Protein AF-A0A178DFW0-F1 (afdb_monomer_lite)

Sequence (1255 aa):
MGASATPGGGGVSPSKSLTNYASYIPEGSRRPRIGHLDLDSNTVTPLSYISGTPIRSLYEVIAVGEDAIIQAGEPFPRSKARLLPPIYGRDILAVGKNYAAHAKEFNASGYDSSDKVDMPTHPVIFTKRWTSAIADGDEIYPHPGFTESVDYEGEIGVIVGKAGFKIDAKDALEHVWGFTIINDVTARERQRDHKQFYLGKSPDTFAPMGPIAVPKEHLPKVLTVQTVVNGEKRQEATTDDLIFSIPTLIETLSAAQTLQPGDVLATGTPAGVGFGFDPKVWLHPGDEVKISVTGLGTLTNKIASPESRNSILNHIVSPAVPVVNDRTAEGRGLSSVGSKQLFYQRKGGDDAGRPIYFIHGLGGTSEYFGPLMTRLGNSWTYHLADLEGHGLSPTSATSKLSIASFASDAYQLCSRAGITSESGLTVVAHSMGCLVAMKLALDHPDLVKTLILQGPGPSPLPEAASKATYARAALAREKGMLGVVDAVVGAGTSDYSKAHNPLAIAAARVSLLGQDAEGYAKACTALADSHADTLDISALKVRVLIITGEEDKVSPPEMCKRMKEQMPNCEDVVVLPQVAHWHLFEATESVCSAVADFLGTSSDEVLQRVRRVENLLERQVYLLEQRLEPSPKSNSSNQDTLSQHQSSSVNSSPWTEIEATPSETAPATNVGTILVSEGGYERFIPGLASSDAESVNELIQSASAPPMSSSFPFSAEALATRRALLDTLPPGRQCDELKDIFFEVFSPTVQALVLLIYALSHAHGPSWALLGATFNICVSIGCHIDPSQLNLDPVRSEQRRRCWAGLMLLYTIQNTCLGNIAPMKVIANVRLPADVDDDHITMYDNPLLHTDETQPKPLSKMSYILFKFKLYRLASDITNFTRENGQLSGLFELDAKISREEHEHDARFADPQRLPVYHLAHLYIIKNYTNHLRLILHRPYLPPHSSAADSTLYEYPEQMLQSRQYCKMSAMKIIDNHEDLCCNDRLKPYRWFVYGLGGYQTFLAASTLVVLLGSEDDSVASDRADVIYALRKCQARFEQLSPRSDISAKAARILRRTLGPVTSTNGGGGGLPQETQRLYHQSSSISDESKVVYSMSHRHQMSSASPGSIHDHHHQQQQQHTSIPPGPAGYSQTGFTSGGFPSGANEAVTTKMEPPPPPPPPPPTSQHQHHLQYQHELQHQHQHHHQQQQQPPPHPHSFFPCPQPLYELMSLPAEQWLGGPSALAWDWSSWVDVPEASIAGSDMFMDTSASGVMM

Radius of gyration: 43.22 Å; chains: 1; bounding box: 101×120×151 Å

Foldseek 3Di:
DDDDDDDDDDDDDDDDQFFQWWWWAFAVGPAIFIFRQDQVQQWTFFKDFLVLHTHRAVLVCLVPDSVRMDGNDDTDHNVRIDTFFNHFDDWAKEWEPFFLQVLQLCVVLPLDPDDDDSGDPATPIATAGRLLEGEFAEAQEPPPPVAPFKKWFKWKKWFFRDKAAQQQLVCLLVRTFWIWIWIQIFRSCLCRVVVRRHVRRYDGNRIYIARGTGGHVQFDPKKWKWKDKPRRTQFIDIQVSTPAHSSRVSNRVRHHDMDDGGHMYTRGGGGRMQSSDVVGHHADAQMWMWMDMGPRGIRIYGHHDNPDDRCSVVVPDDPDQDKPLQPCVVLVQWDDDPPFTWRKDKDADPDQAQEEEEFEAQLFAQCLCVLLDVLLPRRHIYIGIGFDQWQNTIHGPPDQDALLVSLSSVVSSCVVVVQDLVSAYEYEYAHSRLSNVLSNCLVCVSRHAEYEYQQYFAQQHDLVLLVVLLVLLVQCVVPNLVSCLVVCLVLFWFPCCVVPPVQLSVVSSCSSNSGGSNSSSSVSNNNSVRNVVGGQQLSRPHAYEAEAECSAPRRHQVNVVVSCVRHPRDPDYHYDYRTYRSVCSRPVVSSSCSVCVSVVNDDVVVVVVVVVVVVVVVVVVVVVVVVPDDDDDDDDDDDDDDDDDYDDDDDDDDDDDDDDDDDDDDDDDFAFDWDADPVRDIDTDGDDDDDDPPVVVVVVPPCDDDDDDDDDPDDPPPPDDPPVVVVPDPDVVVVVVVLVVVLVVVLVVLVVLLVVLVLCVLVVHDSVSSLVVSVVSLVVNVLLEQCVVPPDAPLSNLSSLLSLLSSLLSVCLVCLLVLRLPSPPSNGPYDHHDQDDSVPDDRPDPPPPDDDPVDDDAGDPCPLSVLSVLLSVLLSVLQVCLSVVHDLVVLVVSVVSLVVSVVNLCRNCVPLVPDDLVNVLSSLVSLLSSLLSLLSSLLVLQDFPDPDDPPVSVVCVVSSLVSLLSLLVSLLSLLVSLVCCVPVPSNVVVCSNSQFQSVLSNLLSLLSLLSNLQDPRPSCVVPVVVSLVSLLVNLVVLVVCVVPHVSSVVSNLLSCVFVNDDDDPDDDDDDDDPVVVVVVVVPPPDDDDDPDDDDDDDDDDDDDDDDDDDDDDDDDDDDDDDDDDDDDDDDDDDDDDDDDDDDDDDDDDDDDDDDDDDDDDDDDDDDDDDPDPPPPPVVPPPPPPDDDDDDDDPDPRSPTNSDNVSSVSSVDRSSQSSSTPSSCPDDCCVVVVDDPPPPPPDDDDDDDDDDDDDD

Organism: NCBI:txid856822

pLDDT: mean 71.64, std 25.72, range [21.09, 98.81]

Secondary structure (DSSP, 8-state):
----------PPPPPPPS--EEEEEETT--S-EEEEEETTTTEEEEEEETTSPBP--HHHHHHH-GGGEEE-S--EEGGGEEEE-SS-SSPEEEEET-BHHHHHHHHHTT--SS--SSS-SS-EEEEE-GGGEE-TTPEEP--TTT-S-EE--EEEEEEE-S-BSS--TTTHHHHEEEEEEEE--EEHHHHHHHSSTHHHH-STT-EEEEEEEEEGGGS-SS-EEEEEETTEEEEEEEGGGBSS-HHHHHHHHHTTS-B-TT-EEE----S--GGGSSS-----TT-EEEEEETTTEEEEEEEPPTTS--GGGGTS---PPPEE---SGGGTTEEEETTEEEEEEEES-SS-SEEEEEE--TT--GGGGHHHHHHHGGGEEEEEEPPTTSTT--EETTPPP-HHHHHHHHHHHHHHTT--TTT-EEEEEETHHHHHHHHHHHH-TTTEEEEEEESPPPSSPPHHHHHHHHHHHHHHHHHTGGGTHHHHHHHHS-HHHHHH-HHHHHHHHHHHHTS-HHHHHHHHHHHHGGGTT---GGG--SEEEEEEETT-SSS-HHHHHHHHHH-TTEEEEEEETT--TTHHHHSHHHHHHHHHHHTT--SHHHHHHHHHHHHHHHHHHHHHHTTSSPPPPP-------------------------------------PEEEEPTTS-EEEE-------TTHHHHHHHS----------S--TT----HHHHHHTSPPHHHHHHHHHHHHHHHHHHHHHHHHHHHHHHHTT---HHHHHHHHHHHHHTTTTS-GGGS---HHHHHHHHHHHHHHHHHHHHHHHHTT-------SS-PPPPPSS-GGG--SS--TTS---TTSPPPPPTTHHHHHHHHHHHHHHHHHHHHHTT--HHHHHHHHHHHHHHHHHHHHHT--TTTS-HHHHHHHHHHHHHHHHHHHHHHGGGSPPSS----TTGGG-HHHHHHHHHHHHHHHHHHHHHHHHHHH-GGGGGGHHHHHTHHHHHHHHHHHHHHHHHHS--GGGTTTHHHHHHHHHHHHHHHHHHGGG-HHHHHHHHHHHHHH-------SS--PPPHHHHHHHTTTS---S---------------------------------------------------------------------------------S-SSSSSSTTSSSTTS---S-PPPPPTT------HHHHHHHTS-HHHHHSHHHH----GGGGT-S-STTS----------------

InterPro domains:
  IPR007219 Xylanolytic transcriptional activator, regulatory domain [PF04082] (748-887)
  IPR011234 Fumarylacetoacetase-like, C-terminal [PF01557] (92-303)
  IPR022742 Alpha/beta hydrolase domain-containing protein 17C-like [PF12146] (356-586)
  IPR029058 Alpha/Beta hydrolase fold [G3DSA:3.40.50.1820] (335-600)
  IPR029058 Alpha/Beta hydrolase fold [SSF53474] (337-600)
  IPR036663 Fumarylacetoacetase-like, C-terminal domain superfamily [G3DSA:3.90.850.10] (88-310)
  IPR036663 Fumarylacetoacetase-like, C-terminal domain superfamily [SSF56529] (85-303)

Structure (mmCIF, N/CA/C/O backbone):
data_AF-A0A178DFW0-F1
#
_entry.id   AF-A0A178DFW0-F1
#
loop_
_atom_site.group_PDB
_atom_site.id
_atom_site.type_symbol
_atom_site.label_atom_id
_atom_site.label_alt_id
_atom_site.label_comp_id
_atom_site.label_asym_id
_atom_site.label_entity_id
_atom_site.label_seq_id
_atom_site.pdbx_PDB_ins_code
_atom_site.Cartn_x
_atom_site.Cartn_y
_atom_site.Cartn_z
_atom_site.occupancy
_atom_site.B_iso_or_equiv
_atom_site.auth_seq_id
_atom_site.auth_comp_id
_atom_site.auth_asym_id
_atom_site.auth_atom_id
_atom_site.pdbx_PDB_model_num
ATOM 1 N N . MET A 1 1 ? 43.043 47.962 -28.573 1.00 32.97 1 MET A N 1
ATOM 2 C CA . MET A 1 1 ? 44.296 47.250 -28.225 1.00 32.97 1 MET A CA 1
ATOM 3 C C . MET A 1 1 ? 43.906 46.354 -27.055 1.00 32.97 1 MET A C 1
ATOM 5 O O . MET A 1 1 ? 43.292 46.888 -26.147 1.00 32.97 1 MET A O 1
ATOM 9 N N . GLY A 1 2 ? 43.967 45.023 -27.107 1.00 36.03 2 GLY A N 1
ATOM 10 C CA . GLY A 1 2 ? 45.109 44.171 -27.475 1.00 36.03 2 GLY A CA 1
ATOM 11 C C . GLY A 1 2 ? 45.757 43.697 -26.157 1.00 36.03 2 GLY A C 1
ATOM 12 O O . GLY A 1 2 ? 46.032 44.553 -25.329 1.00 36.03 2 GLY A O 1
ATOM 13 N N . ALA A 1 3 ? 45.980 42.411 -25.867 1.00 30.11 3 ALA A N 1
ATOM 14 C CA . ALA A 1 3 ? 46.054 41.231 -26.741 1.00 30.11 3 ALA A CA 1
ATOM 15 C C . ALA A 1 3 ? 45.400 39.962 -26.124 1.00 30.11 3 ALA A C 1
ATOM 17 O O . ALA A 1 3 ? 44.723 40.030 -25.104 1.00 30.11 3 ALA A O 1
ATOM 18 N N . SER A 1 4 ? 45.580 38.814 -26.784 1.00 38.38 4 SER A N 1
ATOM 19 C CA . SER A 1 4 ? 44.998 37.498 -26.474 1.00 38.38 4 SER A CA 1
ATOM 20 C C . SER A 1 4 ? 45.911 36.583 -25.646 1.00 38.38 4 SER A C 1
ATOM 22 O O . SER A 1 4 ? 47.113 36.555 -25.907 1.00 38.38 4 SER A O 1
ATOM 24 N N . ALA A 1 5 ? 45.337 35.717 -24.798 1.00 30.94 5 ALA A N 1
ATOM 25 C CA . ALA A 1 5 ? 45.991 34.485 -24.336 1.00 30.94 5 ALA A CA 1
ATOM 26 C C . ALA A 1 5 ? 44.981 33.375 -23.955 1.00 30.94 5 ALA A C 1
ATOM 28 O O . ALA A 1 5 ? 44.179 33.529 -23.041 1.00 30.94 5 ALA A O 1
ATOM 29 N N . THR A 1 6 ? 45.068 32.244 -24.653 1.00 33.75 6 THR A N 1
ATOM 30 C CA . THR A 1 6 ? 44.623 30.884 -24.269 1.00 33.75 6 THR A CA 1
ATOM 31 C C . THR A 1 6 ? 45.824 29.952 -24.549 1.00 33.75 6 THR A C 1
ATOM 33 O O . THR A 1 6 ? 46.696 30.386 -25.312 1.00 33.75 6 THR A O 1
ATOM 36 N N . PRO A 1 7 ? 45.951 28.727 -23.984 1.00 49.44 7 PRO A N 1
ATOM 37 C CA . PRO A 1 7 ? 44.903 27.855 -23.429 1.00 49.44 7 PRO A CA 1
ATOM 38 C C . PRO A 1 7 ? 45.228 27.248 -22.039 1.00 49.44 7 PRO A C 1
ATOM 40 O O . PRO A 1 7 ? 46.251 27.561 -21.440 1.00 49.44 7 PRO A O 1
ATOM 43 N N . GLY A 1 8 ? 44.374 26.336 -21.548 1.00 27.73 8 GLY A N 1
ATOM 44 C CA . GLY A 1 8 ? 44.650 25.548 -20.334 1.00 27.73 8 GLY A CA 1
ATOM 45 C C . GLY A 1 8 ? 43.430 24.845 -19.726 1.00 27.73 8 GLY A C 1
ATOM 46 O O . GLY A 1 8 ? 43.123 25.076 -18.563 1.00 27.73 8 GLY A O 1
ATOM 47 N N . GLY A 1 9 ? 42.697 24.037 -20.499 1.00 34.56 9 GLY A N 1
ATOM 48 C CA . GLY A 1 9 ? 41.510 23.330 -19.998 1.00 34.56 9 GLY A CA 1
ATOM 49 C C . GLY A 1 9 ? 41.836 21.978 -19.358 1.00 34.56 9 GLY A C 1
ATOM 50 O O . GLY A 1 9 ? 42.354 21.096 -20.039 1.00 34.56 9 GLY A O 1
ATOM 51 N N . GLY A 1 10 ? 41.477 21.800 -18.084 1.00 27.12 10 GLY A N 1
ATOM 52 C CA . GLY A 1 10 ? 41.281 20.490 -17.454 1.00 27.12 10 GLY A CA 1
ATOM 53 C C . GLY A 1 10 ? 39.781 20.241 -17.301 1.00 27.12 10 GLY A C 1
ATOM 54 O O . GLY A 1 10 ? 39.096 21.051 -16.683 1.00 27.12 10 GLY A O 1
ATOM 55 N N . GLY A 1 11 ? 39.255 19.184 -17.921 1.00 28.70 11 GLY A N 1
ATOM 56 C CA . GLY A 1 11 ? 37.817 18.905 -17.923 1.00 28.70 11 GLY A CA 1
ATOM 57 C C . GLY A 1 11 ? 37.349 18.218 -16.641 1.00 28.70 11 GLY A C 1
ATOM 58 O O . GLY A 1 11 ? 37.954 17.234 -16.220 1.00 28.70 11 GLY A O 1
ATOM 59 N N . VAL A 1 12 ? 36.244 18.697 -16.067 1.00 32.69 12 VAL A N 1
ATOM 60 C CA . VAL A 1 12 ? 35.472 17.944 -15.067 1.00 32.69 12 VAL A CA 1
ATOM 61 C C . VAL A 1 12 ? 34.794 16.768 -15.777 1.00 32.69 12 VAL A C 1
ATOM 63 O O . VAL A 1 12 ? 34.195 16.947 -16.838 1.00 32.69 12 VAL A O 1
ATOM 66 N N . SER A 1 13 ? 34.900 15.564 -15.216 1.00 29.70 13 SER A N 1
ATOM 67 C CA . SER A 1 13 ? 34.197 14.380 -15.720 1.00 29.70 13 SER A CA 1
ATOM 68 C C . SER A 1 13 ? 32.681 14.527 -15.520 1.00 29.70 13 SER A C 1
ATOM 70 O O . SER A 1 13 ? 32.270 14.881 -14.414 1.00 29.70 13 SER A O 1
ATOM 72 N N . PRO A 1 14 ? 31.840 14.246 -16.534 1.00 33.84 14 PRO A N 1
ATOM 73 C CA . PRO A 1 14 ? 30.390 14.319 -16.381 1.00 33.84 14 PRO A CA 1
ATOM 74 C C . PRO A 1 14 ? 29.890 13.271 -15.378 1.00 33.84 14 PRO A C 1
ATOM 76 O O . PRO A 1 14 ? 30.449 12.176 -15.281 1.00 33.84 14 PRO A O 1
ATOM 79 N N . SER A 1 15 ? 28.811 13.586 -14.663 1.00 41.25 15 SER A N 1
ATOM 80 C CA . SER A 1 15 ? 28.082 12.605 -13.859 1.00 41.25 15 SER A CA 1
ATOM 81 C C . SER A 1 15 ? 27.522 11.493 -14.758 1.00 41.25 15 SER A C 1
ATOM 83 O O . SER A 1 15 ? 26.999 11.766 -15.839 1.00 41.25 15 SER A O 1
ATOM 85 N N . LYS A 1 16 ? 27.625 10.227 -14.324 1.00 56.94 16 LYS A N 1
ATOM 86 C CA . LYS A 1 16 ? 26.981 9.102 -15.024 1.00 56.94 16 LYS A CA 1
ATOM 87 C C . LYS A 1 16 ? 25.460 9.278 -14.947 1.00 56.94 16 LYS A C 1
ATOM 89 O O . LYS A 1 16 ? 24.900 9.291 -13.853 1.00 56.94 16 LYS A O 1
ATOM 94 N N . SER A 1 17 ? 24.799 9.409 -16.096 1.00 71.44 17 SER A N 1
ATOM 95 C CA . SER A 1 17 ? 23.338 9.460 -16.180 1.00 71.44 17 SER A CA 1
ATOM 96 C C . SER A 1 17 ? 22.731 8.092 -15.853 1.00 71.44 17 SER A C 1
ATOM 98 O O . SER A 1 17 ? 23.208 7.047 -16.299 1.00 71.44 17 SER A O 1
ATOM 100 N N . LEU A 1 18 ? 21.661 8.078 -15.052 1.00 88.94 18 LEU A N 1
ATOM 101 C CA . LEU A 1 18 ? 21.049 6.846 -14.538 1.00 88.94 18 LEU A CA 1
ATOM 102 C C . LEU A 1 18 ? 20.072 6.201 -15.543 1.00 88.94 18 LEU A C 1
ATOM 104 O O . LEU A 1 18 ? 19.007 5.710 -15.178 1.00 88.94 18 LEU A O 1
ATOM 108 N N . THR A 1 19 ? 20.460 6.151 -16.821 1.00 92.88 19 THR A N 1
ATOM 109 C CA . THR A 1 19 ? 19.552 5.915 -17.959 1.00 92.88 19 THR A CA 1
ATOM 110 C C . THR A 1 19 ? 19.677 4.563 -18.664 1.00 92.88 19 THR A C 1
ATOM 112 O O . THR A 1 19 ? 18.892 4.265 -19.562 1.00 92.88 19 THR A O 1
ATOM 115 N N . ASN A 1 20 ? 20.581 3.689 -18.213 1.00 96.75 20 ASN A N 1
ATOM 116 C CA . ASN A 1 20 ? 20.616 2.266 -18.571 1.00 96.75 20 ASN A CA 1
ATOM 117 C C . ASN A 1 20 ? 19.470 1.479 -17.903 1.00 96.75 20 ASN A C 1
ATOM 119 O O . ASN A 1 20 ? 19.712 0.647 -17.026 1.00 96.75 20 ASN A O 1
ATOM 123 N N . TYR A 1 21 ? 18.214 1.752 -18.265 1.00 98.06 21 TYR A N 1
ATOM 124 C CA . TYR A 1 21 ? 17.057 1.187 -17.568 1.00 98.06 21 TYR A CA 1
ATOM 125 C C . TYR A 1 21 ? 16.935 -0.328 -17.785 1.00 98.06 21 TYR A C 1
ATOM 127 O O . TYR A 1 21 ? 16.707 -0.808 -18.896 1.00 98.06 21 TYR A O 1
ATOM 135 N N . ALA A 1 22 ? 17.027 -1.084 -16.694 1.00 97.50 22 ALA A N 1
ATOM 136 C CA . ALA A 1 22 ? 16.857 -2.529 -16.637 1.00 97.50 22 ALA A CA 1
ATOM 137 C C . ALA A 1 22 ? 15.615 -2.888 -15.808 1.00 97.50 22 ALA A C 1
ATOM 139 O O . ALA A 1 22 ? 15.413 -2.346 -14.717 1.00 97.50 22 ALA A O 1
ATOM 140 N N . SER A 1 23 ? 14.795 -3.828 -16.288 1.00 96.81 23 SER A N 1
ATOM 141 C CA . SER A 1 23 ? 13.681 -4.372 -15.502 1.00 96.81 23 SER A CA 1
ATOM 142 C C . SER A 1 23 ? 14.106 -5.641 -14.773 1.00 96.81 23 SER A C 1
ATOM 144 O O . SER A 1 23 ? 14.768 -6.500 -15.351 1.00 96.81 23 SER A O 1
ATOM 146 N N . TYR A 1 24 ? 13.760 -5.762 -13.491 1.00 95.00 24 TYR A N 1
ATOM 147 C CA . TYR A 1 24 ? 14.235 -6.861 -12.653 1.00 95.00 24 TYR A CA 1
ATOM 148 C C . TYR A 1 24 ? 13.276 -7.235 -11.521 1.00 95.00 24 TYR A C 1
ATOM 150 O O . TYR A 1 24 ? 12.419 -6.453 -11.112 1.00 95.00 24 TYR A O 1
ATOM 158 N N . ILE A 1 25 ? 13.453 -8.434 -10.966 1.00 90.06 25 ILE A N 1
ATOM 159 C CA . ILE A 1 25 ? 12.899 -8.836 -9.671 1.00 90.06 25 ILE A CA 1
ATOM 160 C C . ILE A 1 25 ? 14.071 -8.965 -8.679 1.00 90.06 25 ILE A C 1
ATOM 162 O O . ILE A 1 25 ? 14.984 -9.754 -8.943 1.00 90.06 25 ILE A O 1
ATOM 166 N N . PRO A 1 26 ? 14.078 -8.206 -7.562 1.00 84.31 26 PRO A N 1
ATOM 167 C CA . PRO A 1 26 ? 15.064 -8.376 -6.494 1.00 84.31 26 PRO A CA 1
ATOM 168 C C . PRO A 1 26 ? 14.986 -9.766 -5.849 1.00 84.31 26 PRO A C 1
ATOM 170 O O . PRO A 1 26 ? 13.899 -10.336 -5.735 1.00 84.31 26 PRO A O 1
ATOM 173 N N . GLU A 1 27 ? 16.109 -10.274 -5.344 1.00 81.12 27 GLU A N 1
ATOM 174 C CA . GLU A 1 27 ? 16.144 -11.441 -4.456 1.00 81.12 27 GLU A CA 1
ATOM 175 C C . GLU A 1 27 ? 15.141 -11.294 -3.286 1.00 81.12 27 GLU A C 1
ATOM 177 O O . GLU A 1 27 ? 14.938 -10.207 -2.744 1.00 81.12 27 GLU A O 1
ATOM 182 N N . GLY A 1 28 ? 14.426 -12.375 -2.953 1.00 68.56 28 GLY A N 1
ATOM 183 C CA . GLY A 1 28 ? 13.338 -12.378 -1.958 1.00 68.56 28 GLY A CA 1
ATOM 184 C C . GLY A 1 28 ? 12.013 -11.721 -2.394 1.00 68.56 28 GLY A C 1
ATOM 185 O O . GLY A 1 28 ? 10.973 -11.996 -1.794 1.00 68.56 28 GLY A O 1
ATOM 186 N N . SER A 1 29 ? 11.995 -10.903 -3.453 1.00 71.50 29 SER A N 1
ATOM 187 C CA . SER A 1 29 ? 10.785 -10.233 -3.958 1.00 71.50 29 SER A CA 1
ATOM 188 C C . SER A 1 29 ? 9.982 -11.104 -4.936 1.00 71.50 29 SER A C 1
ATOM 190 O O . SER A 1 29 ? 10.510 -11.967 -5.632 1.00 71.50 29 SER A O 1
ATOM 192 N N . ARG A 1 30 ? 8.679 -10.811 -5.059 1.00 72.25 30 ARG A N 1
ATOM 193 C CA . ARG A 1 30 ? 7.813 -11.274 -6.168 1.00 72.25 30 ARG A CA 1
ATOM 194 C C . ARG A 1 30 ? 7.330 -10.145 -7.089 1.00 72.25 30 ARG A C 1
ATOM 196 O O . ARG A 1 30 ? 6.590 -10.401 -8.031 1.00 72.25 30 ARG A O 1
ATOM 203 N N . ARG A 1 31 ? 7.685 -8.888 -6.797 1.00 75.62 31 ARG A N 1
ATOM 204 C CA . ARG A 1 31 ? 7.209 -7.694 -7.518 1.00 75.62 31 ARG A CA 1
ATOM 205 C C . ARG A 1 31 ? 8.343 -7.108 -8.375 1.00 75.62 31 ARG A C 1
ATOM 207 O O . ARG A 1 31 ? 9.410 -6.874 -7.798 1.00 75.62 31 ARG A O 1
ATOM 214 N N . PRO A 1 32 ? 8.121 -6.818 -9.673 1.00 85.88 32 PRO A N 1
ATOM 215 C CA . PRO A 1 32 ? 9.135 -6.229 -10.548 1.00 85.88 32 PRO A CA 1
ATOM 216 C C . PRO A 1 32 ? 9.503 -4.797 -10.139 1.00 85.88 32 PRO A C 1
ATOM 218 O O . PRO A 1 32 ? 8.776 -4.133 -9.388 1.00 85.88 32 PRO A O 1
ATOM 221 N N . ARG A 1 33 ? 10.662 -4.349 -10.618 1.00 93.06 33 ARG A N 1
ATOM 222 C CA . ARG A 1 33 ? 11.252 -3.021 -10.444 1.00 93.06 33 ARG A CA 1
ATOM 223 C C . ARG A 1 33 ? 11.940 -2.568 -11.727 1.00 93.06 33 ARG A C 1
ATOM 225 O O . ARG A 1 33 ? 12.247 -3.392 -12.590 1.00 93.06 33 ARG A O 1
ATOM 232 N N . ILE A 1 34 ? 12.219 -1.271 -11.802 1.00 96.88 34 ILE A N 1
ATOM 233 C CA . ILE A 1 34 ? 13.228 -0.703 -12.698 1.00 96.88 34 ILE A CA 1
ATOM 234 C C . ILE A 1 34 ? 14.457 -0.287 -11.882 1.00 96.88 34 ILE A C 1
ATOM 236 O O . ILE A 1 34 ? 14.338 0.174 -10.745 1.00 96.88 34 ILE A O 1
ATOM 240 N N . GLY A 1 35 ? 15.636 -0.479 -12.464 1.00 96.25 35 GLY A N 1
ATOM 241 C CA . GLY A 1 35 ? 16.917 0.008 -11.963 1.00 96.25 35 GLY A CA 1
ATOM 242 C C . GLY A 1 35 ? 17.782 0.536 -13.108 1.00 96.25 35 GLY A C 1
ATOM 243 O O . GLY A 1 35 ? 17.469 0.291 -14.271 1.00 96.25 35 GLY A O 1
ATOM 244 N N . HIS A 1 36 ? 18.875 1.223 -12.793 1.00 97.19 36 HIS A N 1
ATOM 245 C CA . HIS A 1 36 ? 19.968 1.454 -13.738 1.00 97.19 36 HIS A CA 1
ATOM 246 C C . HIS A 1 36 ? 20.933 0.264 -13.671 1.00 97.19 36 HIS A C 1
ATOM 248 O O . HIS A 1 36 ? 21.374 -0.087 -12.579 1.00 97.19 36 HIS A O 1
ATOM 254 N N . LEU A 1 37 ? 21.264 -0.358 -14.804 1.00 97.00 37 LEU A N 1
ATOM 255 C CA . LEU A 1 37 ? 22.315 -1.376 -14.889 1.00 97.00 37 LEU A CA 1
ATOM 256 C C . LEU A 1 37 ? 23.610 -0.738 -15.403 1.00 97.00 37 LEU A C 1
ATOM 258 O O . LEU A 1 37 ? 23.734 -0.391 -16.580 1.00 97.00 37 LEU A O 1
ATOM 262 N N . ASP A 1 38 ? 24.584 -0.607 -14.509 1.00 95.00 38 ASP A N 1
ATOM 263 C CA . ASP A 1 38 ? 25.928 -0.174 -14.866 1.00 95.00 38 ASP A CA 1
ATOM 264 C C . ASP A 1 38 ? 26.669 -1.345 -15.530 1.00 95.00 38 ASP A C 1
ATOM 266 O O . ASP A 1 38 ? 26.917 -2.385 -14.911 1.00 95.00 38 ASP A O 1
ATOM 270 N N . LEU A 1 39 ? 26.976 -1.189 -16.820 1.00 91.12 39 LEU A N 1
ATOM 271 C CA . LEU A 1 39 ? 27.531 -2.251 -17.666 1.00 91.12 39 LEU A CA 1
ATOM 272 C C . LEU A 1 39 ? 29.009 -2.555 -17.367 1.00 91.12 39 LEU A C 1
ATOM 274 O O . LEU A 1 39 ? 29.459 -3.663 -17.649 1.00 91.12 39 LEU A O 1
ATOM 278 N N . ASP A 1 40 ? 29.748 -1.599 -16.794 1.00 89.56 40 ASP A N 1
ATOM 279 C CA . ASP A 1 40 ? 31.181 -1.739 -16.499 1.00 89.56 40 ASP A CA 1
ATOM 280 C C . ASP A 1 40 ? 31.404 -2.550 -15.211 1.00 89.56 40 ASP A C 1
ATOM 282 O O . ASP A 1 40 ? 32.257 -3.435 -15.147 1.00 89.56 40 ASP A O 1
ATOM 286 N N . SER A 1 41 ? 30.621 -2.242 -14.173 1.00 91.25 41 SER A N 1
ATOM 287 C CA . SER A 1 41 ? 30.678 -2.873 -12.847 1.00 91.25 41 SER A CA 1
ATOM 288 C C . SER A 1 41 ? 29.738 -4.070 -12.690 1.00 91.25 41 SER A C 1
ATOM 290 O O . SER A 1 41 ? 29.869 -4.831 -11.729 1.00 91.25 41 SER A O 1
ATOM 292 N N . ASN A 1 42 ? 28.789 -4.244 -13.617 1.00 93.62 42 ASN A N 1
ATOM 293 C CA . ASN A 1 42 ? 27.723 -5.242 -13.558 1.00 93.62 42 ASN A CA 1
ATOM 294 C C . ASN A 1 42 ? 26.877 -5.136 -12.267 1.00 93.62 42 ASN A C 1
ATOM 296 O O . ASN A 1 42 ? 26.582 -6.130 -11.588 1.00 93.62 42 ASN A O 1
ATOM 300 N N . THR A 1 43 ? 26.504 -3.903 -11.908 1.00 96.00 43 THR A N 1
ATOM 301 C CA . THR A 1 43 ? 25.667 -3.589 -10.738 1.00 96.00 43 THR A CA 1
ATOM 302 C C . THR A 1 43 ? 24.323 -2.992 -11.146 1.00 96.00 43 THR A C 1
ATOM 304 O O . THR A 1 43 ? 24.209 -2.293 -12.149 1.00 96.00 43 THR A O 1
ATOM 307 N N . VAL A 1 44 ? 23.283 -3.294 -10.368 1.00 95.75 44 VAL A N 1
ATOM 308 C CA . VAL A 1 44 ? 21.938 -2.736 -10.528 1.00 95.75 44 VAL A CA 1
ATOM 309 C C . VAL A 1 44 ? 21.701 -1.720 -9.417 1.00 95.75 44 VAL A C 1
ATOM 311 O O . VAL A 1 44 ? 21.684 -2.072 -8.239 1.00 95.75 44 VAL A O 1
ATOM 314 N N . THR A 1 45 ? 21.475 -0.471 -9.799 1.00 96.00 45 THR A N 1
ATOM 315 C CA . THR A 1 45 ? 21.080 0.631 -8.918 1.00 96.00 45 THR A CA 1
ATOM 316 C C . THR A 1 45 ? 19.551 0.733 -8.902 1.00 96.00 45 THR A C 1
ATOM 318 O O . THR A 1 45 ? 18.964 0.995 -9.955 1.00 96.00 45 THR A O 1
ATOM 321 N N . PRO A 1 46 ? 18.863 0.523 -7.763 1.00 94.38 46 PRO A N 1
ATOM 322 C CA . PRO A 1 46 ? 17.408 0.676 -7.668 1.00 94.38 46 PRO A CA 1
ATOM 323 C C . PRO A 1 46 ? 16.941 2.087 -8.062 1.00 94.38 46 PRO A C 1
ATOM 325 O O . PRO A 1 46 ? 17.571 3.060 -7.651 1.00 94.38 46 PRO A O 1
ATOM 328 N N . LEU A 1 47 ? 15.817 2.219 -8.782 1.00 92.94 47 LEU A N 1
ATOM 329 C CA . LEU A 1 47 ? 15.235 3.524 -9.141 1.00 92.94 47 LEU A CA 1
ATOM 330 C C . LEU A 1 47 ? 13.815 3.732 -8.576 1.00 92.94 47 LEU A C 1
ATOM 332 O O . LEU A 1 47 ? 12.983 2.818 -8.513 1.00 92.94 47 LEU A O 1
ATOM 336 N N . SER A 1 48 ? 13.527 4.972 -8.184 1.00 79.62 48 SER A N 1
ATOM 337 C CA . SER A 1 48 ? 12.232 5.441 -7.677 1.00 79.62 48 SER A CA 1
ATOM 338 C C . SER A 1 48 ? 11.838 6.758 -8.333 1.00 79.62 48 SER A C 1
ATOM 340 O O . SER A 1 48 ? 12.673 7.460 -8.892 1.00 79.62 48 SER A O 1
ATOM 342 N N . TYR A 1 49 ? 10.568 7.136 -8.216 1.00 73.31 49 TYR A N 1
ATOM 343 C CA . TYR A 1 49 ? 10.178 8.530 -8.429 1.00 73.31 49 TYR A CA 1
ATOM 344 C C . TYR A 1 49 ? 10.791 9.421 -7.332 1.00 73.31 49 TYR A C 1
ATOM 346 O O . TYR A 1 49 ? 11.112 8.921 -6.250 1.00 73.31 49 TYR A O 1
ATOM 354 N N . ILE A 1 50 ? 10.841 10.743 -7.544 1.00 64.25 50 ILE A N 1
ATOM 355 C CA . ILE A 1 50 ? 11.228 11.746 -6.518 1.00 64.25 50 ILE A CA 1
ATOM 356 C C . ILE A 1 50 ? 10.493 11.540 -5.173 1.00 64.25 50 ILE A C 1
ATOM 358 O O . ILE A 1 50 ? 11.037 11.811 -4.108 1.00 64.25 50 ILE A O 1
ATOM 362 N N . SER A 1 51 ? 9.267 11.003 -5.190 1.00 61.12 51 SER A N 1
ATOM 363 C CA . SER A 1 51 ? 8.481 10.674 -3.989 1.00 61.12 51 SER A CA 1
ATOM 364 C C . SER A 1 51 ? 8.994 9.471 -3.173 1.00 61.12 51 SER A C 1
ATOM 366 O O . SER A 1 51 ? 8.301 9.019 -2.261 1.00 61.12 51 SER A O 1
ATOM 368 N N . GLY A 1 52 ? 10.135 8.877 -3.536 1.00 53.75 52 GLY A N 1
ATOM 369 C CA . GLY A 1 52 ? 10.662 7.638 -2.949 1.00 53.75 52 GLY A CA 1
ATOM 370 C C . GLY A 1 52 ? 9.881 6.373 -3.331 1.00 53.75 52 GLY A C 1
ATOM 371 O O . GLY A 1 52 ? 10.232 5.271 -2.914 1.00 53.75 52 GLY A O 1
ATOM 372 N N . THR A 1 53 ? 8.815 6.488 -4.133 1.00 65.25 53 THR A N 1
ATOM 373 C CA . THR A 1 53 ? 8.022 5.331 -4.575 1.00 65.25 53 THR A CA 1
ATOM 374 C C . THR A 1 53 ? 8.810 4.512 -5.612 1.00 65.25 53 THR A C 1
ATOM 376 O O . THR A 1 53 ? 9.191 5.071 -6.638 1.00 65.25 53 THR A O 1
ATOM 379 N N . PRO A 1 54 ? 9.050 3.199 -5.421 1.00 75.56 54 PRO A N 1
ATOM 380 C CA . PRO A 1 54 ? 9.810 2.402 -6.389 1.00 75.56 54 PRO A CA 1
ATOM 381 C C . PRO A 1 54 ? 9.069 2.217 -7.720 1.00 75.56 54 PRO A C 1
ATOM 383 O O . PRO A 1 54 ? 7.900 1.813 -7.726 1.00 75.56 54 PRO A O 1
ATOM 386 N N . ILE A 1 55 ? 9.773 2.447 -8.831 1.00 83.69 55 ILE A N 1
ATOM 387 C CA . ILE A 1 55 ? 9.251 2.290 -10.200 1.00 83.69 55 ILE A CA 1
ATOM 388 C C . ILE A 1 55 ? 9.139 0.797 -10.529 1.00 83.69 55 ILE A C 1
ATOM 390 O O . ILE A 1 55 ? 10.015 0.011 -10.152 1.00 83.69 55 ILE A O 1
ATOM 394 N N . ARG A 1 56 ? 8.060 0.377 -11.205 1.00 87.94 56 ARG A N 1
ATOM 395 C CA . ARG A 1 56 ? 7.739 -1.054 -11.401 1.00 87.94 56 ARG A CA 1
ATOM 396 C C . ARG A 1 56 ? 7.854 -1.541 -12.846 1.00 87.94 56 ARG A C 1
ATOM 398 O O . ARG A 1 56 ? 7.965 -2.748 -13.049 1.00 87.94 56 ARG A O 1
ATOM 405 N N . SER A 1 57 ? 7.837 -0.642 -13.829 1.00 94.00 57 SER A N 1
ATOM 406 C CA . SER A 1 57 ? 7.853 -0.962 -15.263 1.00 94.00 57 SER A CA 1
ATOM 407 C C . SER A 1 57 ? 8.441 0.174 -16.112 1.00 94.00 57 SER A C 1
ATOM 409 O O . SER A 1 57 ? 8.453 1.324 -15.684 1.00 94.00 57 SER A O 1
ATOM 411 N N . LEU A 1 58 ? 8.904 -0.110 -17.337 1.00 96.38 58 LEU A N 1
ATOM 412 C CA . LEU A 1 58 ? 9.431 0.937 -18.227 1.00 96.38 58 LEU A CA 1
ATOM 413 C C . LEU A 1 58 ? 8.323 1.861 -18.766 1.00 96.38 58 LEU A C 1
ATOM 415 O O . LEU A 1 58 ? 8.586 3.021 -19.058 1.00 96.38 58 LEU A O 1
ATOM 419 N N . TYR A 1 59 ? 7.068 1.397 -18.814 1.00 95.69 59 TYR A N 1
ATOM 420 C CA . TYR A 1 59 ? 5.909 2.247 -19.125 1.00 95.69 59 TYR A CA 1
ATOM 421 C C . TYR A 1 59 ? 5.790 3.442 -18.168 1.00 95.69 59 TYR A C 1
ATOM 423 O O . TYR A 1 59 ? 5.403 4.527 -18.587 1.00 95.69 59 TYR A O 1
ATOM 431 N N . GLU A 1 60 ? 6.147 3.255 -16.894 1.00 93.94 60 GLU A N 1
ATOM 432 C CA . GLU A 1 60 ? 6.190 4.334 -15.906 1.00 93.94 60 GLU A CA 1
ATOM 433 C C . GLU A 1 60 ? 7.302 5.340 -16.224 1.00 93.94 60 GLU A C 1
ATOM 435 O O . GLU A 1 60 ? 7.030 6.536 -16.265 1.00 93.94 60 GLU A O 1
ATOM 440 N N . VAL A 1 61 ? 8.517 4.863 -16.531 1.00 94.69 61 VAL A N 1
ATOM 441 C CA . VAL A 1 61 ? 9.664 5.699 -16.947 1.00 94.69 61 VAL A CA 1
ATOM 442 C C . VAL A 1 61 ? 9.316 6.547 -18.173 1.00 94.69 61 VAL A C 1
ATOM 444 O O . VAL A 1 61 ? 9.549 7.754 -18.186 1.00 94.69 61 VAL A O 1
ATOM 447 N N . ILE A 1 62 ? 8.703 5.926 -19.184 1.00 94.31 62 ILE A N 1
ATOM 448 C CA . ILE A 1 62 ? 8.245 6.591 -20.410 1.00 94.31 62 ILE A CA 1
ATOM 449 C C . ILE A 1 62 ? 7.179 7.659 -20.103 1.00 94.31 62 ILE A C 1
ATOM 451 O O . ILE A 1 62 ? 7.155 8.700 -20.755 1.00 94.31 62 ILE A O 1
ATOM 455 N N . ALA A 1 63 ? 6.307 7.421 -19.117 1.00 90.88 63 ALA A N 1
ATOM 456 C CA . ALA A 1 63 ? 5.209 8.322 -18.774 1.00 90.88 63 ALA A CA 1
ATOM 457 C C . ALA A 1 63 ? 5.618 9.535 -17.917 1.00 90.88 63 ALA A C 1
ATOM 459 O O . ALA A 1 63 ? 4.925 10.551 -17.978 1.00 90.88 63 ALA A O 1
ATOM 460 N N . VAL A 1 64 ? 6.693 9.446 -17.119 1.00 87.19 64 VAL A N 1
ATOM 461 C CA . VAL A 1 64 ? 7.141 10.551 -16.240 1.00 87.19 64 VAL A CA 1
ATOM 462 C C . VAL A 1 64 ? 8.409 11.270 -16.704 1.00 87.19 64 VAL A C 1
ATOM 464 O O . VAL A 1 64 ? 8.620 12.411 -16.300 1.00 87.19 64 VAL A O 1
ATOM 467 N N . GLY A 1 65 ? 9.223 10.649 -17.564 1.00 86.88 65 GLY A N 1
ATOM 468 C CA . GLY A 1 65 ? 10.500 11.206 -18.018 1.00 86.88 65 GLY A CA 1
ATOM 469 C C . GLY A 1 65 ? 11.644 11.045 -17.008 1.00 86.88 65 GLY A C 1
ATOM 470 O O . GLY A 1 65 ? 11.440 10.636 -15.867 1.00 86.88 65 GLY A O 1
ATOM 471 N N . GLU A 1 66 ? 12.866 11.354 -17.447 1.00 87.69 66 GLU A N 1
ATOM 472 C CA . GLU A 1 66 ? 14.097 11.194 -16.656 1.00 87.69 66 GLU A CA 1
ATOM 473 C C . GLU A 1 66 ? 14.108 12.091 -15.406 1.00 87.69 66 GLU A C 1
ATOM 475 O O . GLU A 1 66 ? 14.384 11.603 -14.314 1.00 87.69 66 GLU A O 1
ATOM 480 N N . ASP A 1 67 ? 13.692 13.357 -15.541 1.00 85.69 67 ASP A N 1
ATOM 481 C CA . ASP A 1 67 ? 13.683 14.366 -14.466 1.00 85.69 67 ASP A CA 1
ATOM 482 C C . ASP A 1 67 ? 12.889 13.951 -13.213 1.00 85.69 67 ASP A C 1
ATOM 484 O O . ASP A 1 67 ? 13.126 14.463 -12.122 1.00 85.69 67 ASP A O 1
ATOM 488 N N . ALA A 1 68 ? 11.919 13.042 -13.355 1.00 82.38 68 ALA A N 1
ATOM 489 C CA . ALA A 1 68 ? 11.060 12.580 -12.267 1.00 82.38 68 ALA A CA 1
ATOM 490 C C . ALA A 1 68 ? 11.628 11.370 -11.496 1.00 82.38 68 ALA A C 1
ATOM 492 O O . ALA A 1 68 ? 10.963 10.870 -10.579 1.00 82.38 68 ALA A O 1
ATOM 493 N N . ILE A 1 69 ? 12.818 10.885 -11.869 1.00 89.25 69 ILE A N 1
ATOM 494 C CA . ILE A 1 69 ? 13.406 9.614 -11.429 1.00 89.25 69 ILE A CA 1
ATOM 495 C C . ILE A 1 69 ? 14.701 9.861 -10.649 1.00 89.25 69 ILE A C 1
ATOM 497 O O . ILE A 1 69 ? 15.557 10.637 -11.057 1.00 89.25 69 ILE A O 1
ATOM 501 N N . ILE A 1 70 ? 14.862 9.153 -9.531 1.00 84.31 70 ILE A N 1
ATOM 502 C CA . ILE A 1 70 ? 16.042 9.210 -8.661 1.00 84.31 70 ILE A CA 1
ATOM 503 C C . ILE A 1 70 ? 16.520 7.803 -8.281 1.00 84.31 70 ILE A C 1
ATOM 505 O O . ILE A 1 70 ? 15.785 6.817 -8.395 1.00 84.31 70 ILE A O 1
ATOM 509 N N . GLN A 1 71 ? 17.752 7.718 -7.781 1.00 89.06 71 GLN A N 1
ATOM 510 C CA . GLN A 1 71 ? 18.281 6.522 -7.130 1.00 89.06 71 GLN A CA 1
ATOM 511 C C . GLN A 1 71 ? 17.526 6.235 -5.821 1.00 89.06 71 GLN A C 1
ATOM 513 O O . GLN A 1 71 ? 17.323 7.126 -5.001 1.00 89.06 71 GLN A O 1
ATOM 518 N N . ALA A 1 72 ? 17.118 4.978 -5.628 1.00 72.56 72 ALA A N 1
ATOM 519 C CA . ALA A 1 72 ? 16.273 4.528 -4.514 1.00 72.56 72 ALA A CA 1
ATOM 520 C C . ALA A 1 72 ? 17.023 3.718 -3.436 1.00 72.56 72 ALA A C 1
ATOM 522 O O . ALA A 1 72 ? 16.401 3.206 -2.505 1.00 72.56 72 ALA A O 1
ATOM 523 N N . GLY A 1 73 ? 18.335 3.533 -3.592 1.00 78.06 73 GLY A N 1
ATOM 524 C CA . GLY A 1 73 ? 19.188 2.749 -2.699 1.00 78.06 73 GLY A CA 1
ATOM 525 C C . GLY A 1 73 ? 20.546 2.447 -3.333 1.00 78.06 73 GLY A C 1
ATOM 526 O O . GLY A 1 73 ? 20.819 2.879 -4.453 1.00 78.06 73 GLY A O 1
ATOM 527 N N . GLU A 1 74 ? 21.393 1.703 -2.626 1.00 83.56 74 GLU A N 1
ATOM 528 C CA . GLU A 1 74 ? 22.745 1.371 -3.093 1.00 83.56 74 GLU A CA 1
ATOM 529 C C . GLU A 1 74 ? 22.757 0.466 -4.342 1.00 83.56 74 GLU A C 1
ATOM 531 O O . GLU A 1 74 ? 21.906 -0.427 -4.461 1.00 83.56 74 GLU A O 1
ATOM 536 N N . PRO A 1 75 ? 23.742 0.628 -5.249 1.00 91.62 75 PRO A N 1
ATOM 537 C CA . PRO A 1 75 ? 24.008 -0.338 -6.309 1.00 91.62 75 PRO A CA 1
ATOM 538 C C . PRO A 1 75 ? 24.373 -1.699 -5.715 1.00 91.62 75 PRO A C 1
ATOM 540 O O . PRO A 1 75 ? 25.217 -1.804 -4.824 1.00 91.62 75 PRO A O 1
ATOM 543 N N . PHE A 1 76 ? 23.766 -2.767 -6.227 1.00 91.44 76 PHE A N 1
ATOM 544 C CA . PHE A 1 76 ? 24.031 -4.130 -5.767 1.00 91.44 76 PHE A CA 1
ATOM 545 C C . PHE A 1 76 ? 24.421 -5.048 -6.942 1.00 91.44 76 PHE A C 1
ATOM 547 O O . PHE A 1 76 ? 24.064 -4.766 -8.087 1.00 91.44 76 PHE A O 1
ATOM 554 N N . PRO A 1 77 ? 25.147 -6.162 -6.716 1.00 95.25 77 PRO A N 1
ATOM 555 C CA . PRO A 1 77 ? 25.575 -7.041 -7.806 1.00 95.25 77 PRO A CA 1
ATOM 556 C C . PRO A 1 77 ? 24.395 -7.606 -8.608 1.00 95.25 77 PRO A C 1
ATOM 558 O O . PRO A 1 77 ? 23.459 -8.158 -8.024 1.00 95.25 77 PRO A O 1
ATOM 561 N N . ARG A 1 78 ? 24.480 -7.560 -9.946 1.00 93.00 78 ARG A N 1
ATOM 562 C CA . ARG A 1 78 ? 23.482 -8.088 -10.906 1.00 93.00 78 ARG A CA 1
ATOM 563 C C . ARG A 1 78 ? 23.003 -9.518 -10.612 1.00 93.00 78 ARG A C 1
ATOM 565 O O . ARG A 1 78 ? 21.903 -9.885 -11.025 1.00 93.00 78 ARG A O 1
ATOM 572 N N . SER A 1 79 ? 23.797 -10.321 -9.904 1.00 92.69 79 SER A N 1
ATOM 573 C CA . SER A 1 79 ? 23.464 -11.684 -9.471 1.00 92.69 79 SER A CA 1
ATOM 574 C C . SER A 1 79 ? 22.374 -11.771 -8.392 1.00 92.69 79 SER A C 1
ATOM 576 O O . SER A 1 79 ? 21.697 -12.791 -8.328 1.00 92.69 79 SER A O 1
ATOM 578 N N . LYS A 1 80 ? 22.135 -10.717 -7.593 1.00 91.00 80 LYS A N 1
ATOM 579 C CA . LYS A 1 80 ? 21.010 -10.648 -6.627 1.00 91.00 80 LYS A CA 1
ATOM 580 C C . LYS A 1 80 ? 19.698 -10.145 -7.252 1.00 91.00 80 LYS A C 1
ATOM 582 O O . LYS A 1 80 ? 18.761 -9.749 -6.557 1.00 91.00 80 LYS A O 1
ATOM 587 N N . ALA A 1 81 ? 19.631 -10.129 -8.579 1.00 90.88 81 ALA A N 1
ATOM 588 C CA . ALA A 1 81 ? 18.448 -9.788 -9.348 1.00 90.88 81 ALA A CA 1
ATOM 589 C C . ALA A 1 81 ? 18.239 -10.807 -10.468 1.00 90.88 81 ALA A C 1
ATOM 591 O O . ALA A 1 81 ? 19.181 -11.202 -11.157 1.00 90.88 81 ALA A O 1
ATOM 592 N N . ARG A 1 82 ? 16.979 -11.167 -10.716 1.00 92.69 82 ARG A N 1
ATOM 593 C CA . ARG A 1 82 ? 16.589 -11.795 -11.981 1.00 92.69 82 ARG A CA 1
ATOM 594 C C . ARG A 1 82 ? 16.120 -10.692 -12.922 1.00 92.69 82 ARG A C 1
ATOM 596 O O . ARG A 1 82 ? 15.158 -10.003 -12.583 1.00 92.69 82 ARG A O 1
ATOM 603 N N . LEU A 1 83 ? 16.788 -10.506 -14.063 1.00 95.06 83 LEU A N 1
ATOM 604 C CA . LEU A 1 83 ? 16.297 -9.584 -15.088 1.00 95.06 83 LEU A CA 1
ATOM 605 C C . LEU A 1 83 ? 14.964 -10.068 -15.674 1.00 95.06 83 LEU A C 1
ATOM 607 O O . LEU A 1 83 ? 14.566 -11.228 -15.553 1.00 95.06 83 LEU A O 1
ATOM 611 N N . LEU A 1 84 ? 14.287 -9.120 -16.300 1.00 95.06 84 LEU A N 1
ATOM 612 C CA . LEU A 1 84 ? 13.153 -9.273 -17.194 1.00 95.06 84 LEU A CA 1
ATOM 613 C C . LEU A 1 84 ? 13.529 -8.570 -18.514 1.00 95.06 84 LEU A C 1
ATOM 615 O O . LEU A 1 84 ? 14.432 -7.725 -18.502 1.00 95.06 84 LEU A O 1
ATOM 619 N N . PRO A 1 85 ? 12.836 -8.836 -19.636 1.00 95.62 85 PRO A N 1
ATOM 620 C CA . PRO A 1 85 ? 12.888 -7.932 -20.782 1.00 95.62 85 PRO A CA 1
ATOM 621 C C . PRO A 1 85 ? 12.610 -6.492 -20.304 1.00 95.62 85 PRO A C 1
ATOM 623 O O . PRO A 1 85 ? 11.683 -6.316 -19.505 1.00 95.62 85 PRO A O 1
ATOM 626 N N . PRO A 1 86 ? 13.355 -5.457 -20.749 1.00 96.19 86 PRO A N 1
ATOM 627 C CA . PRO A 1 86 ? 13.175 -4.088 -20.253 1.00 96.19 86 PRO A CA 1
ATOM 628 C C . PRO A 1 86 ? 11.731 -3.580 -20.360 1.00 96.19 86 PRO A C 1
ATOM 630 O O . PRO A 1 86 ? 11.271 -2.822 -19.507 1.00 96.19 86 PRO A O 1
ATOM 633 N N . ILE A 1 87 ? 10.997 -4.048 -21.372 1.00 94.81 87 ILE A N 1
ATOM 634 C CA . ILE A 1 87 ? 9.563 -3.829 -21.555 1.00 94.81 87 ILE A CA 1
ATOM 635 C C . ILE A 1 87 ? 8.904 -5.099 -22.115 1.00 94.81 87 ILE A C 1
ATOM 637 O O . ILE A 1 87 ? 9.547 -5.875 -22.816 1.00 94.81 87 ILE A O 1
ATOM 641 N N . TYR A 1 88 ? 7.637 -5.352 -21.780 1.00 89.06 88 TYR A N 1
ATOM 642 C CA . TYR A 1 88 ? 6.910 -6.562 -22.190 1.00 89.06 88 TYR A CA 1
ATOM 643 C C . TYR A 1 88 ? 5.383 -6.365 -22.134 1.00 89.06 88 TYR A C 1
ATOM 645 O O . TYR A 1 88 ? 4.891 -5.319 -21.703 1.00 89.06 88 TYR A O 1
ATOM 653 N N . GLY A 1 89 ? 4.622 -7.378 -22.566 1.00 86.69 89 GLY A N 1
ATOM 654 C CA . GLY A 1 89 ? 3.149 -7.390 -22.543 1.00 86.69 89 GLY A CA 1
ATOM 655 C C . GLY A 1 89 ? 2.466 -6.831 -23.800 1.00 86.69 89 GLY A C 1
ATOM 656 O O . GLY A 1 89 ? 1.239 -6.781 -23.852 1.00 86.69 89 GLY A O 1
ATOM 657 N N . ARG A 1 90 ? 3.249 -6.443 -24.812 1.00 90.69 90 ARG A N 1
ATOM 658 C CA . ARG A 1 90 ? 2.811 -6.023 -26.152 1.00 90.69 90 ARG A CA 1
ATOM 659 C C . ARG A 1 90 ? 3.573 -6.828 -27.198 1.00 90.69 90 ARG A C 1
ATOM 661 O O . ARG A 1 90 ? 4.744 -7.139 -26.985 1.00 90.69 90 ARG A O 1
ATOM 668 N N . ASP A 1 91 ? 2.907 -7.188 -28.292 1.00 95.81 91 ASP A N 1
ATOM 669 C CA . ASP A 1 91 ? 3.560 -7.883 -29.406 1.00 95.81 91 ASP A CA 1
ATOM 670 C C . ASP A 1 91 ? 4.527 -6.916 -30.105 1.00 95.81 91 ASP A C 1
ATOM 672 O O . ASP A 1 91 ? 4.207 -5.745 -30.307 1.00 95.81 91 ASP A O 1
ATOM 676 N N . ILE A 1 92 ? 5.715 -7.406 -30.450 1.00 97.75 92 ILE A N 1
ATOM 677 C CA . ILE A 1 92 ? 6.784 -6.604 -31.050 1.00 97.75 92 ILE A CA 1
ATOM 678 C C . ILE A 1 92 ? 6.486 -6.460 -32.545 1.00 97.75 92 ILE A C 1
ATOM 680 O O . ILE A 1 92 ? 6.236 -7.458 -33.224 1.00 97.75 92 ILE A O 1
ATOM 684 N N . LEU A 1 93 ? 6.521 -5.233 -33.064 1.00 97.25 93 LEU A N 1
ATOM 685 C CA . LEU A 1 93 ? 6.469 -4.948 -34.499 1.00 97.25 93 LEU A CA 1
ATOM 686 C C . LEU A 1 93 ? 7.857 -5.226 -35.097 1.00 97.25 93 LEU A C 1
ATOM 688 O O . LEU A 1 93 ? 8.856 -4.886 -34.472 1.00 97.25 93 LEU A O 1
ATOM 692 N N . ALA A 1 94 ? 7.951 -5.835 -36.277 1.00 96.88 94 ALA A N 1
ATOM 693 C CA . ALA A 1 94 ? 9.236 -6.242 -36.859 1.00 96.88 94 ALA A CA 1
ATOM 694 C C . ALA A 1 94 ? 9.279 -6.050 -38.384 1.00 96.88 94 ALA A C 1
ATOM 696 O O . ALA A 1 94 ? 8.232 -6.051 -39.043 1.00 96.88 94 ALA A O 1
ATOM 697 N N . VAL A 1 95 ? 10.482 -5.867 -38.946 1.00 95.12 95 VAL A N 1
ATOM 698 C CA . VAL A 1 95 ? 10.686 -5.471 -40.354 1.00 95.12 95 VAL A CA 1
ATOM 699 C C . VAL A 1 95 ? 11.616 -6.428 -41.099 1.00 95.12 95 VAL A C 1
ATOM 701 O O . VAL A 1 95 ? 12.817 -6.484 -40.862 1.00 95.12 95 VAL A O 1
ATOM 704 N N . GLY A 1 96 ? 11.078 -7.144 -42.084 1.00 89.31 96 GLY A N 1
ATOM 705 C CA . GLY A 1 96 ? 11.852 -8.065 -42.915 1.00 89.31 96 GLY A CA 1
ATOM 706 C C . GLY A 1 96 ? 12.733 -7.356 -43.950 1.00 89.31 96 GLY A C 1
ATOM 707 O O . GLY A 1 96 ? 12.337 -6.347 -44.533 1.00 89.31 96 GLY A O 1
ATOM 708 N N . LYS A 1 97 ? 13.903 -7.948 -44.237 1.00 85.31 97 LYS A N 1
ATOM 709 C CA . LYS A 1 97 ? 14.833 -7.559 -45.321 1.00 85.31 97 LYS A CA 1
ATOM 710 C C . LYS A 1 97 ? 15.335 -6.101 -45.287 1.00 85.31 97 LYS A C 1
ATOM 712 O O . LYS A 1 97 ? 15.667 -5.562 -46.339 1.00 85.31 97 LYS A O 1
ATOM 717 N N . ASN A 1 98 ? 15.422 -5.450 -44.123 1.00 93.00 98 ASN A N 1
ATOM 718 C CA . ASN A 1 98 ? 15.714 -4.007 -44.065 1.00 93.00 98 ASN A CA 1
ATOM 719 C C . ASN A 1 98 ? 17.196 -3.604 -44.270 1.00 93.00 98 ASN A C 1
ATOM 721 O O . ASN A 1 98 ? 17.511 -2.425 -44.168 1.00 93.00 98 ASN A O 1
ATOM 725 N N . TYR A 1 99 ? 18.105 -4.533 -44.589 1.00 90.00 99 TYR A N 1
ATOM 726 C CA . TYR A 1 99 ? 19.507 -4.242 -44.937 1.00 90.00 99 TYR A CA 1
ATOM 727 C C . TYR A 1 99 ? 19.820 -4.715 -46.362 1.00 90.00 99 TYR A C 1
ATOM 729 O O . TYR A 1 99 ? 19.526 -5.856 -46.726 1.00 90.00 99 TYR A O 1
ATOM 737 N N . ALA A 1 100 ? 20.477 -3.875 -47.170 1.00 84.38 100 ALA A N 1
ATOM 738 C CA . ALA A 1 100 ? 20.690 -4.136 -48.602 1.00 84.38 100 ALA A CA 1
ATOM 739 C C . ALA A 1 100 ? 21.588 -5.355 -48.916 1.00 84.38 100 ALA A C 1
ATOM 741 O O . ALA A 1 100 ? 21.485 -5.939 -49.997 1.00 84.38 100 ALA A O 1
ATOM 742 N N . ALA A 1 101 ? 22.464 -5.751 -47.987 1.00 83.94 101 ALA A N 1
ATOM 743 C CA . ALA A 1 101 ? 23.232 -6.995 -48.086 1.00 83.94 101 ALA A CA 1
ATOM 744 C C . ALA A 1 101 ? 22.366 -8.224 -47.746 1.00 83.94 101 ALA A C 1
ATOM 746 O O . ALA A 1 101 ? 22.358 -9.201 -48.495 1.00 83.94 101 ALA A O 1
ATOM 747 N N . HIS A 1 102 ? 21.578 -8.141 -46.668 1.00 83.06 102 HIS A N 1
ATOM 748 C CA . HIS A 1 102 ? 20.709 -9.226 -46.209 1.00 83.06 102 HIS A CA 1
ATOM 749 C C . HIS A 1 102 ? 19.561 -9.511 -47.190 1.00 83.06 102 HIS A C 1
ATOM 751 O O . HIS A 1 102 ? 19.221 -10.664 -47.435 1.00 83.06 102 HIS A O 1
ATOM 757 N N . ALA A 1 103 ? 18.994 -8.485 -47.833 1.00 79.25 103 ALA A N 1
ATOM 758 C CA . ALA A 1 103 ? 17.949 -8.668 -48.844 1.00 79.25 103 ALA A CA 1
ATOM 759 C C . ALA A 1 103 ? 18.423 -9.535 -50.035 1.00 79.25 103 ALA A C 1
ATOM 761 O O . ALA A 1 103 ? 17.679 -10.394 -50.516 1.00 79.25 103 ALA A O 1
ATOM 762 N N . LYS A 1 104 ? 19.690 -9.380 -50.450 1.00 81.00 104 LYS A N 1
ATOM 763 C CA . LYS A 1 104 ? 20.330 -10.192 -51.502 1.00 81.00 104 LYS A CA 1
ATOM 764 C C . LYS A 1 104 ? 20.610 -11.620 -51.038 1.00 81.00 104 LYS A C 1
ATOM 766 O O . LYS A 1 104 ? 20.299 -12.561 -51.760 1.00 81.00 104 LYS A O 1
ATOM 771 N N . GLU A 1 105 ? 21.152 -11.778 -49.833 1.00 80.75 105 GLU A N 1
ATOM 772 C CA . GLU A 1 105 ? 21.372 -13.070 -49.165 1.00 80.75 105 GLU A CA 1
ATOM 773 C C . GLU A 1 105 ? 20.059 -13.872 -49.047 1.00 80.75 105 GLU A C 1
ATOM 775 O O . GLU A 1 105 ? 19.987 -15.030 -49.465 1.00 80.75 105 GLU A O 1
ATOM 780 N N . PHE A 1 106 ? 18.982 -13.229 -48.582 1.00 74.56 106 PHE A N 1
ATOM 781 C CA . PHE A 1 106 ? 17.650 -13.823 -48.471 1.00 74.56 106 PHE A CA 1
ATOM 782 C C . PHE A 1 106 ? 17.109 -14.276 -49.829 1.00 74.56 106 PHE A C 1
ATOM 784 O O . PHE A 1 106 ? 16.691 -15.428 -49.967 1.00 74.56 106 PHE A O 1
ATOM 791 N N . ASN A 1 107 ? 17.152 -13.413 -50.847 1.00 72.94 107 ASN A N 1
ATOM 792 C CA . ASN A 1 107 ? 16.667 -13.752 -52.185 1.00 72.94 107 ASN A CA 1
ATOM 793 C C . ASN A 1 107 ? 17.491 -14.876 -52.842 1.00 72.94 107 ASN A C 1
ATOM 795 O O . ASN A 1 107 ? 16.917 -15.780 -53.448 1.00 72.94 107 ASN A O 1
ATOM 799 N N . ALA A 1 108 ? 18.819 -14.873 -52.683 1.00 69.62 108 ALA A N 1
ATOM 800 C CA . ALA A 1 108 ? 19.699 -15.916 -53.219 1.00 69.62 108 ALA A CA 1
ATOM 801 C C . ALA A 1 108 ? 19.459 -17.299 -52.580 1.00 69.62 108 ALA A C 1
ATOM 803 O O . ALA A 1 108 ? 19.700 -18.325 -53.214 1.00 69.62 108 ALA A O 1
ATOM 804 N N . SER A 1 109 ? 18.954 -17.346 -51.343 1.00 64.88 109 SER A N 1
ATOM 805 C CA . SER A 1 109 ? 18.763 -18.591 -50.584 1.00 64.88 109 SER A CA 1
ATOM 806 C C . SER A 1 109 ? 17.617 -19.497 -51.062 1.00 64.88 109 SER A C 1
ATOM 808 O O . SER A 1 109 ? 17.531 -20.646 -50.608 1.00 64.88 109 SER A O 1
ATOM 810 N N . GLY A 1 110 ? 16.716 -18.978 -51.907 1.00 64.44 110 GLY A N 1
ATOM 811 C CA . GLY A 1 110 ? 15.489 -19.653 -52.347 1.00 64.44 110 GLY A CA 1
ATOM 812 C C . GLY A 1 110 ? 14.362 -19.722 -51.304 1.00 64.44 110 GLY A C 1
ATOM 813 O O . GLY A 1 110 ? 13.379 -20.425 -51.531 1.00 64.44 110 GLY A O 1
ATOM 814 N N . TYR A 1 111 ? 14.485 -19.028 -50.164 1.00 62.03 111 TYR A N 1
ATOM 815 C CA . TYR A 1 111 ? 13.415 -18.946 -49.155 1.00 62.03 111 TYR A CA 1
ATOM 816 C C . TYR A 1 111 ? 12.308 -17.946 -49.527 1.00 62.03 111 TYR A C 1
ATOM 818 O O . TYR A 1 111 ? 11.194 -18.059 -49.014 1.00 62.03 111 TYR A O 1
ATOM 826 N N . ASP A 1 112 ? 12.570 -17.033 -50.469 1.00 59.44 112 ASP A N 1
ATOM 827 C CA . ASP A 1 112 ? 11.525 -16.322 -51.208 1.00 59.44 112 ASP A CA 1
ATOM 828 C C . ASP A 1 112 ? 11.252 -17.015 -52.553 1.00 59.44 112 ASP A C 1
ATOM 830 O O . ASP A 1 112 ? 12.170 -17.438 -53.254 1.00 59.44 112 ASP A O 1
ATOM 834 N N . SER A 1 113 ? 9.976 -17.114 -52.919 1.00 54.12 113 SER A N 1
ATOM 835 C CA . SER A 1 113 ? 9.511 -17.578 -54.239 1.00 54.12 113 SER A CA 1
ATOM 836 C C . SER A 1 113 ? 8.438 -16.658 -54.841 1.00 54.12 113 SER A C 1
ATOM 838 O O . SER A 1 113 ? 7.849 -16.968 -55.878 1.00 54.12 113 SER A O 1
ATOM 840 N N . SER A 1 114 ? 8.197 -15.523 -54.184 1.00 51.78 114 SER A N 1
ATOM 841 C CA . SER A 1 114 ? 7.197 -14.503 -54.500 1.00 51.78 114 SER A CA 1
ATOM 842 C C . SER A 1 114 ? 7.838 -13.338 -55.250 1.00 51.78 114 SER A C 1
ATOM 844 O O . SER A 1 114 ? 7.358 -12.969 -56.322 1.00 51.78 114 SER A O 1
ATOM 846 N N . ASP A 1 115 ? 8.936 -12.798 -54.715 1.00 54.31 115 ASP A N 1
ATOM 847 C CA . ASP A 1 115 ? 9.621 -11.631 -55.271 1.00 54.31 115 ASP A CA 1
ATOM 848 C C . ASP A 1 115 ? 10.857 -11.981 -56.107 1.00 54.31 115 ASP A C 1
ATOM 850 O O . ASP A 1 115 ? 11.599 -12.922 -55.829 1.00 54.31 115 ASP A O 1
ATOM 854 N N . LYS A 1 116 ? 11.086 -11.177 -57.153 1.00 55.59 116 LYS A N 1
ATOM 855 C CA . LYS A 1 116 ? 12.230 -11.284 -58.083 1.00 55.59 116 LYS A CA 1
ATOM 856 C C . LYS A 1 116 ? 13.115 -10.032 -58.082 1.00 55.59 116 LYS A C 1
ATOM 858 O O . LYS A 1 116 ? 13.793 -9.759 -59.069 1.00 55.59 116 LYS A O 1
ATOM 863 N N . VAL A 1 117 ? 13.048 -9.236 -57.016 1.00 59.56 117 VAL A N 1
ATOM 864 C CA . VAL A 1 117 ? 13.722 -7.936 -56.899 1.00 59.56 117 VAL A CA 1
ATOM 865 C C . VAL A 1 117 ? 14.581 -7.927 -55.637 1.00 59.56 117 VAL A C 1
ATOM 867 O O . VAL A 1 117 ? 14.087 -8.214 -54.549 1.00 59.56 117 VAL A O 1
ATOM 870 N N . ASP A 1 118 ? 15.865 -7.595 -55.789 1.00 61.06 118 ASP A N 1
ATOM 871 C CA . ASP A 1 118 ? 16.898 -7.681 -54.739 1.00 61.06 118 ASP A CA 1
ATOM 872 C C . ASP A 1 118 ? 16.676 -6.773 -53.522 1.00 61.06 118 ASP A C 1
ATOM 874 O O . ASP A 1 118 ? 17.328 -6.960 -52.498 1.00 61.06 118 ASP A O 1
ATOM 878 N N . MET A 1 119 ? 15.781 -5.787 -53.622 1.00 70.62 119 MET A N 1
ATOM 879 C CA . MET A 1 119 ? 15.388 -4.915 -52.517 1.00 70.62 119 MET A CA 1
ATOM 880 C C . MET A 1 119 ? 13.871 -4.665 -52.569 1.00 70.62 119 MET A C 1
ATOM 882 O O . MET A 1 119 ? 13.344 -4.419 -53.658 1.00 70.62 119 MET A O 1
ATOM 886 N N . PRO A 1 120 ? 13.161 -4.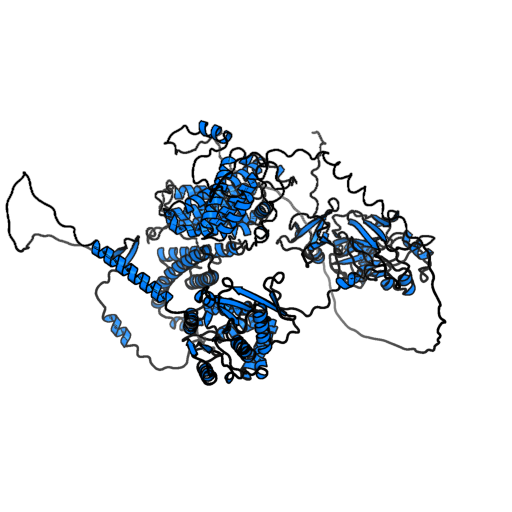721 -51.428 1.00 77.56 120 PRO A N 1
ATOM 887 C CA . PRO A 1 120 ? 11.729 -4.429 -51.367 1.00 77.56 120 PRO A CA 1
ATOM 888 C C . PRO A 1 120 ? 11.436 -2.944 -51.644 1.00 77.56 120 PRO A C 1
ATOM 890 O O . PRO A 1 120 ? 12.247 -2.075 -51.332 1.00 77.56 120 PRO A O 1
ATOM 893 N N . THR A 1 121 ? 10.254 -2.632 -52.188 1.00 83.94 121 THR A N 1
ATOM 894 C CA . THR A 1 121 ? 9.809 -1.240 -52.428 1.00 83.94 121 THR A CA 1
ATOM 895 C C . THR A 1 121 ? 9.064 -0.615 -51.246 1.00 83.94 121 THR A C 1
ATOM 897 O O . THR A 1 121 ? 8.908 0.604 -51.203 1.00 83.94 121 THR A O 1
ATOM 900 N N . HIS A 1 122 ? 8.616 -1.430 -50.287 1.00 87.69 122 HIS A N 1
ATOM 901 C CA . HIS A 1 122 ? 7.946 -1.012 -49.052 1.00 87.69 122 HIS A CA 1
ATOM 902 C C . HIS A 1 122 ? 8.423 -1.875 -47.867 1.00 87.69 122 HIS A C 1
ATOM 904 O O . HIS A 1 122 ? 8.806 -3.027 -48.092 1.00 87.69 122 HIS A O 1
ATOM 910 N N . PRO A 1 123 ? 8.377 -1.377 -46.615 1.00 90.62 123 PRO A N 1
ATOM 911 C CA . PRO A 1 123 ? 8.730 -2.165 -45.433 1.00 90.62 123 PRO A CA 1
ATOM 912 C C . PRO A 1 123 ? 7.902 -3.452 -45.302 1.00 90.62 123 PRO A C 1
ATOM 914 O O . PRO A 1 123 ? 6.670 -3.416 -45.323 1.00 90.62 123 PRO A O 1
ATOM 917 N N . VAL A 1 124 ? 8.570 -4.596 -45.122 1.00 91.25 124 VAL A N 1
ATOM 918 C CA . VAL A 1 124 ? 7.910 -5.899 -44.926 1.00 91.25 124 VAL A CA 1
ATOM 919 C C . VAL A 1 124 ? 7.566 -6.068 -43.446 1.00 91.25 124 VAL A C 1
ATOM 921 O O . VAL A 1 124 ? 8.353 -6.614 -42.677 1.00 91.25 124 VAL A O 1
ATOM 924 N N . ILE A 1 125 ? 6.402 -5.564 -43.036 1.00 93.81 125 ILE A N 1
ATOM 925 C CA . ILE A 1 125 ? 5.966 -5.588 -41.633 1.00 93.81 125 ILE A CA 1
ATOM 926 C C . ILE A 1 125 ? 5.418 -6.965 -41.231 1.00 93.81 125 ILE A C 1
ATOM 928 O O . ILE A 1 125 ? 4.549 -7.523 -41.902 1.00 93.81 125 ILE A O 1
ATOM 932 N N . PHE A 1 126 ? 5.870 -7.472 -40.085 1.00 95.56 126 PHE A N 1
ATOM 933 C CA . PHE A 1 126 ? 5.273 -8.596 -39.359 1.00 95.56 126 PHE A CA 1
ATOM 934 C C . PHE A 1 126 ? 5.315 -8.330 -37.842 1.00 95.56 126 PHE A C 1
ATOM 936 O O . PHE A 1 126 ? 5.660 -7.229 -37.408 1.00 95.56 126 PHE A O 1
ATOM 943 N N . THR A 1 127 ? 4.935 -9.315 -37.024 1.00 96.75 127 THR A N 1
ATOM 944 C CA . THR A 1 127 ? 5.021 -9.223 -35.558 1.00 96.75 127 THR A CA 1
ATOM 945 C C . THR A 1 127 ? 5.653 -10.461 -34.925 1.00 96.75 127 THR A C 1
ATOM 947 O O . THR A 1 127 ? 5.594 -11.561 -35.486 1.00 96.75 127 THR A O 1
ATOM 950 N N . LYS A 1 128 ? 6.227 -10.275 -33.730 1.00 97.69 128 LYS A N 1
ATOM 951 C CA . LYS A 1 128 ? 6.655 -11.341 -32.814 1.00 97.69 128 LYS A CA 1
ATOM 952 C C . LYS A 1 128 ? 5.756 -11.318 -31.577 1.00 97.69 128 LYS A C 1
ATOM 954 O O . LYS A 1 128 ? 5.559 -10.264 -30.970 1.00 97.69 128 LYS A O 1
ATOM 959 N N . ARG A 1 129 ? 5.193 -12.467 -31.195 1.00 95.56 129 ARG A N 1
ATOM 960 C CA . ARG A 1 129 ? 4.292 -12.576 -30.032 1.00 95.56 129 ARG A CA 1
ATOM 961 C C . ARG A 1 129 ? 5.006 -12.174 -28.741 1.00 95.56 129 ARG A C 1
ATOM 963 O O . ARG A 1 129 ? 6.119 -12.632 -28.515 1.00 95.56 129 ARG A O 1
ATOM 970 N N . TRP A 1 130 ? 4.375 -11.412 -27.846 1.00 91.69 130 TRP A N 1
ATOM 971 C CA . TRP A 1 130 ? 5.028 -10.950 -26.609 1.00 91.69 130 TRP A CA 1
ATOM 972 C C . TRP A 1 130 ? 5.534 -12.086 -25.703 1.00 91.69 130 TRP A C 1
ATOM 974 O O . TRP A 1 130 ? 6.496 -11.895 -24.967 1.00 91.69 130 TRP A O 1
ATOM 984 N N . THR A 1 131 ? 4.928 -13.276 -25.779 1.00 91.50 131 THR A N 1
ATOM 985 C CA . THR A 1 131 ? 5.354 -14.479 -25.037 1.00 91.50 131 THR A CA 1
ATOM 986 C C . THR A 1 131 ? 6.684 -15.053 -25.533 1.00 91.50 131 THR A C 1
ATOM 988 O O . THR A 1 131 ? 7.330 -15.812 -24.819 1.00 91.50 131 THR A O 1
ATOM 991 N N . SER A 1 132 ? 7.152 -14.643 -26.716 1.00 95.75 132 SER A N 1
ATOM 992 C CA . SER A 1 132 ? 8.505 -14.949 -27.182 1.00 95.75 132 SER A CA 1
ATOM 993 C C . SER A 1 132 ? 9.596 -14.168 -26.431 1.00 95.75 132 SER A C 1
ATOM 995 O O . SER A 1 132 ? 10.754 -14.575 -26.478 1.00 95.75 132 SER A O 1
ATOM 997 N N . ALA A 1 133 ? 9.256 -13.099 -25.698 1.00 95.19 133 ALA A N 1
ATOM 998 C CA . ALA A 1 133 ? 10.241 -12.245 -25.038 1.00 95.19 133 ALA A CA 1
ATOM 999 C C . ALA A 1 133 ? 10.866 -12.874 -23.779 1.00 95.19 133 ALA A C 1
ATOM 1001 O O . ALA A 1 133 ? 10.157 -13.235 -22.837 1.00 95.19 133 ALA A O 1
ATOM 1002 N N . ILE A 1 134 ? 12.202 -12.930 -23.744 1.00 96.38 134 ILE A N 1
ATOM 1003 C CA . ILE A 1 134 ? 13.015 -13.337 -22.583 1.00 96.38 134 ILE A CA 1
ATOM 1004 C C . ILE A 1 134 ? 14.142 -12.334 -22.313 1.00 96.38 134 ILE A C 1
ATOM 1006 O O . ILE A 1 134 ? 14.464 -11.509 -23.171 1.00 96.38 134 ILE A O 1
ATOM 1010 N N . ALA A 1 135 ? 14.691 -12.354 -21.100 1.00 96.06 135 ALA A N 1
ATOM 1011 C CA . ALA A 1 135 ? 15.694 -11.395 -20.658 1.00 96.06 135 ALA A CA 1
ATOM 1012 C C . ALA A 1 135 ? 17.112 -11.754 -21.135 1.00 96.06 135 ALA A C 1
ATOM 1014 O O . ALA A 1 135 ? 17.381 -12.853 -21.625 1.00 96.06 135 ALA A O 1
ATOM 1015 N N . ASP A 1 136 ? 18.053 -10.840 -20.906 1.00 97.12 136 ASP A N 1
ATOM 1016 C CA . ASP A 1 136 ? 19.479 -11.163 -20.916 1.00 97.12 136 ASP A CA 1
ATOM 1017 C C . ASP A 1 136 ? 19.818 -12.238 -19.860 1.00 97.12 136 ASP A C 1
ATOM 1019 O O . ASP A 1 136 ? 19.459 -12.123 -18.680 1.00 97.12 136 ASP A O 1
ATOM 1023 N N . GLY A 1 137 ? 20.517 -13.284 -20.304 1.00 95.38 137 GLY A N 1
ATOM 1024 C CA . GLY A 1 137 ? 20.907 -14.445 -19.506 1.00 95.38 137 GLY A CA 1
ATOM 1025 C C . GLY A 1 137 ? 19.883 -15.588 -19.443 1.00 95.38 137 GLY A C 1
ATOM 1026 O O . GLY A 1 137 ? 20.237 -16.657 -18.950 1.00 95.38 137 GLY A O 1
ATOM 1027 N N . ASP A 1 138 ? 18.654 -15.410 -19.942 1.00 95.62 138 ASP A N 1
ATOM 1028 C CA . ASP A 1 138 ? 17.668 -16.499 -20.046 1.00 95.62 138 ASP A CA 1
ATOM 1029 C C . ASP A 1 138 ? 18.023 -17.470 -21.202 1.00 95.62 138 ASP A C 1
ATOM 1031 O O . ASP A 1 138 ? 18.648 -17.084 -22.197 1.00 95.62 138 ASP A O 1
ATOM 1035 N N . GLU A 1 139 ? 17.603 -18.738 -21.109 1.00 96.88 139 GLU A N 1
ATOM 1036 C CA . GLU A 1 139 ? 17.797 -19.722 -22.187 1.00 96.88 139 GLU A CA 1
ATOM 1037 C C . GLU A 1 139 ? 16.706 -19.635 -23.272 1.00 96.88 139 GLU A C 1
ATOM 1039 O O . GLU A 1 139 ? 15.509 -19.587 -22.978 1.00 96.88 139 GLU A O 1
ATOM 1044 N N . ILE A 1 140 ? 17.124 -19.704 -24.538 1.00 98.00 140 ILE A N 1
ATOM 1045 C CA . ILE A 1 140 ? 16.267 -19.895 -25.713 1.00 98.00 140 ILE A CA 1
ATOM 1046 C C . ILE A 1 140 ? 15.928 -21.385 -25.813 1.00 98.00 140 ILE A C 1
ATOM 1048 O O . ILE A 1 140 ? 16.809 -22.226 -25.992 1.00 98.00 140 ILE A O 1
ATOM 1052 N N . TYR A 1 141 ? 14.651 -21.738 -25.732 1.00 96.88 141 TYR A N 1
ATOM 1053 C CA . TYR A 1 141 ? 14.195 -23.117 -25.869 1.00 96.88 141 TYR A CA 1
ATOM 1054 C C . TYR A 1 141 ? 14.191 -23.544 -27.352 1.00 96.88 141 TYR A C 1
ATOM 1056 O O . TYR A 1 141 ? 13.536 -22.881 -28.153 1.00 96.88 141 TYR A O 1
ATOM 1064 N N . PRO A 1 142 ? 14.859 -24.644 -27.762 1.00 94.94 142 PRO A N 1
ATOM 1065 C CA . PRO A 1 142 ? 14.998 -24.999 -29.183 1.00 94.94 142 PRO A CA 1
ATOM 1066 C C . PRO A 1 142 ? 13.722 -25.519 -29.875 1.00 94.94 142 PRO A C 1
ATOM 1068 O O . PRO A 1 142 ? 13.741 -25.714 -31.086 1.00 94.94 142 PRO A O 1
ATOM 1071 N N . HIS A 1 143 ? 12.623 -25.757 -29.144 1.00 96.00 143 HIS A N 1
ATOM 1072 C CA . HIS A 1 143 ? 11.365 -26.342 -29.657 1.00 96.00 143 HIS A CA 1
ATOM 1073 C C . HIS A 1 143 ? 11.562 -27.624 -30.506 1.00 96.00 143 HIS A C 1
ATOM 1075 O O . HIS A 1 143 ? 11.200 -27.656 -31.690 1.00 96.00 143 HIS A O 1
ATOM 1081 N N . PRO A 1 144 ? 12.111 -28.711 -29.924 1.00 93.81 144 PRO A N 1
ATOM 1082 C CA . PRO A 1 144 ? 12.322 -29.972 -30.634 1.00 93.81 144 PRO A CA 1
ATOM 1083 C C . PRO A 1 144 ? 11.017 -30.516 -31.237 1.00 93.81 144 PRO A C 1
ATOM 1085 O O . PRO A 1 144 ? 9.957 -30.485 -30.613 1.00 93.81 144 PRO A O 1
ATOM 1088 N N . GLY A 1 145 ? 11.092 -31.003 -32.477 1.00 93.50 145 GLY A N 1
ATOM 1089 C CA . GLY A 1 145 ? 9.934 -31.471 -33.250 1.00 93.50 145 GLY A CA 1
ATOM 1090 C C . GLY A 1 145 ? 9.086 -30.361 -33.892 1.00 93.50 145 GLY A C 1
ATOM 1091 O O . GLY A 1 145 ? 8.304 -30.650 -34.796 1.00 93.50 145 GLY A O 1
ATOM 1092 N N . PHE A 1 146 ? 9.257 -29.092 -33.500 1.00 94.75 146 PHE A N 1
ATOM 1093 C CA . PHE A 1 146 ? 8.675 -27.951 -34.216 1.00 94.75 146 PHE A CA 1
ATOM 1094 C C . PHE A 1 146 ? 9.612 -27.430 -35.311 1.00 94.75 146 PHE A C 1
ATOM 1096 O O . PHE A 1 146 ? 9.135 -27.128 -36.406 1.00 94.75 146 PHE A O 1
ATOM 1103 N N . THR A 1 147 ? 10.919 -27.347 -35.049 1.00 95.50 147 THR A N 1
ATOM 1104 C CA . THR A 1 147 ? 11.930 -26.815 -35.979 1.00 95.50 147 THR A CA 1
ATOM 1105 C C . THR A 1 147 ? 13.282 -27.505 -35.792 1.00 95.50 147 THR A C 1
ATOM 1107 O O . THR A 1 147 ? 13.631 -27.874 -34.674 1.00 95.50 147 THR A O 1
ATOM 1110 N N . GLU A 1 148 ? 14.057 -27.634 -36.871 1.00 93.31 148 GLU A N 1
ATOM 1111 C CA . GLU A 1 148 ? 15.485 -28.008 -36.824 1.00 93.31 148 GLU A CA 1
ATOM 1112 C C . GLU A 1 148 ? 16.386 -26.876 -37.365 1.00 93.31 148 GLU A C 1
ATOM 1114 O O . GLU A 1 148 ? 17.606 -26.917 -37.236 1.00 93.31 148 GLU A O 1
ATOM 1119 N N . SER A 1 149 ? 15.774 -25.819 -37.915 1.00 95.38 149 SER A N 1
ATOM 1120 C CA . SER A 1 149 ? 16.422 -24.653 -38.526 1.00 95.38 149 SER A CA 1
ATOM 1121 C C . SER A 1 149 ? 16.311 -23.386 -37.664 1.00 95.38 149 SER A C 1
ATOM 1123 O O . SER A 1 149 ? 15.750 -22.371 -38.087 1.00 95.38 149 SER A O 1
ATOM 1125 N N . VAL A 1 150 ? 16.799 -23.465 -36.420 1.00 97.88 150 VAL A N 1
ATOM 1126 C CA . VAL A 1 150 ? 16.874 -22.311 -35.503 1.00 97.88 150 VAL A CA 1
ATOM 1127 C C . VAL A 1 150 ? 18.027 -21.398 -35.920 1.00 97.88 150 VAL A C 1
ATOM 1129 O O . VAL A 1 150 ? 19.151 -21.859 -36.116 1.00 97.88 150 VAL A O 1
ATOM 1132 N N . ASP A 1 151 ? 17.750 -20.105 -36.051 1.00 98.06 151 ASP A N 1
ATOM 1133 C CA . ASP A 1 151 ? 18.679 -19.095 -36.561 1.00 98.06 151 ASP A CA 1
ATOM 1134 C C . ASP A 1 151 ? 18.625 -17.807 -35.718 1.00 98.06 151 ASP A C 1
ATOM 1136 O O . ASP A 1 151 ? 17.596 -17.512 -35.105 1.00 98.06 151 ASP A O 1
ATOM 1140 N N . TYR A 1 152 ? 19.723 -17.050 -35.689 1.00 98.19 152 TYR A N 1
ATOM 1141 C CA . TYR A 1 152 ? 19.861 -15.766 -34.991 1.00 98.19 152 TYR A CA 1
ATOM 1142 C C . TYR A 1 152 ? 19.627 -14.593 -35.945 1.00 98.19 152 TYR A C 1
ATOM 1144 O O . TYR A 1 152 ? 19.951 -14.665 -37.129 1.00 98.19 152 TYR A O 1
ATOM 1152 N N . GLU A 1 153 ? 19.140 -13.477 -35.406 1.00 98.31 153 GLU A N 1
ATOM 1153 C CA . GLU A 1 153 ? 19.055 -12.199 -36.116 1.00 98.31 153 GLU A CA 1
ATOM 1154 C C . GLU A 1 153 ? 19.295 -11.061 -35.116 1.00 98.31 153 GLU A C 1
ATOM 1156 O O . GLU A 1 153 ? 18.420 -10.727 -34.321 1.00 98.31 153 GLU A O 1
ATOM 1161 N N . GLY A 1 154 ? 20.496 -10.478 -35.111 1.00 98.06 154 GLY A N 1
ATOM 1162 C CA . GLY A 1 154 ? 20.791 -9.316 -34.271 1.00 98.06 154 GLY A CA 1
ATOM 1163 C C . GLY A 1 154 ? 20.094 -8.065 -34.796 1.00 98.06 154 GLY A C 1
ATOM 1164 O O . GLY A 1 154 ? 20.309 -7.683 -35.948 1.00 98.06 154 GLY A O 1
ATOM 1165 N N . GLU A 1 155 ? 19.276 -7.424 -33.962 1.00 98.50 155 GLU A N 1
ATOM 1166 C CA . GLU A 1 155 ? 18.490 -6.244 -34.324 1.00 98.50 155 GLU A CA 1
ATOM 1167 C C . GLU A 1 155 ? 18.535 -5.135 -33.266 1.00 98.50 155 GLU A C 1
ATOM 1169 O O . GLU A 1 155 ? 18.788 -5.353 -32.077 1.00 98.50 155 GLU A O 1
ATOM 1174 N N . ILE A 1 156 ? 18.222 -3.921 -33.719 1.00 98.44 156 ILE A N 1
ATOM 1175 C CA . ILE A 1 156 ? 17.981 -2.757 -32.870 1.00 98.44 156 ILE A CA 1
ATOM 1176 C C . ILE A 1 156 ? 16.468 -2.655 -32.644 1.00 98.44 156 ILE A C 1
ATOM 1178 O O . ILE A 1 156 ? 15.685 -2.634 -33.593 1.00 98.44 156 ILE A O 1
ATOM 1182 N N . GLY A 1 157 ? 16.052 -2.591 -31.381 1.00 98.06 157 GLY A N 1
ATOM 1183 C CA . GLY A 1 157 ? 14.670 -2.342 -30.983 1.00 98.06 157 GLY A CA 1
ATOM 1184 C C . GLY A 1 157 ? 14.441 -0.862 -30.693 1.00 98.06 157 GLY A C 1
ATOM 1185 O O . GLY A 1 157 ? 15.079 -0.307 -29.803 1.00 98.06 157 GLY A O 1
ATOM 1186 N N . VAL A 1 158 ? 13.516 -0.222 -31.405 1.00 98.56 158 VAL A N 1
ATOM 1187 C CA . VAL A 1 158 ? 13.052 1.151 -31.141 1.00 98.56 158 VAL A CA 1
ATOM 1188 C C . VAL A 1 158 ? 11.857 1.109 -30.193 1.00 98.56 158 VAL A C 1
ATOM 1190 O O . VAL A 1 158 ? 10.924 0.342 -30.419 1.00 98.56 158 VAL A O 1
ATOM 1193 N N . ILE A 1 159 ? 11.851 1.948 -29.158 1.00 98.62 159 ILE A N 1
ATOM 1194 C CA . ILE A 1 159 ? 10.777 2.026 -28.158 1.00 98.62 159 ILE A CA 1
ATOM 1195 C C . ILE A 1 159 ? 10.008 3.338 -28.345 1.00 98.62 159 ILE A C 1
ATOM 1197 O O . ILE A 1 159 ? 10.577 4.432 -28.261 1.00 98.62 159 ILE A O 1
ATOM 1201 N N . VAL A 1 160 ? 8.699 3.235 -28.587 1.00 98.44 160 VAL A N 1
ATOM 1202 C CA . VAL A 1 160 ? 7.802 4.388 -28.754 1.00 98.44 160 VAL A CA 1
ATOM 1203 C C . VAL A 1 160 ? 7.538 5.054 -27.399 1.00 98.44 160 VAL A C 1
ATOM 1205 O O . VAL A 1 160 ? 7.206 4.386 -26.423 1.00 98.44 160 VAL A O 1
ATOM 1208 N N . GLY A 1 161 ? 7.658 6.381 -27.338 1.00 96.62 161 GLY A N 1
ATOM 1209 C CA . GLY A 1 161 ? 7.412 7.189 -26.138 1.00 96.62 161 GLY A CA 1
ATOM 1210 C C . GLY A 1 161 ? 6.093 7.958 -26.126 1.00 96.62 161 GLY A C 1
ATOM 1211 O O . GLY A 1 161 ? 5.495 8.164 -25.075 1.00 96.62 161 GLY A O 1
ATOM 1212 N N . LYS A 1 162 ? 5.628 8.388 -27.300 1.00 97.19 162 LYS A N 1
ATOM 1213 C CA . LYS A 1 162 ? 4.520 9.340 -27.474 1.00 97.19 162 LYS A CA 1
ATOM 1214 C C . LYS A 1 162 ? 3.508 8.733 -28.441 1.00 97.19 162 LYS A C 1
ATOM 1216 O O . LYS A 1 162 ? 3.872 8.346 -29.551 1.00 97.19 162 LYS A O 1
ATOM 1221 N N . ALA A 1 163 ? 2.242 8.649 -28.032 1.00 96.81 163 ALA A N 1
ATOM 1222 C CA . ALA A 1 163 ? 1.183 8.096 -28.878 1.00 96.81 163 ALA A CA 1
ATOM 1223 C C . ALA A 1 163 ? 1.044 8.890 -30.189 1.00 96.81 163 ALA A C 1
ATOM 1225 O O . ALA A 1 163 ? 1.148 10.118 -30.176 1.00 96.81 163 ALA A O 1
ATOM 1226 N N . GLY A 1 164 ? 0.783 8.217 -31.311 1.00 97.00 164 GLY A N 1
ATOM 1227 C CA . GLY A 1 164 ? 0.637 8.887 -32.604 1.00 97.00 164 GLY A CA 1
ATOM 1228 C C . GLY A 1 164 ? -0.051 8.044 -33.676 1.00 97.00 164 GLY A C 1
ATOM 1229 O O . GLY A 1 164 ? 0.006 6.818 -33.667 1.00 97.00 164 GLY A O 1
ATOM 1230 N N . PHE A 1 165 ? -0.715 8.730 -34.601 1.00 97.69 165 PHE A N 1
ATOM 1231 C CA . PHE A 1 165 ? -1.453 8.173 -35.734 1.00 97.69 165 PHE A CA 1
ATOM 1232 C C . PHE A 1 165 ? -1.241 9.117 -36.919 1.00 97.69 165 PHE A C 1
ATOM 1234 O O . PHE A 1 165 ? -1.436 10.321 -36.758 1.00 97.69 165 PHE A O 1
ATOM 1241 N N . LYS A 1 166 ? -0.841 8.580 -38.077 1.00 97.62 166 LYS A N 1
ATOM 1242 C CA . LYS A 1 166 ? -0.368 9.340 -39.249 1.00 97.62 166 LYS A CA 1
ATOM 1243 C C . LYS A 1 166 ? 0.730 10.344 -38.882 1.00 97.62 166 LYS A C 1
ATOM 1245 O O . LYS A 1 166 ? 0.560 11.551 -39.023 1.00 97.62 166 LYS A O 1
ATOM 1250 N N . ILE A 1 167 ? 1.832 9.816 -38.358 1.00 98.19 167 ILE A N 1
ATOM 1251 C CA . ILE A 1 167 ? 3.023 10.585 -37.998 1.00 98.19 167 ILE A CA 1
ATOM 1252 C C . ILE A 1 167 ? 3.851 10.779 -39.275 1.00 98.19 167 ILE A C 1
ATOM 1254 O O . ILE A 1 167 ? 4.328 9.792 -39.831 1.00 98.19 167 ILE A O 1
ATOM 1258 N N . ASP A 1 168 ? 4.035 12.018 -39.736 1.00 98.00 168 ASP A N 1
ATOM 1259 C CA . ASP A 1 168 ? 4.958 12.311 -40.843 1.00 98.00 168 ASP A CA 1
ATOM 1260 C C . ASP A 1 168 ? 6.389 11.892 -40.454 1.00 98.00 168 ASP A C 1
ATOM 1262 O O . ASP A 1 168 ? 6.827 12.137 -39.326 1.00 98.00 168 ASP A O 1
ATOM 1266 N N . ALA A 1 169 ? 7.175 11.353 -41.392 1.00 97.00 169 ALA A N 1
ATOM 1267 C CA . ALA A 1 169 ? 8.547 10.903 -41.125 1.00 97.00 169 ALA A CA 1
ATOM 1268 C C . ALA A 1 169 ? 9.436 11.997 -40.495 1.00 97.00 169 ALA A C 1
ATOM 1270 O O . ALA A 1 169 ? 10.300 11.705 -39.671 1.00 97.00 169 ALA A O 1
ATOM 1271 N N . LYS A 1 170 ? 9.196 13.273 -40.820 1.00 97.69 170 LYS A N 1
ATOM 1272 C CA . LYS A 1 170 ? 9.917 14.417 -40.233 1.00 97.69 170 LYS A CA 1
ATOM 1273 C C . LYS A 1 170 ? 9.725 14.544 -38.707 1.00 97.69 170 LYS A C 1
ATOM 1275 O O . LYS A 1 170 ? 10.648 14.962 -38.017 1.00 97.69 170 LYS A O 1
ATOM 1280 N N . ASP A 1 171 ? 8.551 14.157 -38.199 1.00 97.50 171 ASP A N 1
ATOM 1281 C CA . ASP A 1 171 ? 8.151 14.262 -36.787 1.00 97.50 171 ASP A CA 1
ATOM 1282 C C . ASP A 1 171 ? 8.385 12.934 -36.034 1.00 97.50 171 ASP A C 1
ATOM 1284 O O . ASP A 1 171 ? 8.357 12.882 -34.804 1.00 97.50 171 ASP A O 1
ATOM 1288 N N . ALA A 1 172 ? 8.634 11.838 -36.760 1.00 97.31 172 ALA A N 1
ATOM 1289 C CA . ALA A 1 172 ? 8.716 10.476 -36.231 1.00 97.31 172 ALA A CA 1
ATOM 1290 C C . ALA A 1 172 ? 9.725 10.292 -35.085 1.00 97.31 172 ALA A C 1
ATOM 1292 O O . ALA A 1 172 ? 9.461 9.533 -34.151 1.00 97.31 172 ALA A O 1
ATOM 1293 N N . LEU A 1 173 ? 10.855 11.008 -35.102 1.00 96.75 173 LEU A N 1
ATOM 1294 C CA . LEU A 1 173 ? 11.841 10.937 -34.019 1.00 96.75 173 LEU A CA 1
ATOM 1295 C C . LEU A 1 173 ? 11.348 11.575 -32.711 1.00 96.75 173 LEU A C 1
ATOM 1297 O O . LEU A 1 173 ? 11.826 11.179 -31.650 1.00 96.75 173 LEU A O 1
ATOM 1301 N N . GLU A 1 174 ? 10.359 12.478 -32.727 1.00 97.19 174 GLU A N 1
ATOM 1302 C CA . GLU A 1 174 ? 9.695 12.931 -31.492 1.00 97.19 174 GLU A CA 1
ATOM 1303 C C . GLU A 1 174 ? 8.898 11.809 -30.818 1.00 97.19 174 GLU A C 1
ATOM 1305 O O . GLU A 1 174 ? 8.658 11.858 -29.613 1.00 97.19 174 GLU A O 1
ATOM 1310 N N . HIS A 1 175 ? 8.468 10.805 -31.589 1.00 98.12 175 HIS A N 1
ATOM 1311 C CA . HIS A 1 175 ? 7.672 9.692 -31.083 1.00 98.12 175 HIS A CA 1
ATOM 1312 C C . HIS A 1 175 ? 8.511 8.551 -30.500 1.00 98.12 175 HIS A C 1
ATOM 1314 O O . HIS A 1 175 ? 7.973 7.722 -29.766 1.00 98.12 175 HIS A O 1
ATOM 1320 N N . VAL A 1 176 ? 9.824 8.540 -30.742 1.00 98.25 176 VAL A N 1
ATOM 1321 C CA . VAL A 1 176 ? 10.780 7.617 -30.113 1.00 98.25 176 VAL A CA 1
ATOM 1322 C C . VAL A 1 176 ? 11.135 8.105 -28.705 1.00 98.25 176 VAL A C 1
ATOM 1324 O O . VAL A 1 176 ? 11.494 9.270 -28.526 1.00 98.25 176 VAL A O 1
ATOM 1327 N N . TRP A 1 177 ? 11.082 7.214 -27.714 1.00 98.31 177 TRP A N 1
ATOM 1328 C CA . TRP A 1 177 ? 11.682 7.434 -26.391 1.00 98.31 177 TRP A CA 1
ATOM 1329 C C . TRP A 1 177 ? 13.156 7.018 -26.398 1.00 98.31 177 TRP A C 1
ATOM 1331 O O . TRP A 1 177 ? 14.026 7.793 -26.004 1.00 98.31 177 TRP A O 1
ATOM 1341 N N . GLY A 1 178 ? 13.452 5.821 -26.908 1.00 97.94 178 GLY A N 1
ATOM 1342 C CA . GLY A 1 178 ? 14.778 5.219 -26.809 1.00 97.94 178 GLY A CA 1
ATOM 1343 C C . GLY A 1 178 ? 14.906 3.886 -27.533 1.00 97.94 178 GLY A C 1
ATOM 1344 O O . GLY A 1 178 ? 14.066 3.545 -28.367 1.00 97.94 178 GLY A O 1
ATOM 1345 N N . PHE A 1 179 ? 15.963 3.145 -27.207 1.00 98.69 179 PHE A N 1
ATOM 1346 C CA . PHE A 1 179 ? 16.362 1.920 -27.900 1.00 98.69 179 PHE A CA 1
ATOM 1347 C C . PHE A 1 179 ? 16.738 0.781 -26.937 1.00 98.69 179 PHE A C 1
ATOM 1349 O O . PHE A 1 179 ? 17.057 1.014 -25.772 1.00 98.69 179 PHE A O 1
ATOM 1356 N N . THR A 1 180 ? 16.713 -0.454 -27.439 1.00 98.69 180 THR A N 1
ATOM 1357 C CA . THR A 1 180 ? 17.172 -1.692 -26.780 1.00 98.69 180 THR A CA 1
ATOM 1358 C C . THR A 1 180 ? 17.711 -2.679 -27.834 1.00 98.69 180 THR A C 1
ATOM 1360 O O . THR A 1 180 ? 17.600 -2.410 -29.031 1.00 98.69 180 THR A O 1
ATOM 1363 N N . ILE A 1 181 ? 18.316 -3.799 -27.428 1.00 98.75 181 ILE A N 1
ATOM 1364 C CA . ILE A 1 181 ? 18.782 -4.857 -28.345 1.00 98.75 181 ILE A CA 1
ATOM 1365 C C . ILE A 1 181 ? 17.715 -5.949 -28.426 1.00 98.75 181 ILE A C 1
ATOM 1367 O O . ILE A 1 181 ? 17.122 -6.296 -27.403 1.00 98.75 181 ILE A O 1
ATOM 1371 N N . ILE A 1 182 ? 17.487 -6.504 -29.618 1.00 98.50 182 ILE A N 1
ATOM 1372 C CA . ILE A 1 182 ? 16.587 -7.641 -29.850 1.00 98.50 182 ILE A CA 1
ATOM 1373 C C . ILE A 1 182 ? 17.341 -8.733 -30.619 1.00 98.50 182 ILE A C 1
ATOM 1375 O O . ILE A 1 182 ? 18.126 -8.439 -31.518 1.00 98.50 182 ILE A O 1
ATOM 1379 N N . ASN A 1 183 ? 17.082 -9.997 -30.283 1.00 98.56 183 ASN A N 1
ATOM 1380 C CA . ASN A 1 183 ? 17.404 -11.139 -31.136 1.00 98.56 183 ASN A CA 1
ATOM 1381 C C . ASN A 1 183 ? 16.115 -11.634 -31.805 1.00 98.56 183 ASN A C 1
ATOM 1383 O O . ASN A 1 183 ? 15.235 -12.172 -31.128 1.00 98.56 183 ASN A O 1
ATOM 1387 N N . ASP A 1 184 ? 15.975 -11.461 -33.117 1.00 98.06 184 ASP A N 1
ATOM 1388 C CA . ASP A 1 184 ? 14.839 -11.987 -33.874 1.00 98.06 184 ASP A CA 1
ATOM 1389 C C . ASP A 1 184 ? 15.060 -13.469 -34.253 1.00 98.06 184 ASP A C 1
ATOM 1391 O O . ASP A 1 184 ? 15.138 -13.865 -35.422 1.00 98.06 184 ASP A O 1
ATOM 1395 N N . VAL A 1 185 ? 15.161 -14.310 -33.215 1.00 98.44 185 VAL A N 1
ATOM 1396 C CA . VAL A 1 185 ? 15.369 -15.759 -33.347 1.00 98.44 185 VAL A CA 1
ATOM 1397 C C . VAL A 1 185 ? 14.273 -16.356 -34.227 1.00 98.44 185 VAL A C 1
ATOM 1399 O O . VAL A 1 185 ? 13.082 -16.078 -34.054 1.00 98.44 185 VAL A O 1
ATOM 1402 N N . THR A 1 186 ? 14.682 -17.172 -35.197 1.00 97.62 186 THR A N 1
ATOM 1403 C CA . THR A 1 186 ? 13.809 -17.603 -36.292 1.00 97.62 186 THR A CA 1
ATOM 1404 C C . THR A 1 186 ? 13.879 -19.107 -36.534 1.00 97.62 186 THR A C 1
ATOM 1406 O O . THR A 1 186 ? 14.956 -19.668 -36.686 1.00 97.62 186 THR A O 1
ATOM 1409 N N . ALA A 1 187 ? 12.717 -19.750 -36.663 1.00 97.12 187 ALA A N 1
ATOM 1410 C CA . ALA A 1 187 ? 12.561 -21.089 -37.229 1.00 97.12 187 ALA A CA 1
ATOM 1411 C C . ALA A 1 187 ? 12.375 -20.975 -38.753 1.00 97.12 187 ALA A C 1
ATOM 1413 O O . ALA A 1 187 ? 11.263 -20.708 -39.230 1.00 97.12 187 ALA A O 1
ATOM 1414 N N . ARG A 1 188 ? 13.451 -21.129 -39.537 1.00 93.56 188 ARG A N 1
ATOM 1415 C CA . ARG A 1 188 ? 13.458 -20.786 -40.977 1.00 93.56 188 ARG A CA 1
ATOM 1416 C C . ARG A 1 188 ? 12.478 -21.600 -41.805 1.00 93.56 188 ARG A C 1
ATOM 1418 O O . ARG A 1 188 ? 11.784 -21.047 -42.658 1.00 93.56 188 ARG A O 1
ATOM 1425 N N . GLU A 1 189 ? 12.369 -22.895 -41.536 1.00 92.12 189 GLU A N 1
ATOM 1426 C CA . GLU A 1 189 ? 11.383 -23.760 -42.189 1.00 92.12 189 GLU A CA 1
ATOM 1427 C C . GLU A 1 189 ? 9.962 -23.246 -41.962 1.00 92.12 189 GLU A C 1
ATOM 1429 O O . GLU A 1 189 ? 9.189 -23.145 -42.907 1.00 92.12 189 GLU A O 1
ATOM 1434 N N . ARG A 1 190 ? 9.630 -22.814 -40.741 1.00 94.44 190 ARG A N 1
ATOM 1435 C CA . ARG A 1 190 ? 8.291 -22.307 -40.406 1.00 94.44 190 ARG A CA 1
ATOM 1436 C C . ARG A 1 190 ? 8.038 -20.897 -40.936 1.00 94.44 190 ARG A C 1
ATOM 1438 O O . ARG A 1 190 ? 6.907 -20.602 -41.313 1.00 94.44 190 ARG A O 1
ATOM 1445 N N . GLN A 1 191 ? 9.076 -20.066 -41.055 1.00 92.06 191 GLN A N 1
ATOM 1446 C CA . GLN A 1 191 ? 9.007 -18.788 -41.773 1.00 92.06 191 GLN A CA 1
ATOM 1447 C C . GLN A 1 191 ? 8.612 -19.003 -43.248 1.00 92.06 191 GLN A C 1
ATOM 1449 O O . GLN A 1 191 ? 7.716 -18.324 -43.750 1.00 92.06 191 GLN A O 1
ATOM 1454 N N . ARG A 1 192 ? 9.238 -19.983 -43.917 1.00 88.62 192 ARG A N 1
ATOM 1455 C CA . ARG A 1 192 ? 8.955 -20.380 -45.308 1.00 88.62 192 ARG A CA 1
ATOM 1456 C C . ARG A 1 192 ? 7.575 -21.023 -45.461 1.00 88.62 192 ARG A C 1
ATOM 1458 O O . ARG A 1 192 ? 6.764 -20.558 -46.259 1.00 88.62 192 ARG A O 1
ATOM 1465 N N . ASP A 1 193 ? 7.312 -22.093 -44.712 1.00 88.69 193 ASP A N 1
ATOM 1466 C CA . ASP A 1 193 ? 6.156 -22.980 -44.901 1.00 88.69 193 ASP A CA 1
ATOM 1467 C C . ASP A 1 193 ? 4.822 -22.237 -44.741 1.00 88.69 193 ASP A C 1
ATOM 1469 O O . ASP A 1 193 ? 3.869 -22.485 -45.482 1.00 88.69 193 ASP A O 1
ATOM 1473 N N . HIS A 1 194 ? 4.761 -21.291 -43.799 1.00 86.62 194 HIS A N 1
ATOM 1474 C CA . HIS A 1 194 ? 3.545 -20.538 -43.493 1.00 86.62 194 HIS A CA 1
ATOM 1475 C C . HIS A 1 194 ? 3.401 -19.236 -44.294 1.00 86.62 194 HIS A C 1
ATOM 1477 O O . HIS A 1 194 ? 2.313 -18.656 -44.293 1.00 86.62 194 HIS A O 1
ATOM 1483 N N . LYS A 1 195 ? 4.455 -18.793 -45.001 1.00 82.81 195 LYS A N 1
ATOM 1484 C CA . LYS A 1 195 ? 4.589 -17.531 -45.769 1.00 82.81 195 LYS A CA 1
ATOM 1485 C C . LYS A 1 195 ? 4.463 -16.244 -44.946 1.00 82.81 195 LYS A C 1
ATOM 1487 O O . LYS A 1 195 ? 5.234 -15.314 -45.134 1.00 82.81 195 LYS A O 1
ATOM 1492 N N . GLN A 1 196 ? 3.502 -16.183 -44.029 1.00 89.25 196 GLN A N 1
ATOM 1493 C CA . GLN A 1 196 ? 3.421 -15.178 -42.976 1.00 89.25 196 GLN A CA 1
ATOM 1494 C C . GLN A 1 196 ? 4.469 -15.507 -41.910 1.00 89.25 196 GLN A C 1
ATOM 1496 O O . GLN A 1 196 ? 4.360 -16.526 -41.226 1.00 89.25 196 GLN A O 1
ATOM 1501 N N . PHE A 1 197 ? 5.480 -14.648 -41.761 1.00 92.94 197 PHE A N 1
ATOM 1502 C CA . PHE A 1 197 ? 6.655 -14.948 -40.934 1.00 92.94 197 PHE A CA 1
ATOM 1503 C C . PHE A 1 197 ? 6.328 -15.168 -39.448 1.00 92.94 197 PHE A C 1
ATOM 1505 O O . PHE A 1 197 ? 7.068 -15.883 -38.776 1.00 92.94 197 PHE A O 1
ATOM 1512 N N . TYR A 1 198 ? 5.203 -14.622 -38.963 1.00 94.81 198 TYR A N 1
ATOM 1513 C CA . TYR A 1 198 ? 4.734 -14.685 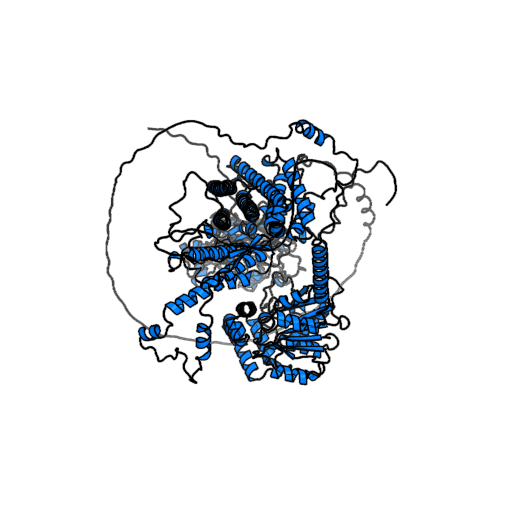-37.572 1.00 94.81 198 TYR A CA 1
ATOM 1514 C C . TYR A 1 198 ? 4.994 -16.033 -36.882 1.00 94.81 198 TYR A C 1
ATOM 1516 O O . TYR A 1 198 ? 5.577 -16.040 -35.804 1.00 94.81 198 TYR A O 1
ATOM 1524 N N . LEU A 1 199 ? 4.625 -17.176 -37.479 1.00 93.94 199 LEU A N 1
ATOM 1525 C CA . LEU A 1 199 ? 4.760 -18.472 -36.795 1.00 93.94 199 LEU A CA 1
ATOM 1526 C C . LEU A 1 199 ? 6.212 -18.983 -36.723 1.00 93.94 199 LEU A C 1
ATOM 1528 O O . LEU A 1 199 ? 6.560 -19.675 -35.773 1.00 93.94 199 LEU A O 1
ATOM 1532 N N . GLY A 1 200 ? 7.073 -18.610 -37.675 1.00 96.12 200 GLY A N 1
ATOM 1533 C CA . GLY A 1 200 ? 8.517 -18.864 -37.587 1.00 96.12 200 GLY A CA 1
ATOM 1534 C C . GLY A 1 200 ? 9.256 -17.892 -36.660 1.00 96.12 200 GLY A C 1
ATOM 1535 O O . GLY A 1 200 ? 10.357 -18.196 -36.216 1.00 96.12 200 GLY A O 1
ATOM 1536 N N . LYS A 1 201 ? 8.639 -16.742 -36.364 1.00 97.19 201 LYS A N 1
ATOM 1537 C CA . LYS A 1 201 ? 9.209 -15.605 -35.622 1.00 97.19 201 LYS A CA 1
ATOM 1538 C C . LYS A 1 201 ? 8.661 -15.448 -34.190 1.00 97.19 201 LYS A C 1
ATOM 1540 O O . LYS A 1 201 ? 9.200 -14.666 -33.414 1.00 97.19 201 LYS A O 1
ATOM 1545 N N . SER A 1 202 ? 7.595 -16.169 -33.837 1.00 97.19 202 SER A N 1
ATOM 1546 C CA . SER A 1 202 ? 6.874 -16.080 -32.554 1.00 97.19 202 SER A CA 1
ATOM 1547 C C . SER A 1 202 ? 6.851 -17.323 -31.636 1.00 97.19 202 SER A C 1
ATOM 1549 O O . SER A 1 202 ? 6.018 -17.319 -30.727 1.00 97.19 202 SER A O 1
ATOM 1551 N N . PRO A 1 203 ? 7.671 -18.388 -31.793 1.00 96.88 203 PRO A N 1
ATOM 1552 C CA . PRO A 1 203 ? 7.796 -19.392 -30.734 1.00 96.88 203 PRO A CA 1
ATOM 1553 C C . PRO A 1 203 ? 8.175 -18.753 -29.391 1.00 96.88 203 PRO A C 1
ATOM 1555 O O . PRO A 1 203 ? 8.889 -17.754 -29.340 1.00 96.88 203 PRO A O 1
ATOM 1558 N N . ASP A 1 204 ? 7.715 -19.328 -28.283 1.00 95.62 204 ASP A N 1
ATOM 1559 C CA . ASP A 1 204 ? 8.100 -18.858 -26.947 1.00 95.62 204 ASP A CA 1
ATOM 1560 C C . ASP A 1 204 ? 9.636 -18.842 -26.797 1.00 95.62 204 ASP A C 1
ATOM 1562 O O . ASP A 1 204 ? 10.322 -19.702 -27.347 1.00 95.62 204 ASP A O 1
ATOM 1566 N N . THR A 1 205 ? 10.197 -17.865 -26.078 1.00 96.44 205 THR A N 1
ATOM 1567 C CA . THR A 1 205 ? 11.649 -17.560 -25.999 1.00 96.44 205 THR A CA 1
ATOM 1568 C C . THR A 1 205 ? 12.359 -17.057 -27.276 1.00 96.44 205 THR A C 1
ATOM 1570 O O . THR A 1 205 ? 13.544 -16.746 -27.201 1.00 96.44 205 THR A O 1
ATOM 1573 N N . PHE A 1 206 ? 11.694 -16.915 -28.436 1.00 98.00 206 PHE A N 1
ATOM 1574 C CA . PHE A 1 206 ? 12.348 -16.452 -29.682 1.00 98.00 206 PHE A CA 1
ATOM 1575 C C . PHE A 1 206 ? 12.497 -14.919 -29.834 1.00 98.00 206 PHE A C 1
ATOM 1577 O O . PHE A 1 206 ? 12.839 -14.440 -30.913 1.00 98.00 206 PHE A O 1
ATOM 1584 N N . ALA A 1 207 ? 12.264 -14.123 -28.788 1.00 97.69 207 ALA A N 1
ATOM 1585 C CA . ALA A 1 207 ? 12.542 -12.681 -28.772 1.00 97.69 207 ALA A CA 1
ATOM 1586 C C . ALA A 1 207 ? 13.382 -12.228 -27.560 1.00 97.69 207 ALA A C 1
ATOM 1588 O O . ALA A 1 207 ? 12.923 -11.375 -26.793 1.00 97.69 207 ALA A O 1
ATOM 1589 N N . PRO A 1 208 ? 14.595 -12.769 -27.338 1.00 98.31 208 PRO A N 1
ATOM 1590 C CA . PRO A 1 208 ? 15.499 -12.200 -26.348 1.00 98.31 208 PRO A CA 1
ATOM 1591 C C . PRO A 1 208 ? 15.662 -10.690 -26.538 1.00 98.31 208 PRO A C 1
ATOM 1593 O O . PRO A 1 208 ? 15.860 -10.225 -27.664 1.00 98.31 208 PRO A O 1
ATOM 1596 N N . MET A 1 209 ? 15.541 -9.930 -25.449 1.00 98.38 209 MET A N 1
ATOM 1597 C CA . MET A 1 209 ? 15.544 -8.469 -25.483 1.00 98.38 209 MET A CA 1
ATOM 1598 C C . MET A 1 209 ? 16.134 -7.883 -24.197 1.00 98.38 209 MET A C 1
ATOM 1600 O O . MET A 1 209 ? 15.760 -8.279 -23.091 1.00 98.38 209 MET A O 1
ATOM 1604 N N . GLY A 1 210 ? 17.043 -6.916 -24.339 1.00 97.81 210 GLY A N 1
ATOM 1605 C CA . GLY A 1 210 ? 17.796 -6.331 -23.227 1.00 97.81 210 GLY A CA 1
ATOM 1606 C C . GLY A 1 210 ? 19.256 -6.045 -23.596 1.00 97.81 210 GLY A C 1
ATOM 1607 O O . GLY A 1 210 ? 19.529 -5.769 -24.759 1.00 97.81 210 GLY A O 1
ATOM 1608 N N . PRO A 1 211 ? 20.200 -6.066 -22.634 1.00 96.62 211 PRO A N 1
ATOM 1609 C CA . PRO A 1 211 ? 19.973 -6.154 -21.186 1.00 96.62 211 PRO A CA 1
ATOM 1610 C C . PRO A 1 211 ? 19.281 -4.902 -20.619 1.00 96.62 211 PRO A C 1
ATOM 1612 O O . PRO A 1 211 ? 18.693 -4.957 -19.541 1.00 96.62 211 PRO A O 1
ATOM 1615 N N . ILE A 1 212 ? 19.333 -3.788 -21.356 1.00 98.25 212 ILE A N 1
ATOM 1616 C CA . ILE A 1 212 ? 18.846 -2.465 -20.952 1.00 98.25 212 ILE A CA 1
ATOM 1617 C C . ILE A 1 212 ? 18.022 -1.803 -22.058 1.00 98.25 212 ILE A C 1
ATOM 1619 O O . ILE A 1 212 ? 18.078 -2.200 -23.224 1.00 98.25 212 ILE A O 1
ATOM 1623 N N . ALA A 1 213 ? 17.283 -0.765 -21.688 1.00 98.38 213 ALA A N 1
ATOM 1624 C CA . ALA A 1 213 ? 16.670 0.190 -22.596 1.00 98.38 213 ALA A CA 1
ATOM 1625 C C . ALA A 1 213 ? 17.151 1.607 -22.242 1.00 98.38 213 ALA A C 1
ATOM 1627 O O . ALA A 1 213 ? 17.121 1.986 -21.073 1.00 98.38 213 ALA A O 1
ATOM 1628 N N . VAL A 1 214 ? 17.601 2.380 -23.233 1.00 98.12 214 VAL A N 1
ATOM 1629 C CA . VAL A 1 214 ? 18.250 3.693 -23.035 1.00 98.12 214 VAL A CA 1
ATOM 1630 C C . VAL A 1 214 ? 17.513 4.772 -23.840 1.00 98.12 214 VAL A C 1
ATOM 1632 O O . VAL A 1 214 ? 17.226 4.528 -25.017 1.00 98.12 214 VAL A O 1
ATOM 1635 N N . PRO A 1 215 ? 17.206 5.959 -23.273 1.00 97.44 215 PRO A N 1
ATOM 1636 C CA . PRO A 1 215 ? 16.603 7.061 -24.018 1.00 97.44 215 PRO A CA 1
ATOM 1637 C C . PRO A 1 215 ? 17.518 7.537 -25.151 1.00 97.44 215 PRO A C 1
ATOM 1639 O O . PRO A 1 215 ? 18.736 7.609 -24.997 1.00 97.44 215 PRO A O 1
ATOM 1642 N N . LYS A 1 216 ? 16.927 7.917 -26.287 1.00 96.25 216 LYS A N 1
ATOM 1643 C CA . LYS A 1 216 ? 17.655 8.219 -27.536 1.00 96.25 216 LYS A CA 1
ATOM 1644 C C . LYS A 1 216 ? 18.718 9.319 -27.404 1.00 96.25 216 LYS A C 1
ATOM 1646 O O . LYS A 1 216 ? 19.695 9.296 -28.140 1.00 96.25 216 LYS A O 1
ATOM 1651 N N . GLU A 1 217 ? 18.536 10.255 -26.473 1.00 95.12 217 GLU A N 1
ATOM 1652 C CA . GLU A 1 217 ? 19.424 11.412 -26.288 1.00 95.12 217 GLU A CA 1
ATOM 1653 C C . GLU A 1 217 ? 20.759 11.044 -25.607 1.00 95.12 217 GLU A C 1
ATOM 1655 O O . GLU A 1 217 ? 21.728 11.793 -25.711 1.00 95.12 217 GLU A O 1
ATOM 1660 N N . HIS A 1 218 ? 20.837 9.876 -24.952 1.00 95.44 218 HIS A N 1
ATOM 1661 C CA . HIS A 1 218 ? 22.067 9.336 -24.344 1.00 95.44 218 HIS A CA 1
ATOM 1662 C C . HIS A 1 218 ? 22.826 8.384 -25.289 1.00 95.44 218 HIS A C 1
ATOM 1664 O O . HIS A 1 218 ? 23.770 7.713 -24.876 1.00 95.44 218 HIS A O 1
ATOM 1670 N N . LEU A 1 219 ? 22.422 8.308 -26.562 1.00 95.50 219 LEU A N 1
ATOM 1671 C CA . LEU A 1 219 ? 22.973 7.400 -27.570 1.00 95.50 219 LEU A CA 1
ATOM 1672 C C . LEU A 1 219 ? 23.517 8.163 -28.792 1.00 95.50 219 LEU A C 1
ATOM 1674 O O . LEU A 1 219 ? 23.035 9.249 -29.124 1.00 95.50 219 LEU A O 1
ATOM 1678 N N . PRO A 1 220 ? 24.519 7.616 -29.507 1.00 95.25 220 PRO A N 1
ATOM 1679 C CA . PRO A 1 220 ? 24.983 8.211 -30.753 1.00 95.25 220 PRO A CA 1
ATOM 1680 C C . PRO A 1 220 ? 23.923 8.069 -31.855 1.00 95.25 220 PRO A C 1
ATOM 1682 O O . PRO A 1 220 ? 23.195 7.083 -31.923 1.00 95.25 220 PRO A O 1
ATOM 1685 N N . LYS A 1 221 ? 23.877 9.050 -32.768 1.00 91.25 221 LYS A N 1
ATOM 1686 C CA . LYS A 1 221 ? 22.901 9.097 -33.878 1.00 91.25 221 LYS A CA 1
ATOM 1687 C C . LYS A 1 221 ? 22.979 7.909 -34.839 1.00 91.25 221 LYS A C 1
ATOM 1689 O O . LYS A 1 221 ? 21.990 7.619 -35.503 1.00 91.25 221 LYS A O 1
ATOM 1694 N N . VAL A 1 222 ? 24.150 7.283 -34.926 1.00 96.31 222 VAL A N 1
ATOM 1695 C CA . VAL A 1 222 ? 24.395 6.067 -35.701 1.00 96.31 222 VAL A CA 1
ATOM 1696 C C . VAL A 1 222 ? 24.734 4.966 -34.708 1.00 96.31 222 VAL A C 1
ATOM 1698 O O . VAL A 1 222 ? 25.648 5.130 -33.896 1.00 96.31 222 VAL A O 1
ATOM 1701 N N . LEU A 1 223 ? 23.992 3.863 -34.765 1.00 97.62 223 LEU A N 1
ATOM 1702 C CA . LEU A 1 223 ? 24.195 2.693 -33.914 1.00 97.62 223 LEU A CA 1
ATOM 1703 C C . LEU A 1 223 ? 24.771 1.560 -34.765 1.00 97.62 223 LEU A C 1
ATOM 1705 O O . LEU A 1 223 ? 24.207 1.227 -35.807 1.00 97.62 223 LEU A O 1
ATOM 1709 N N . THR A 1 224 ? 25.865 0.950 -34.313 1.00 98.31 224 THR A N 1
ATOM 1710 C CA . THR A 1 224 ? 26.394 -0.293 -34.890 1.00 98.31 224 THR A CA 1
ATOM 1711 C C . THR A 1 224 ? 25.800 -1.477 -34.141 1.00 98.31 224 THR A C 1
ATOM 1713 O O . THR A 1 224 ? 25.848 -1.497 -32.911 1.00 98.31 224 THR A O 1
ATOM 1716 N N . VAL A 1 225 ? 25.287 -2.470 -34.868 1.00 98.31 225 VAL A N 1
ATOM 1717 C CA . VAL A 1 225 ? 24.876 -3.778 -34.341 1.00 98.31 225 VAL A CA 1
ATOM 1718 C C . VAL A 1 225 ? 25.877 -4.847 -34.777 1.00 98.31 225 VAL A C 1
ATOM 1720 O O . VAL A 1 225 ? 26.282 -4.894 -35.939 1.00 98.31 225 VAL A O 1
ATOM 1723 N N . GLN A 1 226 ? 26.284 -5.706 -33.842 1.00 98.62 226 GLN A N 1
ATOM 1724 C CA . GLN A 1 226 ? 27.201 -6.821 -34.073 1.00 98.62 226 GLN A CA 1
ATOM 1725 C C . GLN A 1 226 ? 26.649 -8.098 -33.431 1.00 98.62 226 GLN A C 1
ATOM 1727 O O . GLN A 1 226 ? 26.285 -8.081 -32.258 1.00 98.62 226 GLN A O 1
ATOM 1732 N N . THR A 1 227 ? 26.679 -9.218 -34.157 1.00 98.69 227 THR A N 1
ATOM 1733 C CA . THR A 1 227 ? 26.307 -10.544 -33.632 1.00 98.69 227 THR A CA 1
ATOM 1734 C C . THR A 1 227 ? 27.511 -11.476 -33.613 1.00 98.69 227 THR A C 1
ATOM 1736 O O . THR A 1 227 ? 28.254 -11.576 -34.593 1.00 98.69 227 THR A O 1
ATOM 1739 N N . VAL A 1 228 ? 27.686 -12.187 -32.503 1.00 98.62 228 VAL A N 1
ATOM 1740 C CA . VAL A 1 228 ? 28.731 -13.182 -32.256 1.00 98.62 228 VAL A CA 1
ATOM 1741 C C . VAL A 1 228 ? 28.072 -14.482 -31.792 1.00 98.62 228 VAL A C 1
ATOM 1743 O O . VAL A 1 228 ? 27.223 -14.456 -30.904 1.00 98.62 228 VAL A O 1
ATOM 1746 N N . VAL A 1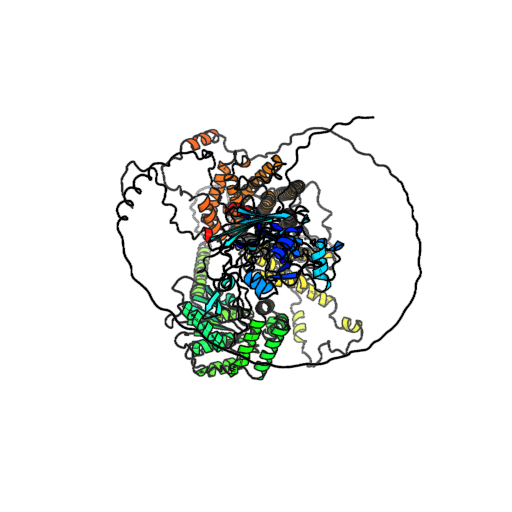 229 ? 28.473 -15.620 -32.359 1.00 98.38 229 VAL A N 1
ATOM 1747 C CA . VAL A 1 229 ? 27.990 -16.956 -31.966 1.00 98.38 229 VAL A CA 1
ATOM 1748 C C . VAL A 1 229 ? 29.190 -17.814 -31.592 1.00 98.38 229 VAL A C 1
ATOM 1750 O O . VAL A 1 229 ? 30.126 -17.934 -32.378 1.00 98.38 229 VAL A O 1
ATOM 1753 N N . ASN A 1 230 ? 29.211 -18.366 -30.376 1.00 97.50 230 ASN A N 1
ATOM 1754 C CA . ASN A 1 230 ? 30.327 -19.169 -29.843 1.00 97.50 230 ASN A CA 1
ATOM 1755 C C . ASN A 1 230 ? 31.725 -18.506 -29.960 1.00 97.50 230 ASN A C 1
ATOM 1757 O O . ASN A 1 230 ? 32.747 -19.186 -30.013 1.00 97.50 230 ASN A O 1
ATOM 1761 N N . GLY A 1 231 ? 31.780 -17.168 -29.999 1.00 95.44 231 GLY A N 1
ATOM 1762 C CA . GLY A 1 231 ? 33.010 -16.380 -30.179 1.00 95.44 231 GLY A CA 1
ATOM 1763 C C . GLY A 1 231 ? 33.346 -16.000 -31.630 1.00 95.44 231 GLY A C 1
ATOM 1764 O O . GLY A 1 231 ? 34.221 -15.165 -31.845 1.00 95.44 231 GLY A O 1
ATOM 1765 N N . GLU A 1 232 ? 32.637 -16.535 -32.625 1.00 97.25 232 GLU A N 1
ATOM 1766 C CA . GLU A 1 232 ? 32.775 -16.161 -34.036 1.00 97.25 232 GLU A CA 1
ATOM 1767 C C . GLU A 1 232 ? 31.877 -14.957 -34.375 1.00 97.25 232 GLU A C 1
ATOM 1769 O O . GLU A 1 232 ? 30.671 -14.993 -34.124 1.00 97.25 232 GLU A O 1
ATOM 1774 N N . LYS A 1 233 ? 32.429 -13.884 -34.964 1.00 97.56 233 LYS A N 1
ATOM 1775 C CA . LYS A 1 233 ? 31.622 -12.750 -35.455 1.00 97.56 233 LYS A CA 1
ATOM 1776 C C . LYS A 1 233 ? 30.845 -13.169 -36.705 1.00 97.56 233 LYS A C 1
ATOM 1778 O O . LYS A 1 233 ? 31.449 -13.569 -37.695 1.00 97.56 233 LYS A O 1
ATOM 1783 N N . ARG A 1 234 ? 29.519 -13.028 -36.655 1.00 96.94 234 ARG A N 1
ATOM 1784 C CA . ARG A 1 234 ? 28.583 -13.433 -37.712 1.00 96.94 234 ARG A CA 1
ATOM 1785 C C . ARG A 1 234 ? 27.962 -12.258 -38.461 1.00 96.94 234 ARG A C 1
ATOM 1787 O O . ARG A 1 234 ? 27.945 -12.286 -39.682 1.00 96.94 234 ARG A O 1
ATOM 1794 N N . GLN A 1 235 ? 27.507 -11.226 -37.750 1.00 97.88 235 GLN A N 1
ATOM 1795 C CA . GLN A 1 235 ? 26.861 -10.045 -38.340 1.00 97.88 235 GLN A CA 1
ATOM 1796 C C . GLN A 1 235 ? 27.540 -8.760 -37.850 1.00 97.88 235 GLN A C 1
ATOM 1798 O O . GLN A 1 235 ? 28.001 -8.710 -36.708 1.00 97.88 235 GLN A O 1
ATOM 1803 N N . GLU A 1 236 ? 27.576 -7.726 -38.692 1.00 97.38 236 GLU A N 1
ATOM 1804 C CA . GLU A 1 236 ? 28.051 -6.374 -38.362 1.00 97.38 236 GLU A CA 1
ATOM 1805 C C . GLU A 1 236 ? 27.497 -5.370 -39.389 1.00 97.38 236 GLU A C 1
ATOM 1807 O O . GLU A 1 236 ? 27.736 -5.541 -40.584 1.00 97.38 236 GLU A O 1
ATOM 1812 N N . ALA A 1 237 ? 26.752 -4.351 -38.948 1.00 97.00 237 ALA A N 1
ATOM 1813 C CA . ALA A 1 237 ? 26.315 -3.213 -39.777 1.00 97.00 237 ALA A CA 1
ATOM 1814 C C . ALA A 1 237 ? 25.842 -2.031 -38.907 1.00 97.00 237 ALA A C 1
ATOM 1816 O O . ALA A 1 237 ? 25.822 -2.126 -37.678 1.00 97.00 237 ALA A O 1
ATOM 1817 N N . THR A 1 238 ? 25.453 -0.921 -39.537 1.00 96.94 238 THR A N 1
ATOM 1818 C CA . THR A 1 238 ? 24.996 0.307 -38.871 1.00 96.94 238 THR A CA 1
ATOM 1819 C C . THR A 1 238 ? 23.562 0.692 -39.241 1.00 96.94 238 THR A C 1
ATOM 1821 O O . THR A 1 238 ? 23.027 0.258 -40.258 1.00 96.94 238 THR A O 1
ATOM 1824 N N . THR A 1 239 ? 22.944 1.585 -38.466 1.00 94.19 239 THR A N 1
ATOM 1825 C CA . THR A 1 239 ? 21.643 2.193 -38.815 1.00 94.19 239 THR A CA 1
ATOM 1826 C C . THR A 1 239 ? 21.635 2.969 -40.136 1.00 94.19 239 THR A C 1
ATOM 1828 O O . THR A 1 239 ? 20.557 3.204 -40.677 1.00 94.19 239 THR A O 1
ATOM 1831 N N . ASP A 1 240 ? 22.800 3.349 -40.667 1.00 94.62 240 ASP A N 1
ATOM 1832 C CA . ASP A 1 240 ? 22.916 4.038 -41.959 1.00 94.62 240 ASP A CA 1
ATOM 1833 C C . ASP A 1 240 ? 22.851 3.051 -43.148 1.00 94.62 240 ASP A C 1
ATOM 1835 O O . ASP A 1 240 ? 22.611 3.466 -44.281 1.00 94.62 240 ASP A O 1
ATOM 1839 N N . ASP A 1 241 ? 22.993 1.741 -42.896 1.00 94.44 241 ASP A N 1
ATOM 1840 C CA . ASP A 1 241 ? 22.865 0.664 -43.892 1.00 94.44 241 ASP A CA 1
ATOM 1841 C C . ASP A 1 241 ? 21.403 0.183 -44.093 1.00 94.44 241 ASP A C 1
ATOM 1843 O O . ASP A 1 241 ? 21.145 -0.749 -44.869 1.00 94.44 241 ASP A O 1
ATOM 1847 N N . LEU A 1 242 ? 20.439 0.804 -43.394 1.00 95.00 242 LEU A N 1
ATOM 1848 C CA . LEU A 1 242 ? 19.007 0.493 -43.479 1.00 95.00 242 LEU A CA 1
ATOM 1849 C C . LEU A 1 242 ? 18.392 0.957 -44.812 1.00 95.00 242 LEU A C 1
ATOM 1851 O O . LEU A 1 242 ? 18.525 2.114 -45.206 1.00 95.00 242 LEU A O 1
ATOM 1855 N N . ILE A 1 243 ? 17.621 0.083 -45.468 1.00 94.50 243 ILE A N 1
ATOM 1856 C CA . ILE A 1 243 ? 16.851 0.409 -46.684 1.00 94.50 243 ILE A CA 1
ATOM 1857 C C . ILE A 1 243 ? 15.722 1.398 -46.353 1.00 94.50 243 ILE A C 1
ATOM 1859 O O . ILE A 1 243 ? 15.513 2.379 -47.067 1.00 94.50 243 ILE A O 1
ATOM 1863 N N . PHE A 1 244 ? 15.006 1.154 -45.254 1.00 96.12 244 PHE A N 1
ATOM 1864 C CA . PHE A 1 244 ? 13.974 2.032 -44.715 1.00 96.12 244 PHE A CA 1
ATOM 1865 C C . PHE A 1 244 ? 14.393 2.529 -43.333 1.00 96.12 244 PHE A C 1
ATOM 1867 O O . PHE A 1 244 ? 14.466 1.762 -42.369 1.00 96.12 244 PHE A O 1
ATOM 1874 N N . SER A 1 245 ? 14.648 3.834 -43.246 1.00 96.50 245 SER A N 1
ATOM 1875 C CA . SER A 1 245 ? 15.028 4.506 -42.003 1.00 96.50 245 SER A CA 1
ATOM 1876 C C . SER A 1 245 ? 13.938 4.397 -40.928 1.00 96.50 245 SER A C 1
ATOM 1878 O O . SER A 1 245 ? 12.751 4.315 -41.246 1.00 96.50 245 SER A O 1
ATOM 1880 N N . ILE A 1 246 ? 14.318 4.475 -39.649 1.00 97.38 246 ILE A N 1
ATOM 1881 C CA . ILE A 1 246 ? 13.381 4.471 -38.506 1.00 97.38 246 ILE A CA 1
ATOM 1882 C C . ILE A 1 246 ? 12.221 5.484 -38.683 1.00 97.38 246 ILE A C 1
ATOM 1884 O O . ILE A 1 246 ? 11.069 5.085 -38.494 1.00 97.38 246 ILE A O 1
ATOM 1888 N N . PRO A 1 247 ? 12.456 6.738 -39.134 1.00 97.81 247 PRO A N 1
ATOM 1889 C CA . PRO A 1 247 ? 11.398 7.650 -39.574 1.00 97.81 247 PRO A CA 1
ATOM 1890 C C . PRO A 1 247 ? 10.394 7.065 -40.578 1.00 97.81 247 PRO A C 1
ATOM 1892 O O . PRO A 1 247 ? 9.186 7.146 -40.363 1.00 97.81 247 PRO A O 1
ATOM 1895 N N . THR A 1 248 ? 10.887 6.434 -41.648 1.00 97.50 248 THR A N 1
ATOM 1896 C CA . THR A 1 248 ? 10.071 5.799 -42.697 1.00 97.50 248 THR A CA 1
ATOM 1897 C C . THR A 1 248 ? 9.241 4.638 -42.148 1.00 97.50 248 THR A C 1
ATOM 1899 O O . THR A 1 248 ? 8.096 4.445 -42.559 1.00 97.50 248 THR A O 1
ATOM 1902 N N . LEU A 1 249 ? 9.790 3.867 -41.204 1.00 97.50 249 LEU A N 1
ATOM 1903 C CA . LEU A 1 249 ? 9.081 2.763 -40.554 1.00 97.50 249 LEU A CA 1
ATOM 1904 C C . LEU A 1 249 ? 7.930 3.272 -39.673 1.00 97.50 249 LEU A C 1
ATOM 1906 O O . LEU A 1 249 ? 6.819 2.755 -39.763 1.00 97.50 249 LEU A O 1
ATOM 1910 N N . ILE A 1 250 ? 8.170 4.308 -38.864 1.00 97.94 250 ILE A N 1
ATOM 1911 C CA . ILE A 1 250 ? 7.160 4.923 -37.983 1.00 97.94 250 ILE A CA 1
ATOM 1912 C C . ILE A 1 250 ? 6.032 5.575 -38.799 1.00 97.94 250 ILE A C 1
ATOM 1914 O O . ILE A 1 250 ? 4.857 5.408 -38.464 1.00 97.94 250 ILE A O 1
ATOM 1918 N N . GLU A 1 251 ? 6.363 6.256 -39.897 1.00 98.00 251 GLU A N 1
ATOM 1919 C CA . GLU A 1 251 ? 5.386 6.796 -40.852 1.00 98.00 251 GLU A CA 1
ATOM 1920 C C . GLU A 1 251 ? 4.543 5.674 -41.483 1.00 98.00 251 GLU A C 1
ATOM 1922 O O . GLU A 1 251 ? 3.313 5.689 -41.388 1.00 98.00 251 GLU A O 1
ATOM 1927 N N . THR A 1 252 ? 5.197 4.641 -42.030 1.00 96.62 252 THR A N 1
ATOM 1928 C CA . THR A 1 252 ? 4.533 3.483 -42.659 1.00 96.62 252 THR A CA 1
ATOM 1929 C C . THR A 1 252 ? 3.588 2.768 -41.693 1.00 96.62 252 THR A C 1
ATOM 1931 O O . THR A 1 252 ? 2.448 2.467 -42.045 1.00 96.62 252 THR A O 1
ATOM 1934 N N . LEU A 1 253 ? 4.040 2.505 -40.463 1.00 96.44 253 LEU A N 1
ATOM 1935 C CA . LEU A 1 253 ? 3.244 1.825 -39.445 1.00 96.44 253 LEU A CA 1
ATOM 1936 C C . LEU A 1 253 ? 2.072 2.692 -38.980 1.00 96.44 253 LEU A C 1
ATOM 1938 O O . LEU A 1 253 ? 0.938 2.210 -38.933 1.00 96.44 253 LEU A O 1
ATOM 1942 N N . SER A 1 254 ? 2.318 3.964 -38.657 1.00 97.69 254 SER A N 1
ATOM 1943 C CA . SER A 1 254 ? 1.296 4.845 -38.080 1.00 97.69 254 SER A CA 1
ATOM 1944 C C . SER A 1 254 ? 0.244 5.331 -39.086 1.00 97.69 254 SER A C 1
ATOM 1946 O O . SER A 1 254 ? -0.803 5.832 -38.675 1.00 97.69 254 SER A O 1
ATOM 1948 N N . ALA A 1 255 ? 0.466 5.160 -40.395 1.00 96.94 255 ALA A N 1
ATOM 1949 C CA . ALA A 1 255 ? -0.438 5.605 -41.460 1.00 96.94 255 ALA A CA 1
ATOM 1950 C C . ALA A 1 255 ? -1.893 5.100 -41.323 1.00 96.94 255 ALA A C 1
ATOM 1952 O O . ALA A 1 255 ? -2.829 5.776 -41.769 1.00 96.94 255 ALA A O 1
ATOM 1953 N N . ALA A 1 256 ? -2.089 3.926 -40.708 1.00 91.56 256 ALA A N 1
ATOM 1954 C CA . ALA A 1 256 ? -3.401 3.302 -40.507 1.00 91.56 256 ALA A CA 1
ATOM 1955 C C . ALA A 1 256 ? -3.653 2.740 -39.091 1.00 91.56 256 ALA A C 1
ATOM 1957 O O . ALA A 1 256 ? -4.782 2.340 -38.809 1.00 91.56 256 ALA A O 1
ATOM 1958 N N . GLN A 1 257 ? -2.660 2.733 -38.192 1.00 93.25 257 GLN A N 1
ATOM 1959 C CA . GLN A 1 257 ? -2.814 2.278 -36.801 1.00 93.25 257 GLN A CA 1
ATOM 1960 C C . GLN A 1 257 ? -2.197 3.281 -35.819 1.00 93.25 257 GLN A C 1
ATOM 1962 O O . GLN A 1 257 ? -1.274 4.011 -36.170 1.00 93.25 257 GLN A O 1
ATOM 1967 N N . THR A 1 258 ? -2.702 3.337 -34.588 1.00 97.31 258 THR A N 1
ATOM 1968 C CA . THR A 1 258 ? -2.136 4.216 -33.554 1.00 97.31 258 THR A CA 1
ATOM 1969 C C . THR A 1 258 ? -0.984 3.510 -32.852 1.00 97.31 258 THR A C 1
ATOM 1971 O O . THR A 1 258 ? -1.226 2.533 -32.143 1.00 97.31 258 THR A O 1
ATOM 1974 N N . LEU A 1 259 ? 0.235 4.030 -33.002 1.00 97.62 259 LEU A N 1
ATOM 1975 C CA . LEU A 1 259 ? 1.382 3.638 -32.181 1.00 97.62 259 LEU A CA 1
ATOM 1976 C C . LEU A 1 259 ? 1.217 4.207 -30.767 1.00 97.62 259 LEU A C 1
ATOM 1978 O O . LEU A 1 259 ? 0.742 5.335 -30.593 1.00 97.62 259 LEU A O 1
ATOM 1982 N N . GLN A 1 260 ? 1.597 3.433 -29.756 1.00 96.88 260 GLN A N 1
ATOM 1983 C CA . GLN A 1 260 ? 1.374 3.719 -28.340 1.00 96.88 260 GLN A CA 1
ATOM 1984 C C . GLN A 1 260 ? 2.691 3.715 -27.546 1.00 96.88 260 GLN A C 1
ATOM 1986 O O . GLN A 1 260 ? 3.627 3.007 -27.913 1.00 96.88 260 GLN A O 1
ATOM 1991 N N . PRO A 1 261 ? 2.777 4.462 -26.428 1.00 96.62 261 PRO A N 1
ATOM 1992 C CA . PRO A 1 261 ? 3.925 4.406 -25.531 1.00 96.62 261 PRO A CA 1
ATOM 1993 C C . PRO A 1 261 ? 4.199 2.973 -25.056 1.00 96.62 261 PRO A C 1
ATOM 1995 O O . PRO A 1 261 ? 3.312 2.299 -24.524 1.00 96.62 261 PRO A O 1
ATOM 1998 N N . GLY A 1 262 ? 5.432 2.519 -25.261 1.00 95.06 262 GLY A N 1
ATOM 1999 C CA . GLY A 1 262 ? 5.879 1.162 -24.971 1.00 95.06 262 GLY A CA 1
ATOM 2000 C C . GLY A 1 262 ? 5.595 0.113 -26.053 1.00 95.06 262 GLY A C 1
ATOM 2001 O O . GLY A 1 262 ? 5.870 -1.062 -25.817 1.00 95.06 262 GLY A O 1
ATOM 2002 N N . ASP A 1 263 ? 5.088 0.496 -27.230 1.00 97.69 263 ASP A N 1
ATOM 2003 C CA . ASP A 1 263 ? 5.220 -0.347 -28.425 1.00 97.69 263 ASP A CA 1
ATOM 2004 C C . ASP A 1 263 ? 6.706 -0.437 -28.828 1.00 97.69 263 ASP A C 1
ATOM 2006 O O . ASP A 1 263 ? 7.453 0.544 -28.721 1.00 97.69 263 ASP A O 1
ATOM 2010 N N . VAL A 1 264 ? 7.131 -1.614 -29.299 1.00 98.19 264 VAL A N 1
ATOM 2011 C CA . VAL A 1 264 ? 8.522 -1.904 -29.687 1.00 98.19 264 VAL A CA 1
ATOM 2012 C C . VAL A 1 264 ? 8.589 -2.279 -31.165 1.00 98.19 264 VAL A C 1
ATOM 2014 O O . VAL A 1 264 ? 7.770 -3.067 -31.640 1.00 98.19 264 VAL A O 1
ATOM 2017 N N . LEU A 1 265 ? 9.576 -1.731 -31.874 1.00 97.94 265 LEU A N 1
ATOM 2018 C CA . LEU A 1 265 ? 9.841 -1.961 -33.293 1.00 97.94 265 LEU A CA 1
ATOM 2019 C C . LEU A 1 265 ? 11.256 -2.521 -33.499 1.00 97.94 265 LEU A C 1
ATOM 2021 O O . LEU A 1 265 ? 12.230 -1.791 -33.340 1.00 97.94 265 LEU A O 1
ATOM 2025 N N . ALA A 1 266 ? 11.363 -3.788 -33.886 1.00 97.88 266 ALA A N 1
ATOM 2026 C CA . ALA A 1 266 ? 12.600 -4.419 -34.336 1.00 97.88 266 ALA A CA 1
ATOM 2027 C C . ALA A 1 266 ? 12.877 -4.017 -35.804 1.00 97.88 266 ALA A C 1
ATOM 2029 O O . ALA A 1 266 ? 11.996 -4.132 -36.663 1.00 97.88 266 ALA A O 1
ATOM 2030 N N . THR A 1 267 ? 14.045 -3.429 -36.083 1.00 97.12 267 THR A N 1
ATOM 2031 C CA . THR A 1 267 ? 14.299 -2.685 -37.335 1.00 97.12 267 THR A CA 1
ATOM 2032 C C . THR A 1 267 ? 14.667 -3.526 -38.561 1.00 97.12 267 THR A C 1
ATOM 2034 O O . THR A 1 267 ? 14.841 -2.946 -39.635 1.00 97.12 267 THR A O 1
ATOM 2037 N N . GLY A 1 268 ? 14.819 -4.842 -38.434 1.00 94.56 268 GLY A N 1
ATOM 2038 C CA . GLY A 1 268 ? 15.480 -5.705 -39.414 1.00 94.56 268 GLY A CA 1
ATOM 2039 C C . GLY A 1 268 ? 16.942 -5.994 -39.046 1.00 94.56 268 GLY A C 1
ATOM 2040 O O . GLY A 1 268 ? 17.561 -5.238 -38.289 1.00 94.56 268 GLY A O 1
ATOM 2041 N N . THR A 1 269 ? 17.496 -7.073 -39.612 1.00 96.12 269 THR A N 1
ATOM 2042 C CA . THR A 1 269 ? 18.832 -7.610 -39.287 1.00 96.12 269 THR A CA 1
ATOM 2043 C C . THR A 1 269 ? 19.853 -7.504 -40.445 1.00 96.12 269 THR A C 1
ATOM 2045 O O . THR A 1 269 ? 19.447 -7.519 -41.616 1.00 96.12 269 THR A O 1
ATOM 2048 N N . PRO A 1 270 ? 21.175 -7.423 -40.168 1.00 95.38 270 PRO A N 1
ATOM 2049 C CA . PRO A 1 270 ? 22.228 -7.445 -41.192 1.00 95.38 270 PRO A CA 1
ATOM 2050 C C . PRO A 1 270 ? 22.465 -8.824 -41.833 1.00 95.38 270 PRO A C 1
ATOM 2052 O O . PRO A 1 270 ? 21.967 -9.846 -41.367 1.00 95.38 270 PRO A O 1
ATOM 2055 N N . ALA A 1 271 ? 23.301 -8.871 -42.876 1.00 92.69 271 ALA A N 1
ATOM 2056 C CA . ALA A 1 271 ? 23.739 -10.133 -43.483 1.00 92.69 271 ALA A CA 1
ATOM 2057 C C . ALA A 1 271 ? 24.646 -10.952 -42.539 1.00 92.69 271 ALA A C 1
ATOM 2059 O O . ALA A 1 271 ? 25.218 -10.400 -41.596 1.00 92.69 271 ALA A O 1
ATOM 2060 N N . GLY A 1 272 ? 24.805 -12.250 -42.815 1.00 93.06 272 GLY A N 1
ATOM 2061 C CA . GLY A 1 272 ? 25.587 -13.183 -41.993 1.00 93.06 272 GLY A CA 1
ATOM 2062 C C . GLY A 1 272 ? 24.759 -13.999 -40.992 1.00 93.06 272 GLY A C 1
ATOM 2063 O O . GLY A 1 272 ? 25.291 -14.517 -40.005 1.00 93.06 272 GLY A O 1
ATOM 2064 N N . VAL A 1 273 ? 23.452 -14.118 -41.232 1.00 94.56 273 VAL A N 1
ATOM 2065 C CA . VAL A 1 273 ? 22.561 -15.066 -40.538 1.00 94.56 273 VAL A CA 1
ATOM 2066 C C . VAL A 1 273 ? 22.864 -16.510 -40.961 1.00 94.56 273 VAL A C 1
ATOM 2068 O O . VAL A 1 273 ? 23.432 -16.751 -42.026 1.00 94.56 273 VAL A O 1
ATOM 2071 N N . GLY A 1 274 ? 22.483 -17.496 -40.152 1.00 90.31 274 GLY A N 1
ATOM 2072 C CA . GLY A 1 274 ? 22.852 -18.902 -40.324 1.00 90.31 274 GLY A CA 1
ATOM 2073 C C . GLY A 1 274 ? 22.447 -19.525 -41.668 1.00 90.31 274 GLY A C 1
ATOM 2074 O O . GLY A 1 274 ? 23.217 -20.297 -42.250 1.00 90.31 274 GLY A O 1
ATOM 2075 N N . PHE A 1 275 ? 21.299 -19.131 -42.238 1.00 88.31 275 PHE A N 1
ATOM 2076 C CA . PHE A 1 275 ? 20.903 -19.605 -43.576 1.00 88.31 275 PHE A CA 1
ATOM 2077 C C . PHE A 1 275 ? 21.742 -19.027 -44.731 1.00 88.31 275 PHE A C 1
ATOM 2079 O O . PHE A 1 275 ? 21.667 -19.563 -45.839 1.00 88.31 275 PHE A O 1
ATOM 2086 N N . GLY A 1 276 ? 22.481 -17.933 -44.512 1.00 86.44 276 GLY A N 1
ATOM 2087 C CA . GLY A 1 276 ? 23.285 -17.256 -45.537 1.00 86.44 276 GLY A CA 1
ATOM 2088 C C . GLY A 1 276 ? 24.584 -17.986 -45.891 1.00 86.44 276 GLY A C 1
ATOM 2089 O O . GLY A 1 276 ? 25.173 -17.728 -46.940 1.00 86.44 276 GLY A O 1
ATOM 2090 N N . PHE A 1 277 ? 25.015 -18.921 -45.042 1.00 89.12 277 PHE A N 1
ATOM 2091 C CA . PHE A 1 277 ? 26.207 -19.740 -45.249 1.00 89.12 277 PHE A CA 1
ATOM 2092 C C . PHE A 1 277 ? 25.957 -20.891 -46.238 1.00 89.12 277 PHE A C 1
ATOM 2094 O O . PHE A 1 277 ? 24.846 -21.417 -46.342 1.00 89.12 277 PHE A O 1
ATOM 2101 N N . ASP A 1 278 ? 27.018 -21.322 -46.925 1.00 84.06 278 ASP A N 1
ATOM 2102 C CA . ASP A 1 278 ? 27.052 -22.564 -47.702 1.00 84.06 278 ASP A CA 1
ATOM 2103 C C . ASP A 1 278 ? 28.220 -23.450 -47.210 1.00 84.06 278 ASP A C 1
ATOM 2105 O O . ASP A 1 278 ? 29.382 -23.079 -47.406 1.00 84.06 278 ASP A O 1
ATOM 2109 N N . PRO A 1 279 ? 27.955 -24.588 -46.534 1.00 87.94 279 PRO A N 1
ATOM 2110 C CA . PRO A 1 279 ? 26.638 -25.082 -46.126 1.00 87.94 279 PRO A CA 1
ATOM 2111 C C . PRO A 1 279 ? 25.982 -24.204 -45.047 1.00 87.94 279 PRO A C 1
ATOM 2113 O O . PRO A 1 279 ? 26.657 -23.510 -44.287 1.00 87.94 279 PRO A O 1
ATOM 2116 N N . LYS A 1 280 ? 24.650 -24.281 -44.955 1.00 92.31 280 LYS A N 1
ATOM 2117 C CA . LYS A 1 280 ? 23.845 -23.549 -43.962 1.00 92.31 280 LYS A CA 1
ATOM 2118 C C . LYS A 1 280 ? 24.180 -23.992 -42.540 1.00 92.31 280 LYS A C 1
ATOM 2120 O O . LYS A 1 280 ? 24.369 -25.182 -42.293 1.00 92.31 280 LYS A O 1
ATOM 2125 N N . VAL A 1 281 ? 24.203 -23.036 -41.615 1.00 94.06 281 VAL A N 1
ATOM 2126 C CA . VAL A 1 281 ? 24.527 -23.250 -40.199 1.00 94.06 281 VAL A CA 1
ATOM 2127 C C . VAL A 1 281 ? 23.304 -22.917 -39.352 1.00 94.06 281 VAL A C 1
ATOM 2129 O O . VAL A 1 281 ? 22.696 -21.869 -39.540 1.00 94.06 281 VAL A O 1
ATOM 2132 N N . TRP A 1 282 ? 22.960 -23.786 -38.404 1.00 96.56 282 TRP A N 1
ATOM 2133 C CA . TRP A 1 282 ? 21.868 -23.574 -37.450 1.00 96.56 282 TRP A CA 1
ATOM 2134 C C . TRP A 1 282 ? 22.403 -23.522 -36.022 1.00 96.56 282 TRP A C 1
ATOM 2136 O O . TRP A 1 282 ? 23.515 -23.972 -35.756 1.00 96.56 282 TRP A O 1
ATOM 2146 N N . LEU A 1 283 ? 21.601 -22.971 -35.115 1.00 97.81 283 LEU A N 1
ATOM 2147 C CA . LEU A 1 283 ? 21.880 -22.970 -33.684 1.00 97.81 283 LEU A CA 1
ATOM 2148 C C . LEU A 1 283 ? 21.517 -24.323 -33.062 1.00 97.81 283 LEU A C 1
ATOM 2150 O O . LEU A 1 283 ? 20.444 -24.881 -33.312 1.00 97.81 283 LEU A O 1
ATOM 2154 N N . HIS A 1 284 ? 22.405 -24.829 -32.216 1.00 96.19 284 HIS A N 1
ATOM 2155 C CA . HIS A 1 284 ? 22.299 -26.115 -31.539 1.00 96.19 284 HIS A CA 1
ATOM 2156 C C . HIS A 1 284 ? 22.317 -25.955 -30.006 1.00 96.19 284 HIS A C 1
ATOM 2158 O O . HIS A 1 284 ? 22.812 -24.951 -29.494 1.00 96.19 284 HIS A O 1
ATOM 2164 N N . PRO A 1 285 ? 21.780 -26.927 -29.240 1.00 97.25 285 PRO A N 1
ATOM 2165 C CA . PRO A 1 285 ? 21.812 -26.906 -27.777 1.00 97.25 285 PRO A CA 1
ATOM 2166 C C . PRO A 1 285 ? 23.208 -26.641 -27.200 1.00 97.25 285 PRO A C 1
ATOM 2168 O O . PRO A 1 285 ? 24.164 -27.346 -27.520 1.00 97.25 285 PRO A O 1
ATOM 2171 N N . GLY A 1 286 ? 23.306 -25.641 -26.322 1.00 96.88 286 GLY A N 1
ATOM 2172 C CA . GLY A 1 286 ? 24.560 -25.160 -25.739 1.00 96.88 286 GLY A CA 1
ATOM 2173 C C . GLY A 1 286 ? 25.205 -23.968 -26.457 1.00 96.88 286 GLY A C 1
ATOM 2174 O O . GLY A 1 286 ? 26.047 -23.313 -25.839 1.00 96.88 286 GLY A O 1
ATOM 2175 N N . ASP A 1 287 ? 24.802 -23.641 -27.692 1.00 98.50 287 ASP A N 1
ATOM 2176 C CA . ASP A 1 287 ? 25.331 -22.479 -28.420 1.00 98.50 287 ASP A CA 1
ATOM 2177 C C . ASP A 1 287 ? 25.003 -21.166 -27.698 1.00 98.50 287 ASP A C 1
ATOM 2179 O O . ASP A 1 287 ? 23.883 -20.955 -27.227 1.00 98.50 287 ASP A O 1
ATOM 2183 N N . GLU A 1 288 ? 25.984 -20.265 -27.638 1.00 98.56 288 GLU A N 1
ATOM 2184 C CA . GLU A 1 288 ? 25.885 -18.945 -27.016 1.00 98.56 288 GLU A CA 1
ATOM 2185 C C . GLU A 1 288 ? 25.835 -17.853 -28.092 1.00 98.56 288 GLU A C 1
ATOM 2187 O O . GLU A 1 288 ? 26.796 -17.660 -28.842 1.00 98.56 288 GLU A O 1
ATOM 2192 N N . VAL A 1 289 ? 24.721 -17.118 -28.140 1.00 98.75 289 VAL A N 1
ATOM 2193 C CA . VAL A 1 289 ? 24.523 -15.960 -29.020 1.00 98.75 289 VAL A CA 1
ATOM 2194 C C . VAL A 1 289 ? 24.707 -14.680 -28.209 1.00 98.75 289 VAL A C 1
ATOM 2196 O O . VAL A 1 289 ? 24.102 -14.507 -27.148 1.00 98.75 289 VAL A O 1
ATOM 2199 N N . LYS A 1 290 ? 25.535 -13.774 -28.728 1.00 98.75 290 LYS A N 1
ATOM 2200 C CA . LYS A 1 290 ? 25.813 -12.446 -28.177 1.00 98.75 290 LYS A CA 1
ATOM 2201 C C . LYS A 1 290 ? 25.533 -11.389 -29.229 1.00 98.75 290 LYS A C 1
ATOM 2203 O O . LYS A 1 290 ? 26.121 -11.439 -30.307 1.00 98.75 290 LYS A O 1
ATOM 2208 N N . ILE A 1 291 ? 24.668 -10.429 -28.917 1.00 98.81 291 ILE A N 1
ATOM 2209 C CA . ILE A 1 291 ? 24.393 -9.281 -29.788 1.00 98.81 291 ILE A CA 1
ATOM 2210 C C . ILE A 1 291 ? 24.759 -8.011 -29.032 1.00 98.81 291 ILE A C 1
ATOM 2212 O O . ILE A 1 291 ? 24.221 -7.739 -27.960 1.00 98.81 291 ILE A O 1
ATOM 2216 N N . SER A 1 292 ? 25.686 -7.242 -29.590 1.00 98.56 292 SER A N 1
ATOM 2217 C CA . SER A 1 292 ? 26.176 -5.984 -29.036 1.00 98.56 292 SER A CA 1
ATOM 2218 C C . SER A 1 292 ? 25.672 -4.821 -29.885 1.00 98.56 292 SER A C 1
ATOM 2220 O O . SER A 1 292 ? 25.719 -4.891 -31.114 1.00 98.56 292 SER A O 1
ATOM 2222 N N . VAL A 1 293 ? 25.225 -3.739 -29.244 1.00 98.44 293 VAL A N 1
ATOM 2223 C CA . VAL A 1 293 ? 24.853 -2.490 -29.930 1.00 98.44 293 VAL A CA 1
ATOM 2224 C C . VAL A 1 293 ? 25.492 -1.302 -29.218 1.00 98.44 293 VAL A C 1
ATOM 2226 O O . VAL A 1 293 ? 25.565 -1.269 -27.987 1.00 98.44 293 VAL A O 1
ATOM 2229 N N . THR A 1 294 ? 25.967 -0.321 -29.988 1.00 96.62 294 THR A N 1
ATOM 2230 C CA . THR A 1 294 ? 26.634 0.885 -29.472 1.00 96.62 294 THR A CA 1
ATOM 2231 C C . THR A 1 294 ? 25.811 1.562 -28.366 1.00 96.62 294 THR A C 1
ATOM 2233 O O . THR A 1 294 ? 24.689 1.992 -28.601 1.00 96.62 294 THR A O 1
ATOM 2236 N N . GLY A 1 295 ? 26.366 1.654 -27.153 1.00 94.62 295 GLY A N 1
ATOM 2237 C CA . GLY A 1 295 ? 25.709 2.280 -25.995 1.00 94.62 295 GLY A CA 1
ATOM 2238 C C . GLY A 1 295 ? 24.621 1.448 -25.295 1.00 94.62 295 GLY A C 1
ATOM 2239 O O . GLY A 1 295 ? 24.154 1.856 -24.240 1.00 94.62 295 GLY A O 1
ATOM 2240 N N . LEU A 1 296 ? 24.247 0.273 -25.819 1.00 97.50 296 LEU A N 1
ATOM 2241 C CA . LEU A 1 296 ? 23.229 -0.615 -25.227 1.00 97.50 296 LEU A CA 1
ATOM 2242 C C . LEU A 1 296 ? 23.817 -1.869 -24.549 1.00 97.50 296 LEU A C 1
ATOM 2244 O O . LEU A 1 296 ? 23.083 -2.693 -24.007 1.00 97.50 296 LEU A O 1
ATOM 2248 N N . GLY A 1 297 ? 25.142 -2.027 -24.569 1.00 96.38 297 GLY A N 1
ATOM 2249 C CA . GLY A 1 297 ? 25.832 -3.171 -23.974 1.00 96.38 297 GLY A CA 1
ATOM 2250 C C . GLY A 1 297 ? 25.806 -4.408 -24.870 1.00 96.38 297 GLY A C 1
ATOM 2251 O O . GLY A 1 297 ? 26.092 -4.331 -26.066 1.00 96.38 297 GLY A O 1
ATOM 2252 N N . THR A 1 298 ? 25.549 -5.578 -24.285 1.00 98.19 298 THR A N 1
ATOM 2253 C CA . THR A 1 298 ? 25.478 -6.859 -25.006 1.00 98.19 298 THR A CA 1
ATOM 2254 C C . THR A 1 298 ? 24.401 -7.744 -24.402 1.00 98.19 298 THR A C 1
ATOM 2256 O O . THR A 1 298 ? 24.418 -8.005 -23.204 1.00 98.19 298 THR A O 1
ATOM 2259 N N . LEU A 1 299 ? 23.493 -8.214 -25.250 1.00 98.56 299 LEU A N 1
ATOM 2260 C CA . LEU A 1 299 ? 22.464 -9.201 -24.950 1.00 98.56 299 LEU A CA 1
ATOM 2261 C C . LEU A 1 299 ? 23.054 -10.603 -25.150 1.00 98.56 299 LEU A C 1
ATOM 2263 O O . LEU A 1 299 ? 23.527 -10.907 -26.247 1.00 98.56 299 LEU A O 1
ATOM 2267 N N . THR A 1 300 ? 23.057 -11.434 -24.105 1.00 98.31 300 THR A N 1
ATOM 2268 C CA . THR A 1 300 ? 23.633 -12.790 -24.131 1.00 98.31 300 THR A CA 1
ATOM 2269 C C . THR A 1 300 ? 22.586 -13.849 -23.801 1.00 98.31 300 THR A C 1
ATOM 2271 O O . THR A 1 300 ? 22.002 -13.830 -22.719 1.00 98.31 300 THR A O 1
ATOM 2274 N N . ASN A 1 301 ? 22.406 -14.837 -24.680 1.00 98.56 301 ASN A N 1
ATOM 2275 C CA . ASN A 1 301 ? 21.483 -15.956 -24.464 1.00 98.56 301 ASN A CA 1
ATOM 2276 C C . ASN A 1 301 ? 22.073 -17.273 -24.987 1.00 98.56 301 ASN A C 1
ATOM 2278 O O . ASN A 1 301 ? 22.902 -17.274 -25.899 1.00 98.56 301 ASN A O 1
ATOM 2282 N N . LYS A 1 302 ? 21.636 -18.402 -24.418 1.00 98.31 302 LYS A N 1
ATOM 2283 C CA . LYS A 1 302 ? 22.065 -19.751 -24.830 1.00 98.31 302 LYS A CA 1
ATOM 2284 C C . LYS A 1 302 ? 20.901 -20.590 -25.312 1.00 98.31 302 LYS A C 1
ATOM 2286 O O . LYS A 1 302 ? 19.797 -20.427 -24.804 1.00 98.31 302 LYS A O 1
ATOM 2291 N N . ILE A 1 303 ? 21.149 -21.516 -26.234 1.00 98.25 303 ILE A N 1
ATOM 2292 C CA . ILE A 1 303 ? 20.158 -22.539 -26.575 1.00 98.25 303 ILE A CA 1
ATOM 2293 C C . ILE A 1 303 ? 20.094 -23.580 -25.451 1.00 98.25 303 ILE A C 1
ATOM 2295 O O . ILE A 1 303 ? 21.103 -24.206 -25.124 1.00 98.25 303 ILE A O 1
ATOM 2299 N N . ALA A 1 304 ? 18.904 -23.775 -24.886 1.00 97.06 304 ALA A N 1
ATOM 2300 C CA . ALA A 1 304 ? 18.619 -24.773 -23.857 1.00 97.06 304 ALA A CA 1
ATOM 2301 C C . ALA A 1 304 ? 18.839 -26.212 -24.363 1.00 97.06 304 ALA A C 1
ATOM 2303 O O . ALA A 1 304 ? 18.873 -26.469 -25.570 1.00 97.06 304 ALA A O 1
ATOM 2304 N N . SER A 1 305 ? 18.893 -27.189 -23.450 1.00 95.25 305 SER A N 1
ATOM 2305 C CA . SER A 1 305 ? 18.810 -28.599 -23.855 1.00 95.25 305 SER A CA 1
ATOM 2306 C C . SER A 1 305 ? 17.417 -28.924 -24.438 1.00 95.25 305 SER A C 1
ATOM 2308 O O . SER A 1 305 ? 16.426 -28.293 -24.052 1.00 95.25 305 SER A O 1
ATOM 2310 N N . PRO A 1 306 ? 17.283 -29.906 -25.352 1.00 91.19 306 PRO A N 1
ATOM 2311 C CA . PRO A 1 306 ? 15.977 -30.331 -25.869 1.00 91.19 306 PRO A CA 1
ATOM 2312 C C . PRO A 1 306 ? 15.018 -30.839 -24.778 1.00 91.19 306 PRO A C 1
ATOM 2314 O O . PRO A 1 306 ? 13.800 -30.757 -24.931 1.00 91.19 306 PRO A O 1
ATOM 2317 N N . GLU A 1 307 ? 15.567 -31.344 -23.671 1.00 92.44 307 GLU A N 1
ATOM 2318 C CA . GLU A 1 307 ? 14.848 -31.851 -22.498 1.00 92.44 307 GLU A CA 1
ATOM 2319 C C . GLU A 1 307 ? 14.396 -30.743 -21.528 1.00 92.44 307 GLU A C 1
ATOM 2321 O O . GLU A 1 307 ? 13.593 -31.014 -20.626 1.00 92.44 307 GLU A O 1
ATOM 2326 N N . SER A 1 308 ? 14.877 -29.502 -21.696 1.00 89.38 308 SER A N 1
ATOM 2327 C CA . SER A 1 308 ? 14.384 -28.347 -20.939 1.00 89.38 308 SER A CA 1
ATOM 2328 C C . SER A 1 308 ? 12.880 -28.144 -21.154 1.00 89.38 308 SER A C 1
ATOM 2330 O O . SER A 1 308 ? 12.285 -28.552 -22.152 1.00 89.38 308 SER A O 1
ATOM 2332 N N . ARG A 1 309 ? 12.228 -27.484 -20.194 1.00 87.31 309 ARG A N 1
ATOM 2333 C CA . ARG A 1 309 ? 10.822 -27.077 -20.326 1.00 87.31 309 ARG A CA 1
ATOM 2334 C C . ARG A 1 309 ? 10.751 -25.642 -20.824 1.00 87.31 309 ARG A C 1
ATOM 2336 O O . ARG A 1 309 ? 11.526 -24.810 -20.364 1.00 87.31 309 ARG A O 1
ATOM 2343 N N . ASN A 1 310 ? 9.766 -25.345 -21.672 1.00 86.25 310 ASN A N 1
ATOM 2344 C CA . ASN A 1 310 ? 9.418 -23.973 -22.039 1.00 86.25 310 ASN A CA 1
ATOM 2345 C C . ASN A 1 310 ? 9.200 -23.125 -20.767 1.00 86.25 310 ASN A C 1
ATOM 2347 O O . ASN A 1 310 ? 8.238 -23.334 -20.020 1.00 86.25 310 ASN A O 1
ATOM 2351 N N . SER A 1 311 ? 10.117 -22.187 -20.520 1.00 83.44 311 SER A N 1
ATOM 2352 C CA . SER A 1 311 ? 10.171 -21.350 -19.318 1.00 83.44 311 SER A CA 1
ATOM 2353 C C . SER A 1 311 ? 8.967 -20.415 -19.199 1.00 83.44 311 SER A C 1
ATOM 2355 O O . SER A 1 311 ? 8.487 -20.178 -18.088 1.00 83.44 311 SER A O 1
ATOM 2357 N N . ILE A 1 312 ? 8.421 -19.968 -20.335 1.00 85.62 312 ILE A N 1
ATOM 2358 C CA . ILE A 1 312 ? 7.307 -19.018 -20.439 1.00 85.62 312 ILE A CA 1
ATOM 2359 C C . ILE A 1 312 ? 6.030 -19.540 -19.770 1.00 85.62 312 ILE A C 1
ATOM 2361 O O . ILE A 1 312 ? 5.277 -18.759 -19.188 1.00 85.62 312 ILE A O 1
ATOM 2365 N N . LEU A 1 313 ? 5.823 -20.861 -19.724 1.00 80.44 313 LEU A N 1
ATOM 2366 C CA . LEU A 1 313 ? 4.698 -21.471 -19.001 1.00 80.44 313 LEU A CA 1
ATOM 2367 C C . LEU A 1 313 ? 4.714 -21.170 -17.488 1.00 80.44 313 LEU A C 1
ATOM 2369 O O . LEU A 1 313 ? 3.659 -21.176 -16.861 1.00 80.44 313 LEU A O 1
ATOM 2373 N N . ASN A 1 314 ? 5.878 -20.854 -16.906 1.00 71.44 314 ASN A N 1
ATOM 2374 C CA . ASN A 1 314 ? 6.009 -20.416 -15.509 1.00 71.44 314 ASN A CA 1
ATOM 2375 C C . ASN A 1 314 ? 5.809 -18.895 -15.332 1.00 71.44 314 ASN A C 1
ATOM 2377 O O . ASN A 1 314 ? 5.789 -18.398 -14.206 1.00 71.44 314 ASN A O 1
ATOM 2381 N N . HIS A 1 315 ? 5.710 -18.146 -16.433 1.00 65.12 315 HIS A N 1
ATOM 2382 C CA . HIS A 1 315 ? 5.584 -16.685 -16.463 1.00 65.12 315 HIS A CA 1
ATOM 2383 C C . HIS A 1 315 ? 4.202 -16.212 -16.936 1.00 65.12 315 HIS A C 1
ATOM 2385 O O . HIS A 1 315 ? 3.813 -15.080 -16.644 1.00 65.12 315 HIS A O 1
ATOM 2391 N N . ILE A 1 316 ? 3.420 -17.080 -17.587 1.00 65.50 316 ILE A N 1
ATOM 2392 C CA . ILE A 1 316 ? 1.996 -16.845 -17.846 1.00 65.50 316 ILE A CA 1
ATOM 2393 C C . ILE A 1 316 ? 1.240 -16.862 -16.511 1.00 65.50 316 ILE A C 1
ATOM 2395 O O . ILE A 1 316 ? 0.883 -17.911 -15.970 1.00 65.50 316 ILE A O 1
ATOM 2399 N N . VAL A 1 317 ? 0.961 -15.669 -15.987 1.00 54.56 317 VAL A N 1
ATOM 2400 C CA . VAL A 1 317 ? 0.022 -15.485 -14.879 1.00 54.56 317 VAL A CA 1
ATOM 2401 C C . VAL A 1 317 ? -1.353 -15.956 -15.355 1.00 54.56 317 VAL A C 1
ATOM 2403 O O . VAL A 1 317 ? -1.972 -15.329 -16.214 1.00 54.56 317 VAL A O 1
ATOM 2406 N N . SER A 1 318 ? -1.829 -17.076 -14.804 1.00 47.06 318 SER A N 1
ATOM 2407 C CA . SER A 1 318 ? -3.208 -17.532 -15.021 1.00 47.06 318 SER A CA 1
ATOM 2408 C C . SER A 1 318 ? -4.183 -16.410 -14.647 1.00 47.06 318 SER A C 1
ATOM 2410 O O . SER A 1 318 ? -3.922 -15.725 -13.656 1.00 47.06 318 SER A O 1
ATOM 2412 N N . PRO A 1 319 ? -5.294 -16.207 -15.385 1.00 45.62 319 PRO A N 1
ATOM 2413 C CA . PRO A 1 319 ? -6.249 -15.137 -15.104 1.00 45.62 319 PRO A CA 1
ATOM 2414 C C . PRO A 1 319 ? -6.845 -15.325 -13.705 1.00 45.62 319 PRO A C 1
ATOM 2416 O O . PRO A 1 319 ? -7.750 -16.133 -13.492 1.00 45.62 319 PRO A O 1
ATOM 2419 N N . ALA A 1 320 ? -6.276 -14.611 -12.737 1.00 52.88 320 ALA A N 1
ATOM 2420 C CA . ALA A 1 320 ? -6.607 -14.773 -11.336 1.00 52.88 320 ALA A CA 1
ATOM 2421 C C . ALA A 1 320 ? -8.024 -14.260 -11.081 1.00 52.88 320 ALA A C 1
ATOM 2423 O O . ALA A 1 320 ? -8.381 -13.156 -11.496 1.00 52.88 320 ALA A O 1
ATOM 2424 N N . VAL A 1 321 ? -8.820 -15.048 -10.356 1.00 58.25 321 VAL A N 1
ATOM 2425 C CA . VAL A 1 321 ? -10.073 -14.552 -9.783 1.00 58.25 321 VAL A CA 1
ATOM 2426 C C . VAL A 1 321 ? -9.721 -13.355 -8.891 1.00 58.25 321 VAL A C 1
ATOM 2428 O O . VAL A 1 321 ? -8.888 -13.528 -7.997 1.00 58.25 321 VAL A O 1
ATOM 2431 N N . PRO A 1 322 ? -10.305 -12.160 -9.108 1.00 62.72 322 PRO A N 1
ATOM 2432 C CA . PRO A 1 322 ? -9.933 -10.979 -8.342 1.00 62.72 322 PRO A CA 1
ATOM 2433 C C . PRO A 1 322 ? -10.104 -11.203 -6.840 1.00 62.72 322 PRO A C 1
ATOM 2435 O O . PRO A 1 322 ? -11.158 -11.649 -6.383 1.00 62.72 322 PRO A O 1
ATOM 2438 N N . VAL A 1 323 ? -9.062 -10.875 -6.081 1.00 66.56 323 VAL A N 1
ATOM 2439 C CA . VAL A 1 323 ? -9.101 -10.817 -4.621 1.00 66.56 323 VAL A CA 1
ATOM 2440 C C . VAL A 1 323 ? -9.287 -9.357 -4.229 1.00 66.56 323 VAL A C 1
ATOM 2442 O O . VAL A 1 323 ? -8.562 -8.484 -4.702 1.00 66.56 323 VAL A O 1
ATOM 2445 N N . VAL A 1 324 ? -10.287 -9.096 -3.395 1.00 69.75 324 VAL A N 1
ATOM 2446 C CA . VAL A 1 324 ? -10.640 -7.765 -2.895 1.00 69.75 324 VAL A CA 1
ATOM 2447 C C . VAL A 1 324 ? -10.234 -7.670 -1.422 1.00 69.75 324 VAL A C 1
ATOM 2449 O O . VAL A 1 324 ? -10.113 -8.690 -0.743 1.00 69.75 324 VAL A O 1
ATOM 2452 N N . ASN A 1 325 ? -9.998 -6.454 -0.930 1.00 69.69 325 ASN A N 1
ATOM 2453 C CA . ASN A 1 325 ? -9.417 -6.182 0.389 1.00 69.69 325 ASN A CA 1
ATOM 2454 C C . ASN A 1 325 ? -7.981 -6.736 0.608 1.00 69.69 325 ASN A C 1
ATOM 2456 O O . ASN A 1 325 ? -7.597 -7.040 1.734 1.00 69.69 325 ASN A O 1
ATOM 2460 N N . ASP A 1 326 ? -7.155 -6.817 -0.448 1.00 65.75 326 ASP A N 1
ATOM 2461 C CA . ASP A 1 326 ? -5.708 -7.128 -0.369 1.00 65.75 326 ASP A CA 1
ATOM 2462 C C . ASP A 1 326 ? -4.897 -5.940 0.200 1.00 65.75 326 ASP A C 1
ATOM 2464 O O . ASP A 1 326 ? -4.114 -5.280 -0.484 1.00 65.75 326 ASP A O 1
ATOM 2468 N N . ARG A 1 327 ? -5.163 -5.598 1.467 1.00 63.78 327 ARG A N 1
ATOM 2469 C CA . ARG A 1 327 ? -4.528 -4.478 2.191 1.00 63.78 327 ARG A CA 1
ATOM 2470 C C . ARG A 1 327 ? -3.316 -4.912 3.019 1.00 63.78 327 ARG A C 1
ATOM 2472 O O . ARG A 1 327 ? -2.565 -4.072 3.512 1.00 63.78 327 ARG A O 1
ATOM 2479 N N . THR A 1 328 ? -3.126 -6.215 3.191 1.00 59.59 328 THR A N 1
ATOM 2480 C CA . THR A 1 328 ? -2.141 -6.818 4.089 1.00 59.59 328 THR A CA 1
ATOM 2481 C C . THR A 1 328 ? -0.783 -6.930 3.397 1.00 59.59 328 THR A C 1
ATOM 2483 O O . THR A 1 328 ? -0.516 -7.861 2.636 1.00 59.59 328 THR A O 1
ATOM 2486 N N . ALA A 1 329 ? 0.101 -5.962 3.659 1.00 45.72 329 ALA A N 1
ATOM 2487 C CA . ALA A 1 329 ? 1.440 -5.917 3.074 1.00 45.72 329 ALA A CA 1
ATOM 2488 C C . ALA A 1 329 ? 2.184 -7.254 3.260 1.00 45.72 329 ALA A C 1
ATOM 2490 O O . ALA A 1 329 ? 2.402 -7.711 4.381 1.00 45.72 329 ALA A O 1
ATOM 2491 N N . GLU A 1 330 ? 2.547 -7.882 2.135 1.00 48.88 330 GLU A N 1
ATOM 2492 C CA . GLU A 1 330 ? 3.291 -9.153 2.070 1.00 48.88 330 GLU A CA 1
ATOM 2493 C C . GLU A 1 330 ? 2.588 -10.341 2.762 1.00 48.88 330 GLU A C 1
ATOM 2495 O O . GLU A 1 330 ? 3.209 -11.370 3.011 1.00 48.88 330 GLU A O 1
ATOM 2500 N N . GLY A 1 331 ? 1.288 -10.220 3.058 1.00 53.94 331 GLY A N 1
ATOM 2501 C CA . GLY A 1 331 ? 0.509 -11.232 3.773 1.00 53.94 331 GLY A CA 1
ATOM 2502 C C . GLY A 1 331 ? 0.819 -11.345 5.271 1.00 53.94 331 GLY A C 1
ATOM 2503 O O . GLY A 1 331 ? 0.379 -12.301 5.909 1.00 53.94 331 GLY A O 1
ATOM 2504 N N . ARG A 1 332 ? 1.560 -10.396 5.863 1.00 57.12 332 ARG A N 1
ATOM 2505 C CA . ARG A 1 332 ? 1.875 -10.409 7.302 1.00 57.12 332 ARG A CA 1
ATOM 2506 C C . ARG A 1 332 ? 0.579 -10.376 8.130 1.00 57.12 332 ARG A C 1
ATOM 2508 O O . ARG A 1 332 ? -0.270 -9.517 7.917 1.00 57.12 332 ARG A O 1
ATOM 2515 N N . GLY A 1 333 ? 0.426 -11.310 9.070 1.00 74.06 333 GLY A N 1
ATOM 2516 C CA . GLY A 1 333 ? -0.786 -11.457 9.893 1.00 74.06 333 GLY A CA 1
ATOM 2517 C C . GLY A 1 333 ? -1.936 -12.240 9.240 1.00 74.06 333 GLY A C 1
ATOM 2518 O O . GLY A 1 333 ? -2.938 -12.495 9.906 1.00 74.06 333 GLY A O 1
ATOM 2519 N N . LEU A 1 334 ? -1.807 -12.667 7.977 1.00 85.25 334 LEU A N 1
ATOM 2520 C CA . LEU A 1 334 ? -2.764 -13.585 7.359 1.00 85.25 334 LEU A CA 1
ATOM 2521 C C . LEU A 1 334 ? -2.475 -15.038 7.761 1.00 85.25 334 LEU A C 1
ATOM 2523 O O . LEU A 1 334 ? -1.340 -15.510 7.712 1.00 85.25 334 LEU A O 1
ATOM 2527 N N . SER A 1 335 ? -3.531 -15.765 8.112 1.00 86.69 335 SER A N 1
ATOM 2528 C CA . SER A 1 335 ? -3.539 -17.208 8.339 1.00 86.69 335 SER A CA 1
ATOM 2529 C C . SER A 1 335 ? -4.334 -17.909 7.242 1.00 86.69 335 SER A C 1
ATOM 2531 O O . SER A 1 335 ? -5.467 -17.530 6.940 1.00 86.69 335 SER A O 1
ATOM 2533 N N . SER A 1 336 ? -3.757 -18.962 6.661 1.00 85.75 336 SER A N 1
ATOM 2534 C CA . SER A 1 336 ? -4.417 -19.736 5.605 1.00 85.75 336 SER A CA 1
ATOM 2535 C C . SER A 1 336 ? -5.457 -20.700 6.181 1.00 85.75 336 SER A C 1
ATOM 2537 O O . SER A 1 336 ? -5.145 -21.511 7.061 1.00 85.75 336 SER A O 1
ATOM 2539 N N . VAL A 1 337 ? -6.681 -20.617 5.659 1.00 83.00 337 VAL A N 1
ATOM 2540 C CA . VAL A 1 337 ? -7.876 -21.345 6.114 1.00 83.00 337 VAL A CA 1
ATOM 2541 C C . VAL A 1 337 ? -8.535 -21.975 4.887 1.00 83.00 337 VAL A C 1
ATOM 2543 O O . VAL A 1 337 ? -9.203 -21.304 4.103 1.00 83.00 337 VAL A O 1
ATOM 2546 N N . GLY A 1 338 ? -8.256 -23.258 4.646 1.00 80.25 338 GLY A N 1
ATOM 2547 C CA . GLY A 1 338 ? -8.551 -23.897 3.361 1.00 80.25 338 GLY A CA 1
ATOM 2548 C C . GLY A 1 338 ? -7.852 -23.167 2.205 1.00 80.25 338 GLY A C 1
ATOM 2549 O O . GLY A 1 338 ? -6.628 -23.060 2.185 1.00 80.25 338 GLY A O 1
ATOM 2550 N N . SER A 1 339 ? -8.634 -22.646 1.257 1.00 73.94 339 SER A N 1
ATOM 2551 C CA . SER A 1 339 ? -8.166 -21.782 0.160 1.00 73.94 339 SER A CA 1
ATOM 2552 C C . SER A 1 339 ? -8.207 -20.278 0.478 1.00 73.94 339 SER A C 1
ATOM 2554 O O . SER A 1 339 ? -7.791 -19.472 -0.355 1.00 73.94 339 SER A O 1
ATOM 2556 N N . LYS A 1 340 ? -8.708 -19.883 1.655 1.00 85.94 340 LYS A N 1
ATOM 2557 C CA . LYS A 1 340 ? -8.808 -18.486 2.098 1.00 85.94 340 LYS A CA 1
ATOM 2558 C C . LYS A 1 340 ? -7.535 -18.026 2.805 1.00 85.94 340 LYS A C 1
ATOM 2560 O O . LYS A 1 340 ? -6.769 -18.832 3.333 1.00 85.94 340 LYS A O 1
ATOM 2565 N N . GLN A 1 341 ? -7.370 -16.710 2.886 1.00 88.25 341 GLN A N 1
ATOM 2566 C CA . GLN A 1 341 ? -6.452 -16.049 3.810 1.00 88.25 341 GLN A CA 1
ATOM 2567 C C . GLN A 1 341 ? -7.285 -15.133 4.706 1.00 88.25 341 GLN A C 1
ATOM 2569 O O . GLN A 1 341 ? -8.078 -14.352 4.186 1.00 88.25 341 GLN A O 1
ATOM 2574 N N . LEU A 1 342 ? -7.132 -15.239 6.025 1.00 92.19 342 LEU A N 1
ATOM 2575 C CA . LEU A 1 342 ? -7.872 -14.436 7.003 1.00 92.19 342 LEU A CA 1
ATOM 2576 C C . LEU A 1 342 ? -6.894 -13.797 7.987 1.00 92.19 342 LEU A C 1
ATOM 2578 O O . LEU A 1 342 ? -5.962 -14.460 8.440 1.00 92.19 342 LEU A O 1
ATOM 2582 N N . PHE A 1 343 ? -7.090 -12.526 8.323 1.00 93.31 343 PHE A N 1
ATOM 2583 C CA . PHE A 1 343 ? -6.297 -11.856 9.345 1.00 93.31 343 PHE A CA 1
ATOM 2584 C C . PHE A 1 343 ? -6.603 -12.448 10.724 1.00 93.31 343 PHE A C 1
ATOM 2586 O O . PHE A 1 343 ? -7.768 -12.560 11.114 1.00 93.31 343 PHE A O 1
ATOM 2593 N N . TYR A 1 344 ? -5.554 -12.836 11.451 1.00 93.38 344 TYR A N 1
ATOM 2594 C CA . TYR A 1 344 ? -5.655 -13.476 12.760 1.00 93.38 344 TYR A CA 1
ATOM 2595 C C . TYR A 1 344 ? -4.478 -13.092 13.667 1.00 93.38 344 TYR A C 1
ATOM 2597 O O . TYR A 1 344 ? -3.322 -13.098 13.241 1.00 93.38 344 TYR A O 1
ATOM 2605 N N . GLN A 1 345 ? -4.763 -12.810 14.941 1.00 91.25 345 GLN A N 1
ATOM 2606 C CA . GLN A 1 345 ? -3.767 -12.441 15.946 1.00 91.25 345 GLN A CA 1
ATOM 2607 C C . GLN A 1 345 ? -4.080 -13.052 17.325 1.00 91.25 345 GLN A C 1
ATOM 2609 O O . GLN A 1 345 ? -5.188 -12.916 17.844 1.00 91.25 345 GLN A O 1
ATOM 2614 N N . ARG A 1 346 ? -3.071 -13.671 17.957 1.00 89.62 346 ARG A N 1
ATOM 2615 C CA . ARG A 1 346 ? -3.067 -14.045 19.387 1.00 89.62 346 ARG A CA 1
ATOM 2616 C C . ARG A 1 346 ? -2.468 -12.879 20.192 1.00 89.62 346 ARG A C 1
ATOM 2618 O O . ARG A 1 346 ? -1.418 -12.366 19.809 1.00 89.62 346 ARG A O 1
ATOM 2625 N N . LYS A 1 347 ? -3.102 -12.462 21.292 1.00 86.62 347 LYS A N 1
ATOM 2626 C CA . LYS A 1 347 ? -2.552 -11.507 22.283 1.00 86.62 347 LYS A CA 1
ATOM 2627 C C . LYS A 1 347 ? -2.706 -12.108 23.693 1.00 86.62 347 LYS A C 1
ATOM 2629 O O . LYS A 1 347 ? -3.731 -12.719 23.980 1.00 86.62 347 LYS A O 1
ATOM 2634 N N . GLY A 1 348 ? -1.717 -11.942 24.571 1.00 72.56 348 GLY A N 1
ATOM 2635 C CA . GLY A 1 348 ? -1.691 -12.533 25.923 1.00 72.56 348 GLY A CA 1
ATOM 2636 C C . GLY A 1 348 ? -0.364 -13.240 26.219 1.00 72.56 348 GLY A C 1
ATOM 2637 O O . GLY A 1 348 ? 0.439 -13.422 25.309 1.00 72.56 348 GLY A O 1
ATOM 2638 N N . GLY A 1 349 ? -0.127 -13.594 27.487 1.00 54.56 349 GLY A N 1
ATOM 2639 C CA . GLY A 1 349 ? 1.080 -14.314 27.919 1.00 54.56 349 GLY A CA 1
ATOM 2640 C C . GLY A 1 349 ? 1.019 -15.822 27.653 1.00 54.56 349 GLY A C 1
ATOM 2641 O O . GLY A 1 349 ? -0.053 -16.370 27.382 1.00 54.56 349 GLY A O 1
ATOM 2642 N N . ASP A 1 350 ? 2.174 -16.480 27.741 1.00 48.75 350 ASP A N 1
ATOM 2643 C CA . ASP A 1 350 ? 2.335 -17.871 27.318 1.00 48.75 350 ASP A CA 1
ATOM 2644 C C . ASP A 1 350 ? 1.604 -18.888 28.221 1.00 48.75 350 ASP A C 1
ATOM 2646 O O . ASP A 1 350 ? 1.666 -18.855 29.449 1.00 48.75 350 ASP A O 1
ATOM 2650 N N . ASP A 1 351 ? 0.893 -19.795 27.550 1.00 51.81 351 ASP A N 1
ATOM 2651 C CA . ASP A 1 351 ? 0.491 -21.155 27.939 1.00 51.81 351 ASP A CA 1
ATOM 2652 C C . ASP A 1 351 ? -0.230 -21.412 29.282 1.00 51.81 351 ASP A C 1
ATOM 2654 O O . ASP A 1 351 ? -0.362 -22.562 29.699 1.00 51.81 351 ASP A O 1
ATOM 2658 N N . ALA A 1 352 ? -0.810 -20.384 29.916 1.00 53.94 352 ALA A N 1
ATOM 2659 C CA . ALA A 1 352 ? -1.700 -20.551 31.082 1.00 53.94 352 ALA A CA 1
ATOM 2660 C C . ALA A 1 352 ? -3.032 -19.762 31.041 1.00 53.94 352 ALA A C 1
ATOM 2662 O O . ALA A 1 352 ? -3.865 -19.917 31.938 1.00 53.94 352 ALA A O 1
ATOM 2663 N N . GLY A 1 353 ? -3.258 -18.911 30.034 1.00 62.81 353 GLY A N 1
ATOM 2664 C CA . GLY A 1 353 ? -4.480 -18.104 29.920 1.00 62.81 353 GLY A CA 1
ATOM 2665 C C . GLY A 1 353 ? -5.694 -18.896 29.417 1.00 62.81 353 GLY A C 1
ATOM 2666 O O . GLY A 1 353 ? -5.577 -19.737 28.526 1.00 62.81 353 GLY A O 1
ATOM 2667 N N . ARG A 1 354 ? -6.893 -18.596 29.938 1.00 82.44 354 ARG A N 1
ATOM 2668 C CA . ARG A 1 354 ? -8.150 -19.112 29.357 1.00 82.44 354 ARG A CA 1
ATOM 2669 C C . ARG A 1 354 ? -8.418 -18.431 28.002 1.00 82.44 354 ARG A C 1
ATOM 2671 O O . ARG A 1 354 ? -8.229 -17.216 27.917 1.00 82.44 354 ARG A O 1
ATOM 2678 N N . PRO A 1 355 ? -8.877 -19.145 26.959 1.00 91.81 355 PRO A N 1
ATOM 2679 C CA . PRO A 1 355 ? -9.070 -18.555 25.638 1.00 91.81 355 PRO A CA 1
ATOM 2680 C C . PRO A 1 355 ? -10.389 -17.768 25.522 1.00 91.81 355 PRO A C 1
ATOM 2682 O O . PRO A 1 355 ? -11.471 -18.285 25.818 1.00 91.81 355 PRO A O 1
ATOM 2685 N N . ILE A 1 356 ? -10.296 -16.534 25.014 1.00 93.81 356 ILE A N 1
ATOM 2686 C CA . ILE A 1 356 ? -11.425 -15.744 24.500 1.00 93.81 356 ILE A CA 1
ATOM 2687 C C . ILE A 1 356 ? -11.250 -15.550 22.993 1.00 93.81 356 ILE A C 1
ATOM 2689 O O . ILE A 1 356 ? -10.211 -15.056 22.558 1.00 93.81 356 ILE A O 1
ATOM 2693 N N . TYR A 1 357 ? -12.275 -15.877 22.204 1.00 96.00 357 TYR A N 1
ATOM 2694 C CA . TYR A 1 357 ? -12.348 -15.549 20.776 1.00 96.00 357 TYR A CA 1
ATOM 2695 C C . TYR A 1 357 ? -13.348 -14.414 20.533 1.00 96.00 357 TYR A C 1
ATOM 2697 O O . TYR A 1 357 ? -14.452 -14.420 21.083 1.00 96.00 357 TYR A O 1
ATOM 2705 N N . PHE A 1 358 ? -12.971 -13.449 19.697 1.00 97.25 358 PHE A N 1
ATOM 2706 C CA . PHE A 1 358 ? -13.778 -12.267 19.392 1.00 97.25 358 PHE A CA 1
ATOM 2707 C C . PHE A 1 358 ? -14.370 -12.317 17.978 1.00 97.25 358 PHE A C 1
ATOM 2709 O O . PHE A 1 358 ? -13.647 -12.576 17.018 1.00 97.25 358 PHE A O 1
ATOM 2716 N N . ILE A 1 359 ? -15.673 -12.033 17.833 1.00 97.94 359 ILE A N 1
ATOM 2717 C CA . ILE A 1 359 ? -16.372 -12.025 16.532 1.00 97.94 359 ILE A CA 1
ATOM 2718 C C . ILE A 1 359 ? -17.116 -10.700 16.323 1.00 97.94 359 ILE A C 1
ATOM 2720 O O . ILE A 1 359 ? -18.146 -10.438 16.946 1.00 97.94 359 ILE A O 1
ATOM 2724 N N . HIS A 1 360 ? -16.587 -9.848 15.444 1.00 97.56 360 HIS A N 1
ATOM 2725 C CA . HIS A 1 360 ? -17.100 -8.494 15.228 1.00 97.56 360 HIS A CA 1
ATOM 2726 C C . HIS A 1 360 ? -18.403 -8.450 14.406 1.00 97.56 360 HIS A C 1
ATOM 2728 O O . HIS A 1 360 ? -18.762 -9.392 13.696 1.00 97.56 360 HIS A O 1
ATOM 2734 N N . GLY A 1 361 ? -19.099 -7.313 14.479 1.00 95.00 361 GLY A N 1
ATOM 2735 C CA . GLY A 1 361 ? -20.317 -7.043 13.718 1.00 95.00 361 GLY A CA 1
ATOM 2736 C C . GLY A 1 361 ? -20.109 -6.766 12.228 1.00 95.00 361 GLY A C 1
ATOM 2737 O O . GLY A 1 361 ? -18.984 -6.662 11.736 1.00 95.00 361 GLY A O 1
ATOM 2738 N N . LEU A 1 362 ? -21.224 -6.600 11.510 1.00 95.06 362 LEU A N 1
ATOM 2739 C CA . LEU A 1 362 ? -21.247 -6.233 10.091 1.00 95.06 362 LEU A CA 1
ATOM 2740 C C . LEU A 1 362 ? -20.601 -4.854 9.882 1.00 95.06 362 LEU A C 1
ATOM 2742 O O . LEU A 1 362 ? -21.158 -3.830 10.277 1.00 95.06 362 LEU A O 1
ATOM 2746 N N . GLY A 1 363 ? -19.443 -4.832 9.225 1.00 91.19 363 GLY A N 1
ATOM 2747 C CA . GLY A 1 363 ? -18.636 -3.626 9.036 1.00 91.19 363 GLY A CA 1
ATOM 2748 C C . GLY A 1 363 ? -17.831 -3.179 10.259 1.00 91.19 363 GLY A C 1
ATOM 2749 O O . GLY A 1 363 ? -17.379 -2.037 10.286 1.00 91.19 363 GLY A O 1
ATOM 2750 N N . GLY A 1 364 ? -17.659 -4.059 11.248 1.00 91.50 364 GLY A N 1
ATOM 2751 C CA . GLY A 1 364 ? -16.642 -3.930 12.292 1.00 91.50 364 GLY A CA 1
ATOM 2752 C C . GLY A 1 364 ? -15.293 -4.539 11.882 1.00 91.50 364 GLY A C 1
ATOM 2753 O O . GLY A 1 364 ? -15.120 -5.002 10.754 1.00 91.50 364 GLY A O 1
ATOM 2754 N N . THR A 1 365 ? -14.349 -4.556 12.819 1.00 94.25 365 THR A N 1
ATOM 2755 C CA . THR A 1 365 ? -13.077 -5.304 12.760 1.00 94.25 365 THR A CA 1
ATOM 2756 C C . THR A 1 365 ? -12.766 -5.863 14.150 1.00 94.25 365 THR A C 1
ATOM 2758 O O . THR A 1 365 ? -13.435 -5.504 15.126 1.00 94.25 365 THR A O 1
ATOM 2761 N N . SER A 1 366 ? -11.740 -6.704 14.286 1.00 92.38 366 SER A N 1
ATOM 2762 C CA . SER A 1 366 ? -11.313 -7.252 15.581 1.00 92.38 366 SER A CA 1
ATOM 2763 C C . SER A 1 366 ? -10.982 -6.175 16.629 1.00 92.38 366 SER A C 1
ATOM 2765 O O . SER A 1 366 ? -11.175 -6.389 17.825 1.00 92.38 366 SER A O 1
ATOM 2767 N N . GLU A 1 367 ? -10.539 -4.991 16.196 1.00 91.19 367 GLU A N 1
ATOM 2768 C CA . GLU A 1 367 ? -10.186 -3.868 17.076 1.00 91.19 367 GLU A CA 1
ATOM 2769 C C . GLU A 1 367 ? -11.400 -3.219 17.777 1.00 91.19 367 GLU A C 1
ATOM 2771 O O . GLU A 1 367 ? -11.210 -2.501 18.758 1.00 91.19 367 GLU A O 1
ATOM 2776 N N . TYR A 1 368 ? -12.648 -3.535 17.382 1.00 93.75 368 TYR A N 1
ATOM 2777 C CA . TYR A 1 368 ? -13.859 -3.161 18.143 1.00 93.75 368 TYR A CA 1
ATOM 2778 C C . TYR A 1 368 ? -13.759 -3.580 19.622 1.00 93.75 368 TYR A C 1
ATOM 2780 O O . TYR A 1 368 ? -14.196 -2.848 20.507 1.00 93.75 368 TYR A O 1
ATOM 2788 N N . PHE A 1 369 ? -13.132 -4.728 19.907 1.00 94.44 369 PHE A N 1
ATOM 2789 C CA . PHE A 1 369 ? -13.027 -5.294 21.256 1.00 94.44 369 PHE A CA 1
ATOM 2790 C C . PHE A 1 369 ? -11.833 -4.784 22.079 1.00 94.44 369 PHE A C 1
ATOM 2792 O O . PHE A 1 369 ? -11.711 -5.150 23.250 1.00 94.44 369 PHE A O 1
ATOM 2799 N N . GLY A 1 370 ? -10.978 -3.921 21.514 1.00 90.44 370 GLY A N 1
ATOM 2800 C CA . GLY A 1 370 ? -9.781 -3.389 22.179 1.00 90.44 370 GLY A CA 1
ATOM 2801 C C . GLY A 1 370 ? -10.018 -2.867 23.609 1.00 90.44 370 GLY A C 1
ATOM 2802 O O . GLY A 1 370 ? -9.312 -3.309 24.517 1.00 90.44 370 GLY A O 1
ATOM 2803 N N . PRO A 1 371 ? -11.043 -2.024 23.867 1.00 87.94 371 PRO A N 1
ATOM 2804 C CA . PRO A 1 371 ? -11.332 -1.524 25.214 1.00 87.94 371 PRO A CA 1
ATOM 2805 C C . PRO A 1 371 ? -11.678 -2.628 26.225 1.00 87.94 371 PRO A C 1
ATOM 2807 O O . PRO A 1 371 ? -11.250 -2.581 27.378 1.00 87.94 371 PRO A O 1
ATOM 2810 N N . LEU A 1 372 ? -12.414 -3.655 25.785 1.00 88.94 372 LEU A N 1
ATOM 2811 C CA . LEU A 1 372 ? -12.811 -4.783 26.628 1.00 88.94 372 LEU A CA 1
ATOM 2812 C C . LEU A 1 372 ? -11.608 -5.666 26.990 1.00 88.94 372 LEU A C 1
ATOM 2814 O O . LEU A 1 372 ? -11.467 -6.071 28.142 1.00 88.94 372 LEU A O 1
ATOM 2818 N N . MET A 1 373 ? -10.697 -5.902 26.041 1.00 88.75 373 MET A N 1
ATOM 2819 C CA . MET A 1 373 ? -9.426 -6.589 26.305 1.00 88.75 373 MET A CA 1
ATOM 2820 C C . MET A 1 373 ? -8.575 -5.834 27.331 1.00 88.75 373 MET A C 1
ATOM 2822 O O . MET A 1 373 ? -8.039 -6.437 28.259 1.00 88.75 373 MET A O 1
ATOM 2826 N N . THR A 1 374 ? -8.481 -4.505 27.201 1.00 83.62 374 THR A N 1
ATOM 2827 C CA . THR A 1 374 ? -7.752 -3.654 28.154 1.00 83.62 374 THR A CA 1
ATOM 2828 C C . THR A 1 374 ? -8.334 -3.747 29.567 1.00 83.62 374 THR A C 1
ATOM 2830 O O . THR A 1 374 ? -7.574 -3.713 30.534 1.00 83.62 374 THR A O 1
ATOM 2833 N N . ARG A 1 375 ? -9.658 -3.914 29.709 1.00 83.19 375 ARG A N 1
ATOM 2834 C CA . ARG A 1 375 ? -10.311 -4.091 31.014 1.00 83.19 375 ARG A CA 1
ATOM 2835 C C . ARG A 1 375 ? -10.118 -5.487 31.612 1.00 83.19 375 ARG A C 1
ATOM 2837 O O . ARG A 1 375 ? -9.922 -5.589 32.819 1.00 83.19 375 ARG A O 1
ATOM 2844 N N . LEU A 1 376 ? -10.188 -6.541 30.795 1.00 83.00 376 LEU A N 1
ATOM 2845 C CA . LEU A 1 376 ? -10.069 -7.936 31.246 1.00 83.00 376 LEU A CA 1
ATOM 2846 C C . LEU A 1 376 ? -8.623 -8.340 31.610 1.00 83.00 376 LEU A C 1
ATOM 2848 O O . LEU A 1 376 ? -8.425 -9.301 32.354 1.00 83.00 376 LEU A O 1
ATOM 2852 N N . GLY A 1 377 ? -7.616 -7.589 31.149 1.00 76.44 377 GLY A N 1
ATOM 2853 C CA . GLY A 1 377 ? -6.225 -7.718 31.595 1.00 76.44 377 GLY A CA 1
ATOM 2854 C C . GLY A 1 377 ? -5.491 -8.940 31.033 1.00 76.44 377 GLY A C 1
ATOM 2855 O O . GLY A 1 377 ? -5.838 -9.461 29.978 1.00 76.44 377 GLY A O 1
ATOM 2856 N N . ASN A 1 378 ? -4.445 -9.404 31.723 1.00 75.19 378 ASN A N 1
ATOM 2857 C CA . ASN A 1 378 ? -3.514 -10.416 31.191 1.00 75.19 378 ASN A CA 1
ATOM 2858 C C . ASN A 1 378 ? -3.841 -11.870 31.601 1.00 75.19 378 ASN A C 1
ATOM 2860 O O . ASN A 1 378 ? -3.034 -12.764 31.365 1.00 75.19 378 ASN A O 1
ATOM 2864 N N . SER A 1 379 ? -4.994 -12.120 32.231 1.00 76.44 379 SER A N 1
ATOM 2865 C CA . SER A 1 379 ? -5.429 -13.451 32.701 1.00 76.44 379 SER A CA 1
ATOM 2866 C C . SER A 1 379 ? -6.066 -14.332 31.613 1.00 76.44 379 SER A C 1
ATOM 2868 O O . SER A 1 379 ? -6.317 -15.518 31.842 1.00 76.44 379 SER A O 1
ATOM 2870 N N . TRP A 1 380 ? -6.307 -13.769 30.429 1.00 86.12 380 TRP A N 1
ATOM 2871 C CA . TRP A 1 380 ? -6.914 -14.439 29.281 1.00 86.12 380 TRP A CA 1
ATOM 2872 C C . TRP A 1 380 ? -5.957 -14.446 28.084 1.00 86.12 380 TRP A C 1
ATOM 2874 O O . TRP A 1 380 ? -5.151 -13.532 27.902 1.00 86.12 380 TRP A O 1
ATOM 2884 N N . THR A 1 381 ? -6.076 -15.466 27.239 1.00 90.06 381 THR A N 1
ATOM 2885 C CA . THR A 1 381 ? -5.472 -15.488 25.904 1.00 90.06 381 THR A CA 1
ATOM 2886 C C . THR A 1 381 ? -6.522 -15.030 24.900 1.00 90.06 381 THR A C 1
ATOM 2888 O O . THR A 1 381 ? -7.579 -15.643 24.763 1.00 90.06 381 THR A O 1
ATOM 2891 N N . TYR A 1 382 ? -6.243 -13.937 24.202 1.00 92.38 382 TYR A N 1
ATOM 2892 C CA . TYR A 1 382 ? -7.167 -13.308 23.270 1.00 92.38 382 TYR A CA 1
ATOM 2893 C C . TYR A 1 382 ? -6.881 -13.744 21.837 1.00 92.38 382 TYR A C 1
ATOM 2895 O O . TYR A 1 382 ? -5.758 -13.610 21.347 1.00 92.38 382 TYR A O 1
ATOM 2903 N N . HIS A 1 383 ? -7.922 -14.214 21.160 1.00 94.19 383 HIS A N 1
ATOM 2904 C CA . HIS A 1 383 ? -7.913 -14.615 19.763 1.00 94.19 383 HIS A CA 1
ATOM 2905 C C . HIS A 1 383 ? -8.759 -13.618 18.966 1.00 94.19 383 HIS A C 1
ATOM 2907 O O . HIS A 1 383 ? -9.979 -13.530 19.127 1.00 94.19 383 HIS A O 1
ATOM 2913 N N . LEU A 1 384 ? -8.078 -12.827 18.142 1.00 93.88 384 LEU A N 1
ATOM 2914 C CA . LEU A 1 384 ? -8.646 -11.782 17.299 1.00 93.88 384 LEU A CA 1
ATOM 2915 C C . LEU A 1 384 ? -8.617 -12.242 15.845 1.00 93.88 384 LEU A C 1
ATOM 2917 O O . LEU A 1 384 ? -7.588 -12.733 15.383 1.00 93.88 384 LEU A O 1
ATOM 2921 N N . ALA A 1 385 ? -9.719 -12.057 15.124 1.00 93.31 385 ALA A N 1
ATOM 2922 C CA . ALA A 1 385 ? -9.789 -12.297 13.688 1.00 93.31 385 ALA A CA 1
ATOM 2923 C C . ALA A 1 385 ? -10.748 -11.308 13.017 1.00 93.31 385 ALA A C 1
ATOM 2925 O O . ALA A 1 385 ? -11.755 -10.922 13.616 1.00 93.31 385 ALA A O 1
ATOM 2926 N N . ASP A 1 386 ? -10.456 -10.952 11.767 1.00 95.81 386 ASP A N 1
ATOM 2927 C CA . ASP A 1 386 ? -11.414 -10.265 10.898 1.00 95.81 386 ASP A CA 1
ATOM 2928 C C . ASP A 1 386 ? -12.163 -11.291 10.035 1.00 95.81 386 ASP A C 1
ATOM 2930 O O . ASP A 1 386 ? -11.558 -12.190 9.443 1.00 95.81 386 ASP A O 1
ATOM 2934 N N . LEU A 1 387 ? -13.484 -11.148 9.929 1.00 95.88 387 LEU A N 1
ATOM 2935 C CA . LEU A 1 387 ? -14.322 -11.954 9.035 1.00 95.88 387 LEU A CA 1
ATOM 2936 C C . LEU A 1 387 ? -13.922 -11.741 7.565 1.00 95.88 387 LEU A C 1
ATOM 2938 O O . LEU A 1 387 ? -13.450 -10.666 7.199 1.00 95.88 387 LEU A O 1
ATOM 2942 N N . GLU A 1 388 ? -14.145 -12.735 6.697 1.00 94.00 388 GLU A N 1
ATOM 2943 C CA . GLU A 1 388 ? -13.788 -12.630 5.272 1.00 94.00 388 GLU A CA 1
ATOM 2944 C C . GLU A 1 388 ? -14.353 -11.338 4.639 1.00 94.00 388 GLU A C 1
ATOM 2946 O O . GLU A 1 388 ? -15.539 -11.027 4.784 1.00 94.00 388 GLU A O 1
ATOM 2951 N N . GLY A 1 389 ? -13.491 -10.567 3.966 1.00 91.44 389 GLY A N 1
ATOM 2952 C CA . GLY A 1 389 ? -13.832 -9.279 3.354 1.00 91.44 389 GLY A CA 1
ATOM 2953 C C . GLY A 1 389 ? -13.900 -8.068 4.300 1.00 91.44 389 GLY A C 1
ATOM 2954 O O . GLY A 1 389 ? -14.148 -6.964 3.818 1.00 91.44 389 GLY A O 1
ATOM 2955 N N . HIS A 1 390 ? -13.681 -8.231 5.608 1.00 94.00 390 HIS A N 1
ATOM 2956 C CA . HIS A 1 390 ? -13.609 -7.125 6.571 1.00 94.00 390 HIS A CA 1
ATOM 2957 C C . HIS A 1 390 ? -12.169 -6.804 6.974 1.00 94.00 390 HIS A C 1
ATOM 2959 O O . HIS A 1 390 ? -11.291 -7.662 6.898 1.00 94.00 390 HIS A O 1
ATOM 2965 N N . GLY A 1 391 ? -11.939 -5.576 7.450 1.00 91.31 391 GLY A N 1
ATOM 2966 C CA . GLY A 1 391 ? -10.677 -5.171 8.081 1.00 91.31 391 GLY A CA 1
ATOM 2967 C C . GLY A 1 391 ? -9.444 -5.498 7.236 1.00 91.31 391 GLY A C 1
ATOM 2968 O O . GLY A 1 391 ? -9.249 -4.908 6.172 1.00 91.31 391 GLY A O 1
ATOM 2969 N N . LEU A 1 392 ? -8.621 -6.439 7.702 1.00 91.50 392 LEU A N 1
ATOM 2970 C CA . LEU A 1 392 ? -7.417 -6.931 7.021 1.00 91.50 392 LEU A CA 1
ATOM 2971 C C . LEU A 1 392 ? -7.580 -8.313 6.352 1.00 91.50 392 LEU A C 1
ATOM 2973 O O . LEU A 1 392 ? -6.620 -8.809 5.756 1.00 91.50 392 LEU A O 1
ATOM 2977 N N . SER A 1 393 ? -8.767 -8.924 6.423 1.00 92.81 393 SER A N 1
ATOM 2978 C CA . SER A 1 393 ? -9.107 -10.187 5.756 1.00 92.81 393 SER A CA 1
ATOM 2979 C C . SER A 1 393 ? -9.549 -9.958 4.298 1.00 92.81 393 SER A C 1
ATOM 2981 O O . SER A 1 393 ? -10.591 -9.331 4.069 1.00 92.81 393 SER A O 1
ATOM 2983 N N . PRO A 1 394 ? -8.825 -10.484 3.291 1.00 90.31 394 PRO A N 1
ATOM 2984 C CA . PRO A 1 394 ? -9.265 -10.442 1.897 1.00 90.31 394 PRO A CA 1
ATOM 2985 C C . PRO A 1 394 ? -10.510 -11.310 1.634 1.00 90.31 394 PRO A C 1
ATOM 2987 O O . PRO A 1 394 ? -10.866 -12.179 2.428 1.00 90.31 394 PRO A O 1
ATOM 2990 N N . THR A 1 395 ? -11.163 -11.107 0.486 1.00 87.06 395 THR A N 1
ATOM 2991 C CA . THR A 1 395 ? -12.204 -12.007 -0.053 1.00 87.06 395 THR A CA 1
ATOM 2992 C C . THR A 1 395 ? -11.996 -12.255 -1.548 1.00 87.06 395 THR A C 1
ATOM 2994 O O . THR A 1 395 ? -11.631 -11.350 -2.297 1.00 87.06 395 THR A O 1
ATOM 2997 N N . SER A 1 396 ? -12.234 -13.484 -2.010 1.00 82.12 396 SER A N 1
ATOM 2998 C CA . SER A 1 396 ? -12.245 -13.797 -3.447 1.00 82.12 396 SER A CA 1
ATOM 2999 C C . SER A 1 396 ? -13.551 -13.325 -4.086 1.00 82.12 396 SER A C 1
ATOM 3001 O O . SER A 1 396 ? -14.624 -13.512 -3.507 1.00 82.12 396 SER A O 1
ATOM 3003 N N . ALA A 1 397 ? -13.511 -12.817 -5.321 1.00 72.62 397 ALA A N 1
ATOM 3004 C CA . ALA A 1 397 ? -14.709 -12.498 -6.098 1.00 72.62 397 ALA A CA 1
ATOM 3005 C C . ALA A 1 397 ? -15.687 -13.690 -6.188 1.00 72.62 397 ALA A C 1
ATOM 3007 O O . ALA A 1 397 ? -16.891 -13.486 -6.038 1.00 72.62 397 ALA A O 1
ATOM 3008 N N . THR A 1 398 ? -15.193 -14.931 -6.303 1.00 76.25 398 THR A N 1
ATOM 3009 C CA . THR A 1 398 ? -16.024 -16.156 -6.327 1.00 76.25 398 THR A CA 1
ATOM 3010 C C . THR A 1 398 ? -16.503 -16.645 -4.956 1.00 76.25 398 THR A C 1
ATOM 3012 O O . THR A 1 398 ? -17.320 -17.562 -4.903 1.00 76.25 398 THR A O 1
ATOM 3015 N N . SER A 1 399 ? -16.035 -16.065 -3.846 1.00 81.50 399 SER A N 1
ATOM 3016 C CA . SER A 1 399 ? -16.479 -16.467 -2.504 1.00 81.50 399 SER A CA 1
ATOM 3017 C C . SER A 1 399 ? -17.940 -16.065 -2.268 1.00 81.50 399 SER A C 1
ATOM 3019 O O . SER A 1 399 ? -18.282 -14.884 -2.405 1.00 81.50 399 SER A O 1
ATOM 3021 N N . LYS A 1 400 ? -18.802 -17.025 -1.905 1.00 84.56 400 LYS A N 1
ATOM 3022 C CA . LYS A 1 400 ? -20.144 -16.749 -1.370 1.00 84.56 400 LYS A CA 1
ATOM 3023 C C . LYS A 1 400 ? -20.095 -16.876 0.150 1.00 84.56 400 LYS A C 1
ATOM 3025 O O . LYS A 1 400 ? -19.802 -17.951 0.665 1.00 84.56 400 LYS A O 1
ATOM 3030 N N . LEU A 1 401 ? -20.418 -15.787 0.842 1.00 91.12 401 LEU A N 1
ATOM 3031 C CA . LEU A 1 401 ? -20.439 -15.727 2.302 1.00 91.12 401 LEU A CA 1
ATOM 3032 C C . LEU A 1 401 ? -21.831 -16.096 2.841 1.00 91.12 401 LEU A C 1
ATOM 3034 O O . LEU A 1 401 ? -22.846 -15.757 2.231 1.00 91.12 401 LEU A O 1
ATOM 3038 N N . SER A 1 402 ? -21.871 -16.760 3.994 1.00 93.31 402 SER A N 1
ATOM 3039 C CA . SER A 1 402 ? -23.068 -17.008 4.806 1.00 93.31 402 SER A CA 1
ATOM 3040 C C . SER A 1 402 ? -22.708 -16.989 6.299 1.00 93.31 402 SER A C 1
ATOM 3042 O O . SER A 1 402 ? -21.528 -16.961 6.663 1.00 93.31 402 SER A O 1
ATOM 3044 N N . ILE A 1 403 ? -23.706 -17.029 7.186 1.00 94.75 403 ILE A N 1
ATOM 3045 C CA . ILE A 1 403 ? -23.454 -17.159 8.632 1.00 94.75 403 ILE A CA 1
ATOM 3046 C C . ILE A 1 403 ? -22.722 -18.480 8.930 1.00 94.75 403 ILE A C 1
ATOM 3048 O O . ILE A 1 403 ? -21.764 -18.488 9.706 1.00 94.75 403 ILE A O 1
ATOM 3052 N N . ALA A 1 404 ? -23.101 -19.574 8.259 1.00 93.75 404 ALA A N 1
ATOM 3053 C CA . ALA A 1 404 ? -22.401 -20.853 8.366 1.00 93.75 404 ALA A CA 1
ATOM 3054 C C . ALA A 1 404 ? -20.950 -20.806 7.844 1.00 93.75 404 ALA A C 1
ATOM 3056 O O . ALA A 1 404 ? -20.074 -21.418 8.458 1.00 93.75 404 ALA A O 1
ATOM 3057 N N . SER A 1 405 ? -20.650 -20.064 6.765 1.00 93.56 405 SER A N 1
ATOM 3058 C CA . SER A 1 405 ? -19.263 -19.966 6.276 1.00 93.56 405 SER A CA 1
ATOM 3059 C C . SER A 1 405 ? -18.359 -19.235 7.271 1.00 93.56 405 SER A C 1
ATOM 3061 O O . SER A 1 405 ? -17.274 -19.724 7.568 1.00 93.56 405 SER A O 1
ATOM 3063 N N . PHE A 1 406 ? -18.825 -18.120 7.846 1.00 95.88 406 PHE A N 1
ATOM 3064 C CA . PHE A 1 406 ? -18.076 -17.392 8.876 1.00 95.88 406 PHE A CA 1
ATOM 3065 C C . PHE A 1 406 ? -17.860 -18.228 10.151 1.00 95.88 406 PHE A C 1
ATOM 3067 O O . PHE A 1 406 ? -16.807 -18.127 10.781 1.00 95.88 406 PHE A O 1
ATOM 3074 N N . ALA A 1 407 ? -18.820 -19.082 10.527 1.00 96.19 407 ALA A N 1
ATOM 3075 C CA . ALA A 1 407 ? -18.672 -19.984 11.672 1.00 96.19 407 ALA A CA 1
ATOM 3076 C C . ALA A 1 407 ? -17.624 -21.081 11.402 1.00 96.19 407 ALA A C 1
ATOM 3078 O O . ALA A 1 407 ? -16.790 -21.364 12.262 1.00 96.19 407 ALA A O 1
ATOM 3079 N N . SER A 1 408 ? -17.607 -21.637 10.184 1.00 95.12 408 SER A N 1
ATOM 3080 C CA . SER A 1 408 ? -16.580 -22.589 9.737 1.00 95.12 408 SER A CA 1
ATOM 3081 C C . SER A 1 408 ? -15.178 -21.969 9.701 1.00 95.12 408 SER A C 1
ATOM 3083 O O . SER A 1 408 ? -14.212 -22.605 10.129 1.00 95.12 408 SER A O 1
ATOM 3085 N N . ASP A 1 409 ? -15.062 -20.720 9.242 1.00 95.50 409 ASP A N 1
ATOM 3086 C CA . ASP A 1 409 ? -13.804 -19.968 9.237 1.00 95.50 409 ASP A CA 1
ATOM 3087 C C . ASP A 1 409 ? -13.263 -19.784 10.669 1.00 95.50 409 ASP A C 1
ATOM 3089 O O . ASP A 1 409 ? -12.096 -20.074 10.943 1.00 95.50 409 ASP A O 1
ATOM 3093 N N . ALA A 1 410 ? -14.128 -19.381 11.610 1.00 95.75 410 ALA A N 1
ATOM 3094 C CA . ALA A 1 410 ? -13.774 -19.226 13.022 1.00 95.75 410 ALA A CA 1
ATOM 3095 C C . ALA A 1 410 ? -13.382 -20.561 13.686 1.00 95.75 410 ALA A C 1
ATOM 3097 O O . ALA A 1 410 ? -12.392 -20.613 14.420 1.00 95.75 410 ALA A O 1
ATOM 3098 N N . TYR A 1 411 ? -14.097 -21.655 13.398 1.00 95.12 411 TYR A N 1
ATOM 3099 C CA . TYR A 1 411 ? -13.752 -22.995 13.889 1.00 95.12 411 TYR A CA 1
ATOM 3100 C C . TYR A 1 411 ? -12.371 -23.459 13.397 1.00 95.12 411 TYR A C 1
ATOM 3102 O O . TYR A 1 411 ? -11.578 -24.002 14.174 1.00 95.12 411 TYR A O 1
ATOM 3110 N N . GLN A 1 412 ? -12.046 -23.213 12.125 1.00 94.31 412 GLN A N 1
ATOM 3111 C CA . GLN A 1 412 ? -10.738 -23.557 11.564 1.00 94.31 412 GLN A CA 1
ATOM 3112 C C . GLN A 1 412 ? -9.609 -22.713 12.174 1.00 94.31 412 GLN A C 1
ATOM 3114 O O . GLN A 1 412 ? -8.538 -23.256 12.451 1.00 94.31 412 GLN A O 1
ATOM 3119 N N . LEU A 1 413 ? -9.843 -21.425 12.457 1.00 94.19 413 LEU A N 1
ATOM 3120 C CA . LEU A 1 413 ? -8.885 -20.584 13.185 1.00 94.19 413 LEU A CA 1
ATOM 3121 C C . LEU A 1 413 ? -8.691 -21.050 14.637 1.00 94.19 413 LEU A C 1
ATOM 3123 O O . LEU A 1 413 ? -7.549 -21.173 15.074 1.00 94.19 413 LEU A O 1
ATOM 3127 N N . CYS A 1 414 ? -9.764 -21.403 15.357 1.00 92.38 414 CYS A N 1
ATOM 3128 C CA . CYS A 1 414 ? -9.674 -21.999 16.699 1.00 92.38 414 CYS A CA 1
ATOM 3129 C C . CYS A 1 414 ? -8.853 -23.299 16.691 1.00 92.38 414 CYS A C 1
ATOM 3131 O O . CYS A 1 414 ? -7.940 -23.465 17.501 1.00 92.38 414 CYS A O 1
ATOM 3133 N N . SER A 1 415 ? -9.127 -24.183 15.728 1.00 89.81 415 SER A N 1
ATOM 3134 C CA . SER A 1 415 ? -8.415 -25.455 15.555 1.00 89.81 415 SER A CA 1
ATOM 3135 C C . SER A 1 415 ? -6.928 -25.236 15.253 1.00 89.81 415 SER A C 1
ATOM 3137 O O . SER A 1 415 ? -6.067 -25.879 15.850 1.00 89.81 415 SER A O 1
ATOM 3139 N N . ARG A 1 416 ? -6.603 -24.279 14.371 1.00 87.94 416 ARG A N 1
ATOM 3140 C CA . ARG A 1 416 ? -5.221 -23.902 14.027 1.00 87.94 416 ARG A CA 1
ATOM 3141 C C . ARG A 1 416 ? -4.481 -23.227 15.188 1.00 87.94 416 ARG A C 1
ATOM 3143 O O . ARG A 1 416 ? -3.260 -23.322 15.264 1.00 87.94 416 ARG A O 1
ATOM 3150 N N . ALA A 1 417 ? -5.209 -22.572 16.089 1.00 88.00 417 ALA A N 1
ATOM 3151 C CA . ALA A 1 417 ? -4.690 -21.961 17.308 1.00 88.00 417 ALA A CA 1
ATOM 3152 C C . ALA A 1 417 ? -4.529 -22.947 18.485 1.00 88.00 417 ALA A C 1
ATOM 3154 O O . ALA A 1 417 ? -4.115 -22.524 19.563 1.00 88.00 417 ALA A O 1
ATOM 3155 N N . GLY A 1 418 ? -4.855 -24.234 18.304 1.00 87.25 418 GLY A N 1
ATOM 3156 C CA . GLY A 1 418 ? -4.756 -25.257 19.352 1.00 87.25 418 GLY A CA 1
ATOM 3157 C C . GLY A 1 418 ? -5.869 -25.205 20.405 1.00 87.25 418 GLY A C 1
ATOM 3158 O O . GLY A 1 418 ? -5.728 -25.805 21.468 1.00 87.25 418 GLY A O 1
ATOM 3159 N N . ILE A 1 419 ? -6.974 -24.498 20.143 1.00 88.94 419 ILE A N 1
ATOM 3160 C CA . ILE A 1 419 ? -8.106 -24.407 21.074 1.00 88.94 419 ILE A CA 1
ATOM 3161 C C . ILE A 1 419 ? -8.916 -25.709 21.007 1.00 88.94 419 ILE A C 1
ATOM 3163 O O . ILE A 1 419 ? -9.455 -26.058 19.957 1.00 88.94 419 ILE A O 1
ATOM 3167 N N . THR A 1 420 ? -9.027 -26.414 22.134 1.00 85.00 420 THR A N 1
ATOM 3168 C CA . THR A 1 420 ? -9.749 -27.689 22.257 1.00 85.00 420 THR A CA 1
ATOM 3169 C C . THR A 1 420 ? -10.977 -27.556 23.161 1.00 85.00 420 THR A C 1
ATOM 3171 O O . THR A 1 420 ? -11.125 -26.602 23.923 1.00 85.00 420 THR A O 1
ATOM 3174 N N . SER A 1 421 ? -11.848 -28.566 23.146 1.00 81.81 421 SER A N 1
ATOM 3175 C CA . SER A 1 421 ? -12.986 -28.681 24.072 1.00 81.81 421 SER A CA 1
ATOM 3176 C C . SER A 1 421 ? -12.590 -28.698 25.559 1.00 81.81 421 SER A C 1
ATOM 3178 O O . SER A 1 421 ? -13.434 -28.433 26.419 1.00 81.81 421 SER A O 1
ATOM 3180 N N . GLU A 1 422 ? -11.323 -29.010 25.857 1.00 79.06 422 GLU A N 1
ATOM 3181 C CA . GLU A 1 422 ? -10.735 -29.023 27.202 1.00 79.06 422 GLU A CA 1
ATOM 3182 C C . GLU A 1 422 ? -10.262 -27.629 27.642 1.00 79.06 422 GLU A C 1
ATOM 3184 O O . GLU A 1 422 ? -10.388 -27.293 28.818 1.00 79.06 422 GLU A O 1
ATOM 3189 N N . SER A 1 423 ? -9.776 -26.787 26.716 1.00 75.19 423 SER A N 1
ATOM 3190 C CA . SER A 1 423 ? -9.312 -25.428 27.044 1.00 75.19 423 SER A CA 1
ATOM 3191 C C . SER A 1 423 ? -10.451 -24.452 27.368 1.00 75.19 423 SER A C 1
ATOM 3193 O O . SER A 1 423 ? -10.221 -23.431 28.014 1.00 75.19 423 SER A O 1
ATOM 3195 N N . GLY A 1 424 ? -11.688 -24.793 26.986 1.00 81.06 424 GLY A N 1
ATOM 3196 C CA . GLY A 1 424 ? -12.913 -24.155 27.469 1.00 81.06 424 GLY A CA 1
ATOM 3197 C C . GLY A 1 424 ? -13.177 -22.774 26.866 1.00 81.06 424 GLY A C 1
ATOM 3198 O O . GLY A 1 424 ? -13.089 -21.760 27.560 1.00 81.06 424 GLY A O 1
ATOM 3199 N N . LEU A 1 425 ? -13.528 -22.729 25.577 1.00 93.25 425 LEU A N 1
ATOM 3200 C CA . LEU A 1 425 ? -13.623 -21.476 24.831 1.00 93.25 425 LEU A CA 1
ATOM 3201 C C . LEU A 1 425 ? -14.760 -20.559 25.310 1.00 93.25 425 LEU A C 1
ATOM 3203 O O . LEU A 1 425 ? -15.930 -20.950 25.359 1.00 93.25 425 LEU A O 1
ATOM 3207 N N . THR A 1 426 ? -14.413 -19.301 25.580 1.00 95.38 426 THR A N 1
ATOM 3208 C CA . THR A 1 426 ? -15.366 -18.189 25.682 1.00 95.38 426 THR A CA 1
ATOM 3209 C C . THR A 1 426 ? -15.410 -17.440 24.352 1.00 95.38 426 THR A C 1
ATOM 3211 O O . THR A 1 426 ? -14.363 -17.108 23.802 1.00 95.38 426 THR A O 1
ATOM 3214 N N . VAL A 1 427 ? -16.603 -17.148 23.831 1.00 97.50 427 VAL A N 1
ATOM 3215 C CA . VAL A 1 427 ? -16.773 -16.334 22.617 1.00 97.50 427 VAL A CA 1
ATOM 3216 C C . VAL A 1 427 ? -17.519 -15.050 22.962 1.00 97.50 427 VAL A C 1
ATOM 3218 O O . VAL A 1 427 ? -18.610 -15.089 23.534 1.00 97.50 427 VAL A O 1
ATOM 3221 N N . VAL A 1 428 ? -16.933 -13.911 22.598 1.00 97.62 428 VAL A N 1
ATOM 3222 C CA . VAL A 1 428 ? -17.539 -12.581 22.737 1.00 97.62 428 VAL A CA 1
ATOM 3223 C C . VAL A 1 428 ? -17.842 -12.048 21.343 1.00 97.62 428 VAL A C 1
ATOM 3225 O O . VAL A 1 428 ? -16.956 -11.985 20.490 1.00 97.62 428 VAL A O 1
ATOM 3228 N N . ALA A 1 429 ? -19.092 -11.671 21.099 1.00 98.06 429 ALA A N 1
ATOM 3229 C CA . ALA A 1 429 ? -19.565 -11.326 19.768 1.00 98.06 429 ALA A CA 1
ATOM 3230 C C . ALA A 1 429 ? -20.433 -10.064 19.744 1.00 98.06 429 ALA A C 1
ATOM 3232 O O . ALA A 1 429 ? -21.031 -9.684 20.752 1.00 98.06 429 ALA A O 1
ATOM 3233 N N . HIS A 1 430 ? -20.505 -9.426 18.574 1.00 97.88 430 HIS A N 1
ATOM 3234 C CA . HIS A 1 430 ? -21.301 -8.220 18.328 1.00 97.88 430 HIS A CA 1
ATOM 3235 C C . HIS A 1 430 ? -22.144 -8.343 17.055 1.00 97.88 430 HIS A C 1
ATOM 3237 O O . HIS A 1 430 ? -21.645 -8.811 16.032 1.00 97.88 430 HIS A O 1
ATOM 3243 N N . SER A 1 431 ? -23.397 -7.873 17.083 1.00 95.88 431 SER A N 1
ATOM 3244 C CA . SER A 1 431 ? -24.253 -7.716 15.896 1.00 95.88 431 SER A CA 1
ATOM 3245 C C . SER A 1 431 ? -24.373 -9.020 15.077 1.00 95.88 431 SER A C 1
ATOM 3247 O O . SER A 1 431 ? -24.681 -10.080 15.621 1.00 95.88 431 SER A O 1
ATOM 3249 N N . MET A 1 432 ? -24.099 -8.981 13.768 1.00 96.19 432 MET A N 1
ATOM 3250 C CA . MET A 1 432 ? -24.001 -10.154 12.883 1.00 96.19 432 MET A CA 1
ATOM 3251 C C . MET A 1 432 ? -23.066 -11.249 13.434 1.00 96.19 432 MET A C 1
ATOM 3253 O O . MET A 1 432 ? -23.356 -12.435 13.280 1.00 96.19 432 MET A O 1
ATOM 3257 N N . GLY A 1 433 ? -21.984 -10.871 14.121 1.00 97.06 433 GLY A N 1
ATOM 3258 C CA . GLY A 1 433 ? -21.064 -11.798 14.775 1.00 97.06 433 GLY A CA 1
ATOM 3259 C C . GLY A 1 433 ? -21.731 -12.655 15.853 1.00 97.06 433 GLY A C 1
ATOM 3260 O O . GLY A 1 433 ? -21.306 -13.786 16.071 1.00 97.06 433 GLY A O 1
ATOM 3261 N N . CYS A 1 434 ? -22.821 -12.192 16.477 1.00 97.31 434 CYS A N 1
ATOM 3262 C CA . CYS A 1 434 ? -23.602 -12.994 17.425 1.00 97.31 434 CYS A CA 1
ATOM 3263 C C . CYS A 1 434 ? -24.276 -14.195 16.745 1.00 97.31 434 CYS A C 1
ATOM 3265 O O . CYS A 1 434 ? -24.324 -15.275 17.330 1.00 97.31 434 CYS A O 1
ATOM 3267 N N . LEU A 1 435 ? -24.752 -14.042 15.502 1.00 96.25 435 LEU A N 1
ATOM 3268 C CA . LEU A 1 435 ? -25.299 -15.157 14.717 1.00 96.25 435 LEU A CA 1
ATOM 3269 C C . LEU A 1 435 ? -24.203 -16.180 14.389 1.00 96.25 435 LEU A C 1
ATOM 3271 O O . LEU A 1 435 ? -24.416 -17.382 14.518 1.00 96.25 435 LEU A O 1
ATOM 3275 N N . VAL A 1 436 ? -23.009 -15.695 14.033 1.00 97.44 436 VAL A N 1
ATOM 3276 C CA . VAL A 1 436 ? -21.824 -16.528 13.769 1.00 97.44 436 VAL A CA 1
ATOM 3277 C C . VAL A 1 436 ? -21.385 -17.283 15.031 1.00 97.44 436 VAL A C 1
ATOM 3279 O O . VAL A 1 436 ? -21.132 -18.482 14.965 1.00 97.44 436 VAL A O 1
ATOM 3282 N N . ALA A 1 437 ? -21.360 -16.621 16.192 1.00 97.44 437 ALA A N 1
ATOM 3283 C CA . ALA A 1 437 ? -21.017 -17.228 17.479 1.00 97.44 437 ALA A CA 1
ATOM 3284 C C . ALA A 1 437 ? -22.038 -18.288 17.929 1.00 97.44 437 ALA A C 1
ATOM 3286 O O . ALA A 1 437 ? -21.650 -19.355 18.401 1.00 97.44 437 ALA A O 1
ATOM 3287 N N . MET A 1 438 ? -23.338 -18.031 17.740 1.00 96.75 438 MET A N 1
ATOM 3288 C CA . MET A 1 438 ? -24.383 -19.024 18.006 1.00 96.75 438 MET A CA 1
ATOM 3289 C C . MET A 1 438 ? -24.289 -20.215 17.043 1.00 96.75 438 MET A C 1
ATOM 3291 O O . MET A 1 438 ? -24.382 -21.351 17.497 1.00 96.75 438 MET A O 1
ATOM 3295 N N . LYS A 1 439 ? -24.029 -19.998 15.744 1.00 96.56 439 LYS A N 1
ATOM 3296 C CA . LYS A 1 439 ? -23.819 -21.093 14.779 1.00 96.56 439 LYS A CA 1
ATOM 3297 C C . LYS A 1 439 ? -22.589 -21.937 15.130 1.00 96.56 439 LYS A C 1
ATOM 3299 O O . LYS A 1 439 ? -22.694 -23.157 15.161 1.00 96.56 439 LYS A O 1
ATOM 3304 N N . LEU A 1 440 ? -21.472 -21.301 15.497 1.00 96.25 440 LEU A N 1
ATOM 3305 C CA . LEU A 1 440 ? -20.258 -21.966 15.991 1.00 96.25 440 LEU A CA 1
ATOM 3306 C C . LEU A 1 440 ? -20.540 -22.838 17.230 1.00 96.25 440 LEU A C 1
ATOM 3308 O O . LEU A 1 440 ? -20.065 -23.968 17.299 1.00 96.25 440 LEU A O 1
ATOM 3312 N N . ALA A 1 441 ? -21.337 -22.345 18.183 1.00 95.56 441 ALA A N 1
ATOM 3313 C CA . ALA A 1 441 ? -21.713 -23.092 19.387 1.00 95.56 441 ALA A CA 1
ATOM 3314 C C . ALA A 1 441 ? -22.744 -24.213 19.135 1.00 95.56 441 ALA A C 1
ATOM 3316 O O . ALA A 1 441 ? -22.773 -25.183 19.888 1.00 95.56 441 ALA A O 1
ATOM 3317 N N . LEU A 1 442 ? -23.578 -24.102 18.094 1.00 95.25 442 LEU A N 1
ATOM 3318 C CA . LEU A 1 442 ? -24.513 -25.155 17.676 1.00 95.25 442 LEU A CA 1
ATOM 3319 C C . LEU A 1 442 ? -23.814 -26.270 16.884 1.00 95.25 442 LEU A C 1
ATOM 3321 O O . LEU A 1 442 ? -24.110 -27.443 17.099 1.00 95.25 442 LEU A O 1
ATOM 3325 N N . ASP A 1 443 ? -22.871 -25.915 16.007 1.00 94.69 443 ASP A N 1
ATOM 3326 C CA . ASP A 1 443 ? -22.097 -26.871 15.204 1.00 94.69 443 ASP A CA 1
ATOM 3327 C C . ASP A 1 443 ? -21.013 -27.585 16.033 1.00 94.69 443 ASP A C 1
ATOM 3329 O O . ASP A 1 443 ? -20.714 -28.757 15.801 1.00 94.69 443 ASP A O 1
ATOM 3333 N N . HIS A 1 444 ? -20.428 -26.889 17.016 1.00 92.88 444 HIS A N 1
ATOM 3334 C CA . HIS A 1 444 ? -19.322 -27.378 17.845 1.00 92.88 444 HIS A CA 1
ATOM 3335 C C . HIS A 1 444 ? -19.605 -27.190 19.355 1.00 92.88 444 HIS A C 1
ATOM 3337 O O . HIS A 1 444 ? -18.865 -26.476 20.043 1.00 92.88 444 HIS A O 1
ATOM 3343 N N . PRO A 1 445 ? -20.654 -27.841 19.904 1.00 89.56 445 PRO A N 1
ATOM 3344 C CA . PRO A 1 445 ? -21.136 -27.614 21.274 1.00 89.56 445 PRO A CA 1
ATOM 3345 C C . PRO A 1 445 ? -20.148 -28.030 22.371 1.00 89.56 445 PRO A C 1
ATOM 3347 O O . PRO A 1 445 ? -20.254 -27.562 23.501 1.00 89.56 445 PRO A O 1
ATOM 3350 N N . ASP A 1 446 ? -19.170 -28.884 22.058 1.00 89.94 446 ASP A N 1
ATOM 3351 C CA . ASP A 1 446 ? -18.108 -29.247 22.997 1.00 89.94 446 ASP A CA 1
ATOM 3352 C C . ASP A 1 446 ? -16.989 -28.197 23.072 1.00 89.94 446 ASP A C 1
ATOM 3354 O O . ASP A 1 446 ? -16.313 -28.117 24.097 1.00 89.94 446 ASP A O 1
ATOM 3358 N N . LEU A 1 447 ? -16.790 -27.381 22.031 1.00 92.19 447 LEU A N 1
ATOM 3359 C CA . LEU A 1 447 ? -15.710 -26.390 21.966 1.00 92.19 447 LEU A CA 1
ATOM 3360 C C . LEU A 1 447 ? -16.043 -25.143 22.797 1.00 92.19 447 LEU A C 1
ATOM 3362 O O . LEU A 1 447 ? -15.263 -24.731 23.658 1.00 92.19 447 LEU A O 1
ATOM 3366 N N . VAL A 1 448 ? -17.211 -24.552 22.539 1.00 94.81 448 VAL A N 1
ATOM 3367 C CA . VAL A 1 448 ? -17.685 -23.335 23.209 1.00 94.81 448 VAL A CA 1
ATOM 3368 C C . VAL A 1 448 ? -18.291 -23.692 24.565 1.00 94.81 448 VAL A C 1
ATOM 3370 O O . VAL A 1 448 ? -19.124 -24.586 24.657 1.00 94.81 448 VAL A O 1
ATOM 3373 N N . LYS A 1 449 ? -17.906 -22.978 25.627 1.00 92.56 449 LYS A N 1
ATOM 3374 C CA . LYS A 1 449 ? -18.509 -23.103 26.970 1.00 92.56 449 LYS A CA 1
ATOM 3375 C C . LYS A 1 449 ? -19.340 -21.880 27.358 1.00 92.56 449 LYS A C 1
ATOM 3377 O O . LYS A 1 449 ? -20.352 -22.023 28.046 1.00 92.56 449 LYS A O 1
ATOM 3382 N N . THR A 1 450 ? -18.934 -20.702 26.883 1.00 95.25 450 THR A N 1
ATOM 3383 C CA . THR A 1 450 ? -19.513 -19.406 27.258 1.00 95.25 450 THR A CA 1
ATOM 3384 C C . THR A 1 450 ? -19.745 -18.541 26.019 1.00 95.25 450 THR A C 1
ATOM 3386 O O . THR A 1 450 ? -18.832 -18.378 25.208 1.00 95.25 450 THR A O 1
ATOM 3389 N N . LEU A 1 451 ? -20.933 -17.945 25.901 1.00 97.62 451 LEU A N 1
ATOM 3390 C CA . LEU A 1 451 ? -21.277 -16.930 24.903 1.00 97.62 451 LEU A CA 1
ATOM 3391 C C . LEU A 1 451 ? -21.592 -15.590 25.575 1.00 97.62 451 LEU A C 1
ATOM 3393 O O . LEU A 1 451 ? -22.343 -15.530 26.547 1.00 97.62 451 LEU A O 1
ATOM 3397 N N . ILE A 1 452 ? -21.072 -14.509 25.001 1.00 98.06 452 ILE A N 1
ATOM 3398 C CA . ILE A 1 452 ? -21.434 -13.126 25.325 1.00 98.06 452 ILE A CA 1
ATOM 3399 C C . ILE A 1 452 ? -21.879 -12.461 24.023 1.00 98.06 452 ILE A C 1
ATOM 3401 O O . ILE A 1 452 ? -21.076 -12.297 23.104 1.00 98.06 452 ILE A O 1
ATOM 3405 N N . LEU A 1 453 ? -23.159 -12.100 23.937 1.00 98.25 453 LEU A N 1
ATOM 3406 C CA . LEU A 1 453 ? -23.803 -11.621 22.713 1.00 98.25 453 LEU A CA 1
ATOM 3407 C C . LEU A 1 453 ? -24.207 -10.145 22.863 1.00 98.25 453 LEU A C 1
ATOM 3409 O O . LEU A 1 453 ? -25.172 -9.835 23.560 1.00 98.25 453 LEU A O 1
ATOM 3413 N N . GLN A 1 454 ? -23.480 -9.233 22.213 1.00 97.75 454 GLN A N 1
ATOM 3414 C CA . GLN A 1 454 ? -23.775 -7.793 22.198 1.00 97.75 454 GLN A CA 1
ATOM 3415 C C . GLN A 1 454 ? -24.658 -7.449 20.991 1.00 97.75 454 GLN A C 1
ATOM 3417 O O . GLN A 1 454 ? -24.195 -7.500 19.850 1.00 97.75 454 GLN A O 1
ATOM 3422 N N . GLY A 1 455 ? -25.927 -7.120 21.222 1.00 96.25 455 GLY A N 1
ATOM 3423 C CA . GLY A 1 455 ? -26.914 -6.889 20.165 1.00 96.25 455 GLY A CA 1
ATOM 3424 C C . GLY A 1 455 ? -27.079 -8.095 19.228 1.00 96.25 455 GLY A C 1
ATOM 3425 O O . GLY A 1 455 ? -26.733 -7.996 18.049 1.00 96.25 455 GLY A O 1
ATOM 3426 N N . PRO A 1 456 ? -27.553 -9.263 19.707 1.00 95.44 456 PRO A N 1
ATOM 3427 C CA . PRO A 1 456 ? -27.862 -10.383 18.826 1.00 95.44 456 PRO A CA 1
ATOM 3428 C C . PRO A 1 456 ? -29.052 -10.035 17.924 1.00 95.44 456 PRO A C 1
ATOM 3430 O O . PRO A 1 456 ? -30.140 -9.717 18.402 1.00 95.44 456 PRO A O 1
ATOM 3433 N N . GLY A 1 457 ? -28.854 -10.059 16.606 1.00 89.44 457 GLY A N 1
ATOM 3434 C CA . GLY A 1 457 ? -29.951 -9.910 15.644 1.00 89.44 457 GLY A CA 1
ATOM 3435 C C . GLY A 1 457 ? -30.890 -11.131 15.639 1.00 89.44 457 GLY A C 1
ATOM 3436 O O . GLY A 1 457 ? -30.492 -12.210 16.086 1.00 89.44 457 GLY A O 1
ATOM 3437 N N . PRO A 1 458 ? -32.122 -10.997 15.118 1.00 88.62 458 PRO A N 1
ATOM 3438 C CA . PRO A 1 458 ? -33.042 -12.124 14.972 1.00 88.62 458 PRO A CA 1
ATOM 3439 C C . PRO A 1 458 ? -32.515 -13.163 13.969 1.00 88.62 458 PRO A C 1
ATOM 3441 O O . PRO A 1 458 ? -31.902 -12.808 12.959 1.00 88.62 458 PRO A O 1
ATOM 3444 N N . SER A 1 459 ? -32.811 -14.441 14.220 1.00 88.19 459 SER A N 1
ATOM 3445 C CA . SER A 1 459 ? -32.602 -15.533 13.264 1.00 88.19 459 SER A CA 1
ATOM 3446 C C . SER A 1 459 ? -33.940 -16.218 12.939 1.00 88.19 459 SER A C 1
ATOM 3448 O O . SER A 1 459 ? -34.616 -16.661 13.869 1.00 88.19 459 SER A O 1
ATOM 3450 N N . PRO A 1 460 ? -34.342 -16.306 11.658 1.00 86.81 460 PRO A N 1
ATOM 3451 C CA . PRO A 1 460 ? -33.757 -15.590 10.526 1.00 86.81 460 PRO A CA 1
ATOM 3452 C C . PRO A 1 460 ? -34.059 -14.083 10.596 1.00 86.81 460 PRO A C 1
ATOM 3454 O O . PRO A 1 460 ? -34.943 -13.637 11.333 1.00 86.81 460 PRO A O 1
ATOM 3457 N N . LEU A 1 461 ? -33.352 -13.285 9.795 1.00 88.19 461 LEU A N 1
ATOM 3458 C CA . LEU A 1 461 ? -33.657 -11.861 9.654 1.00 88.19 461 LEU A CA 1
ATOM 3459 C C . LEU A 1 461 ? -35.057 -11.670 9.017 1.00 88.19 461 LEU A C 1
ATOM 3461 O O . LEU A 1 461 ? -35.353 -12.341 8.033 1.00 88.19 461 LEU A O 1
ATOM 3465 N N . PRO A 1 462 ? -35.935 -10.767 9.503 1.00 90.50 462 PRO A N 1
ATOM 3466 C CA . PRO A 1 462 ? -37.244 -10.532 8.887 1.00 90.50 462 PRO A CA 1
ATOM 3467 C C . PRO A 1 462 ? -37.150 -10.078 7.422 1.00 90.50 462 PRO A C 1
ATOM 3469 O O . PRO A 1 462 ? -36.283 -9.276 7.080 1.00 90.50 462 PRO A O 1
ATOM 3472 N N . GLU A 1 463 ? -38.091 -10.504 6.570 1.00 88.44 463 GLU A N 1
ATOM 3473 C CA . GLU A 1 463 ? -38.057 -10.278 5.110 1.00 88.44 463 GLU A CA 1
ATOM 3474 C C . GLU A 1 463 ? -37.835 -8.802 4.721 1.00 88.44 463 GLU A C 1
ATOM 3476 O O . GLU A 1 463 ? -37.010 -8.489 3.862 1.00 88.44 463 GLU A O 1
ATOM 3481 N N . ALA A 1 464 ? -38.510 -7.866 5.398 1.00 87.56 464 ALA A N 1
ATOM 3482 C CA . ALA A 1 464 ? -38.343 -6.431 5.158 1.00 87.56 464 ALA A CA 1
ATOM 3483 C C . ALA A 1 464 ? -36.921 -5.930 5.483 1.00 87.56 464 ALA A C 1
ATOM 3485 O O . ALA A 1 464 ? -36.380 -5.087 4.764 1.00 87.56 464 ALA A O 1
ATOM 3486 N N . ALA A 1 465 ? -36.294 -6.474 6.531 1.00 87.94 465 ALA A N 1
ATOM 3487 C CA . ALA A 1 465 ? -34.918 -6.164 6.906 1.00 87.94 465 ALA A CA 1
ATOM 3488 C C . ALA A 1 465 ? -33.904 -6.867 5.985 1.00 87.94 465 ALA A C 1
ATOM 3490 O O . ALA A 1 465 ? -32.906 -6.251 5.614 1.00 87.94 465 ALA A O 1
ATOM 3491 N N . SER A 1 466 ? -34.183 -8.095 5.531 1.00 88.06 466 SER A N 1
ATOM 3492 C CA . SER A 1 466 ? -33.422 -8.776 4.471 1.00 88.06 466 SER A CA 1
ATOM 3493 C C . SER A 1 466 ? -33.418 -7.948 3.177 1.00 88.06 466 SER A C 1
ATOM 3495 O O . SER A 1 466 ? -32.353 -7.567 2.685 1.00 88.06 466 SER A O 1
ATOM 3497 N N . LYS A 1 467 ? -34.592 -7.504 2.705 1.00 86.31 467 LYS A N 1
ATOM 3498 C CA . LYS A 1 467 ? -34.744 -6.604 1.547 1.00 86.31 467 LYS A CA 1
ATOM 3499 C C . LYS A 1 467 ? -33.973 -5.287 1.700 1.00 86.31 467 LYS A C 1
ATOM 3501 O O . LYS A 1 467 ? -33.278 -4.876 0.770 1.00 86.31 467 LYS A O 1
ATOM 3506 N N . ALA A 1 468 ? -34.049 -4.644 2.867 1.00 89.44 468 ALA A N 1
ATOM 3507 C CA . ALA A 1 468 ? -33.274 -3.436 3.162 1.00 89.44 468 ALA A CA 1
ATOM 3508 C C . ALA A 1 468 ? -31.751 -3.693 3.178 1.00 89.44 468 ALA A C 1
ATOM 3510 O O . ALA A 1 468 ? -30.965 -2.822 2.802 1.00 89.44 468 ALA A O 1
ATOM 3511 N N . THR A 1 469 ? -31.328 -4.896 3.567 1.00 90.75 469 THR A N 1
ATOM 3512 C CA . THR A 1 469 ? -29.915 -5.286 3.656 1.00 90.75 469 THR A CA 1
ATOM 3513 C C . THR A 1 469 ? -29.335 -5.632 2.276 1.00 90.75 469 THR A C 1
ATOM 3515 O O . THR A 1 469 ? -28.227 -5.190 1.971 1.00 90.75 469 THR A O 1
ATOM 3518 N N . TYR A 1 470 ? -30.093 -6.277 1.375 1.00 89.31 470 TYR A N 1
ATOM 3519 C CA . TYR A 1 470 ? -29.715 -6.374 -0.048 1.00 89.31 470 TYR A CA 1
ATOM 3520 C C . TYR A 1 470 ? -29.606 -4.989 -0.709 1.00 89.31 470 TYR A C 1
ATOM 3522 O O . TYR A 1 470 ? -28.660 -4.738 -1.454 1.00 89.31 470 TYR A O 1
ATOM 3530 N N . ALA A 1 471 ? -30.533 -4.066 -0.419 1.00 85.94 471 ALA A N 1
ATOM 3531 C CA . ALA A 1 471 ? -30.467 -2.699 -0.943 1.00 85.94 471 ALA A CA 1
ATOM 3532 C C . ALA A 1 471 ? -29.210 -1.954 -0.449 1.00 85.94 471 ALA A C 1
ATOM 3534 O O . ALA A 1 471 ? -28.552 -1.269 -1.231 1.00 85.94 471 ALA A O 1
ATOM 3535 N N . ARG A 1 472 ? -28.815 -2.155 0.818 1.00 92.88 472 ARG A N 1
ATOM 3536 C CA . ARG A 1 472 ? -27.544 -1.650 1.362 1.00 92.88 472 ARG A CA 1
ATOM 3537 C C . ARG A 1 472 ? -26.327 -2.265 0.658 1.00 92.88 472 ARG A C 1
ATOM 3539 O O . ARG A 1 472 ? -25.390 -1.538 0.344 1.00 92.88 472 ARG A O 1
ATOM 3546 N N . ALA A 1 473 ? -26.354 -3.567 0.364 1.00 86.62 473 ALA A N 1
ATOM 3547 C CA . ALA A 1 473 ? -25.294 -4.248 -0.384 1.00 86.62 473 ALA A CA 1
ATOM 3548 C C . ALA A 1 473 ? -25.128 -3.680 -1.806 1.00 86.62 473 ALA A C 1
ATOM 3550 O O . ALA A 1 473 ? -24.008 -3.470 -2.266 1.00 86.62 473 ALA A O 1
ATOM 3551 N N . ALA A 1 474 ? -26.237 -3.401 -2.498 1.00 75.94 474 ALA A N 1
ATOM 3552 C CA . ALA A 1 474 ? -26.217 -2.762 -3.812 1.00 75.94 474 ALA A CA 1
ATOM 3553 C C . ALA A 1 474 ? -25.664 -1.326 -3.742 1.00 75.94 474 ALA A C 1
ATOM 3555 O O . ALA A 1 474 ? -24.801 -0.966 -4.536 1.00 75.94 474 ALA A O 1
ATOM 3556 N N . LEU A 1 475 ? -26.092 -0.536 -2.752 1.00 77.12 475 LEU A N 1
ATOM 3557 C CA . LEU A 1 475 ? -25.641 0.847 -2.569 1.00 77.12 475 LEU A CA 1
ATOM 3558 C C . LEU A 1 475 ? -24.145 0.946 -2.216 1.00 77.12 475 LEU A C 1
ATOM 3560 O O . LEU A 1 475 ? -23.460 1.841 -2.708 1.00 77.12 475 LEU A O 1
ATOM 3564 N N . ALA A 1 476 ? -23.621 0.003 -1.424 1.00 77.50 476 ALA A N 1
ATOM 3565 C CA . ALA A 1 476 ? -22.188 -0.105 -1.143 1.00 77.50 476 ALA A CA 1
ATOM 3566 C C . ALA A 1 476 ? -21.374 -0.430 -2.411 1.00 77.50 476 ALA A C 1
ATOM 3568 O O . ALA A 1 476 ? -20.324 0.168 -2.629 1.00 77.50 476 ALA A O 1
ATOM 3569 N N . ARG A 1 477 ? -21.879 -1.312 -3.288 1.00 81.12 477 ARG A N 1
ATOM 3570 C CA . ARG A 1 477 ? -21.261 -1.611 -4.596 1.00 81.12 477 ARG A CA 1
ATOM 3571 C C . ARG A 1 477 ? -21.313 -0.425 -5.565 1.00 81.12 477 ARG A C 1
ATOM 3573 O O . ARG A 1 477 ? -20.358 -0.202 -6.297 1.00 81.12 477 ARG A O 1
ATOM 3580 N N . GLU A 1 478 ? -22.408 0.335 -5.568 1.00 70.50 478 GLU A N 1
ATOM 3581 C CA . GLU A 1 478 ? -22.610 1.485 -6.462 1.00 70.50 478 GLU A CA 1
ATOM 3582 C C . GLU A 1 478 ? -21.777 2.715 -6.048 1.00 70.50 478 GLU A C 1
ATOM 3584 O O . GLU A 1 478 ? -21.261 3.423 -6.911 1.00 70.50 478 GLU A O 1
ATOM 3589 N N . LYS A 1 479 ? -21.661 3.000 -4.740 1.00 73.44 479 LYS A N 1
ATOM 3590 C CA . LYS A 1 479 ? -21.139 4.288 -4.216 1.00 73.44 479 LYS A CA 1
ATOM 3591 C C . LYS A 1 479 ? -20.028 4.147 -3.171 1.00 73.44 479 LYS A C 1
ATOM 3593 O O . LYS A 1 479 ? -19.652 5.130 -2.530 1.00 73.44 479 LYS A O 1
ATOM 3598 N N . GLY A 1 480 ? -19.505 2.937 -2.978 1.00 82.00 480 GLY A N 1
ATOM 3599 C CA . GLY A 1 480 ? -18.550 2.623 -1.918 1.00 82.00 480 GLY A CA 1
ATOM 3600 C C . GLY A 1 480 ? -19.147 2.780 -0.514 1.00 82.00 480 GLY A C 1
ATOM 3601 O O . GLY A 1 480 ? -20.336 3.055 -0.334 1.00 82.00 480 GLY A O 1
ATOM 3602 N N . MET A 1 481 ? -18.300 2.658 0.514 1.00 90.69 481 MET A N 1
ATOM 3603 C CA . MET A 1 481 ? -18.750 2.776 1.909 1.00 90.69 481 MET A CA 1
ATOM 3604 C C . MET A 1 481 ? -19.341 4.156 2.239 1.00 90.69 481 MET A C 1
ATOM 3606 O O . MET A 1 481 ? -20.290 4.238 3.016 1.00 90.69 481 MET A O 1
ATOM 3610 N N . LEU A 1 482 ? -18.879 5.232 1.587 1.00 85.31 482 LEU A N 1
ATOM 3611 C CA . LEU A 1 482 ? -19.463 6.576 1.723 1.00 85.31 482 LEU A CA 1
ATOM 3612 C C . LEU A 1 482 ? -20.969 6.617 1.405 1.00 85.31 482 LEU A C 1
ATOM 3614 O O . LEU A 1 482 ? -21.688 7.403 2.012 1.00 85.31 482 LEU A O 1
ATOM 3618 N N . GLY A 1 483 ? -21.465 5.750 0.514 1.00 82.56 483 GLY A N 1
ATOM 3619 C CA . GLY A 1 483 ? -22.891 5.657 0.193 1.00 82.56 483 GLY A CA 1
ATOM 3620 C C . GLY A 1 483 ? -23.770 5.054 1.295 1.00 82.56 483 GLY A C 1
ATOM 3621 O O . GLY A 1 483 ? -24.988 5.203 1.230 1.00 82.56 483 GLY A O 1
ATOM 3622 N N . VAL A 1 484 ? -23.189 4.376 2.294 1.00 90.19 484 VAL A N 1
ATOM 3623 C CA . VAL A 1 484 ? -23.936 3.658 3.349 1.00 90.19 484 VAL A CA 1
ATOM 3624 C C . VAL A 1 484 ? -23.591 4.098 4.775 1.00 90.19 484 VAL A C 1
ATOM 3626 O O . VAL A 1 484 ? -24.447 4.000 5.653 1.00 90.19 484 VAL A O 1
ATOM 3629 N N . VAL A 1 485 ? -22.374 4.598 5.016 1.00 92.38 485 VAL A N 1
ATOM 3630 C CA . VAL A 1 485 ? -21.824 4.895 6.353 1.00 92.38 485 VAL A CA 1
ATOM 3631 C C . VAL A 1 485 ? -22.753 5.761 7.203 1.00 92.38 485 VAL A C 1
ATOM 3633 O O . VAL A 1 485 ? -23.156 5.328 8.280 1.00 92.38 485 VAL A O 1
ATOM 3636 N N . ASP A 1 486 ? -23.134 6.950 6.733 1.00 90.50 486 ASP A N 1
ATOM 3637 C CA . ASP A 1 486 ? -23.849 7.919 7.577 1.00 90.50 486 ASP A CA 1
ATOM 3638 C C . ASP A 1 486 ? -25.271 7.450 7.935 1.00 90.50 486 ASP A C 1
ATOM 3640 O O . ASP A 1 486 ? -25.746 7.686 9.047 1.00 90.50 486 ASP A O 1
ATOM 3644 N N . ALA A 1 487 ? -25.912 6.682 7.048 1.00 91.25 487 ALA A N 1
ATOM 3645 C CA . ALA A 1 487 ? -27.193 6.036 7.325 1.00 91.25 487 ALA A CA 1
ATOM 3646 C C . ALA A 1 487 ? -27.065 4.897 8.357 1.00 91.25 487 ALA A C 1
ATOM 3648 O O . ALA A 1 487 ? -27.930 4.748 9.219 1.00 91.25 487 ALA A O 1
ATOM 3649 N N . VAL A 1 488 ? -25.986 4.105 8.304 1.00 93.38 488 VAL A N 1
ATOM 3650 C CA . VAL A 1 488 ? -25.739 3.014 9.265 1.00 93.38 488 VAL A CA 1
ATOM 3651 C C . VAL A 1 488 ? -25.352 3.559 10.644 1.00 93.38 488 VAL A C 1
ATOM 3653 O O . VAL A 1 488 ? -25.843 3.047 11.648 1.00 93.38 488 VAL A O 1
ATOM 3656 N N . VAL A 1 489 ? -24.543 4.621 10.720 1.00 92.94 489 VAL A N 1
ATOM 3657 C CA . VAL A 1 489 ? -24.211 5.288 11.994 1.00 92.94 489 VAL A CA 1
ATOM 3658 C C . VAL A 1 489 ? -25.450 5.955 12.596 1.00 92.94 489 VAL A C 1
ATOM 3660 O O . VAL A 1 489 ? -25.749 5.730 13.768 1.00 92.94 489 VAL A O 1
ATOM 3663 N N . GLY A 1 490 ? -26.214 6.716 11.804 1.00 90.94 490 GLY A N 1
ATOM 3664 C CA . GLY A 1 490 ? -27.415 7.417 12.274 1.00 90.94 490 GLY A CA 1
ATOM 3665 C C . GLY A 1 490 ? -28.540 6.491 12.754 1.00 90.94 490 GLY A C 1
ATOM 3666 O O . GLY A 1 490 ? -29.278 6.854 13.672 1.00 90.94 490 GLY A O 1
ATOM 3667 N N . ALA A 1 491 ? -28.648 5.287 12.180 1.00 90.50 491 ALA A N 1
ATOM 3668 C CA . ALA A 1 491 ? -29.593 4.257 12.615 1.00 90.50 491 ALA A CA 1
ATOM 3669 C C . ALA A 1 491 ? -29.071 3.385 13.773 1.00 90.50 491 ALA A C 1
ATOM 3671 O O . ALA A 1 491 ? -29.874 2.897 14.566 1.00 90.50 491 ALA A O 1
ATOM 3672 N N . GLY A 1 492 ? -27.753 3.169 13.855 1.00 91.88 492 GLY A N 1
ATOM 3673 C CA . GLY A 1 492 ? -27.121 2.249 14.805 1.00 91.88 492 GLY A CA 1
ATOM 3674 C C . GLY A 1 492 ? -26.659 2.865 16.126 1.00 91.88 492 GLY A C 1
ATOM 3675 O O . GLY A 1 492 ? -26.219 2.117 16.987 1.00 91.88 492 GLY A O 1
ATOM 3676 N N . THR A 1 493 ? -26.729 4.186 16.294 1.00 95.56 493 THR A N 1
ATOM 3677 C CA . THR A 1 493 ? -26.359 4.898 17.535 1.00 95.56 493 THR A CA 1
ATOM 3678 C C . THR A 1 493 ? -27.590 5.517 18.201 1.00 95.56 493 THR A C 1
ATOM 3680 O O . THR A 1 493 ? -28.586 5.794 17.520 1.00 95.56 493 THR A O 1
ATOM 3683 N N . SER A 1 494 ? -27.551 5.720 19.518 1.00 96.19 494 SER A N 1
ATOM 3684 C CA . SER A 1 494 ? -28.646 6.334 20.275 1.00 96.19 494 SER A CA 1
ATOM 3685 C C . SER A 1 494 ? -28.738 7.839 20.035 1.00 96.19 494 SER A C 1
ATOM 3687 O O . SER A 1 494 ? -27.771 8.490 19.623 1.00 96.19 494 SER A O 1
ATOM 3689 N N . ASP A 1 495 ? -29.909 8.415 20.283 1.00 94.56 495 ASP A N 1
ATOM 3690 C CA . ASP A 1 495 ? -30.102 9.861 20.181 1.00 94.56 495 ASP A CA 1
ATOM 3691 C C . ASP A 1 495 ? -29.369 10.594 21.325 1.00 94.56 495 ASP A C 1
ATOM 3693 O O . ASP A 1 495 ? -28.845 11.692 21.116 1.00 94.56 495 ASP A O 1
ATOM 3697 N N . TYR A 1 496 ? -29.171 9.933 22.475 1.00 92.75 496 TYR A N 1
ATOM 3698 C CA . TYR A 1 496 ? -28.228 10.386 23.504 1.00 92.75 496 TYR A CA 1
ATOM 3699 C C . TYR A 1 496 ? -26.770 10.400 23.012 1.00 92.75 496 TYR A C 1
ATOM 3701 O O . TYR A 1 496 ? -26.099 11.423 23.157 1.00 92.75 496 TYR A O 1
ATOM 3709 N N . SER A 1 497 ? -26.277 9.322 22.386 1.00 88.94 497 SER A N 1
ATOM 3710 C CA . SER A 1 497 ? -24.907 9.239 21.854 1.00 88.94 497 SER A CA 1
ATOM 3711 C C . SER A 1 497 ? -24.640 10.297 20.783 1.00 88.94 497 SER A C 1
ATOM 3713 O O . SER A 1 497 ? -23.563 10.891 20.766 1.00 88.94 497 SER A O 1
ATOM 3715 N N . LYS A 1 498 ? -25.622 10.596 19.922 1.00 89.44 498 LYS A N 1
ATOM 3716 C CA . LYS A 1 498 ? -25.508 11.650 18.893 1.00 89.44 498 LYS A CA 1
ATOM 3717 C C . LYS A 1 498 ? -25.345 13.046 19.490 1.00 89.44 498 LYS A C 1
ATOM 3719 O O . LYS A 1 498 ? -24.643 13.865 18.905 1.00 89.44 498 LYS A O 1
ATOM 3724 N N . ALA A 1 499 ? -25.976 13.308 20.634 1.00 88.06 499 ALA A N 1
ATOM 3725 C CA . ALA A 1 499 ? -25.904 14.594 21.321 1.00 88.06 499 ALA A CA 1
ATOM 3726 C C . ALA A 1 499 ? -24.705 14.714 22.286 1.00 88.06 499 ALA A C 1
ATOM 3728 O O . ALA A 1 499 ? -24.157 15.805 22.427 1.00 88.06 499 ALA A O 1
ATOM 3729 N N . HIS A 1 500 ? -24.280 13.618 22.930 1.00 86.38 500 HIS A N 1
ATOM 3730 C CA . HIS A 1 500 ? -23.346 13.662 24.069 1.00 86.38 500 HIS A CA 1
ATOM 3731 C C . HIS A 1 500 ? -22.077 12.805 23.913 1.00 86.38 500 HIS A C 1
ATOM 3733 O O . HIS A 1 500 ? -21.094 13.063 24.605 1.00 86.38 500 HIS A O 1
ATOM 3739 N N . ASN A 1 501 ? -22.048 11.818 23.007 1.00 83.12 501 ASN A N 1
ATOM 3740 C CA . ASN A 1 501 ? -20.889 10.944 22.773 1.00 83.12 501 ASN A CA 1
ATOM 3741 C C . ASN A 1 501 ? -20.419 10.985 21.298 1.00 83.12 501 ASN A C 1
ATOM 3743 O O . ASN A 1 501 ? -20.499 9.984 20.577 1.00 83.12 501 ASN A O 1
ATOM 3747 N N . PRO A 1 502 ? -19.866 12.122 20.822 1.00 78.88 502 PRO A N 1
ATOM 3748 C CA . PRO A 1 502 ? -19.355 12.244 19.453 1.00 78.88 502 PRO A CA 1
ATOM 3749 C C . PRO A 1 502 ? -18.178 11.296 19.156 1.00 78.88 502 PRO A C 1
ATOM 3751 O O . PRO A 1 502 ? -17.903 11.014 17.990 1.00 78.88 502 PRO A O 1
ATOM 3754 N N . LEU A 1 503 ? -17.503 10.770 20.188 1.00 80.12 503 LEU A N 1
ATOM 3755 C CA . LEU A 1 503 ? -16.451 9.762 20.041 1.00 80.12 503 LEU A CA 1
ATOM 3756 C C . LEU A 1 503 ? -17.027 8.418 19.569 1.00 80.12 503 LEU A C 1
ATOM 3758 O O . LEU A 1 503 ? -16.454 7.814 18.665 1.00 80.12 503 LEU A O 1
ATOM 3762 N N . ALA A 1 504 ? -18.182 7.989 20.091 1.00 81.19 504 ALA A N 1
ATOM 3763 C CA . ALA A 1 504 ? -18.882 6.796 19.608 1.00 81.19 504 ALA A CA 1
ATOM 3764 C C . ALA A 1 504 ? -19.327 6.940 18.147 1.00 81.19 504 ALA A C 1
ATOM 3766 O O . ALA A 1 504 ? -19.125 6.031 17.339 1.00 81.19 504 ALA A O 1
ATOM 3767 N N . ILE A 1 505 ? -19.869 8.112 17.792 1.00 88.00 505 ILE A N 1
ATOM 3768 C CA . ILE A 1 505 ? -20.271 8.437 16.416 1.00 88.00 505 ILE A CA 1
ATOM 3769 C C . ILE A 1 505 ? -19.059 8.352 15.478 1.00 88.00 505 ILE A C 1
ATOM 3771 O O . ILE A 1 505 ? -19.126 7.700 14.435 1.00 88.00 505 ILE A O 1
ATOM 3775 N N . ALA A 1 506 ? -17.929 8.953 15.864 1.00 83.50 506 ALA A N 1
ATOM 3776 C CA . ALA A 1 506 ? -16.690 8.904 15.094 1.00 83.50 506 ALA A CA 1
ATOM 3777 C C . ALA A 1 506 ? -16.120 7.478 14.979 1.00 83.50 506 ALA A C 1
ATOM 3779 O O . ALA A 1 506 ? -15.723 7.079 13.886 1.00 83.50 506 ALA A O 1
ATOM 3780 N N . ALA A 1 507 ? -16.120 6.693 16.062 1.00 82.56 507 ALA A N 1
ATOM 3781 C CA . ALA A 1 507 ? -15.628 5.314 16.072 1.00 82.56 507 ALA A CA 1
ATOM 3782 C C . ALA A 1 507 ? -16.445 4.404 15.141 1.00 82.56 507 ALA A C 1
ATOM 3784 O O . ALA A 1 507 ? -15.871 3.734 14.281 1.00 82.56 507 ALA A O 1
ATOM 3785 N N . ALA A 1 508 ? -17.780 4.449 15.229 1.00 85.44 508 ALA A N 1
ATOM 3786 C CA . ALA A 1 508 ? -18.667 3.724 14.319 1.00 85.44 508 ALA A CA 1
ATOM 3787 C C . ALA A 1 508 ? -18.452 4.153 12.855 1.00 85.44 508 ALA A C 1
ATOM 3789 O O . ALA A 1 508 ? -18.338 3.310 11.962 1.00 85.44 508 ALA A O 1
ATOM 3790 N N . ARG A 1 509 ? -18.322 5.465 12.603 1.00 92.25 509 ARG A N 1
ATOM 3791 C CA . ARG A 1 509 ? -18.099 6.018 11.259 1.00 92.25 509 ARG A CA 1
ATOM 3792 C C . ARG A 1 509 ? -16.765 5.578 10.654 1.00 92.25 509 ARG A C 1
ATOM 3794 O O . ARG A 1 509 ? -16.730 5.186 9.490 1.00 92.25 509 ARG A O 1
ATOM 3801 N N . VAL A 1 510 ? -15.681 5.619 11.431 1.00 86.94 510 VAL A N 1
ATOM 3802 C CA . VAL A 1 510 ? -14.342 5.181 11.003 1.00 86.94 510 VAL A CA 1
ATOM 3803 C C . VAL A 1 510 ? -14.297 3.668 10.798 1.00 86.94 510 VAL A C 1
ATOM 3805 O O . VAL A 1 510 ? -13.744 3.226 9.797 1.00 86.94 510 VAL A O 1
ATOM 3808 N N . SER A 1 511 ? -14.927 2.878 11.674 1.00 89.50 511 SER A N 1
ATOM 3809 C CA . SER A 1 511 ? -14.983 1.416 11.535 1.00 89.50 511 SER A CA 1
ATOM 3810 C C . SER A 1 511 ? -15.661 0.992 10.225 1.00 89.50 511 SER A C 1
ATOM 3812 O O . SER A 1 511 ? -15.136 0.135 9.517 1.00 89.50 511 SER A O 1
ATOM 3814 N N . LEU A 1 512 ? -16.751 1.669 9.837 1.00 90.94 512 LEU A N 1
ATOM 3815 C CA . LEU A 1 512 ? -17.455 1.435 8.571 1.00 90.94 512 LEU A CA 1
ATOM 3816 C C . LEU A 1 512 ? -16.703 1.983 7.343 1.00 90.94 512 LEU A C 1
ATOM 3818 O O . LEU A 1 512 ? -16.663 1.319 6.309 1.00 90.94 512 LEU A O 1
ATOM 3822 N N . LEU A 1 513 ? -16.089 3.170 7.428 1.00 90.12 513 LEU A N 1
ATOM 3823 C CA . LEU A 1 513 ? -15.258 3.719 6.340 1.00 90.12 513 LEU A CA 1
ATOM 3824 C C . LEU A 1 513 ? -13.981 2.901 6.105 1.00 90.12 513 LEU A C 1
ATOM 3826 O O . LEU A 1 513 ? -13.473 2.872 4.988 1.00 90.12 513 LEU A O 1
ATOM 3830 N N . GLY A 1 514 ? -13.486 2.223 7.141 1.00 86.56 514 GLY A N 1
ATOM 3831 C CA . GLY A 1 514 ? -12.336 1.329 7.087 1.00 86.56 514 GLY A CA 1
ATOM 3832 C C . GLY A 1 514 ? -12.594 -0.010 6.390 1.00 86.56 514 GLY A C 1
ATOM 3833 O O . GLY A 1 514 ? -11.655 -0.786 6.254 1.00 86.56 514 GLY A O 1
ATOM 3834 N N . GLN A 1 515 ? -13.809 -0.305 5.924 1.00 91.25 515 GLN A N 1
ATOM 3835 C CA . GLN A 1 515 ? -14.126 -1.576 5.259 1.00 91.25 515 GLN A CA 1
ATOM 3836 C C . GLN A 1 515 ? -13.816 -1.566 3.762 1.00 91.25 515 GLN A C 1
ATOM 3838 O O . GLN A 1 515 ? -13.581 -0.519 3.154 1.00 91.25 515 GLN A O 1
ATOM 3843 N N . ASP A 1 516 ? -13.821 -2.747 3.149 1.00 91.25 516 ASP A N 1
ATOM 3844 C CA . ASP A 1 516 ? -13.968 -2.876 1.703 1.00 91.25 516 ASP A CA 1
ATOM 3845 C C . ASP A 1 516 ? -15.451 -2.892 1.302 1.00 91.25 516 ASP A C 1
ATOM 3847 O O . ASP A 1 516 ? -16.289 -3.473 1.994 1.00 91.25 516 ASP A O 1
ATOM 3851 N N . ALA A 1 517 ? -15.780 -2.254 0.179 1.00 86.50 517 ALA A N 1
ATOM 3852 C CA . ALA A 1 517 ? -17.162 -2.103 -0.265 1.00 86.50 517 ALA A CA 1
ATOM 3853 C C . ALA A 1 517 ? -17.788 -3.417 -0.765 1.00 86.50 517 ALA A C 1
ATOM 3855 O O . ALA A 1 517 ? -18.965 -3.663 -0.497 1.00 86.50 517 ALA A O 1
ATOM 3856 N N . GLU A 1 518 ? -17.025 -4.279 -1.448 1.00 89.50 518 GLU A N 1
ATOM 3857 C CA . GLU A 1 518 ? -17.515 -5.590 -1.888 1.00 89.50 518 GLU A CA 1
ATOM 3858 C C . GLU A 1 518 ? -17.544 -6.569 -0.714 1.00 89.50 518 GLU A C 1
ATOM 3860 O O . GLU A 1 518 ? -18.529 -7.285 -0.550 1.00 89.50 518 GLU A O 1
ATOM 3865 N N . GLY A 1 519 ? -16.528 -6.553 0.155 1.00 90.00 519 GLY A N 1
ATOM 3866 C CA . GLY A 1 519 ? -16.525 -7.340 1.392 1.00 90.00 519 GLY A CA 1
ATOM 3867 C C . GLY A 1 519 ? -17.738 -7.043 2.284 1.00 90.00 519 GLY A C 1
ATOM 3868 O O . GLY A 1 519 ? -18.494 -7.953 2.642 1.00 90.00 519 GLY A O 1
ATOM 3869 N N . TYR A 1 520 ? -18.010 -5.760 2.544 1.00 94.94 520 TYR A N 1
ATOM 3870 C CA . TYR A 1 520 ? -19.203 -5.319 3.271 1.00 94.94 520 TYR A CA 1
ATOM 3871 C C . TYR A 1 520 ? -20.506 -5.700 2.550 1.00 94.94 520 TYR A C 1
ATOM 3873 O O . TYR A 1 520 ? -21.464 -6.143 3.190 1.00 94.94 520 TYR A O 1
ATOM 3881 N N . ALA A 1 521 ? -20.561 -5.579 1.219 1.00 90.56 521 ALA A N 1
ATOM 3882 C CA . ALA A 1 521 ? -21.735 -5.960 0.439 1.00 90.56 521 ALA A CA 1
ATOM 3883 C C . ALA A 1 521 ? -21.999 -7.476 0.467 1.00 90.56 521 ALA A C 1
ATOM 3885 O O . ALA A 1 521 ? -23.153 -7.883 0.599 1.00 90.56 521 ALA A O 1
ATOM 3886 N N . LYS A 1 522 ? -20.960 -8.319 0.414 1.00 92.62 522 LYS A N 1
ATOM 3887 C CA . LYS A 1 522 ? -21.078 -9.777 0.585 1.00 92.62 522 LYS A CA 1
ATOM 3888 C C . LYS A 1 522 ? -21.549 -10.151 1.983 1.00 92.62 522 LYS A C 1
ATOM 3890 O O . LYS A 1 522 ? -22.398 -11.027 2.109 1.00 92.62 522 LYS A O 1
ATOM 3895 N N . ALA A 1 523 ? -21.064 -9.472 3.019 1.00 94.81 523 ALA A N 1
ATOM 3896 C CA . ALA A 1 523 ? -21.519 -9.681 4.390 1.00 94.81 523 ALA A CA 1
ATOM 3897 C C . ALA A 1 523 ? -22.977 -9.229 4.610 1.00 94.81 523 ALA A C 1
ATOM 3899 O O . ALA A 1 523 ? -23.750 -9.923 5.268 1.00 94.81 523 ALA A O 1
ATOM 3900 N N . CYS A 1 524 ? -23.398 -8.127 3.979 1.00 94.19 524 CYS A N 1
ATOM 3901 C CA . CYS A 1 524 ? -24.811 -7.751 3.898 1.00 94.19 524 CYS A CA 1
ATOM 3902 C C . CYS A 1 524 ? -25.641 -8.857 3.220 1.00 94.19 524 CYS A C 1
ATOM 3904 O O . CYS A 1 524 ? -26.683 -9.244 3.743 1.00 94.19 524 CYS A O 1
ATOM 3906 N N . THR A 1 525 ? -25.175 -9.407 2.091 1.00 90.69 525 THR A N 1
ATOM 3907 C CA . THR A 1 525 ? -25.833 -10.545 1.424 1.00 90.69 525 THR A CA 1
ATOM 3908 C C . THR A 1 525 ? -25.905 -11.773 2.343 1.00 90.69 525 THR A C 1
ATOM 3910 O O . THR A 1 525 ? -26.981 -12.330 2.497 1.00 90.69 525 THR A O 1
ATOM 3913 N N . ALA A 1 526 ? -24.823 -12.137 3.038 1.00 92.25 526 ALA A N 1
ATOM 3914 C CA . ALA A 1 526 ? -24.781 -13.254 3.992 1.00 92.25 526 ALA A CA 1
ATOM 3915 C C . ALA A 1 526 ? -25.804 -13.127 5.138 1.00 92.25 526 ALA A C 1
ATOM 3917 O O . ALA A 1 526 ? -26.409 -14.116 5.551 1.00 92.25 526 ALA A O 1
ATOM 3918 N N . LEU A 1 527 ? -26.008 -11.907 5.645 1.00 92.50 527 LEU A N 1
ATOM 3919 C CA . LEU A 1 527 ? -26.995 -11.604 6.681 1.00 92.50 527 LEU A CA 1
ATOM 3920 C C . LEU A 1 527 ? -28.437 -11.601 6.129 1.00 92.50 527 LEU A C 1
ATOM 3922 O O . LEU A 1 527 ? -29.363 -12.031 6.818 1.00 92.50 527 LEU A O 1
ATOM 3926 N N . ALA A 1 528 ? -28.634 -11.167 4.882 1.00 89.00 528 ALA A N 1
ATOM 3927 C CA . ALA A 1 528 ? -29.929 -11.175 4.198 1.00 89.00 528 ALA A CA 1
ATOM 3928 C C . ALA A 1 528 ? -30.378 -12.589 3.760 1.00 89.00 528 ALA A C 1
ATOM 3930 O O . ALA A 1 528 ? -31.565 -12.909 3.858 1.00 89.00 528 ALA A O 1
ATOM 3931 N N . ASP A 1 529 ? -29.431 -13.447 3.365 1.00 86.31 529 ASP A N 1
ATOM 3932 C CA . ASP A 1 529 ? -29.608 -14.871 3.032 1.00 86.31 529 ASP A CA 1
ATOM 3933 C C . ASP A 1 529 ? -29.946 -15.745 4.267 1.00 86.31 529 ASP A C 1
ATOM 3935 O O . ASP A 1 529 ? -30.304 -16.914 4.109 1.00 86.31 529 ASP A O 1
ATOM 3939 N N . SER A 1 530 ? -29.860 -15.206 5.495 1.00 79.94 530 SER A N 1
ATOM 3940 C CA . SER A 1 530 ? -29.943 -15.958 6.768 1.00 79.94 530 SER A CA 1
ATOM 3941 C C . SER A 1 530 ? -31.225 -16.774 6.992 1.00 79.94 530 SER A C 1
ATOM 3943 O O . SER A 1 530 ? -31.241 -17.639 7.863 1.00 79.94 530 SER A O 1
ATOM 3945 N N . HIS A 1 531 ? -32.268 -16.585 6.177 1.00 76.88 531 HIS A N 1
ATOM 3946 C CA . HIS A 1 531 ? -33.403 -17.510 6.080 1.00 76.88 531 HIS A CA 1
ATOM 3947 C C . HIS A 1 531 ? -32.977 -18.968 5.825 1.00 76.88 531 HIS A C 1
ATOM 3949 O O . HIS A 1 531 ? -33.590 -19.881 6.375 1.00 76.88 531 HIS A O 1
ATOM 3955 N N . ALA A 1 532 ? -31.921 -19.190 5.033 1.00 67.88 532 ALA A N 1
ATOM 3956 C CA . ALA A 1 532 ? -31.392 -20.525 4.741 1.00 67.88 532 ALA A CA 1
ATOM 3957 C C . ALA A 1 532 ? -30.619 -21.150 5.922 1.00 67.88 532 ALA A C 1
ATOM 3959 O O . ALA A 1 532 ? -30.643 -22.367 6.084 1.00 67.88 532 ALA A O 1
ATOM 3960 N N . ASP A 1 533 ? -29.995 -20.317 6.763 1.00 72.44 533 ASP A N 1
ATOM 3961 C CA . ASP A 1 533 ? -29.171 -20.691 7.925 1.00 72.44 533 ASP A CA 1
ATOM 3962 C C . ASP A 1 533 ? -29.909 -20.355 9.252 1.00 72.44 533 ASP A C 1
ATOM 3964 O O . ASP A 1 533 ? -29.333 -19.768 10.172 1.00 72.44 533 ASP A O 1
ATOM 3968 N N . THR A 1 534 ? -31.207 -20.676 9.356 1.00 87.81 534 THR A N 1
ATOM 3969 C CA . THR A 1 534 ? -32.015 -20.398 10.568 1.00 87.81 534 THR A CA 1
ATOM 3970 C C . THR A 1 534 ? -31.476 -21.157 11.791 1.00 87.81 534 THR A C 1
ATOM 3972 O O . THR A 1 534 ? -31.284 -22.372 11.737 1.00 87.81 534 THR A O 1
ATOM 3975 N N . LEU A 1 535 ? -31.259 -20.451 12.907 1.00 91.88 535 LEU A N 1
ATOM 3976 C CA . LEU A 1 535 ? -30.646 -20.991 14.126 1.00 91.88 535 LEU A CA 1
ATOM 3977 C C . LEU A 1 535 ? -31.693 -21.471 15.146 1.00 91.88 535 LEU A C 1
ATOM 3979 O O . LEU A 1 535 ? -32.480 -20.670 15.650 1.00 91.88 535 LEU A O 1
ATOM 3983 N N . ASP A 1 536 ? -31.638 -22.747 15.536 1.00 93.00 536 ASP A N 1
ATOM 3984 C CA . ASP A 1 536 ? -32.350 -23.242 16.723 1.00 93.00 536 ASP A CA 1
ATOM 3985 C C . ASP A 1 536 ? -31.597 -22.846 18.003 1.00 93.00 536 ASP A C 1
ATOM 3987 O O . ASP A 1 536 ? -30.756 -23.582 18.522 1.00 93.00 536 ASP A O 1
ATOM 3991 N N . ILE A 1 537 ? -31.906 -21.659 18.526 1.00 92.62 537 ILE A N 1
ATOM 3992 C CA . ILE A 1 537 ? -31.303 -21.156 19.767 1.00 92.62 537 ILE A CA 1
ATOM 3993 C C . ILE A 1 537 ? -31.728 -21.937 21.023 1.00 92.62 537 ILE A C 1
ATOM 3995 O O . ILE A 1 537 ? -31.076 -21.795 22.055 1.00 92.62 537 ILE A O 1
ATOM 3999 N N . SER A 1 538 ? -32.759 -22.791 20.954 1.00 92.56 538 SER A N 1
ATOM 4000 C CA . SER A 1 538 ? -33.171 -23.627 22.093 1.00 92.56 538 SER A CA 1
ATOM 4001 C C . SER A 1 538 ? -32.225 -24.810 22.334 1.00 92.56 538 SER A C 1
ATOM 4003 O O . SER A 1 538 ? -32.109 -25.307 23.456 1.00 92.56 538 SER A O 1
ATOM 4005 N N . ALA A 1 539 ? -31.466 -25.209 21.308 1.00 93.44 539 ALA A N 1
ATOM 4006 C CA . ALA A 1 539 ? -30.426 -26.228 21.407 1.00 93.44 539 ALA A CA 1
ATOM 4007 C C . ALA A 1 539 ? -29.116 -25.724 22.060 1.00 93.44 539 ALA A C 1
ATOM 4009 O O . ALA A 1 539 ? -28.224 -26.535 22.335 1.00 93.44 539 ALA A O 1
ATOM 4010 N N . LEU A 1 540 ? -28.982 -24.419 22.348 1.00 92.69 540 LEU A N 1
ATOM 4011 C CA . LEU A 1 540 ? -27.804 -23.840 23.006 1.00 92.69 540 LEU A CA 1
ATOM 4012 C C . LEU A 1 540 ? -27.717 -24.260 24.484 1.00 92.69 540 LEU A C 1
ATOM 4014 O O . LEU A 1 540 ? -28.408 -23.732 25.353 1.00 92.69 540 LEU A O 1
ATOM 4018 N N . LYS A 1 541 ? -26.801 -25.190 24.776 1.00 86.44 541 LYS A N 1
ATOM 4019 C CA . LYS A 1 541 ? -26.504 -25.697 26.135 1.00 86.44 541 LYS A CA 1
ATOM 4020 C C . LYS A 1 541 ? -25.365 -24.950 26.843 1.00 86.44 541 LYS A C 1
ATOM 4022 O O . LYS A 1 541 ? -25.040 -25.264 27.985 1.00 86.44 541 LYS A O 1
ATOM 4027 N N . VAL A 1 542 ? -24.749 -23.984 26.170 1.00 92.38 542 VAL A N 1
ATOM 4028 C CA . VAL A 1 542 ? -23.645 -23.155 26.683 1.00 92.38 542 VAL A CA 1
ATOM 4029 C C . VAL A 1 542 ? -24.159 -22.047 27.607 1.00 92.38 542 VAL A C 1
ATOM 4031 O O . VAL A 1 542 ? -25.329 -21.683 27.540 1.00 92.38 542 VAL A O 1
ATOM 4034 N N . ARG A 1 543 ? -23.297 -21.497 28.466 1.00 94.75 543 ARG A N 1
ATOM 4035 C CA . ARG A 1 543 ? -23.643 -20.383 29.366 1.00 94.75 543 ARG A CA 1
ATOM 4036 C C . ARG A 1 543 ? -23.738 -19.081 28.562 1.00 94.75 543 ARG A C 1
ATOM 4038 O O . ARG A 1 543 ? -22.749 -18.717 27.927 1.00 94.75 543 ARG A O 1
ATOM 4045 N N . VAL A 1 544 ? -24.876 -18.380 28.572 1.00 97.19 544 VAL A N 1
ATOM 4046 C CA . VAL A 1 544 ? -25.091 -17.177 27.733 1.00 97.19 544 VAL A CA 1
ATOM 4047 C C . VAL A 1 544 ? -25.352 -15.916 28.563 1.00 97.19 544 VAL A C 1
ATOM 4049 O O . VAL A 1 544 ? -26.193 -15.921 29.461 1.00 97.19 544 VAL A O 1
ATOM 4052 N N . LEU A 1 545 ? -24.677 -14.823 28.198 1.00 97.69 545 LEU A N 1
ATOM 4053 C CA . LEU A 1 545 ? -25.051 -13.444 28.521 1.00 97.69 545 LEU A CA 1
ATOM 4054 C C . LEU A 1 545 ? -25.501 -12.730 27.241 1.00 97.69 545 LEU A C 1
ATOM 4056 O O . LEU A 1 545 ? -24.800 -12.777 26.226 1.00 97.69 545 LEU A O 1
ATOM 4060 N N . ILE A 1 546 ? -26.619 -12.010 27.306 1.00 98.19 546 ILE A N 1
ATOM 4061 C CA . ILE A 1 546 ? -27.033 -11.059 26.272 1.00 98.19 546 ILE A CA 1
ATOM 4062 C C . ILE A 1 546 ? -26.856 -9.636 26.814 1.00 98.19 546 ILE A C 1
ATOM 4064 O O . ILE A 1 546 ? -27.243 -9.336 27.942 1.00 98.19 546 ILE A O 1
ATOM 4068 N N . ILE A 1 547 ? -26.295 -8.747 25.998 1.00 98.19 547 ILE A N 1
ATOM 4069 C CA . ILE A 1 547 ? -26.218 -7.305 26.256 1.00 98.19 547 ILE A CA 1
ATOM 4070 C C . ILE A 1 547 ? -26.935 -6.601 25.102 1.00 98.19 547 ILE A C 1
ATOM 4072 O O . ILE A 1 547 ? -26.681 -6.929 23.943 1.00 98.19 547 ILE A O 1
ATOM 4076 N N . THR A 1 548 ? -27.821 -5.650 25.393 1.00 98.19 548 THR A N 1
ATOM 4077 C CA . THR A 1 548 ? -28.479 -4.822 24.370 1.00 98.19 548 THR A CA 1
ATOM 4078 C C . THR A 1 548 ? -28.678 -3.376 24.828 1.00 98.19 548 THR A C 1
ATOM 4080 O O . THR A 1 548 ? -28.751 -3.109 26.025 1.00 98.19 548 THR A O 1
ATOM 4083 N N . GLY A 1 549 ? -28.756 -2.434 23.891 1.00 97.19 549 GLY A N 1
ATOM 4084 C CA . GLY A 1 549 ? -29.128 -1.047 24.141 1.00 97.19 549 GLY A CA 1
ATOM 4085 C C . GLY A 1 549 ? -30.644 -0.838 24.247 1.00 97.19 549 GLY A C 1
ATOM 4086 O O . GLY A 1 549 ? -31.427 -1.455 23.528 1.00 97.19 549 GLY A O 1
ATOM 4087 N N . GLU A 1 550 ? -31.068 0.077 25.117 1.00 97.38 550 GLU A N 1
ATOM 4088 C CA . GLU A 1 550 ? -32.454 0.555 25.234 1.00 97.38 550 GLU A CA 1
ATOM 4089 C C . GLU A 1 550 ? -33.010 1.099 23.901 1.00 97.38 550 GLU A C 1
ATOM 4091 O O . GLU A 1 550 ? -34.172 0.870 23.569 1.00 97.38 550 GLU A O 1
ATOM 4096 N N . GLU A 1 551 ? -32.159 1.752 23.105 1.00 96.38 551 GLU A N 1
ATOM 4097 C CA . GLU A 1 551 ? -32.472 2.303 21.783 1.00 96.38 551 GLU A CA 1
ATOM 4098 C C . GLU A 1 551 ? -32.015 1.400 20.614 1.00 96.38 551 GLU A C 1
ATOM 4100 O O . GLU A 1 551 ? -32.044 1.836 19.456 1.00 96.38 551 GLU A O 1
ATOM 4105 N N . ASP A 1 552 ? -31.585 0.154 20.865 1.00 96.44 552 ASP A N 1
ATOM 4106 C CA . ASP A 1 552 ? -31.109 -0.740 19.801 1.00 96.44 552 ASP A CA 1
ATOM 4107 C C . ASP A 1 552 ? -32.260 -1.172 18.871 1.00 96.44 552 ASP A C 1
ATOM 4109 O O . ASP A 1 552 ? -33.059 -2.060 19.164 1.00 96.44 552 ASP A O 1
ATOM 4113 N N . LYS A 1 553 ? -32.315 -0.540 17.695 1.00 91.44 553 LYS A N 1
ATOM 4114 C CA . LYS A 1 553 ? -33.306 -0.789 16.635 1.00 91.44 553 LYS A CA 1
ATOM 4115 C C . LYS A 1 553 ? -33.042 -2.077 15.834 1.00 91.44 553 LYS A C 1
ATOM 4117 O O . LYS A 1 553 ? -33.905 -2.479 15.056 1.00 91.44 553 LYS A O 1
ATOM 4122 N N . VAL A 1 554 ? -31.882 -2.717 16.002 1.00 89.31 554 VAL A N 1
ATOM 4123 C CA . VAL A 1 554 ? -31.512 -4.003 15.382 1.00 89.31 554 VAL A CA 1
ATOM 4124 C C . VAL A 1 554 ? -31.781 -5.169 16.338 1.00 89.31 554 VAL A C 1
ATOM 4126 O O . VAL A 1 554 ? -32.248 -6.222 15.898 1.00 89.31 554 VAL A O 1
ATOM 4129 N N . SER A 1 555 ? -31.553 -4.966 17.640 1.00 93.88 555 SER A N 1
ATOM 4130 C CA . SER A 1 555 ? -31.715 -5.986 18.686 1.00 93.88 555 SER A CA 1
ATOM 4131 C C . SER A 1 555 ? -32.531 -5.505 19.902 1.00 93.88 555 SER A C 1
ATOM 4133 O O . SER A 1 555 ? -32.016 -5.542 21.022 1.00 93.88 555 SER A O 1
ATOM 4135 N N . PRO A 1 556 ? -33.802 -5.076 19.740 1.00 95.81 556 PRO A N 1
ATOM 4136 C CA . PRO A 1 556 ? -34.533 -4.379 20.802 1.00 95.81 556 PRO A CA 1
ATOM 4137 C C . PRO A 1 556 ? -34.638 -5.175 22.115 1.00 95.81 556 PRO A C 1
ATOM 4139 O O . PRO A 1 556 ? -34.773 -6.403 22.061 1.00 95.81 556 PRO A O 1
ATOM 4142 N N . PRO A 1 557 ? -34.696 -4.515 23.291 1.00 96.69 557 PRO A N 1
ATOM 4143 C CA . PRO A 1 557 ? -34.778 -5.179 24.596 1.00 96.69 557 PRO A CA 1
ATOM 4144 C C . PRO A 1 557 ? -35.839 -6.283 24.690 1.00 96.69 557 PRO A C 1
ATOM 4146 O O . PRO A 1 557 ? -35.554 -7.376 25.175 1.00 96.69 557 PRO A O 1
ATOM 4149 N N . GLU A 1 558 ? -37.039 -6.053 24.150 1.00 95.12 558 GLU A N 1
ATOM 4150 C CA . GLU A 1 558 ? -38.120 -7.050 24.139 1.00 95.12 558 GLU A CA 1
ATOM 4151 C C . GLU A 1 558 ? -37.828 -8.271 23.253 1.00 95.12 558 GLU A C 1
ATOM 4153 O O . GLU A 1 558 ? -38.358 -9.352 23.497 1.00 95.12 558 GLU A O 1
ATOM 4158 N N . MET A 1 559 ? -36.988 -8.133 22.225 1.00 95.06 559 MET A N 1
ATOM 4159 C CA . MET A 1 559 ? -36.517 -9.269 21.432 1.00 95.06 559 MET A CA 1
ATOM 4160 C C . MET A 1 559 ? -35.486 -10.083 22.215 1.00 95.06 559 MET A C 1
ATOM 4162 O O . MET A 1 559 ? -35.620 -11.300 22.309 1.00 95.06 559 MET A O 1
ATOM 4166 N N . CYS A 1 560 ? -34.513 -9.416 22.837 1.00 96.25 560 CYS A N 1
ATOM 4167 C CA . CYS A 1 560 ? -33.484 -10.063 23.651 1.00 96.25 560 CYS A CA 1
ATOM 4168 C C . CYS A 1 560 ? -34.075 -10.802 24.865 1.00 96.25 560 CYS A C 1
ATOM 4170 O O . CYS A 1 560 ? -33.653 -11.919 25.161 1.00 96.25 560 CYS A O 1
ATOM 4172 N N . LYS A 1 561 ? -35.117 -10.250 25.506 1.00 95.62 561 LYS A N 1
ATOM 4173 C CA . LYS A 1 561 ? -35.899 -10.942 26.550 1.00 95.62 561 LYS A CA 1
ATOM 4174 C C . LYS A 1 561 ? -36.517 -12.249 26.037 1.00 95.62 561 LYS A C 1
ATOM 4176 O O . LYS A 1 561 ? -36.295 -13.293 26.643 1.00 95.62 561 LYS A O 1
ATOM 4181 N N . ARG A 1 562 ? -37.190 -12.228 24.878 1.00 94.00 562 ARG A N 1
ATOM 4182 C CA . ARG A 1 562 ? -37.743 -13.446 24.246 1.00 94.00 562 ARG A CA 1
ATOM 4183 C C . ARG A 1 562 ? -36.669 -14.454 23.824 1.00 94.00 562 ARG A C 1
ATOM 4185 O O . ARG A 1 562 ? -36.934 -15.650 23.818 1.00 94.00 562 ARG A O 1
ATOM 4192 N N . MET A 1 563 ? -35.456 -14.005 23.495 1.00 93.62 563 MET A N 1
ATOM 4193 C CA . MET A 1 563 ? -34.329 -14.914 23.246 1.00 93.62 563 MET A CA 1
ATOM 4194 C C . MET A 1 563 ? -33.860 -15.597 24.541 1.00 93.62 563 MET A C 1
ATOM 4196 O O . MET A 1 563 ? -33.645 -16.805 24.526 1.00 93.62 563 MET A O 1
ATOM 4200 N N . LYS A 1 564 ? -33.800 -14.881 25.676 1.00 94.38 564 LYS A N 1
ATOM 4201 C CA . LYS A 1 564 ? -33.545 -15.484 27.001 1.00 94.38 564 LYS A CA 1
ATOM 4202 C C . LYS A 1 564 ? -34.633 -16.485 27.415 1.00 94.38 564 LYS A C 1
ATOM 4204 O O . LYS A 1 564 ? -34.302 -17.516 27.981 1.00 94.38 564 LYS A O 1
ATOM 4209 N N . GLU A 1 565 ? -35.901 -16.241 27.082 1.00 93.25 565 GLU A N 1
ATOM 4210 C CA . GLU A 1 565 ? -36.995 -17.208 27.304 1.00 93.25 565 GLU A CA 1
ATOM 4211 C C . GLU A 1 565 ? -36.846 -18.507 26.483 1.00 93.25 565 GLU A C 1
ATOM 4213 O O . GLU A 1 565 ? -37.396 -19.539 26.865 1.00 93.25 565 GLU A O 1
ATOM 4218 N N . GLN A 1 566 ? -36.111 -18.471 25.364 1.00 92.56 566 GLN A N 1
ATOM 4219 C CA . GLN A 1 566 ? -35.889 -19.619 24.474 1.00 92.56 566 GLN A CA 1
ATOM 4220 C C . GLN A 1 566 ? -34.548 -20.333 24.714 1.00 92.56 566 GLN A C 1
ATOM 4222 O O . GLN A 1 566 ? -34.428 -21.514 24.394 1.00 92.56 566 GLN A O 1
ATOM 4227 N N . MET A 1 567 ? -33.548 -19.648 25.276 1.00 92.81 567 MET A N 1
ATOM 4228 C CA . MET A 1 567 ? -32.219 -20.194 25.576 1.00 92.81 567 MET A CA 1
ATOM 4229 C C . MET A 1 567 ? -32.158 -20.737 27.019 1.00 92.81 567 MET A C 1
ATOM 4231 O O . MET A 1 567 ? -32.101 -19.939 27.958 1.00 92.81 567 MET A O 1
ATOM 4235 N N . PRO A 1 568 ? -32.087 -22.064 27.246 1.00 85.81 568 PRO A N 1
ATOM 4236 C CA . PRO A 1 568 ? -32.237 -22.649 28.586 1.00 85.81 568 PRO A CA 1
ATOM 4237 C C . PRO A 1 568 ? -31.144 -22.241 29.5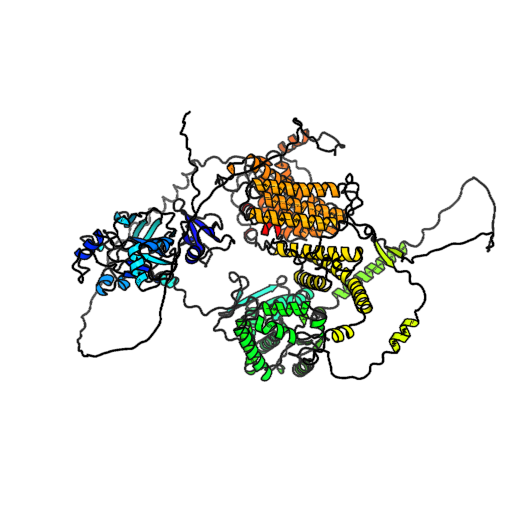90 1.00 85.81 568 PRO A C 1
ATOM 4239 O O . PRO A 1 568 ? -31.394 -22.249 30.791 1.00 85.81 568 PRO A O 1
ATOM 4242 N N . ASN A 1 569 ? -29.956 -21.865 29.101 1.00 90.81 569 ASN A N 1
ATOM 4243 C CA . ASN A 1 569 ? -28.795 -21.469 29.906 1.00 90.81 569 ASN A CA 1
ATOM 4244 C C . ASN A 1 569 ? -28.403 -19.983 29.704 1.00 90.81 569 ASN A C 1
ATOM 4246 O O . ASN A 1 569 ? -27.237 -19.612 29.871 1.00 90.81 569 ASN A O 1
ATOM 4250 N N . CYS A 1 570 ? -29.360 -19.121 29.332 1.00 93.25 570 CYS A N 1
ATOM 4251 C CA . CYS A 1 570 ? -29.154 -17.671 29.292 1.00 93.25 570 CYS A CA 1
ATOM 4252 C C . CYS A 1 570 ? -29.376 -17.046 30.675 1.00 93.25 570 CYS A C 1
ATOM 4254 O O . CYS A 1 570 ? -30.511 -16.882 31.126 1.00 93.25 570 CYS A O 1
ATOM 4256 N N . GLU A 1 571 ? -28.284 -16.665 31.338 1.00 89.69 571 GLU A N 1
ATOM 4257 C CA . GLU A 1 571 ? -28.326 -16.139 32.703 1.00 89.69 571 GLU A CA 1
ATOM 4258 C C . GLU A 1 571 ? -28.978 -14.759 32.749 1.00 89.69 571 GLU A C 1
ATOM 4260 O O . GLU A 1 571 ? -29.913 -14.566 33.530 1.00 89.69 571 GLU A O 1
ATOM 4265 N N . ASP A 1 572 ? -28.570 -13.816 31.886 1.00 90.50 572 ASP A N 1
ATOM 4266 C CA . ASP A 1 572 ? -29.234 -12.512 31.832 1.00 90.50 572 ASP A CA 1
ATOM 4267 C C . ASP A 1 572 ? -29.226 -11.747 30.501 1.00 90.50 572 ASP A C 1
ATOM 4269 O O . ASP A 1 572 ? -28.475 -12.057 29.576 1.00 90.50 572 ASP A O 1
ATOM 4273 N N . VAL A 1 573 ? -30.120 -10.753 30.435 1.00 96.19 573 VAL A N 1
ATOM 4274 C CA . VAL A 1 573 ? -30.258 -9.752 29.369 1.00 96.19 573 VAL A CA 1
ATOM 4275 C C . VAL A 1 573 ? -30.007 -8.378 29.986 1.00 96.19 573 VAL A C 1
ATOM 4277 O O . VAL A 1 573 ? -30.920 -7.743 30.515 1.00 96.19 573 VAL A O 1
ATOM 4280 N N . VAL A 1 574 ? -28.765 -7.908 29.910 1.00 97.56 574 VAL A N 1
ATOM 4281 C CA . VAL A 1 574 ? -28.389 -6.573 30.385 1.00 97.56 574 VAL A CA 1
ATOM 4282 C C . VAL A 1 574 ? -28.859 -5.539 29.365 1.00 97.56 574 VAL A C 1
ATOM 4284 O O . VAL A 1 574 ? -28.370 -5.508 28.235 1.00 97.56 574 VAL A O 1
ATOM 4287 N N . VAL A 1 575 ? -29.809 -4.693 29.769 1.00 97.62 575 VAL A N 1
ATOM 4288 C CA . VAL A 1 575 ? -30.289 -3.559 28.967 1.00 97.62 575 VAL A CA 1
ATOM 4289 C C . VAL A 1 575 ? -29.539 -2.299 29.393 1.00 97.62 575 VAL A C 1
ATOM 4291 O O . VAL A 1 575 ? -29.620 -1.885 30.548 1.00 97.62 575 VAL A O 1
ATOM 4294 N N . LEU A 1 576 ? -28.802 -1.700 28.462 1.00 96.81 576 LEU A N 1
ATOM 4295 C CA . LEU A 1 576 ? -28.026 -0.483 28.679 1.00 96.81 576 LEU A CA 1
ATOM 4296 C C . LEU A 1 576 ? -28.893 0.749 28.367 1.00 96.81 576 LEU A C 1
ATOM 4298 O O . LEU A 1 576 ? -29.332 0.883 27.221 1.00 96.81 576 LEU A O 1
ATOM 4302 N N . PRO A 1 577 ? -29.152 1.645 29.338 1.00 95.19 577 PRO A N 1
ATOM 4303 C CA . PRO A 1 577 ? -29.968 2.833 29.103 1.00 95.19 577 PRO A CA 1
ATOM 4304 C C . PRO A 1 577 ? -29.272 3.785 28.127 1.00 95.19 577 PRO A C 1
ATOM 4306 O O . PRO A 1 577 ? -28.047 3.894 28.149 1.00 95.19 577 PRO A O 1
ATOM 4309 N N . GLN A 1 578 ? -30.044 4.498 27.302 1.00 95.06 578 GLN A N 1
ATOM 4310 C CA . GLN A 1 578 ? -29.545 5.549 26.394 1.00 95.06 578 GLN A CA 1
ATOM 4311 C C . GLN A 1 578 ? -28.468 5.081 25.383 1.00 95.06 578 GLN A C 1
ATOM 4313 O O . GLN A 1 578 ? -27.680 5.880 24.871 1.00 95.06 578 GLN A O 1
ATOM 4318 N N . VAL A 1 579 ? -28.432 3.784 25.068 1.00 96.75 579 VAL A N 1
ATOM 4319 C CA . VAL A 1 579 ? -27.471 3.125 24.160 1.00 96.75 579 VAL A CA 1
ATOM 4320 C C . VAL A 1 579 ? -28.227 2.438 23.027 1.00 96.75 579 VAL A C 1
ATOM 4322 O O . VAL A 1 579 ? -29.321 1.925 23.255 1.00 96.75 579 VAL A O 1
ATOM 4325 N N . ALA A 1 580 ? -27.655 2.398 21.821 1.00 96.62 580 ALA A N 1
ATOM 4326 C CA . ALA A 1 580 ? -28.180 1.613 20.707 1.00 96.62 580 ALA A CA 1
ATOM 4327 C C . ALA A 1 580 ? -27.221 0.468 20.319 1.00 96.62 580 ALA A C 1
ATOM 4329 O O . ALA A 1 580 ? -26.748 -0.272 21.178 1.00 96.62 580 ALA A O 1
ATOM 4330 N N . HIS A 1 581 ? -26.983 0.259 19.024 1.00 96.69 581 HIS A N 1
ATOM 4331 C CA . HIS A 1 581 ? -26.382 -0.965 18.498 1.00 96.69 581 HIS A CA 1
ATOM 4332 C C . HIS A 1 581 ? -24.844 -0.997 18.567 1.00 96.69 581 HIS A C 1
ATOM 4334 O O . HIS A 1 581 ? -24.246 -2.072 18.460 1.00 96.69 581 HIS A O 1
ATOM 4340 N N . TRP A 1 582 ? -24.169 0.138 18.773 1.00 95.25 582 TRP A N 1
ATOM 4341 C CA . TRP A 1 582 ? -22.704 0.211 18.893 1.00 95.25 582 TRP A CA 1
ATOM 4342 C C . TRP A 1 582 ? -22.236 0.178 20.360 1.00 95.25 582 TRP A C 1
ATOM 4344 O O . TRP A 1 582 ? -21.252 0.818 20.721 1.00 95.25 582 TRP A O 1
ATOM 4354 N N . HIS A 1 583 ? -22.929 -0.609 21.190 1.00 96.75 583 HIS A N 1
ATOM 4355 C CA . HIS A 1 583 ? -22.692 -0.918 22.609 1.00 96.75 583 HIS A CA 1
ATOM 4356 C C . HIS A 1 583 ? -21.316 -0.531 23.188 1.00 96.75 583 HIS A C 1
ATOM 4358 O O . HIS A 1 583 ? -21.248 0.309 24.082 1.00 96.75 583 HIS A O 1
ATOM 4364 N N . LEU A 1 584 ? -20.215 -1.132 22.712 1.00 93.56 584 LEU A N 1
ATOM 4365 C CA . LEU A 1 584 ? -18.876 -0.953 23.299 1.00 93.56 584 LEU A CA 1
ATOM 4366 C C . LEU A 1 584 ? -18.219 0.398 22.936 1.00 93.56 584 LEU A C 1
ATOM 4368 O O . LEU A 1 584 ? -17.332 0.856 23.659 1.00 93.56 584 LEU A O 1
ATOM 4372 N N . PHE A 1 585 ? -18.680 1.057 21.867 1.00 93.81 585 PHE A N 1
ATOM 4373 C CA . PHE A 1 585 ? -18.339 2.446 21.538 1.00 93.81 585 PHE A CA 1
ATOM 4374 C C . PHE A 1 585 ? -19.227 3.444 22.302 1.00 93.81 585 PHE A C 1
ATOM 4376 O O . PHE A 1 585 ? -18.741 4.487 22.730 1.00 93.81 585 PHE A O 1
ATOM 4383 N N . GLU A 1 586 ? -20.515 3.135 22.480 1.00 95.38 586 GLU A N 1
ATOM 4384 C CA . GLU A 1 586 ? -21.493 4.037 23.107 1.00 95.38 586 GLU A CA 1
ATOM 4385 C C . GLU A 1 586 ? -21.386 4.075 24.642 1.00 95.38 586 GLU A C 1
ATOM 4387 O O . GLU A 1 586 ? -21.420 5.160 25.222 1.00 95.38 586 GLU A O 1
ATOM 4392 N N . ALA A 1 587 ? -21.201 2.920 25.296 1.00 94.56 587 ALA A N 1
ATOM 4393 C CA . ALA A 1 587 ? -21.128 2.782 26.755 1.00 94.56 587 ALA A CA 1
ATOM 4394 C C . ALA A 1 587 ? -20.061 1.760 27.193 1.00 94.56 587 ALA A C 1
ATOM 4396 O O . ALA A 1 587 ? -20.360 0.718 27.785 1.00 94.56 587 ALA A O 1
ATOM 4397 N N . THR A 1 588 ? -18.792 2.074 26.908 1.00 91.81 588 THR A N 1
ATOM 4398 C CA . THR A 1 588 ? -17.641 1.185 27.135 1.00 91.81 588 THR A CA 1
ATOM 4399 C C . THR A 1 588 ? -17.598 0.576 28.539 1.00 91.81 588 THR A C 1
ATOM 4401 O O . THR A 1 588 ? -17.567 -0.645 28.662 1.00 91.81 588 THR A O 1
ATOM 4404 N N . GLU A 1 589 ? -17.648 1.393 29.600 1.00 89.00 589 GLU A N 1
ATOM 4405 C CA . GLU A 1 589 ? -17.556 0.908 30.989 1.00 89.00 589 GLU A CA 1
ATOM 4406 C C . GLU A 1 589 ? -18.728 -0.007 31.381 1.00 89.00 589 GLU A C 1
ATOM 4408 O O . GLU A 1 589 ? -18.524 -0.995 32.084 1.00 89.00 589 GLU A O 1
ATOM 4413 N N . SER A 1 590 ? -19.944 0.262 30.895 1.00 92.44 590 SER A N 1
ATOM 4414 C CA . SER A 1 590 ? -21.133 -0.537 31.221 1.00 92.44 590 SER A CA 1
ATOM 4415 C C . SER A 1 590 ? -21.094 -1.921 30.567 1.00 92.44 590 SER A C 1
ATOM 4417 O O . SER A 1 590 ? -21.379 -2.917 31.231 1.00 92.44 590 SER A O 1
ATOM 4419 N N . VAL A 1 591 ? -20.672 -2.004 29.297 1.00 94.69 591 VAL A N 1
ATOM 4420 C CA . VAL A 1 591 ? -20.405 -3.291 28.624 1.00 94.69 591 VAL A CA 1
ATOM 4421 C C . VAL A 1 591 ? -19.269 -4.032 29.332 1.00 94.69 591 VAL A C 1
ATOM 4423 O O . VAL A 1 591 ? -19.377 -5.227 29.604 1.00 94.69 591 VAL A O 1
ATOM 4426 N N . CYS A 1 592 ? -18.192 -3.320 29.666 1.00 92.25 592 CYS A N 1
ATOM 4427 C CA . CYS A 1 592 ? -17.034 -3.861 30.367 1.00 92.25 592 CYS A CA 1
ATOM 4428 C C . CYS A 1 592 ? -17.375 -4.446 31.747 1.00 92.25 592 CYS A C 1
ATOM 4430 O O . CYS A 1 592 ? -16.891 -5.534 32.055 1.00 92.25 592 CYS A O 1
ATOM 4432 N N . SER A 1 593 ? -18.209 -3.781 32.558 1.00 90.25 593 SER A N 1
ATOM 4433 C CA . SER A 1 593 ? -18.658 -4.327 33.849 1.00 90.25 593 SER A CA 1
ATOM 4434 C C . SER A 1 593 ? -19.526 -5.563 33.637 1.00 90.25 593 SER A C 1
ATOM 4436 O O . SER A 1 593 ? -19.172 -6.630 34.122 1.00 90.25 593 SER A O 1
ATOM 4438 N N . ALA A 1 594 ? -20.576 -5.472 32.810 1.00 92.94 594 ALA A N 1
ATOM 4439 C CA . ALA A 1 594 ? -21.482 -6.593 32.543 1.00 92.94 594 ALA A CA 1
ATOM 4440 C C . ALA A 1 594 ? -20.742 -7.873 32.104 1.00 92.94 594 ALA A C 1
ATOM 4442 O O . ALA A 1 594 ? -21.075 -8.969 32.552 1.00 92.94 594 ALA A O 1
ATOM 4443 N N . VAL A 1 595 ? -19.698 -7.737 31.278 1.00 93.62 595 VAL A N 1
ATOM 4444 C CA . VAL A 1 595 ? -18.824 -8.856 30.899 1.00 93.62 595 VAL A CA 1
ATOM 4445 C C . VAL A 1 595 ? -17.922 -9.311 32.050 1.00 93.62 595 VAL A C 1
ATOM 4447 O O . VAL A 1 595 ? -17.828 -10.512 32.300 1.00 93.62 595 VAL A O 1
ATOM 4450 N N . ALA A 1 596 ? -17.252 -8.394 32.753 1.00 88.44 596 ALA A N 1
ATOM 4451 C CA . ALA A 1 596 ? -16.322 -8.743 33.826 1.00 88.44 596 ALA A CA 1
ATOM 4452 C C . ALA A 1 596 ? -17.018 -9.423 35.020 1.00 88.44 596 ALA A C 1
ATOM 4454 O O . ALA A 1 596 ? -16.484 -10.390 35.573 1.00 88.44 596 ALA A O 1
ATOM 4455 N N . ASP A 1 597 ? -18.214 -8.953 35.376 1.00 88.31 597 ASP A N 1
ATOM 4456 C CA . ASP A 1 597 ? -19.052 -9.480 36.452 1.00 88.31 597 ASP A CA 1
ATOM 4457 C C . ASP A 1 597 ? -19.614 -10.866 36.068 1.00 88.31 597 ASP A C 1
ATOM 4459 O O . ASP A 1 597 ? -19.461 -11.824 36.826 1.00 88.31 597 ASP A O 1
ATOM 4463 N N . PHE A 1 598 ? -20.137 -11.038 34.843 1.00 91.69 598 PHE A N 1
ATOM 4464 C CA . PHE A 1 598 ? -20.567 -12.349 34.327 1.00 91.69 598 PHE A CA 1
ATOM 4465 C C . PHE A 1 598 ? -19.418 -13.366 34.254 1.00 91.69 598 PHE A C 1
ATOM 4467 O O . PHE A 1 598 ? -19.608 -14.534 34.597 1.00 91.69 598 PHE A O 1
ATOM 4474 N N . LEU A 1 599 ? -18.209 -12.952 33.858 1.00 88.50 599 LEU A N 1
ATOM 4475 C CA . LEU A 1 599 ? -17.020 -13.815 33.850 1.00 88.50 599 LEU A CA 1
ATOM 4476 C C . LEU A 1 599 ? -16.430 -14.078 35.253 1.00 88.50 599 LEU A C 1
ATOM 4478 O O . LEU A 1 599 ? -15.484 -14.858 35.363 1.00 88.50 599 LEU A O 1
ATOM 4482 N N . GLY A 1 600 ? -16.972 -13.472 36.318 1.00 75.69 600 GLY A N 1
ATOM 4483 C CA . GLY A 1 600 ? -16.498 -13.652 37.696 1.00 75.69 600 GLY A CA 1
ATOM 4484 C C . GLY A 1 600 ? -15.128 -13.018 37.969 1.00 75.69 600 GLY A C 1
ATOM 4485 O O . GLY A 1 600 ? -14.381 -13.498 38.817 1.00 75.69 600 GLY A O 1
ATOM 4486 N N . THR A 1 601 ? -14.772 -11.968 37.223 1.00 62.59 601 THR A N 1
ATOM 4487 C CA . THR A 1 601 ? -13.456 -11.289 37.280 1.00 62.59 601 THR A CA 1
ATOM 4488 C C . THR A 1 601 ? -13.453 -9.995 38.109 1.00 62.59 601 THR A C 1
ATOM 4490 O O . THR A 1 601 ? -12.426 -9.336 38.249 1.00 62.59 601 THR A O 1
ATOM 4493 N N . SER A 1 602 ? -14.595 -9.665 38.708 1.00 45.56 602 SER A N 1
ATOM 4494 C CA . SER A 1 602 ? -14.858 -8.558 39.632 1.00 45.56 602 SER A CA 1
ATOM 4495 C C . SER A 1 602 ? -15.548 -9.184 40.857 1.00 45.56 602 SER A C 1
ATOM 4497 O O . SER A 1 602 ? -16.437 -10.009 40.691 1.00 45.56 602 SER A O 1
ATOM 4499 N N . SER A 1 603 ? -15.158 -8.944 42.114 1.00 43.56 603 SER A N 1
ATOM 4500 C CA . SER A 1 603 ? -14.705 -7.657 42.670 1.00 43.56 603 SER A CA 1
ATOM 4501 C C . SER A 1 603 ? -13.504 -7.730 43.635 1.00 43.56 603 SER A C 1
ATOM 4503 O O . SER A 1 603 ? -13.106 -6.704 44.192 1.00 43.56 603 SER A O 1
ATOM 4505 N N . ASP A 1 604 ? -12.935 -8.916 43.876 1.00 42.06 604 ASP A N 1
ATOM 4506 C CA . ASP A 1 604 ? -12.039 -9.169 45.021 1.00 42.06 604 ASP A CA 1
ATOM 4507 C C . ASP A 1 604 ? -10.737 -8.341 44.977 1.00 42.06 604 ASP A C 1
ATOM 4509 O O . ASP A 1 604 ? -10.364 -7.720 45.968 1.00 42.06 604 ASP A O 1
ATOM 4513 N N . GLU A 1 605 ? -10.074 -8.212 43.819 1.00 44.53 605 GLU A N 1
ATOM 4514 C CA . GLU A 1 605 ? -8.811 -7.455 43.748 1.00 44.53 605 GLU A CA 1
ATOM 4515 C C . GLU A 1 605 ? -9.008 -5.936 43.924 1.00 44.53 605 GLU A C 1
ATOM 4517 O O . GLU A 1 605 ? -8.162 -5.258 44.510 1.00 44.53 605 GLU A O 1
ATOM 4522 N N . VAL A 1 606 ? -10.145 -5.391 43.475 1.00 45.78 606 VAL A N 1
ATOM 4523 C CA . VAL A 1 606 ? -10.489 -3.976 43.690 1.00 45.78 606 VAL A CA 1
ATOM 4524 C C . VAL A 1 606 ? -10.844 -3.745 45.156 1.00 45.78 606 VAL A C 1
ATOM 4526 O O . VAL A 1 606 ? -10.320 -2.809 45.754 1.00 45.78 606 VAL A O 1
ATOM 4529 N N . LEU A 1 607 ? -11.637 -4.627 45.774 1.00 46.03 607 LEU A N 1
ATOM 4530 C CA . LEU A 1 607 ? -11.934 -4.555 47.206 1.00 46.03 607 LEU A CA 1
ATOM 4531 C C . LEU A 1 607 ? -10.686 -4.765 48.075 1.00 46.03 607 LEU A C 1
ATOM 4533 O O . LEU A 1 607 ? -10.563 -4.111 49.104 1.00 46.03 607 LEU A O 1
ATOM 4537 N N . GLN A 1 608 ? -9.720 -5.590 47.668 1.00 45.28 608 GLN A N 1
ATOM 4538 C CA . GLN A 1 608 ? -8.434 -5.717 48.363 1.00 45.28 608 GLN A CA 1
ATOM 4539 C C . GLN A 1 608 ? -7.534 -4.491 48.169 1.00 45.28 608 GLN A C 1
ATOM 4541 O O . GLN A 1 608 ? -6.822 -4.115 49.101 1.00 45.28 608 GLN A O 1
ATOM 4546 N N . ARG A 1 609 ? -7.566 -3.827 47.006 1.00 46.53 609 ARG A N 1
ATOM 4547 C CA . ARG A 1 609 ? -6.863 -2.549 46.798 1.00 46.53 609 ARG A CA 1
ATOM 4548 C C . ARG A 1 609 ? -7.507 -1.417 47.604 1.00 46.53 609 ARG A C 1
ATOM 4550 O O . ARG A 1 609 ? -6.773 -0.688 48.263 1.00 46.53 609 ARG A O 1
ATOM 4557 N N . VAL A 1 610 ? -8.840 -1.330 47.642 1.00 50.38 610 VAL A N 1
ATOM 4558 C CA . VAL A 1 610 ? -9.583 -0.395 48.506 1.00 50.38 610 VAL A CA 1
ATOM 4559 C C . VAL A 1 610 ? -9.279 -0.679 49.976 1.00 50.38 610 VAL A C 1
ATOM 4561 O O . VAL A 1 610 ? -8.765 0.208 50.641 1.00 50.38 610 VAL A O 1
ATOM 4564 N N . ARG A 1 611 ? -9.412 -1.923 50.457 1.00 42.97 611 ARG A N 1
ATOM 4565 C CA . ARG A 1 611 ? -9.076 -2.290 51.847 1.00 42.97 611 ARG A CA 1
ATOM 4566 C C . ARG A 1 611 ? -7.610 -2.074 52.205 1.00 42.97 611 ARG A C 1
ATOM 4568 O O . ARG A 1 611 ? -7.319 -1.763 53.356 1.00 42.97 611 ARG A O 1
ATOM 4575 N N . ARG A 1 612 ? -6.674 -2.199 51.255 1.00 45.19 612 ARG A N 1
ATOM 4576 C CA . ARG A 1 612 ? -5.272 -1.786 51.457 1.00 45.19 612 ARG A CA 1
ATOM 4577 C C . ARG A 1 612 ? -5.141 -0.273 51.587 1.00 45.19 612 ARG A C 1
ATOM 4579 O O . ARG A 1 612 ? -4.373 0.164 52.432 1.00 45.19 612 ARG A O 1
ATOM 4586 N N . VAL A 1 613 ? -5.853 0.511 50.779 1.00 48.75 613 VAL A N 1
ATOM 4587 C CA . VAL A 1 613 ? -5.865 1.979 50.880 1.00 48.75 613 VAL A CA 1
ATOM 4588 C C . VAL A 1 613 ? -6.529 2.427 52.183 1.00 48.75 613 VAL A C 1
ATOM 4590 O O . VAL A 1 613 ? -5.950 3.255 52.870 1.00 48.75 613 VAL A O 1
ATOM 4593 N N . GLU A 1 614 ? -7.643 1.820 52.591 1.00 51.34 614 GLU A N 1
ATOM 4594 C CA . GLU A 1 614 ? -8.283 2.023 53.899 1.00 51.34 614 GLU A CA 1
ATOM 4595 C C . GLU A 1 614 ? -7.315 1.676 55.038 1.00 51.34 614 GLU A C 1
ATOM 4597 O O . GLU A 1 614 ? -7.010 2.544 55.844 1.00 51.34 614 GLU A O 1
ATOM 4602 N N . ASN A 1 615 ? -6.702 0.484 55.044 1.00 49.44 615 ASN A N 1
ATOM 4603 C CA . ASN A 1 615 ? -5.711 0.102 56.065 1.00 49.44 615 ASN A CA 1
ATOM 4604 C C . ASN A 1 615 ? -4.469 1.016 56.073 1.00 49.44 615 ASN A C 1
ATOM 4606 O O . ASN A 1 615 ? -3.836 1.178 57.114 1.00 49.44 615 ASN A O 1
ATOM 4610 N N . LEU A 1 616 ? -4.073 1.587 54.928 1.00 49.28 616 LEU A N 1
ATOM 4611 C CA . LEU A 1 616 ? -2.964 2.545 54.834 1.00 49.28 616 LEU A CA 1
ATOM 4612 C C . LEU A 1 616 ? -3.368 3.941 55.324 1.00 49.28 616 LEU A C 1
ATOM 4614 O O . LEU A 1 616 ? -2.556 4.593 55.977 1.00 49.28 616 LEU A O 1
ATOM 4618 N N . LEU A 1 617 ? -4.602 4.372 55.056 1.00 49.41 617 LEU A N 1
ATOM 4619 C CA . LEU A 1 617 ? -5.179 5.618 55.555 1.00 49.41 617 LEU A CA 1
ATOM 4620 C C . LEU A 1 617 ? -5.415 5.542 57.064 1.00 49.41 617 LEU A C 1
ATOM 4622 O O . LEU A 1 617 ? -4.967 6.434 57.769 1.00 49.41 617 LEU A O 1
ATOM 4626 N N . GLU A 1 618 ? -5.992 4.457 57.583 1.00 51.75 618 GLU A N 1
ATOM 4627 C CA . GLU A 1 618 ? -6.095 4.182 59.022 1.00 51.75 618 GLU A CA 1
ATOM 4628 C C . GLU A 1 618 ? -4.710 4.181 59.681 1.00 51.75 618 GLU A C 1
ATOM 4630 O O . GLU A 1 618 ? -4.522 4.809 60.721 1.00 51.75 618 GLU A O 1
ATOM 4635 N N . ARG A 1 619 ? -3.691 3.575 59.046 1.00 51.66 619 ARG A N 1
ATOM 4636 C CA . ARG A 1 619 ? -2.301 3.670 59.529 1.00 51.66 619 ARG A CA 1
ATOM 4637 C C . ARG A 1 619 ? -1.759 5.094 59.514 1.00 51.66 619 ARG A C 1
ATOM 4639 O O . ARG A 1 619 ? -1.025 5.446 60.430 1.00 51.66 619 ARG A O 1
ATOM 4646 N N . GLN A 1 620 ? -2.058 5.895 58.492 1.00 50.94 620 GLN A N 1
ATOM 4647 C CA . GLN A 1 620 ? -1.609 7.287 58.432 1.00 50.94 620 GLN A CA 1
ATOM 4648 C C . GLN A 1 620 ? -2.336 8.169 59.447 1.00 50.94 620 GLN A C 1
ATOM 4650 O O . GLN A 1 620 ? -1.668 8.956 60.106 1.00 50.94 620 GLN A O 1
ATOM 4655 N N . VAL A 1 621 ? -3.647 8.003 59.633 1.00 55.78 621 VAL A N 1
ATOM 4656 C CA . VAL A 1 621 ? -4.436 8.693 60.664 1.00 55.78 621 VAL A CA 1
ATOM 4657 C C . VAL A 1 621 ? -3.904 8.332 62.049 1.00 55.78 621 VAL A C 1
ATOM 4659 O O . VAL A 1 621 ? -3.509 9.228 62.783 1.00 55.78 621 VAL A O 1
ATOM 4662 N N . TYR A 1 622 ? -3.716 7.046 62.352 1.00 50.84 622 TYR A N 1
ATOM 4663 C CA . TYR A 1 622 ? -3.114 6.591 63.611 1.00 50.84 622 TYR A CA 1
ATOM 4664 C C . TYR A 1 622 ? -1.691 7.150 63.841 1.00 50.84 622 TYR A C 1
ATOM 4666 O O . TYR A 1 622 ? -1.327 7.522 64.956 1.00 50.84 622 TYR A O 1
ATOM 4674 N N . LEU A 1 623 ? -0.877 7.269 62.782 1.00 49.78 623 LEU A N 1
ATOM 4675 C CA . LEU A 1 623 ? 0.461 7.882 62.836 1.00 49.78 623 LEU A CA 1
ATOM 4676 C C . LEU A 1 623 ? 0.448 9.424 62.879 1.00 49.78 623 LEU A C 1
ATOM 4678 O O . LEU A 1 623 ? 1.475 10.021 63.209 1.00 49.78 623 LEU A O 1
ATOM 4682 N N . LEU A 1 624 ? -0.670 10.071 62.545 1.00 45.88 624 LEU A N 1
ATOM 4683 C CA . LEU A 1 624 ? -0.893 11.513 62.696 1.00 45.88 624 LEU A CA 1
ATOM 4684 C C . LEU A 1 624 ? -1.443 11.834 64.092 1.00 45.88 624 LEU A C 1
ATOM 4686 O O . LEU A 1 624 ? -0.968 12.769 64.728 1.00 45.88 624 LEU A O 1
ATOM 4690 N N . GLU A 1 625 ? -2.350 11.012 64.616 1.00 45.00 625 GLU A N 1
ATOM 4691 C CA . GLU A 1 625 ? -2.848 11.081 65.994 1.00 45.00 625 GLU A CA 1
ATOM 4692 C C . GLU A 1 625 ? -1.702 10.879 67.000 1.00 45.00 625 GLU A C 1
ATOM 4694 O O . GLU A 1 625 ? -1.522 11.701 67.898 1.00 45.00 625 GLU A O 1
ATOM 4699 N N . GLN A 1 626 ? -0.814 9.898 66.779 1.00 44.81 626 GLN A N 1
ATOM 4700 C CA . GLN A 1 626 ? 0.419 9.739 67.573 1.00 44.81 626 GLN A CA 1
ATOM 4701 C C . GLN A 1 626 ? 1.424 10.906 67.454 1.00 44.81 626 GLN A C 1
ATOM 4703 O O . GLN A 1 626 ? 2.402 10.942 68.201 1.00 44.81 626 GLN A O 1
ATOM 4708 N N . ARG A 1 627 ? 1.218 11.863 66.538 1.00 44.06 627 ARG A N 1
ATOM 4709 C CA . ARG A 1 627 ? 2.030 13.090 66.416 1.00 44.06 627 ARG A CA 1
ATOM 4710 C C . ARG A 1 627 ? 1.375 14.324 67.044 1.00 44.06 627 ARG A C 1
ATOM 4712 O O . ARG A 1 627 ? 1.998 15.383 67.028 1.00 44.06 627 ARG A O 1
ATOM 4719 N N . LEU A 1 628 ? 0.155 14.207 67.574 1.00 39.53 628 LEU A N 1
ATOM 4720 C CA . LEU A 1 628 ? -0.651 15.344 68.036 1.00 39.53 628 LEU A CA 1
ATOM 4721 C C . LEU A 1 628 ? -0.927 15.376 69.552 1.00 39.53 628 LEU A C 1
ATOM 4723 O O . LEU A 1 628 ? -1.575 16.314 70.011 1.00 39.53 628 LEU A O 1
ATOM 4727 N N . GLU A 1 629 ? -0.368 14.452 70.346 1.00 31.86 629 GLU A N 1
ATOM 4728 C CA . GLU A 1 629 ? -0.301 14.598 71.812 1.00 31.86 629 GLU A CA 1
ATOM 4729 C C . GLU A 1 629 ? 1.098 15.033 72.314 1.00 31.86 629 GLU A C 1
ATOM 4731 O O . GLU A 1 629 ? 2.114 14.619 71.744 1.00 31.86 629 GLU A O 1
ATOM 4736 N N . PRO A 1 630 ? 1.208 15.855 73.384 1.00 34.47 630 PRO A N 1
ATOM 4737 C CA . PRO A 1 630 ? 2.486 16.428 73.811 1.00 34.47 630 PRO A CA 1
ATOM 4738 C C . PRO A 1 630 ? 3.228 15.559 74.840 1.00 34.47 630 PRO A C 1
ATOM 4740 O O . PRO A 1 630 ? 2.696 15.219 75.896 1.00 34.47 630 PRO A O 1
ATOM 4743 N N . SER A 1 631 ? 4.515 15.304 74.587 1.00 31.31 631 SER A N 1
ATOM 4744 C CA . SER A 1 631 ? 5.440 14.681 75.551 1.00 31.31 631 SER A CA 1
ATOM 4745 C C . SER A 1 631 ? 5.588 15.531 76.839 1.00 31.31 631 SER A C 1
ATOM 4747 O O . SER A 1 631 ? 5.562 16.765 76.756 1.00 31.31 631 SER A O 1
ATOM 4749 N N . PRO A 1 632 ? 5.715 14.929 78.043 1.00 32.72 632 PRO A N 1
ATOM 4750 C CA . PRO A 1 632 ? 5.488 15.635 79.307 1.00 32.72 632 PRO A CA 1
ATOM 4751 C C . PRO A 1 632 ? 6.614 16.592 79.732 1.00 32.72 632 PRO A C 1
ATOM 4753 O O . PRO A 1 632 ? 7.793 16.403 79.435 1.00 32.72 632 PRO A O 1
ATOM 4756 N N . LYS A 1 633 ? 6.240 17.611 80.517 1.00 28.91 633 LYS A N 1
ATOM 4757 C CA . LYS A 1 633 ? 7.155 18.634 81.049 1.00 28.91 633 LYS A CA 1
ATOM 4758 C C . LYS A 1 633 ? 8.098 18.072 82.118 1.00 28.91 633 LYS A C 1
ATOM 4760 O O . LYS A 1 633 ? 7.651 17.654 83.184 1.00 28.91 633 LYS A O 1
ATOM 4765 N N . SER A 1 634 ? 9.402 18.203 81.897 1.00 30.58 634 SER A N 1
ATOM 4766 C CA . SER A 1 634 ? 10.422 18.150 82.949 1.00 30.58 634 SER A CA 1
ATOM 4767 C C . SER A 1 634 ? 10.553 19.502 83.659 1.00 30.58 634 SER A C 1
ATOM 4769 O O . SER A 1 634 ? 10.635 20.522 82.976 1.00 30.58 634 SER A O 1
ATOM 4771 N N . ASN A 1 635 ? 10.659 19.523 84.993 1.00 28.56 635 ASN A N 1
ATOM 4772 C CA . ASN A 1 635 ? 11.385 20.582 85.712 1.00 28.56 635 ASN A CA 1
ATOM 4773 C C . ASN A 1 635 ? 11.616 20.253 87.198 1.00 28.56 635 ASN A C 1
ATOM 4775 O O . ASN A 1 635 ? 10.696 19.848 87.903 1.00 28.56 635 ASN A O 1
ATOM 4779 N N . SER A 1 636 ? 12.821 20.552 87.684 1.00 25.39 636 SER A N 1
ATOM 4780 C CA . SER A 1 636 ? 13.134 20.802 89.099 1.00 25.39 636 SER A CA 1
ATOM 4781 C C . SER A 1 636 ? 14.205 21.896 89.158 1.00 25.39 636 SER A C 1
ATOM 4783 O O . SER A 1 636 ? 15.122 21.892 88.339 1.00 25.39 636 SER A O 1
ATOM 4785 N N . SER A 1 637 ? 14.049 22.867 90.056 1.00 27.80 637 SER A N 1
ATOM 4786 C CA . SER A 1 637 ? 14.678 24.195 89.968 1.00 27.80 637 SER A CA 1
ATOM 4787 C C . SER A 1 637 ? 16.127 24.288 90.460 1.00 27.80 637 SER A C 1
ATOM 4789 O O . SER A 1 637 ? 16.542 23.496 91.302 1.00 27.80 637 SER A O 1
ATOM 4791 N N . ASN A 1 638 ? 16.842 25.323 89.984 1.00 28.53 638 ASN A N 1
ATOM 4792 C CA . ASN A 1 638 ? 17.577 26.366 90.744 1.00 28.53 638 ASN A CA 1
ATOM 4793 C C . ASN A 1 638 ? 18.502 27.151 89.767 1.00 28.53 638 ASN A C 1
ATOM 4795 O O . ASN A 1 638 ? 18.997 26.554 88.819 1.00 28.53 638 ASN A O 1
ATOM 4799 N N . GLN A 1 639 ? 18.784 28.458 89.895 1.00 27.27 639 GLN A N 1
ATOM 4800 C CA . GLN A 1 639 ? 18.308 29.486 90.839 1.00 27.27 639 GLN A CA 1
ATOM 4801 C C . GLN A 1 639 ? 18.446 30.915 90.239 1.00 27.27 639 GLN A C 1
ATOM 4803 O O . GLN A 1 639 ? 19.228 31.127 89.319 1.00 27.27 639 GLN A O 1
ATOM 4808 N N . ASP A 1 640 ? 17.711 31.872 90.819 1.00 26.88 640 ASP A N 1
ATOM 4809 C CA . ASP A 1 640 ? 17.964 33.328 90.908 1.00 26.88 640 ASP A CA 1
ATOM 4810 C C . ASP A 1 640 ? 18.244 34.195 89.654 1.00 26.88 640 ASP A C 1
ATOM 4812 O O . ASP A 1 640 ? 19.385 34.396 89.245 1.00 26.88 640 ASP A O 1
ATOM 4816 N N . THR A 1 641 ? 17.219 34.932 89.190 1.00 26.42 641 THR A N 1
ATOM 4817 C CA . THR A 1 641 ? 17.154 36.418 89.323 1.00 26.42 641 THR A CA 1
ATOM 4818 C C . THR A 1 641 ? 15.778 37.006 88.925 1.00 26.42 641 THR A C 1
ATOM 4820 O O . THR A 1 641 ? 15.025 36.386 88.184 1.00 26.42 641 THR A O 1
ATOM 4823 N N . LEU A 1 642 ? 15.474 38.222 89.418 1.00 25.66 642 LEU A N 1
ATOM 4824 C CA . LEU A 1 642 ? 14.363 39.133 89.035 1.00 25.66 642 LEU A CA 1
ATOM 4825 C C . LEU A 1 642 ? 12.889 38.719 89.328 1.00 25.66 642 LEU A C 1
ATOM 4827 O O . LEU A 1 642 ? 12.140 38.262 88.473 1.00 25.66 642 LEU A O 1
ATOM 4831 N N . SER A 1 643 ? 12.478 39.008 90.571 1.00 24.34 643 SER A N 1
ATOM 4832 C CA . SER A 1 643 ? 11.235 39.696 91.026 1.00 24.34 643 SER A CA 1
ATOM 4833 C C . SER A 1 643 ? 10.143 40.139 90.011 1.00 24.34 643 SER A C 1
ATOM 4835 O O . SER A 1 643 ? 10.490 40.689 88.973 1.00 24.34 643 SER A O 1
ATOM 4837 N N . GLN A 1 644 ? 8.826 40.151 90.318 1.00 23.98 644 GLN A N 1
ATOM 4838 C CA . GLN A 1 644 ? 8.057 39.706 91.511 1.00 23.98 644 GLN A CA 1
ATOM 4839 C C . GLN A 1 644 ? 6.511 39.718 91.270 1.00 23.98 644 GLN A C 1
ATOM 4841 O O . GLN A 1 644 ? 6.023 40.442 90.415 1.00 23.98 644 GLN A O 1
ATOM 4846 N N . HIS A 1 645 ? 5.765 39.003 92.131 1.00 25.64 645 HIS A N 1
ATOM 4847 C CA . HIS A 1 645 ? 4.354 39.210 92.559 1.00 25.64 645 HIS A CA 1
ATOM 4848 C C . HIS A 1 645 ? 3.127 39.121 91.596 1.00 25.64 645 HIS A C 1
ATOM 4850 O O . HIS A 1 645 ? 2.702 40.085 90.979 1.00 25.64 645 HIS A O 1
ATOM 4856 N N . GLN A 1 646 ? 2.420 37.983 91.741 1.00 23.98 646 GLN A N 1
ATOM 4857 C CA . GLN A 1 646 ? 1.010 37.851 92.199 1.00 23.98 646 GLN A CA 1
ATOM 4858 C C . GLN A 1 646 ? -0.235 38.129 91.299 1.00 23.98 646 GLN A C 1
ATOM 4860 O O . GLN A 1 646 ? -0.752 39.233 91.212 1.00 23.98 646 GLN A O 1
ATOM 4865 N N . SER A 1 647 ? -0.869 36.999 90.930 1.00 22.91 647 SER A N 1
ATOM 4866 C CA . SER A 1 647 ? -2.243 36.567 91.311 1.00 22.91 647 SER A CA 1
ATOM 4867 C C . SER A 1 647 ? -3.523 36.985 90.552 1.00 22.91 647 SER A C 1
ATOM 4869 O O . SER A 1 647 ? -3.715 38.117 90.140 1.00 22.91 647 SER A O 1
ATOM 4871 N N . SER A 1 648 ? -4.451 36.008 90.559 1.00 23.25 648 SER A N 1
ATOM 4872 C CA . SER A 1 648 ? -5.928 36.101 90.595 1.00 23.25 648 SER A CA 1
ATOM 4873 C C . SER A 1 648 ? -6.724 36.627 89.384 1.00 23.25 648 SER A C 1
ATOM 4875 O O . SER A 1 648 ? -6.965 37.816 89.257 1.00 23.25 648 SER A O 1
ATOM 4877 N N . SER A 1 649 ? -7.298 35.659 88.650 1.00 21.31 649 SER A N 1
ATOM 4878 C CA . SER A 1 649 ? -8.749 35.472 88.403 1.00 21.31 649 SER A CA 1
ATOM 4879 C C . SER A 1 649 ? -9.621 36.532 87.697 1.00 21.31 649 SER A C 1
ATOM 4881 O O . SER A 1 649 ? -9.698 37.672 88.135 1.00 21.31 649 SER A O 1
ATOM 4883 N N . VAL A 1 650 ? -10.504 36.010 86.825 1.00 21.20 650 VAL A N 1
ATOM 4884 C CA . VAL A 1 650 ? -11.785 36.594 86.350 1.00 21.20 650 VAL A CA 1
ATOM 4885 C C . VAL A 1 650 ? -11.679 37.712 85.294 1.00 21.20 650 VAL A C 1
ATOM 4887 O O . VAL A 1 650 ? -10.668 38.388 85.157 1.00 21.20 650 VAL A O 1
ATOM 4890 N N . ASN A 1 651 ? -12.753 37.817 84.498 1.00 23.19 651 ASN A N 1
ATOM 4891 C CA . ASN A 1 651 ? -13.141 38.911 83.593 1.00 23.19 651 ASN A CA 1
ATOM 4892 C C . ASN A 1 651 ? -12.704 40.304 84.121 1.00 23.19 651 ASN A C 1
ATOM 4894 O O . ASN A 1 651 ? -12.714 40.528 85.325 1.00 23.19 651 ASN A O 1
ATOM 4898 N N . SER A 1 652 ? -12.442 41.313 83.286 1.00 22.47 652 SER A N 1
ATOM 4899 C CA . SER A 1 652 ? -13.323 41.724 82.184 1.00 22.47 652 SER A CA 1
ATOM 4900 C C . SER A 1 652 ? -12.696 42.759 81.229 1.00 22.47 652 SER A C 1
ATOM 4902 O O . SER A 1 652 ? -11.686 43.385 81.534 1.00 22.47 652 SER A O 1
ATOM 4904 N N . SER A 1 653 ? -13.377 43.024 80.108 1.00 29.62 653 SER A N 1
ATOM 4905 C CA . SER A 1 653 ? -13.371 44.333 79.417 1.00 29.62 653 SER A CA 1
ATOM 4906 C C . SER A 1 653 ? -13.818 45.453 80.399 1.00 29.62 653 SER A C 1
ATOM 4908 O O . SER A 1 653 ? -14.455 45.097 81.399 1.00 29.62 653 SER A O 1
ATOM 4910 N N . PRO A 1 654 ? -13.604 46.776 80.160 1.00 33.41 654 PRO A N 1
ATOM 4911 C CA . PRO A 1 654 ? -14.165 47.449 78.969 1.00 33.41 654 PRO A CA 1
ATOM 4912 C C . PRO A 1 654 ? -13.531 48.811 78.533 1.00 33.41 654 PRO A C 1
ATOM 4914 O O . PRO A 1 654 ? -12.498 49.205 79.057 1.00 33.41 654 PRO A O 1
ATOM 4917 N N . TRP A 1 655 ? -14.220 49.500 77.599 1.00 21.09 655 TRP A N 1
ATOM 4918 C CA . TRP A 1 655 ? -14.310 50.968 77.354 1.00 21.09 655 TRP A CA 1
ATOM 4919 C C . TRP A 1 655 ? -12.990 51.772 77.233 1.00 21.09 655 TRP A C 1
ATOM 4921 O O . TRP A 1 655 ? -12.273 51.934 78.211 1.00 21.09 655 TRP A O 1
ATOM 4931 N N . THR A 1 656 ? -12.550 52.152 76.018 1.00 24.80 656 THR A N 1
ATOM 4932 C CA . THR A 1 656 ? -12.864 53.420 75.274 1.00 24.80 656 THR A CA 1
ATOM 4933 C C . THR A 1 656 ? -12.239 54.686 75.911 1.00 24.80 656 THR A C 1
ATOM 4935 O O . THR A 1 656 ? -11.671 54.601 76.991 1.00 24.80 656 THR A O 1
ATOM 4938 N N . GLU A 1 657 ? -12.137 55.877 75.304 1.00 26.66 657 GLU A N 1
ATOM 4939 C CA . GLU A 1 657 ? -12.714 56.526 74.098 1.00 26.66 657 GLU A CA 1
ATOM 4940 C C . GLU A 1 657 ? -11.619 57.507 73.527 1.00 26.66 657 GLU A C 1
ATOM 4942 O O . GLU A 1 657 ? -10.496 57.449 74.024 1.00 26.66 657 GLU A O 1
ATOM 4947 N N . ILE A 1 658 ? -11.693 58.364 72.488 1.00 25.36 658 ILE A N 1
ATOM 4948 C CA . ILE A 1 658 ? -12.700 59.265 71.875 1.00 25.36 658 ILE A CA 1
ATOM 4949 C C . ILE A 1 658 ? -12.330 59.506 70.371 1.00 25.36 658 ILE A C 1
ATOM 4951 O O . ILE A 1 658 ? -11.146 59.539 70.061 1.00 25.36 658 ILE A O 1
ATOM 4955 N N . GLU A 1 659 ? -13.343 59.670 69.494 1.00 24.47 659 GLU A N 1
ATOM 4956 C CA . GLU A 1 659 ? -13.523 60.476 68.232 1.00 24.47 659 GLU A CA 1
ATOM 4957 C C . GLU A 1 659 ? -12.314 60.925 67.336 1.00 24.47 659 GLU A C 1
ATOM 4959 O O . GLU A 1 659 ? -11.201 61.130 67.798 1.00 24.47 659 GLU A O 1
ATOM 4964 N N . ALA A 1 660 ? -12.440 61.159 66.011 1.00 23.52 660 ALA A N 1
ATOM 4965 C CA . ALA A 1 660 ? -13.536 61.827 65.277 1.00 23.52 660 ALA A CA 1
ATOM 4966 C C . ALA A 1 660 ? -13.628 61.506 63.753 1.00 23.52 660 ALA A C 1
ATOM 4968 O O . ALA A 1 660 ? -12.767 60.835 63.188 1.00 23.52 660 ALA A O 1
ATOM 4969 N N . THR A 1 661 ? -14.671 62.028 63.083 1.00 24.00 661 THR A N 1
ATOM 4970 C CA . THR A 1 661 ? -14.992 61.894 61.637 1.00 24.00 661 THR A CA 1
ATOM 4971 C C . THR A 1 661 ? -15.036 63.267 60.929 1.00 24.00 661 THR A C 1
ATOM 4973 O O . THR A 1 661 ? -15.243 64.277 61.608 1.00 24.00 661 THR A O 1
ATOM 4976 N N . PRO A 1 662 ? -14.801 63.358 59.595 1.00 34.28 662 PRO A N 1
ATOM 4977 C CA . PRO A 1 662 ? -15.905 63.295 58.608 1.00 34.28 662 PRO A CA 1
ATOM 4978 C C . PRO A 1 662 ? -15.558 62.610 57.245 1.00 34.28 662 PRO A C 1
ATOM 4980 O O . PRO A 1 662 ? -14.556 61.913 57.131 1.00 34.28 662 PRO A O 1
ATOM 4983 N N . SER A 1 663 ? -16.445 62.757 56.244 1.00 25.47 663 SER A N 1
ATOM 4984 C CA . SER A 1 663 ? -16.527 62.110 54.903 1.00 25.47 663 SER A CA 1
ATOM 4985 C C . SER A 1 663 ? -15.499 62.619 53.849 1.00 25.47 663 SER A C 1
ATOM 4987 O O . SER A 1 663 ? -14.876 63.646 54.086 1.00 25.47 663 SER A O 1
ATOM 4989 N N . GLU A 1 664 ? -15.227 61.978 52.688 1.00 26.05 664 GLU A N 1
ATOM 4990 C CA . GLU A 1 664 ? -16.151 61.619 51.576 1.00 26.05 664 GLU A CA 1
ATOM 4991 C C . GLU A 1 664 ? -15.685 60.500 50.587 1.00 26.05 664 GLU A C 1
ATOM 4993 O O . GLU A 1 664 ? -14.508 60.353 50.281 1.00 26.05 664 GLU A O 1
ATOM 4998 N N . THR A 1 665 ? -16.683 59.832 49.974 1.00 26.58 665 THR A N 1
ATOM 4999 C CA . THR A 1 665 ? -16.739 59.181 48.627 1.00 26.58 665 THR A CA 1
ATOM 5000 C C . THR A 1 665 ? -15.912 57.936 48.207 1.00 26.58 665 THR A C 1
ATOM 5002 O O . THR A 1 665 ? -14.696 57.977 48.076 1.00 26.58 665 THR A O 1
ATOM 5005 N N . ALA A 1 666 ? -16.674 56.949 47.686 1.00 25.66 666 ALA A N 1
ATOM 5006 C CA . ALA A 1 666 ? -16.347 55.994 46.597 1.00 25.66 666 ALA A CA 1
ATOM 5007 C C . ALA A 1 666 ? -15.522 54.717 46.965 1.00 25.66 666 ALA A C 1
ATOM 5009 O O . ALA A 1 666 ? -14.971 54.645 48.059 1.00 25.66 666 ALA A O 1
ATOM 5010 N N . PRO A 1 667 ? -15.609 53.606 46.188 1.00 34.00 667 PRO A N 1
ATOM 5011 C CA . PRO A 1 667 ? -16.318 52.429 46.705 1.00 34.00 667 PRO A CA 1
ATOM 5012 C C . PRO A 1 667 ? -15.502 51.121 46.738 1.00 34.00 667 PRO A C 1
ATOM 5014 O O . PRO A 1 667 ? -14.515 50.950 46.027 1.00 34.00 667 PRO A O 1
ATOM 5017 N N . ALA A 1 668 ? -15.963 50.163 47.548 1.00 28.41 668 ALA A N 1
ATOM 5018 C CA . ALA A 1 668 ? -15.301 48.876 47.762 1.00 28.41 668 ALA A CA 1
ATOM 5019 C C . ALA A 1 668 ? -15.649 47.812 46.703 1.00 28.41 668 ALA A C 1
ATOM 5021 O O . ALA A 1 668 ? -16.794 47.703 46.262 1.00 28.41 668 ALA A O 1
ATOM 5022 N N . THR A 1 669 ? -14.672 46.965 46.372 1.00 31.41 669 THR A N 1
ATOM 5023 C CA . THR A 1 669 ? -14.837 45.741 45.577 1.00 31.41 669 THR A CA 1
ATOM 5024 C C . THR A 1 669 ? -14.700 44.502 46.466 1.00 31.41 669 THR A C 1
ATOM 5026 O O . THR A 1 669 ? -13.678 44.304 47.119 1.00 31.41 669 THR A O 1
ATOM 5029 N N . ASN A 1 670 ? -15.717 43.635 46.478 1.00 37.12 670 ASN A N 1
ATOM 5030 C CA . ASN A 1 670 ? -15.604 42.316 47.105 1.00 37.12 670 ASN A CA 1
ATOM 5031 C C . ASN A 1 670 ? -14.718 41.411 46.240 1.00 37.12 670 ASN A C 1
ATOM 5033 O O . ASN A 1 670 ? -15.046 41.144 45.084 1.00 37.12 670 ASN A O 1
ATOM 5037 N N . VAL A 1 671 ? -13.631 40.900 46.816 1.00 33.41 671 VAL A N 1
ATOM 5038 C CA . VAL A 1 671 ? -12.754 39.894 46.201 1.00 33.41 671 VAL A CA 1
ATOM 5039 C C . VAL A 1 671 ? -12.736 38.660 47.103 1.00 33.41 671 VAL A C 1
ATOM 5041 O O . VAL A 1 671 ? -12.700 38.780 48.325 1.00 33.41 671 VAL A O 1
ATOM 5044 N N . GLY A 1 672 ? -12.825 37.473 46.500 1.00 44.66 672 GLY A N 1
ATOM 5045 C CA . GLY A 1 672 ? -12.789 36.198 47.219 1.00 44.66 672 GLY A CA 1
ATOM 5046 C C . GLY A 1 672 ? -11.408 35.853 47.783 1.00 44.66 672 GLY A C 1
ATOM 5047 O O . GLY A 1 672 ? -10.398 36.457 47.424 1.00 44.66 672 GLY A O 1
ATOM 5048 N N . THR A 1 673 ? -11.359 34.842 48.647 1.00 37.62 673 THR A N 1
ATOM 5049 C CA . THR A 1 673 ? -10.125 34.416 49.321 1.00 37.62 673 THR A CA 1
ATOM 5050 C C . THR A 1 673 ? -9.506 33.223 48.601 1.00 37.62 673 THR A C 1
ATOM 5052 O O . THR A 1 673 ? -10.197 32.249 48.302 1.00 37.62 673 THR A O 1
ATOM 5055 N N . ILE A 1 674 ? -8.197 33.265 48.353 1.00 34.66 674 ILE A N 1
ATOM 5056 C CA . ILE A 1 674 ? -7.429 32.108 47.876 1.00 34.66 674 ILE A CA 1
ATOM 5057 C C . ILE A 1 674 ? -6.958 31.293 49.083 1.00 34.66 674 ILE A C 1
ATOM 5059 O O . ILE A 1 674 ? -6.349 31.835 50.003 1.00 34.66 674 ILE A O 1
ATOM 5063 N N . LEU A 1 675 ? -7.219 29.985 49.071 1.00 32.81 675 LEU A N 1
ATOM 5064 C CA . LEU A 1 675 ? -6.611 29.028 49.995 1.00 32.81 675 LEU A CA 1
ATOM 5065 C C . LEU A 1 675 ? -5.520 28.236 49.275 1.00 32.81 675 LEU A C 1
ATOM 5067 O O . LEU A 1 675 ? -5.776 27.633 48.233 1.00 32.81 675 LEU A O 1
ATOM 5071 N N . VAL A 1 676 ? -4.322 28.215 49.857 1.00 37.75 676 VAL A N 1
ATOM 5072 C CA . VAL A 1 676 ? -3.177 27.434 49.375 1.00 37.75 676 VAL A CA 1
ATOM 5073 C C . VAL A 1 676 ? -3.018 26.198 50.254 1.00 37.75 676 VAL A C 1
ATOM 5075 O O . VAL A 1 676 ? -2.953 26.297 51.477 1.00 37.75 676 VAL A O 1
ATOM 5078 N N . SER A 1 677 ? -2.979 25.024 49.633 1.00 36.72 677 SER A N 1
ATOM 5079 C CA . SER A 1 677 ? -2.708 23.751 50.311 1.00 36.72 677 SER A CA 1
ATOM 5080 C C . SER A 1 677 ? -1.202 23.493 50.446 1.00 36.72 677 SER A C 1
ATOM 5082 O O . SER A 1 677 ? -0.417 23.976 49.633 1.00 36.72 677 SER A O 1
ATOM 5084 N N . GLU A 1 678 ? -0.782 22.660 51.405 1.00 33.06 678 GLU A N 1
ATOM 5085 C CA . GLU A 1 678 ? 0.639 22.283 51.579 1.00 33.06 678 GLU A CA 1
ATOM 5086 C C . GLU A 1 678 ? 1.254 21.587 50.345 1.00 33.06 678 GLU A C 1
ATOM 5088 O O . GLU A 1 678 ? 2.472 21.544 50.196 1.00 33.06 678 GLU A O 1
ATOM 5093 N N . GLY A 1 679 ? 0.423 21.080 49.425 1.00 30.25 679 GLY A N 1
ATOM 5094 C CA . GLY A 1 679 ? 0.851 20.562 48.120 1.00 30.25 679 GLY A CA 1
ATOM 5095 C C . GLY A 1 679 ? 1.120 21.634 47.052 1.00 30.25 679 GLY A C 1
ATOM 5096 O O . GLY A 1 679 ? 1.429 21.276 45.919 1.00 30.25 679 GLY A O 1
ATOM 5097 N N . GLY A 1 680 ? 0.973 22.924 47.372 1.00 32.69 680 GLY A N 1
ATOM 5098 C CA . GLY A 1 680 ? 1.171 24.041 46.442 1.00 32.69 680 GLY A CA 1
ATOM 5099 C C . GLY A 1 680 ? 0.003 24.304 45.483 1.00 32.69 680 GLY A C 1
ATOM 5100 O O . GLY A 1 680 ? 0.166 25.064 44.533 1.00 32.69 680 GLY A O 1
ATOM 5101 N N . TYR A 1 681 ? -1.166 23.692 45.704 1.00 28.75 681 TYR A N 1
ATOM 5102 C CA . TYR A 1 681 ? -2.376 24.000 44.935 1.00 28.75 681 TYR A CA 1
ATOM 5103 C C . TYR A 1 681 ? -3.156 25.135 45.589 1.00 28.75 681 TYR A C 1
ATOM 5105 O O . TYR A 1 681 ? -3.517 25.038 46.767 1.00 28.75 681 TYR A O 1
ATOM 5113 N N . GLU A 1 682 ? -3.452 26.160 44.794 1.00 40.56 682 GLU A N 1
ATOM 5114 C CA . GLU A 1 682 ? -4.245 27.328 45.169 1.00 40.56 682 GLU A CA 1
ATOM 5115 C C . GLU A 1 682 ? -5.698 27.182 44.693 1.00 40.56 682 GLU A C 1
ATOM 5117 O O . GLU A 1 682 ? -5.957 26.730 43.575 1.00 40.56 682 GLU A O 1
ATOM 5122 N N . ARG A 1 683 ? -6.665 27.573 45.530 1.00 36.03 683 ARG A N 1
ATOM 5123 C CA . ARG A 1 683 ? -8.096 27.564 45.196 1.00 36.03 683 ARG A CA 1
ATOM 5124 C C . ARG A 1 683 ? -8.771 28.848 45.665 1.00 36.03 683 ARG A C 1
ATOM 5126 O O . ARG A 1 683 ? -8.878 29.091 46.864 1.00 36.03 683 ARG A O 1
ATOM 5133 N N . PHE A 1 684 ? -9.276 29.632 44.717 1.00 37.81 684 PHE A N 1
ATOM 5134 C CA . PHE A 1 684 ? -10.120 30.797 44.983 1.00 37.81 684 PHE A CA 1
ATOM 51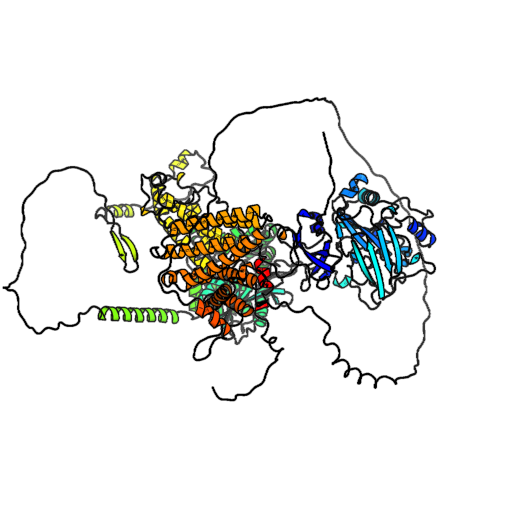35 C C . PHE A 1 684 ? -11.520 30.371 45.454 1.00 37.81 684 PHE A C 1
ATOM 5137 O O . PHE A 1 684 ? -12.137 29.477 44.871 1.00 37.81 684 PHE A O 1
ATOM 5144 N N . ILE A 1 685 ? -12.025 31.031 46.496 1.00 38.97 685 ILE A N 1
ATOM 5145 C CA . ILE A 1 685 ? -13.398 30.912 46.991 1.00 38.97 685 ILE A CA 1
ATOM 5146 C C . ILE A 1 685 ? -14.039 32.308 46.918 1.00 38.97 685 ILE A C 1
ATOM 5148 O O . ILE A 1 685 ? -13.628 33.195 47.672 1.00 38.97 685 ILE A O 1
ATOM 5152 N N . PRO A 1 686 ? -15.031 32.535 46.034 1.00 36.16 686 PRO A N 1
ATOM 5153 C CA . PRO A 1 686 ? -15.756 33.801 45.967 1.00 36.16 686 PRO A CA 1
ATOM 5154 C C . PRO A 1 686 ? -16.429 34.145 47.302 1.00 36.16 686 PRO A C 1
ATOM 5156 O O . PRO A 1 686 ? -17.053 33.289 47.931 1.00 36.16 686 PRO A O 1
ATOM 5159 N N . GLY A 1 687 ? -16.340 35.409 47.720 1.00 37.47 687 GLY A N 1
ATOM 5160 C CA . GLY A 1 687 ? -17.049 35.901 48.900 1.00 37.47 687 GLY A CA 1
ATOM 5161 C C . GLY A 1 687 ? -18.550 36.015 48.629 1.00 37.47 687 GLY A C 1
ATOM 5162 O O . GLY A 1 687 ? -18.987 36.975 47.998 1.00 37.47 687 GLY A O 1
ATOM 5163 N N . LEU A 1 688 ? -19.336 35.046 49.105 1.00 37.34 688 LEU A N 1
ATOM 5164 C CA . LEU A 1 688 ? -20.800 35.091 49.038 1.00 37.34 688 LEU A CA 1
ATOM 5165 C C . LEU A 1 688 ? -21.343 36.220 49.926 1.00 37.34 688 LEU A C 1
ATOM 5167 O O . LEU A 1 688 ? -21.298 36.135 51.152 1.00 37.34 688 LEU A O 1
ATOM 5171 N N . ALA A 1 689 ? -21.886 37.264 49.299 1.00 35.31 689 ALA A N 1
ATOM 5172 C CA . ALA A 1 689 ? -22.665 38.287 49.987 1.00 35.31 689 ALA A CA 1
ATOM 5173 C C . ALA A 1 689 ? -24.051 37.727 50.352 1.00 35.31 689 ALA A C 1
ATOM 5175 O O . ALA A 1 689 ? -24.734 37.141 49.515 1.00 35.31 689 ALA A O 1
ATOM 5176 N N . SER A 1 690 ? -24.465 37.893 51.608 1.00 43.19 690 SER A N 1
ATOM 5177 C CA . SER A 1 690 ? -25.691 37.296 52.142 1.00 43.19 690 SER A CA 1
ATOM 5178 C C . SER A 1 690 ? -26.926 38.188 51.943 1.00 43.19 690 SER A C 1
ATOM 5180 O O . SER A 1 690 ? -27.337 38.894 52.866 1.00 43.19 690 SER A O 1
ATOM 5182 N N . SER A 1 691 ? -27.538 38.116 50.761 1.00 38.41 691 SER A N 1
ATOM 5183 C CA . SER A 1 691 ? -28.918 38.556 50.492 1.00 38.41 691 SER A CA 1
ATOM 5184 C C . SER A 1 691 ? -29.487 37.835 49.255 1.00 38.41 691 SER A C 1
ATOM 5186 O O . SER A 1 691 ? -28.748 37.181 48.526 1.00 38.41 691 SER A O 1
ATOM 5188 N N . ASP A 1 692 ? -30.803 37.926 49.044 1.00 36.69 692 ASP A N 1
ATOM 5189 C CA . ASP A 1 692 ? -31.539 37.455 47.851 1.00 36.69 692 ASP A CA 1
ATOM 5190 C C . ASP A 1 692 ? -31.566 35.934 47.579 1.00 36.69 692 ASP A C 1
ATOM 5192 O O . ASP A 1 692 ? -31.851 35.488 46.466 1.00 36.69 692 ASP A O 1
ATOM 5196 N N . ALA A 1 693 ? -31.391 35.114 48.620 1.00 34.34 693 ALA A N 1
ATOM 5197 C CA . ALA A 1 693 ? -31.591 33.659 48.547 1.00 34.34 693 ALA A CA 1
ATOM 5198 C C . ALA A 1 693 ? -33.063 33.226 48.331 1.00 34.34 693 ALA A C 1
ATOM 5200 O O . ALA A 1 693 ? -33.314 32.077 47.969 1.00 34.34 693 ALA A O 1
ATOM 5201 N N . GLU A 1 694 ? -34.039 34.117 48.540 1.00 33.91 694 GLU A N 1
ATOM 5202 C CA . GLU A 1 694 ? -35.473 33.819 48.373 1.00 33.91 694 GLU A CA 1
ATOM 5203 C C . GLU A 1 694 ? -35.987 34.161 46.959 1.00 33.91 694 GLU A C 1
ATOM 5205 O O . GLU A 1 694 ? -36.785 33.412 46.392 1.00 33.91 694 GLU A O 1
ATOM 5210 N N . SER A 1 695 ? -35.455 35.219 46.335 1.00 33.50 695 SER A N 1
ATOM 5211 C CA . SER A 1 695 ? -35.898 35.768 45.039 1.00 33.50 695 SER A CA 1
ATOM 5212 C C . SER A 1 695 ? -35.779 34.794 43.857 1.00 33.50 695 SER A C 1
ATOM 5214 O O . SER A 1 695 ? -36.498 34.914 42.866 1.00 33.50 695 SER A O 1
ATOM 5216 N N . VAL A 1 696 ? -34.873 33.816 43.943 1.00 35.22 696 VAL A N 1
ATOM 5217 C CA . VAL A 1 696 ? -34.654 32.804 42.892 1.00 35.22 696 VAL A CA 1
ATOM 5218 C C . VAL A 1 696 ? -35.730 31.707 42.925 1.00 35.22 696 VAL A C 1
ATOM 5220 O O . VAL A 1 696 ? -36.012 31.082 41.903 1.00 35.22 696 VAL A O 1
ATOM 5223 N N . ASN A 1 697 ? -36.370 31.476 44.076 1.00 32.41 697 ASN A N 1
ATOM 5224 C CA . ASN A 1 697 ? -37.256 30.326 44.274 1.00 32.41 697 ASN A CA 1
ATOM 5225 C C . ASN A 1 697 ? -38.660 30.542 43.667 1.00 32.41 697 ASN A C 1
ATOM 5227 O O . ASN A 1 697 ? -39.254 29.600 43.142 1.00 32.41 697 ASN A O 1
ATOM 5231 N N . GLU A 1 698 ? -39.175 31.779 43.647 1.00 31.53 698 GLU A N 1
ATOM 5232 C CA . GLU A 1 698 ? -40.461 32.105 42.995 1.00 31.53 698 GLU A CA 1
ATOM 5233 C C . GLU A 1 698 ? -40.392 32.005 41.457 1.00 31.53 698 GLU A C 1
ATOM 5235 O O . GLU A 1 698 ? -41.353 31.585 40.800 1.00 31.53 698 GLU A O 1
ATOM 5240 N N . LEU A 1 699 ? -39.229 32.313 40.871 1.00 32.00 699 LEU A N 1
ATOM 5241 C CA . LEU A 1 699 ? -38.970 32.167 39.432 1.00 32.00 699 LEU A CA 1
ATOM 5242 C C . LEU A 1 699 ? -38.996 30.703 38.963 1.00 32.00 699 LEU A C 1
ATOM 5244 O O . LEU A 1 699 ? -39.304 30.437 37.804 1.00 32.00 699 LEU A O 1
ATOM 5248 N N . ILE A 1 700 ? -38.721 29.752 39.860 1.00 34.50 700 ILE A N 1
ATOM 5249 C CA . ILE A 1 700 ? -38.713 28.313 39.557 1.00 34.50 700 ILE A CA 1
ATOM 5250 C C . ILE A 1 700 ? -40.122 27.695 39.672 1.00 34.50 700 ILE A C 1
ATOM 5252 O O . ILE A 1 700 ? -40.405 26.693 39.017 1.00 34.50 700 ILE A O 1
ATOM 5256 N N . GLN A 1 701 ? -41.037 28.292 40.447 1.00 32.12 701 GLN A N 1
ATOM 5257 C CA . GLN A 1 701 ? -42.360 27.706 40.733 1.00 32.12 701 GLN A CA 1
ATOM 5258 C C . GLN A 1 701 ? -43.510 28.202 39.836 1.00 32.12 701 GLN A C 1
ATOM 5260 O O . GLN A 1 701 ? -44.609 27.652 39.898 1.00 32.12 701 GLN A O 1
ATOM 5265 N N . SER A 1 702 ? -43.287 29.205 38.982 1.00 32.03 702 SER A N 1
ATOM 5266 C CA . SER A 1 702 ? -44.340 29.820 38.149 1.00 32.03 702 SER A CA 1
ATOM 5267 C C . SER A 1 702 ? -44.427 29.289 36.706 1.00 32.03 702 SER A C 1
ATOM 5269 O O . SER A 1 702 ? -45.417 29.537 36.016 1.00 32.03 702 SER A O 1
ATOM 5271 N N . ALA A 1 703 ? -43.442 28.514 36.240 1.00 28.59 703 ALA A N 1
ATOM 5272 C CA . ALA A 1 703 ? -43.348 28.023 34.860 1.00 28.59 703 ALA A CA 1
ATOM 5273 C C . ALA A 1 703 ? -44.207 26.769 34.565 1.00 28.59 703 ALA A C 1
ATOM 5275 O O . ALA A 1 703 ? -43.714 25.757 34.064 1.00 28.59 703 ALA A O 1
ATOM 5276 N N . SER A 1 704 ? -45.514 26.814 34.843 1.00 32.06 704 SER A N 1
ATOM 5277 C CA . SER A 1 704 ? -46.442 25.757 34.409 1.00 32.06 704 SER A CA 1
ATOM 5278 C C . SER A 1 704 ? -46.636 25.796 32.884 1.00 32.06 704 SER A C 1
ATOM 5280 O O . SER A 1 704 ? -47.191 26.759 32.351 1.00 32.06 704 SER A O 1
ATOM 5282 N N . ALA A 1 705 ? -46.174 24.761 32.178 1.00 30.16 705 ALA A N 1
ATOM 5283 C CA . ALA A 1 705 ? -46.140 24.735 30.715 1.00 30.16 705 ALA A CA 1
ATOM 5284 C C . ALA A 1 705 ? -47.543 24.564 30.082 1.00 30.16 705 ALA A C 1
ATOM 5286 O O . ALA A 1 705 ? -48.254 23.616 30.430 1.00 30.16 705 ALA A O 1
ATOM 5287 N N . PRO A 1 706 ? -47.953 25.422 29.124 1.00 29.64 706 PRO A N 1
ATOM 5288 C CA . PRO A 1 706 ? -49.211 25.257 28.401 1.00 29.64 706 PRO A CA 1
ATOM 5289 C C . PRO A 1 706 ? -49.119 24.134 27.344 1.00 29.64 706 PRO A C 1
ATOM 5291 O O . PRO A 1 706 ? -48.086 23.992 26.685 1.00 29.64 706 PRO A O 1
ATOM 5294 N N . PRO A 1 707 ? -50.191 23.353 27.114 1.00 39.94 707 PRO A N 1
ATOM 5295 C CA . PRO A 1 707 ? -50.169 22.234 26.175 1.00 39.94 707 PRO A CA 1
ATOM 5296 C C . PRO A 1 707 ? -50.408 22.685 24.721 1.00 39.94 707 PRO A C 1
ATOM 5298 O O . PRO A 1 707 ? -51.544 22.707 24.252 1.00 39.94 707 PRO A O 1
ATOM 5301 N N . MET A 1 708 ? -49.337 22.996 23.984 1.00 26.12 708 MET A N 1
ATOM 5302 C CA . MET A 1 708 ? -49.343 23.153 22.517 1.00 26.12 708 MET A CA 1
ATOM 5303 C C . MET A 1 708 ? -48.091 22.480 21.929 1.00 26.12 708 MET A C 1
ATOM 5305 O O . MET A 1 708 ? -46.985 22.742 22.384 1.00 26.12 708 MET A O 1
ATOM 5309 N N . SER A 1 709 ? -48.175 21.455 21.075 1.00 28.72 709 SER A N 1
ATOM 5310 C CA . SER A 1 709 ? -48.817 21.326 19.749 1.00 28.72 709 SER A CA 1
ATOM 5311 C C . SER A 1 709 ? -47.966 21.868 18.593 1.00 28.72 709 SER A C 1
ATOM 5313 O O . SER A 1 709 ? -47.890 23.072 18.372 1.00 28.72 709 SER A O 1
ATOM 5315 N N . SER A 1 710 ? -47.393 20.937 17.822 1.00 37.69 710 SER A N 1
ATOM 5316 C CA . SER A 1 710 ? -47.143 21.035 16.373 1.00 37.69 710 SER A CA 1
ATOM 5317 C C . SER A 1 710 ? -46.805 22.421 15.787 1.00 37.69 710 SER A C 1
ATOM 5319 O O . SER A 1 710 ? -47.651 23.023 15.129 1.00 37.69 710 SER A O 1
ATOM 5321 N N . SER A 1 711 ? -45.550 22.862 15.945 1.00 31.14 711 SER A N 1
ATOM 5322 C CA . SER A 1 711 ? -44.748 23.456 14.853 1.00 31.14 711 SER A CA 1
ATOM 5323 C C . SER A 1 711 ? -43.320 23.785 15.310 1.00 31.14 711 SER A C 1
ATOM 5325 O O . SER A 1 711 ? -43.118 24.676 16.128 1.00 31.14 711 SER A O 1
ATOM 5327 N N . PHE A 1 712 ? -42.317 23.106 14.742 1.00 26.95 712 PHE A N 1
ATOM 5328 C CA . PHE A 1 712 ? -40.921 23.574 14.774 1.00 26.95 712 PHE A CA 1
ATOM 5329 C C . PHE A 1 712 ? -40.721 24.579 13.617 1.00 26.95 712 PHE A C 1
ATOM 5331 O O . PHE A 1 712 ? -41.302 24.367 12.550 1.00 26.95 712 PHE A O 1
ATOM 5338 N N . PRO A 1 713 ? -39.932 25.659 13.773 1.00 31.86 713 PRO A N 1
ATOM 5339 C CA . PRO A 1 713 ? -40.024 26.865 12.932 1.00 31.86 713 PRO A CA 1
ATOM 5340 C C . PRO A 1 713 ? -39.375 26.766 11.532 1.00 31.86 713 PRO A C 1
ATOM 5342 O O . PRO A 1 713 ? -38.952 27.773 10.972 1.00 31.86 713 PRO A O 1
ATOM 5345 N N . PHE A 1 714 ? -39.301 25.567 10.946 1.00 34.41 714 PHE A N 1
ATOM 5346 C CA . PHE A 1 714 ? -38.676 25.307 9.641 1.00 34.41 714 PHE A CA 1
ATOM 5347 C C . PHE A 1 714 ? -39.584 24.515 8.681 1.00 34.41 714 PHE A C 1
ATOM 5349 O O . PHE A 1 714 ? -39.114 23.670 7.920 1.00 34.41 714 PHE A O 1
ATOM 5356 N N . SER A 1 715 ? -40.894 24.787 8.688 1.00 35.34 715 SER A N 1
ATOM 5357 C CA . SER A 1 715 ? -41.760 24.393 7.569 1.00 35.34 715 SER A CA 1
ATOM 5358 C C . SER A 1 715 ? -41.459 25.259 6.335 1.00 35.34 715 SER A C 1
ATOM 5360 O O . SER A 1 715 ? -41.184 26.454 6.441 1.00 35.34 715 SER A O 1
ATOM 5362 N N . ALA A 1 716 ? -41.495 24.656 5.144 1.00 35.94 716 ALA A N 1
ATOM 5363 C CA . ALA A 1 716 ? -40.943 25.250 3.920 1.00 35.94 716 ALA A CA 1
ATOM 5364 C C . ALA A 1 716 ? -41.726 26.454 3.342 1.00 35.94 716 ALA A C 1
ATOM 5366 O O . ALA A 1 716 ? -41.324 27.007 2.321 1.00 35.94 716 ALA A O 1
ATOM 5367 N N . GLU A 1 717 ? -42.828 26.867 3.974 1.00 37.56 717 GLU A N 1
ATOM 5368 C CA . GLU A 1 717 ? -43.775 27.858 3.436 1.00 37.56 717 GLU A CA 1
ATOM 5369 C C . GLU A 1 717 ? -43.762 29.203 4.198 1.00 37.56 717 GLU A C 1
ATOM 5371 O O . GLU A 1 717 ? -44.365 30.175 3.750 1.00 37.56 717 GLU A O 1
ATOM 5376 N N . ALA A 1 718 ? -43.040 29.305 5.322 1.00 33.81 718 ALA A N 1
ATOM 5377 C CA . ALA A 1 718 ? -43.076 30.461 6.230 1.00 33.81 718 ALA A CA 1
ATOM 5378 C C . ALA A 1 718 ? -41.958 31.510 6.003 1.00 33.81 718 ALA A C 1
ATOM 5380 O O . ALA A 1 718 ? -41.486 32.145 6.946 1.00 33.81 718 ALA A O 1
ATOM 5381 N N . LEU A 1 719 ? -41.504 31.719 4.761 1.00 45.62 719 LEU A N 1
ATOM 5382 C CA . LEU A 1 719 ? -40.333 32.563 4.453 1.00 45.62 719 LEU A CA 1
ATOM 5383 C C . LEU A 1 719 ? -40.667 34.073 4.328 1.00 45.62 719 LEU A C 1
ATOM 5385 O O . LEU A 1 719 ? -40.378 34.727 3.325 1.00 45.62 719 LEU A O 1
ATOM 5389 N N . ALA A 1 720 ? -41.278 34.642 5.372 1.00 41.88 720 ALA A N 1
ATOM 5390 C CA . ALA A 1 720 ? -41.741 36.032 5.424 1.00 41.88 720 ALA A CA 1
ATOM 5391 C C . ALA A 1 720 ? -40.782 36.961 6.208 1.00 41.88 720 ALA A C 1
ATOM 5393 O O . ALA A 1 720 ? -40.917 37.136 7.413 1.00 41.88 720 ALA A O 1
ATOM 5394 N N . THR A 1 721 ? -39.845 37.579 5.474 1.00 48.19 721 THR A N 1
ATOM 5395 C CA . THR A 1 721 ? -38.899 38.651 5.879 1.00 48.19 721 THR A CA 1
ATOM 5396 C C . THR A 1 721 ? -37.945 38.415 7.067 1.00 48.19 721 THR A C 1
ATOM 5398 O O . THR A 1 721 ? -38.304 38.070 8.186 1.00 48.19 721 THR A O 1
ATOM 5401 N N . ARG A 1 722 ? -36.674 38.800 6.847 1.00 35.84 722 ARG A N 1
ATOM 5402 C CA . ARG A 1 722 ? -35.539 38.773 7.800 1.00 35.84 722 ARG A CA 1
ATOM 5403 C C . ARG A 1 722 ? -35.822 39.346 9.201 1.00 35.84 722 ARG A C 1
ATOM 5405 O O . ARG A 1 722 ? -35.087 39.024 10.125 1.00 35.84 722 ARG A O 1
ATOM 5412 N N . ARG A 1 723 ? -36.820 40.223 9.359 1.00 37.38 723 ARG A N 1
ATOM 5413 C CA . ARG A 1 723 ? -37.106 40.897 10.634 1.00 37.38 723 ARG A CA 1
ATOM 5414 C C . ARG A 1 723 ? -37.803 39.967 11.631 1.00 37.38 723 ARG A C 1
ATOM 5416 O O . ARG A 1 723 ? -37.298 39.829 12.736 1.00 37.38 723 ARG A O 1
ATOM 5423 N N . ALA A 1 724 ? -38.821 39.224 11.191 1.00 39.19 724 ALA A N 1
ATOM 5424 C CA . ALA A 1 724 ? -39.515 38.245 12.030 1.00 39.19 724 ALA A CA 1
ATOM 5425 C C . ALA A 1 724 ? -38.561 37.178 12.600 1.00 39.19 724 ALA A C 1
ATOM 5427 O O . ALA A 1 724 ? -38.703 36.772 13.745 1.00 39.19 724 ALA A O 1
ATOM 5428 N N . LEU A 1 725 ? -37.542 36.785 11.825 1.00 42.16 725 LEU A N 1
ATOM 5429 C CA . LEU A 1 725 ? -36.531 35.801 12.233 1.00 42.16 725 LEU A CA 1
ATOM 5430 C C . LEU A 1 725 ? -35.534 36.351 13.278 1.00 42.16 725 LEU A C 1
ATOM 5432 O O . LEU A 1 725 ? -34.962 35.583 14.047 1.00 42.16 725 LEU A O 1
ATOM 5436 N N . LEU A 1 726 ? -35.341 37.675 13.338 1.00 43.22 726 LEU A N 1
ATOM 5437 C CA . LEU A 1 726 ? -34.569 38.335 14.399 1.00 43.22 726 LEU A CA 1
ATOM 5438 C C . LEU A 1 726 ? -35.412 38.527 15.666 1.00 43.22 726 LEU A C 1
ATOM 5440 O O . LEU A 1 726 ? -34.895 38.337 16.762 1.00 43.22 726 LEU A O 1
ATOM 5444 N N . ASP A 1 727 ? -36.701 38.837 15.511 1.00 43.06 727 ASP A N 1
ATOM 5445 C CA . ASP A 1 727 ? -37.646 39.001 16.623 1.00 43.06 727 ASP A CA 1
ATOM 5446 C C . ASP A 1 727 ? -37.953 37.661 17.345 1.00 43.06 727 ASP A C 1
ATOM 5448 O O . ASP A 1 727 ? -38.455 37.666 18.467 1.00 43.06 727 ASP A O 1
ATOM 5452 N N . THR A 1 728 ? -37.619 36.510 16.738 1.00 42.06 728 THR A N 1
ATOM 5453 C CA . THR A 1 728 ? -37.697 35.163 17.349 1.00 42.06 728 THR A CA 1
ATOM 5454 C C . THR A 1 728 ? -36.430 34.692 18.076 1.00 42.06 728 THR A C 1
ATOM 5456 O O . THR A 1 728 ? -36.439 33.608 18.657 1.00 42.06 728 THR A O 1
ATOM 5459 N N . LEU A 1 729 ? -35.326 35.445 18.033 1.00 39.31 729 LEU A N 1
ATOM 5460 C CA . LEU A 1 729 ? -34.116 35.107 18.795 1.00 39.31 729 LEU A CA 1
ATOM 5461 C C . LEU A 1 729 ? -34.228 35.628 20.240 1.00 39.31 729 LEU A C 1
ATOM 5463 O O . LEU A 1 729 ? -34.876 36.653 20.461 1.00 39.31 729 LEU A O 1
ATOM 5467 N N . PRO A 1 730 ? -33.583 34.982 21.235 1.00 42.59 730 PRO A N 1
ATOM 5468 C CA . PRO A 1 730 ? -33.524 35.535 22.584 1.00 42.59 730 PRO A CA 1
ATOM 5469 C C . PRO A 1 730 ? -32.903 36.945 22.570 1.00 42.59 730 PRO A C 1
ATOM 5471 O O . PRO A 1 730 ? -32.008 37.207 21.757 1.00 42.59 730 PRO A O 1
ATOM 5474 N N . PRO A 1 731 ? -33.331 37.862 23.461 1.00 52.81 731 PRO A N 1
ATOM 5475 C CA . PRO A 1 731 ? -32.731 39.186 23.586 1.00 52.81 731 PRO A CA 1
ATOM 5476 C C . PRO A 1 731 ? -31.207 39.098 23.692 1.00 52.81 731 PRO A C 1
ATOM 5478 O O . PRO A 1 731 ? -30.698 38.252 24.423 1.00 52.81 731 PRO A O 1
ATOM 5481 N N . GLY A 1 732 ? -30.481 39.995 23.010 1.00 45.94 732 GLY A N 1
ATOM 5482 C CA . GLY A 1 732 ? -29.018 39.908 22.862 1.00 45.94 732 GLY A CA 1
ATOM 5483 C C . GLY A 1 732 ? -28.272 39.603 24.166 1.00 45.94 732 GLY A C 1
ATOM 5484 O O . GLY A 1 732 ? -27.473 38.675 24.189 1.00 45.94 732 GLY A O 1
ATOM 5485 N N . ARG A 1 733 ? -28.654 40.264 25.273 1.00 43.41 733 ARG A N 1
ATOM 5486 C CA . ARG A 1 733 ? -28.138 39.979 26.624 1.00 43.41 733 ARG A CA 1
ATOM 5487 C C . ARG A 1 733 ? -28.220 38.510 27.032 1.00 43.41 733 ARG A C 1
ATOM 5489 O O . ARG A 1 733 ? -27.225 37.996 27.503 1.00 43.41 733 ARG A O 1
ATOM 5496 N N . GLN A 1 734 ? -29.340 37.822 26.817 1.00 42.22 734 GLN A N 1
ATOM 5497 C CA . GLN A 1 734 ? -29.467 36.402 27.168 1.00 42.22 734 GLN A CA 1
ATOM 5498 C C . GLN A 1 734 ? -28.598 35.518 26.267 1.00 42.22 734 GLN A C 1
ATOM 5500 O O . GLN A 1 734 ? -28.033 34.530 26.726 1.00 42.22 734 GLN A O 1
ATOM 5505 N N . CYS A 1 735 ? -28.433 35.882 24.990 1.00 43.91 735 CYS A N 1
ATOM 5506 C CA . CYS A 1 735 ? -27.457 35.223 24.122 1.00 43.91 735 CYS A CA 1
ATOM 5507 C C . CYS A 1 735 ? -26.005 35.505 24.542 1.00 43.91 735 CYS A C 1
ATOM 5509 O O . CYS A 1 735 ? -25.147 34.667 24.288 1.00 43.91 735 CYS A O 1
ATOM 5511 N N . ASP A 1 736 ? -25.715 36.660 25.140 1.00 48.91 736 ASP A N 1
ATOM 5512 C CA . ASP A 1 736 ? -24.382 37.039 25.618 1.00 48.91 736 ASP A CA 1
ATOM 5513 C C . ASP A 1 736 ? -24.073 36.419 26.997 1.00 48.91 736 ASP A C 1
ATOM 5515 O O . ASP A 1 736 ? -22.999 35.860 27.178 1.00 48.91 736 ASP A O 1
ATOM 5519 N N . GLU A 1 737 ? -25.044 36.358 27.909 1.00 49.62 737 GLU A N 1
ATOM 5520 C CA . GLU A 1 737 ? -24.980 35.626 29.184 1.00 49.62 737 GLU A CA 1
ATOM 5521 C C . GLU A 1 737 ? -24.798 34.113 28.950 1.00 49.62 737 GLU A C 1
ATOM 5523 O O . GLU A 1 737 ? -23.935 33.484 29.562 1.00 49.62 737 GLU A O 1
ATOM 5528 N N . LEU A 1 738 ? -25.538 33.521 28.000 1.00 47.78 738 LEU A N 1
ATOM 5529 C CA . LEU A 1 738 ? -25.342 32.121 27.599 1.00 47.78 738 LEU A CA 1
ATOM 5530 C C . LEU A 1 738 ? -23.970 31.881 26.956 1.00 47.78 738 LEU A C 1
ATOM 5532 O O . LEU A 1 738 ? -23.384 30.822 27.174 1.00 47.78 738 LEU A O 1
ATOM 5536 N N . LYS A 1 739 ? -23.437 32.845 26.190 1.00 51.09 739 LYS A N 1
ATOM 5537 C CA . LYS A 1 739 ? -22.058 32.788 25.674 1.00 51.09 739 LYS A CA 1
ATOM 5538 C C . LYS A 1 739 ? -21.046 32.832 26.814 1.00 51.09 739 LYS A C 1
ATOM 5540 O O . LYS A 1 739 ? -20.125 32.025 26.804 1.00 51.09 739 LYS A O 1
ATOM 5545 N N . ASP A 1 740 ? -21.203 33.734 27.777 1.00 56.03 740 ASP A N 1
ATOM 5546 C CA . ASP A 1 740 ? -20.277 33.878 28.902 1.00 56.03 740 ASP A CA 1
ATOM 5547 C C . ASP A 1 740 ? -20.218 32.601 29.749 1.00 56.03 740 ASP A C 1
ATOM 5549 O O . ASP A 1 740 ? -19.133 32.048 29.925 1.00 56.03 740 ASP A O 1
ATOM 5553 N N . ILE A 1 741 ? -21.372 32.053 30.148 1.00 57.09 741 ILE A N 1
ATOM 5554 C CA . ILE A 1 741 ? -21.460 30.771 30.873 1.00 57.09 741 ILE A CA 1
ATOM 5555 C C . ILE A 1 741 ? -20.823 29.635 30.053 1.00 57.09 741 ILE A C 1
ATOM 5557 O O . ILE A 1 741 ? -20.053 28.829 30.577 1.00 57.09 741 ILE A O 1
ATOM 5561 N N . PHE A 1 742 ? -21.096 29.580 28.747 1.00 52.19 742 PHE A N 1
ATOM 5562 C CA . PHE A 1 742 ? -20.502 28.597 27.842 1.00 52.19 742 PHE A CA 1
ATOM 5563 C C . PHE A 1 742 ? -18.971 28.738 27.761 1.00 52.19 742 PHE A C 1
ATOM 5565 O O . PHE A 1 742 ? -18.256 27.739 27.830 1.00 52.19 742 PHE A O 1
ATOM 5572 N N . PHE A 1 743 ? -18.427 29.953 27.677 1.00 56.53 743 PHE A N 1
ATOM 5573 C CA . PHE A 1 743 ? -16.978 30.157 27.635 1.00 56.53 743 PHE A CA 1
ATOM 5574 C C . PHE A 1 743 ? -16.294 29.886 28.982 1.00 56.53 743 PHE A C 1
ATOM 5576 O O . PHE A 1 743 ? -15.184 29.353 28.979 1.00 56.53 743 PHE A O 1
ATOM 5583 N N . GLU A 1 744 ? -16.948 30.165 30.110 1.00 59.59 744 GLU A N 1
ATOM 5584 C CA . GLU A 1 744 ? -16.436 29.842 31.449 1.00 59.59 744 GLU A CA 1
ATOM 5585 C C . GLU A 1 744 ? -16.404 28.335 31.728 1.00 59.59 744 GLU A C 1
ATOM 5587 O O . GLU A 1 744 ? -15.461 27.856 32.356 1.00 59.59 744 GLU A O 1
ATOM 5592 N N . VAL A 1 745 ? -17.360 27.564 31.197 1.00 59.31 745 VAL A N 1
ATOM 5593 C CA . VAL A 1 745 ? -17.337 26.095 31.280 1.00 59.31 745 VAL A CA 1
ATOM 5594 C C . VAL A 1 745 ? -16.325 25.491 30.300 1.00 59.31 745 VAL A C 1
ATOM 5596 O O . VAL A 1 745 ? -15.478 24.696 30.705 1.00 59.31 745 VAL A O 1
ATOM 5599 N N . PHE A 1 746 ? -16.372 25.856 29.014 1.00 62.06 746 PHE A N 1
ATOM 5600 C CA . PHE A 1 746 ? -15.609 25.146 27.980 1.00 62.06 746 PHE A CA 1
ATOM 5601 C C . PHE A 1 746 ? -14.149 25.606 27.817 1.00 62.06 746 PHE A C 1
ATOM 5603 O O . PHE A 1 746 ? -13.333 24.808 27.352 1.00 62.06 746 PHE A O 1
ATOM 5610 N N . SER A 1 747 ? -13.767 26.830 28.213 1.00 64.56 747 SER A N 1
ATOM 5611 C CA . SER A 1 747 ? -12.358 27.272 28.140 1.00 64.56 747 SER A CA 1
ATOM 5612 C C . SER A 1 747 ? -11.437 26.430 29.051 1.00 64.56 747 SER A C 1
ATOM 5614 O O . SER A 1 747 ? -10.465 25.867 28.533 1.00 64.56 747 SER A O 1
ATOM 5616 N N . PRO A 1 748 ? -11.751 26.204 30.348 1.00 67.12 748 PRO A N 1
ATOM 5617 C CA . PRO A 1 748 ? -10.989 25.280 31.193 1.00 67.12 748 PRO A CA 1
ATOM 5618 C C . PRO A 1 748 ? -11.016 23.831 30.686 1.00 67.12 748 PRO A C 1
ATOM 5620 O O . PRO A 1 748 ? -9.994 23.147 30.746 1.00 67.12 748 PRO A O 1
ATOM 5623 N N . THR A 1 749 ? -12.143 23.359 30.133 1.00 72.44 749 THR A N 1
ATOM 5624 C CA . THR A 1 749 ? -12.229 22.014 29.533 1.00 72.44 749 THR A CA 1
ATOM 5625 C C . THR A 1 749 ? -11.254 21.851 28.368 1.00 72.44 749 THR A C 1
ATOM 5627 O O . THR A 1 749 ? -10.559 20.840 28.300 1.00 72.44 749 THR A O 1
ATOM 5630 N N . VAL A 1 750 ? -11.136 22.844 27.481 1.00 75.75 750 VAL A N 1
ATOM 5631 C CA . VAL A 1 750 ? -10.160 22.817 26.379 1.00 75.75 750 VAL A CA 1
ATOM 5632 C C . VAL A 1 750 ? -8.723 22.818 26.901 1.00 75.75 750 VAL A C 1
ATOM 5634 O O . VAL A 1 750 ? -7.904 22.056 26.393 1.00 75.75 750 VAL A O 1
ATOM 5637 N N . GLN A 1 751 ? -8.406 23.601 27.936 1.00 74.31 751 GLN A N 1
ATOM 5638 C CA . GLN A 1 751 ? -7.070 23.595 28.548 1.00 74.31 751 GLN A CA 1
ATOM 5639 C C . GLN A 1 751 ? -6.728 22.221 29.148 1.00 74.31 751 GLN A C 1
ATOM 5641 O O . GLN A 1 751 ? -5.649 21.683 28.891 1.00 74.31 751 GLN A O 1
ATOM 5646 N N . ALA A 1 752 ? -7.666 21.613 29.881 1.00 73.00 752 ALA A N 1
ATOM 5647 C CA . ALA A 1 752 ? -7.511 20.270 30.437 1.00 73.00 752 ALA A CA 1
ATOM 5648 C C . ALA A 1 752 ? -7.352 19.201 29.340 1.00 73.00 752 ALA A C 1
ATOM 5650 O O . ALA A 1 752 ? -6.484 18.335 29.453 1.00 73.00 752 ALA A O 1
ATOM 5651 N N . LEU A 1 753 ? -8.129 19.285 28.254 1.00 78.19 753 LEU A N 1
ATOM 5652 C CA . LEU A 1 753 ? -8.011 18.391 27.100 1.00 78.19 753 LEU A CA 1
ATOM 5653 C C . LEU A 1 753 ? -6.657 18.539 26.395 1.00 78.19 753 LEU A C 1
ATOM 5655 O O . LEU A 1 753 ? -6.010 17.532 26.127 1.00 78.19 753 LEU A O 1
ATOM 5659 N N . VAL A 1 754 ? -6.181 19.764 26.149 1.00 79.94 754 VAL A N 1
ATOM 5660 C CA . VAL A 1 754 ? -4.852 20.020 25.560 1.00 79.94 754 VAL A CA 1
ATOM 5661 C C . VAL A 1 754 ? -3.744 19.399 26.421 1.00 79.94 754 VAL A C 1
ATOM 5663 O O . VAL A 1 754 ? -2.884 18.692 25.895 1.00 79.94 754 VAL A O 1
ATOM 5666 N N . LEU A 1 755 ? -3.786 19.581 27.745 1.00 74.81 755 LEU A N 1
ATOM 5667 C CA . LEU A 1 755 ? -2.813 18.975 28.664 1.00 74.81 755 LEU A CA 1
ATOM 5668 C C . LEU A 1 755 ? -2.906 17.438 28.691 1.00 74.81 755 LEU A C 1
ATOM 5670 O O . LEU A 1 755 ? -1.876 16.761 28.680 1.00 74.81 755 LEU A O 1
ATOM 5674 N N . LEU A 1 756 ? -4.118 16.876 28.661 1.00 74.12 756 LEU A N 1
ATOM 5675 C CA . LEU A 1 756 ? -4.350 15.430 28.607 1.00 74.12 756 LEU A CA 1
ATOM 5676 C C . LEU A 1 756 ? -3.834 14.814 27.298 1.00 74.12 756 LEU A C 1
ATOM 5678 O O . LEU A 1 756 ? -3.160 13.788 27.325 1.00 74.12 756 LEU A O 1
ATOM 5682 N N . ILE A 1 757 ? -4.097 15.446 26.154 1.00 77.06 757 ILE A N 1
ATOM 5683 C CA . ILE A 1 757 ? -3.635 14.996 24.831 1.00 77.06 757 ILE A CA 1
ATOM 5684 C C . ILE A 1 757 ? -2.110 15.098 24.733 1.00 77.06 757 ILE A C 1
ATOM 5686 O O . ILE A 1 757 ? -1.482 14.199 24.168 1.00 77.06 757 ILE A O 1
ATOM 5690 N N . TYR A 1 758 ? -1.502 16.136 25.315 1.00 76.50 758 TYR A N 1
ATOM 5691 C CA . TYR A 1 758 ? -0.047 16.269 25.419 1.00 76.50 758 TYR A CA 1
ATOM 5692 C C . TYR A 1 758 ? 0.561 15.113 26.225 1.00 76.50 758 TYR A C 1
ATOM 5694 O O . TYR A 1 758 ? 1.467 14.430 25.743 1.00 76.50 758 TYR A O 1
ATOM 5702 N N . ALA A 1 759 ? 0.010 14.833 27.411 1.00 65.75 759 ALA A N 1
ATOM 5703 C CA . ALA A 1 759 ? 0.445 13.728 28.261 1.00 65.75 759 ALA A CA 1
ATOM 5704 C C . ALA A 1 759 ? 0.259 12.357 27.582 1.00 65.75 759 ALA A C 1
ATOM 5706 O O . ALA A 1 759 ? 1.195 11.561 27.557 1.00 65.75 759 ALA A O 1
ATOM 5707 N N . LEU A 1 760 ? -0.903 12.095 26.972 1.00 67.19 760 LEU A N 1
ATOM 5708 C CA . LEU A 1 760 ? -1.188 10.844 26.258 1.00 67.19 760 LEU A CA 1
ATOM 5709 C C . LEU A 1 760 ? -0.258 10.632 25.060 1.00 67.19 760 LEU A C 1
ATOM 5711 O O . LEU A 1 760 ? 0.269 9.536 24.892 1.00 67.19 760 LEU A O 1
ATOM 5715 N N . SER A 1 761 ? -0.007 11.675 24.263 1.00 67.19 761 SER A N 1
ATOM 5716 C CA . SER A 1 761 ? 0.884 11.588 23.096 1.00 67.19 761 SER A CA 1
ATOM 5717 C C . SER A 1 761 ? 2.333 11.297 23.506 1.00 67.19 761 SER A C 1
ATOM 5719 O O . SER A 1 761 ? 3.041 10.574 22.808 1.00 67.19 761 SER A O 1
ATOM 5721 N N . HIS A 1 762 ? 2.767 11.799 24.667 1.00 64.06 762 HIS A N 1
ATOM 5722 C CA . HIS A 1 762 ? 4.073 11.480 25.246 1.00 64.06 762 HIS A CA 1
ATOM 5723 C C . HIS A 1 762 ? 4.127 10.145 26.009 1.00 64.06 762 HIS A C 1
ATOM 5725 O O . HIS A 1 762 ? 5.215 9.598 26.172 1.00 64.06 762 HIS A O 1
ATOM 5731 N N . ALA A 1 763 ? 2.982 9.599 26.423 1.00 56.12 763 ALA A N 1
ATOM 5732 C CA . ALA A 1 763 ? 2.840 8.263 27.007 1.00 56.12 763 ALA A CA 1
ATOM 5733 C C . ALA A 1 763 ? 2.521 7.168 25.962 1.00 56.12 763 ALA A C 1
ATOM 5735 O O . ALA A 1 763 ? 2.167 6.053 26.337 1.00 56.12 763 ALA A O 1
ATOM 5736 N N . HIS A 1 764 ? 2.619 7.484 24.664 1.00 56.16 764 HIS A N 1
ATOM 5737 C CA . HIS A 1 764 ? 2.296 6.596 23.535 1.00 56.16 764 HIS A CA 1
ATOM 5738 C C . HIS A 1 764 ? 0.844 6.067 23.506 1.00 56.16 764 HIS A C 1
ATOM 5740 O O . HIS A 1 764 ? 0.553 5.058 22.865 1.00 56.16 764 HIS A O 1
ATOM 5746 N N . GLY A 1 765 ? -0.088 6.769 24.160 1.00 54.00 765 GLY A N 1
ATOM 5747 C CA . GLY A 1 765 ? -1.518 6.459 24.139 1.00 54.00 765 GLY A CA 1
ATOM 5748 C C . GLY A 1 765 ? -2.244 6.983 22.886 1.00 54.00 765 GLY A C 1
ATOM 5749 O O . GLY A 1 765 ? -1.773 7.923 22.238 1.00 54.00 765 GLY A O 1
ATOM 5750 N N . PRO A 1 766 ? -3.421 6.424 22.539 1.00 57.00 766 PRO A N 1
ATOM 5751 C CA . PRO A 1 766 ? -4.196 6.828 21.364 1.00 57.00 766 PRO A CA 1
ATOM 5752 C C . PRO A 1 766 ? -4.846 8.210 21.555 1.00 57.00 766 PRO A C 1
ATOM 5754 O O . PRO A 1 766 ? -5.981 8.335 22.007 1.00 57.00 766 PRO A O 1
ATOM 5757 N N . SER A 1 767 ? -4.132 9.272 21.179 1.00 70.62 767 SER A N 1
ATOM 5758 C CA . SER A 1 767 ? -4.577 10.661 21.365 1.00 70.62 767 SER A CA 1
ATOM 5759 C C . SER A 1 767 ? -5.474 11.209 20.238 1.00 70.62 767 SER A C 1
ATOM 5761 O O . SER A 1 767 ? -6.143 12.227 20.419 1.00 70.62 767 SER A O 1
ATOM 5763 N N . TRP A 1 768 ? -5.544 10.512 19.098 1.00 71.50 768 TRP A N 1
ATOM 5764 C CA . TRP A 1 768 ? -6.223 10.918 17.855 1.00 71.50 768 TRP A CA 1
ATOM 5765 C C . TRP A 1 768 ? -7.667 11.393 18.036 1.00 71.50 768 TRP A C 1
ATOM 5767 O O . TRP A 1 768 ? -8.027 12.474 17.571 1.00 71.50 768 TRP A O 1
ATOM 5777 N N . ALA A 1 769 ? -8.491 10.599 18.722 1.00 71.56 769 ALA A N 1
ATOM 5778 C CA . ALA A 1 769 ? -9.917 10.878 18.866 1.00 71.56 769 ALA A CA 1
ATOM 5779 C C . ALA A 1 769 ? -10.180 12.074 19.801 1.00 71.56 769 ALA A C 1
ATOM 5781 O O . ALA A 1 769 ? -11.032 12.911 19.510 1.00 71.56 769 ALA A O 1
ATOM 5782 N N . LEU A 1 770 ? -9.386 12.212 20.871 1.00 76.12 770 LEU A N 1
ATOM 5783 C CA . LEU A 1 770 ? -9.430 13.372 21.766 1.00 76.12 770 LEU A CA 1
ATOM 5784 C C . LEU A 1 770 ? -8.949 14.648 21.065 1.00 76.12 770 LEU A C 1
ATOM 5786 O O . LEU A 1 770 ? -9.551 15.703 21.251 1.00 76.12 770 LEU A O 1
ATOM 5790 N N . LEU A 1 771 ? -7.912 14.565 20.226 1.00 80.38 771 LEU A N 1
ATOM 5791 C CA . LEU A 1 771 ? -7.412 15.705 19.454 1.00 80.38 771 LEU A CA 1
ATOM 5792 C C . LEU A 1 771 ? -8.440 16.173 18.410 1.00 80.38 771 LEU A C 1
ATOM 5794 O O . LEU A 1 771 ? -8.728 17.367 18.336 1.00 80.38 771 LEU A O 1
ATOM 5798 N N . GLY A 1 772 ? -9.105 15.240 17.719 1.00 75.69 772 GLY A N 1
ATOM 5799 C CA . GLY A 1 772 ? -10.246 15.542 16.849 1.00 75.69 772 GLY A CA 1
ATOM 5800 C C . GLY A 1 772 ? -11.450 16.140 17.591 1.00 75.69 772 GLY A C 1
ATOM 5801 O O . GLY A 1 772 ? -12.039 17.114 17.122 1.00 75.69 772 GLY A O 1
ATOM 5802 N N . ALA A 1 773 ? -11.808 15.620 18.769 1.00 76.06 773 ALA A N 1
ATOM 5803 C CA . ALA A 1 773 ? -12.884 16.188 19.585 1.00 76.06 773 ALA A CA 1
ATOM 5804 C C . ALA A 1 773 ? -12.543 17.610 20.069 1.00 76.06 773 ALA A C 1
ATOM 5806 O O . ALA A 1 773 ? -13.347 18.529 19.916 1.00 76.06 773 ALA A O 1
ATOM 5807 N N . THR A 1 774 ? -11.322 17.819 20.565 1.00 81.12 774 THR A N 1
ATOM 5808 C CA . THR A 1 774 ? -10.846 19.125 21.053 1.00 81.12 774 THR A CA 1
ATOM 5809 C C . THR A 1 774 ? -10.743 20.144 19.921 1.00 81.12 774 THR A C 1
ATOM 5811 O O . THR A 1 774 ? -11.067 21.307 20.133 1.00 81.12 774 THR A O 1
ATOM 5814 N N . PHE A 1 775 ? -10.395 19.720 18.699 1.00 81.94 775 PHE A N 1
ATOM 5815 C CA . PHE A 1 775 ? -10.476 20.575 17.513 1.00 81.94 775 PHE A CA 1
ATOM 5816 C C . PHE A 1 775 ? -11.894 21.080 17.265 1.00 81.94 775 PHE A C 1
ATOM 5818 O O . PHE A 1 775 ? -12.092 22.284 17.119 1.00 81.94 775 PHE A O 1
ATOM 5825 N N . ASN A 1 776 ? -12.885 20.185 17.267 1.00 75.94 776 ASN A N 1
ATOM 5826 C CA . ASN A 1 776 ? -14.278 20.573 17.059 1.00 75.94 776 ASN A CA 1
ATOM 5827 C C . ASN A 1 776 ? -14.776 21.502 18.177 1.00 75.94 776 ASN A C 1
ATOM 5829 O O . ASN A 1 776 ? -15.376 22.526 17.867 1.00 75.94 776 ASN A O 1
ATOM 5833 N N . ILE A 1 777 ? -14.436 21.234 19.445 1.00 75.75 777 ILE A N 1
ATOM 5834 C CA . ILE A 1 777 ? -14.743 22.145 20.562 1.00 75.75 777 ILE A CA 1
ATOM 5835 C C . ILE A 1 777 ? -14.087 23.516 20.327 1.00 75.75 777 ILE A C 1
ATOM 5837 O O . ILE A 1 777 ? -14.783 24.526 20.345 1.00 75.75 777 ILE A O 1
ATOM 5841 N N . CYS A 1 778 ? -12.785 23.581 20.024 1.00 79.56 778 CYS A N 1
ATOM 5842 C CA . CYS A 1 778 ? -12.087 24.832 19.704 1.00 79.56 778 CYS A CA 1
ATOM 5843 C C . CYS A 1 778 ? -12.704 25.594 18.520 1.00 79.56 778 CYS A C 1
ATOM 5845 O O . CYS A 1 778 ? -12.751 26.826 18.543 1.00 79.56 778 CYS A O 1
ATOM 5847 N N . VAL A 1 779 ? -13.185 24.892 17.492 1.00 77.56 779 VAL A N 1
ATOM 5848 C CA . VAL A 1 779 ? -13.890 25.514 16.368 1.00 77.56 779 VAL A CA 1
ATOM 5849 C C . VAL A 1 779 ? -15.236 26.078 16.831 1.00 77.56 779 VAL A C 1
ATOM 5851 O O . VAL A 1 779 ? -15.470 27.271 16.641 1.00 77.56 779 VAL A O 1
ATOM 5854 N N . SER A 1 780 ? -16.065 25.284 17.517 1.00 69.44 780 SER A N 1
ATOM 5855 C CA . SER A 1 780 ? -17.369 25.702 18.053 1.00 69.44 780 SER A CA 1
ATOM 5856 C C . SER A 1 780 ? -17.282 26.858 19.055 1.00 69.44 780 SER A C 1
ATOM 5858 O O . SER A 1 780 ? -18.135 27.740 19.026 1.00 69.44 780 SER A O 1
ATOM 5860 N N . ILE A 1 781 ? -16.244 26.911 19.900 1.00 71.19 781 ILE A N 1
ATOM 5861 C CA . ILE A 1 781 ? -16.015 28.032 20.829 1.00 71.19 781 ILE A CA 1
ATOM 5862 C C . ILE A 1 781 ? -15.271 29.217 20.182 1.00 71.19 781 ILE A C 1
ATOM 5864 O O . ILE A 1 781 ? -14.928 30.184 20.862 1.00 71.19 781 ILE A O 1
ATOM 5868 N N . GLY A 1 782 ? -15.013 29.184 18.871 1.00 72.62 782 GLY A N 1
ATOM 5869 C CA . GLY A 1 782 ? -14.433 30.308 18.132 1.00 72.62 782 GLY A CA 1
ATOM 5870 C C . GLY A 1 782 ? -12.944 30.570 18.389 1.00 72.62 782 GLY A C 1
ATOM 5871 O O . GLY A 1 782 ? -12.466 31.642 18.042 1.00 72.62 782 GLY A O 1
ATOM 5872 N N . CYS A 1 783 ? -12.184 29.620 18.948 1.00 80.50 783 CYS A N 1
ATOM 5873 C CA . CYS A 1 783 ? -10.720 29.738 19.085 1.00 80.50 783 CYS A CA 1
ATOM 5874 C C . CYS A 1 783 ? -9.992 29.838 17.730 1.00 80.50 783 CYS A C 1
ATOM 5876 O O . CYS A 1 783 ? -8.858 30.299 17.682 1.00 80.50 783 CYS A O 1
ATOM 5878 N N . HIS A 1 784 ? -10.648 29.429 16.641 1.00 81.81 784 HIS A N 1
ATOM 5879 C CA . HIS A 1 784 ? -10.171 29.543 15.261 1.00 81.81 784 HIS A CA 1
ATOM 5880 C C . HIS A 1 784 ? -10.381 30.944 14.633 1.00 81.81 784 HIS A C 1
ATOM 5882 O O . HIS A 1 784 ? -10.041 31.161 13.470 1.00 81.81 784 HIS A O 1
ATOM 5888 N N . ILE A 1 785 ? -10.948 31.899 15.376 1.00 79.88 785 ILE A N 1
ATOM 5889 C CA . ILE A 1 785 ? -11.138 33.300 14.972 1.00 79.88 785 ILE A CA 1
ATOM 5890 C C . ILE A 1 785 ? -10.261 34.153 15.890 1.00 79.88 785 ILE A C 1
ATOM 5892 O O . ILE A 1 785 ? -10.232 33.913 17.097 1.00 79.88 785 ILE A O 1
ATOM 5896 N N . ASP A 1 786 ? -9.515 35.131 15.356 1.00 81.25 786 ASP A N 1
ATOM 5897 C CA . ASP A 1 786 ? -8.671 35.950 16.233 1.00 81.25 786 ASP A CA 1
ATOM 5898 C C . ASP A 1 786 ? -9.545 36.780 17.187 1.00 81.25 786 ASP A C 1
ATOM 5900 O O . ASP A 1 786 ? -10.418 37.513 16.715 1.00 81.25 786 ASP A O 1
ATOM 5904 N N . PRO A 1 787 ? -9.297 36.745 18.508 1.00 76.50 787 PRO A N 1
ATOM 5905 C CA . PRO A 1 787 ? -10.120 37.467 19.472 1.00 76.50 787 PRO A CA 1
ATOM 5906 C C . PRO A 1 787 ? -10.190 38.985 19.284 1.00 76.50 787 PRO A C 1
ATOM 5908 O O . PRO A 1 787 ? -11.132 39.583 19.778 1.00 76.50 787 PRO A O 1
ATOM 5911 N N . SER A 1 788 ? -9.296 39.621 18.513 1.00 69.56 788 SER A N 1
ATOM 5912 C CA . SER A 1 788 ? -9.461 41.039 18.129 1.00 69.56 788 SER A CA 1
ATOM 5913 C C . SER A 1 788 ? -10.644 41.307 17.181 1.00 69.56 788 SER A C 1
ATOM 5915 O O . SER A 1 788 ? -10.988 42.463 16.948 1.00 69.56 788 SER A O 1
ATOM 5917 N N . GLN A 1 789 ? -11.279 40.259 16.645 1.00 69.94 789 GLN A N 1
ATOM 5918 C CA . GLN A 1 789 ? -12.532 40.319 15.882 1.00 69.94 789 GLN A CA 1
ATOM 5919 C C . GLN A 1 789 ? -13.767 40.006 16.749 1.00 69.94 789 GLN A C 1
ATOM 5921 O O . GLN A 1 789 ? -14.890 40.014 16.248 1.00 69.94 789 GLN A O 1
ATOM 5926 N N . LEU A 1 790 ? -13.570 39.715 18.038 1.00 66.75 790 LEU A N 1
ATOM 5927 C CA . LEU A 1 790 ? -14.607 39.364 19.003 1.00 66.75 790 LEU A CA 1
ATOM 5928 C C . LEU A 1 790 ? -14.649 40.446 20.094 1.00 66.75 790 LEU A C 1
ATOM 5930 O O . LEU A 1 790 ? -13.612 40.924 20.541 1.00 66.75 790 LEU A O 1
ATOM 5934 N N . ASN A 1 791 ? -15.839 40.840 20.551 1.00 68.69 791 ASN A N 1
ATOM 5935 C CA . ASN A 1 791 ? -15.975 41.864 21.594 1.00 68.69 791 ASN A CA 1
ATOM 5936 C C . ASN A 1 791 ? -15.764 41.249 22.991 1.00 68.69 791 ASN A C 1
ATOM 5938 O O . ASN A 1 791 ? -16.720 41.042 23.737 1.00 68.69 791 ASN A O 1
ATOM 5942 N N . LEU A 1 792 ? -14.514 40.895 23.290 1.00 71.25 792 LEU A N 1
ATOM 5943 C CA . LEU A 1 792 ? -14.067 40.216 24.507 1.00 71.25 792 LEU A CA 1
ATOM 5944 C C . LEU A 1 792 ? -13.078 41.087 25.287 1.00 71.25 792 LEU A C 1
ATOM 5946 O O . LEU A 1 792 ? -12.388 41.929 24.713 1.00 71.25 792 LEU A O 1
ATOM 5950 N N . ASP A 1 793 ? -12.958 40.837 26.587 1.00 75.56 793 ASP A N 1
ATOM 5951 C CA . ASP A 1 793 ? -11.894 41.406 27.412 1.00 75.56 793 ASP A CA 1
ATOM 5952 C C . ASP A 1 793 ? -10.500 40.844 27.032 1.00 75.56 793 ASP A C 1
ATOM 5954 O O . ASP A 1 793 ? -10.398 39.798 26.370 1.00 75.56 793 ASP A O 1
ATOM 5958 N N . PRO A 1 794 ? -9.400 41.504 27.449 1.00 74.06 794 PRO A N 1
ATOM 5959 C CA . PRO A 1 794 ? -8.043 41.064 27.127 1.00 74.06 794 PRO A CA 1
ATOM 5960 C C . PRO A 1 794 ? -7.678 39.663 27.650 1.00 74.06 794 PRO A C 1
ATOM 5962 O O . PRO A 1 794 ? -6.935 38.943 26.982 1.00 74.06 794 PRO A O 1
ATOM 5965 N N . VAL A 1 795 ? -8.214 39.239 28.802 1.00 75.88 795 VAL A N 1
ATOM 5966 C CA . VAL A 1 795 ? -7.853 37.962 29.441 1.00 75.88 795 VAL A CA 1
ATOM 5967 C C . VAL A 1 795 ? -8.530 36.794 28.725 1.00 75.88 795 VAL A C 1
ATOM 5969 O O . VAL A 1 795 ? -7.847 35.877 28.266 1.00 75.88 795 VAL A O 1
ATOM 5972 N N . ARG A 1 796 ? -9.855 36.842 28.525 1.00 75.31 796 ARG A N 1
ATOM 5973 C CA . ARG A 1 796 ? -10.583 35.838 27.726 1.00 75.31 796 ARG A CA 1
ATOM 5974 C C . ARG A 1 796 ? -10.109 35.824 26.265 1.00 75.31 796 ARG A C 1
ATOM 5976 O O . ARG A 1 796 ? -10.181 34.780 25.613 1.00 75.31 796 ARG A O 1
ATOM 5983 N N . SER A 1 797 ? -9.587 36.942 25.752 1.00 79.56 797 SER A N 1
ATOM 5984 C CA . SER A 1 797 ? -8.919 37.000 24.446 1.00 79.56 797 SER A CA 1
ATOM 5985 C C . SER A 1 797 ? -7.620 36.190 24.418 1.00 79.56 797 SER A C 1
ATOM 5987 O O . SER A 1 797 ? -7.467 35.310 23.569 1.00 79.56 797 SER A O 1
ATOM 5989 N N . GLU A 1 798 ? -6.694 36.418 25.352 1.00 82.69 798 GLU A N 1
ATOM 5990 C CA . GLU A 1 798 ? -5.448 35.645 25.394 1.00 82.69 798 GLU A CA 1
ATOM 5991 C C . GLU A 1 798 ? -5.688 34.167 25.709 1.00 82.69 798 GLU A C 1
ATOM 5993 O O . GLU A 1 798 ? -5.120 33.311 25.030 1.00 82.69 798 GLU A O 1
ATOM 5998 N N . GLN A 1 799 ? -6.609 33.828 26.617 1.00 78.88 799 GLN A N 1
ATOM 5999 C CA . GLN A 1 799 ? -6.986 32.433 26.875 1.00 78.88 799 GLN A CA 1
ATOM 6000 C C . GLN A 1 799 ? -7.385 31.686 25.589 1.00 78.88 799 GLN A C 1
ATOM 6002 O O . GLN A 1 799 ? -6.934 30.561 25.374 1.00 78.88 799 GLN A O 1
ATOM 6007 N N . ARG A 1 800 ? -8.146 32.311 24.676 1.00 81.19 800 ARG A N 1
ATOM 6008 C CA . ARG A 1 800 ? -8.485 31.696 23.377 1.00 81.19 800 ARG A CA 1
ATOM 6009 C C . ARG A 1 800 ? -7.269 31.505 22.476 1.00 81.19 800 ARG A C 1
ATOM 6011 O O . ARG A 1 800 ? -7.142 30.426 21.894 1.00 81.19 800 ARG A O 1
ATOM 6018 N N . ARG A 1 801 ? -6.378 32.503 22.372 1.00 85.19 801 ARG A N 1
ATOM 6019 C CA . ARG A 1 801 ? -5.128 32.389 21.590 1.00 85.19 801 ARG A CA 1
ATOM 6020 C C . ARG A 1 801 ? -4.237 31.273 22.134 1.00 85.19 801 ARG A C 1
ATOM 6022 O O . ARG A 1 801 ? -3.697 30.495 21.352 1.00 85.19 801 ARG A O 1
ATOM 6029 N N . ARG A 1 802 ? -4.139 31.137 23.460 1.00 86.25 802 ARG A N 1
ATOM 6030 C CA . ARG A 1 802 ? -3.388 30.067 24.135 1.00 86.25 802 ARG A CA 1
ATOM 6031 C C . ARG A 1 802 ? -4.008 28.686 23.917 1.00 86.25 802 ARG A C 1
ATOM 6033 O O . ARG A 1 802 ? -3.281 27.761 23.567 1.00 86.25 802 ARG A O 1
ATOM 6040 N N . CYS A 1 803 ? -5.330 28.544 24.037 1.00 84.56 803 CYS A N 1
ATOM 6041 C CA . CYS A 1 803 ? -6.040 27.297 23.728 1.00 84.56 803 CYS A CA 1
ATOM 6042 C C . CYS A 1 803 ? -5.831 26.864 22.267 1.00 84.56 803 CYS A C 1
ATOM 6044 O O . CYS A 1 803 ? -5.506 25.706 22.006 1.00 84.56 803 CYS A O 1
ATOM 6046 N N . TRP A 1 804 ? -5.946 27.799 21.315 1.00 87.19 804 TRP A N 1
ATOM 6047 C CA . TRP A 1 804 ? -5.686 27.526 19.900 1.00 87.19 804 TRP A CA 1
ATOM 6048 C C . TRP A 1 804 ? -4.222 27.153 19.642 1.00 87.19 804 TRP A C 1
ATOM 6050 O O . TRP A 1 804 ? -3.946 26.171 18.957 1.00 87.19 804 TRP A O 1
ATOM 6060 N N . ALA A 1 805 ? -3.272 27.880 20.237 1.00 86.69 805 ALA A N 1
ATOM 6061 C CA . ALA A 1 805 ? -1.846 27.585 20.131 1.00 86.69 805 ALA A CA 1
ATOM 6062 C C . ALA A 1 805 ? -1.494 26.205 20.715 1.00 86.69 805 ALA A C 1
ATOM 6064 O O . ALA A 1 805 ? -0.771 25.444 20.077 1.00 86.69 805 ALA A O 1
ATOM 6065 N N . GLY A 1 806 ? -2.045 25.840 21.876 1.00 86.19 806 GLY A N 1
ATOM 6066 C CA . GLY A 1 806 ? -1.880 24.510 22.466 1.00 86.19 806 GLY A CA 1
ATOM 6067 C C . GLY A 1 806 ? -2.444 23.395 21.580 1.00 86.19 806 GLY A C 1
ATOM 6068 O O . GLY A 1 806 ? -1.786 22.379 21.371 1.00 86.19 806 GLY A O 1
ATOM 6069 N N . LEU A 1 807 ? -3.614 23.605 20.972 1.00 86.81 807 LEU A N 1
ATOM 6070 C CA . LEU A 1 807 ? -4.195 22.666 20.010 1.00 86.81 807 LEU A CA 1
ATOM 6071 C C . LEU A 1 807 ? -3.337 22.524 18.737 1.00 86.81 807 LEU A C 1
ATOM 6073 O O . LEU A 1 807 ? -3.065 21.411 18.291 1.00 86.81 807 LEU A O 1
ATOM 6077 N N . MET A 1 808 ? -2.883 23.637 18.153 1.00 85.94 808 MET A N 1
ATOM 6078 C CA . MET A 1 808 ? -2.050 23.629 16.942 1.00 85.94 808 MET A CA 1
ATOM 6079 C C . MET A 1 808 ? -0.657 23.025 17.198 1.00 85.94 808 MET A C 1
ATOM 6081 O O . MET A 1 808 ? -0.104 22.366 16.315 1.00 85.94 808 MET A O 1
ATOM 6085 N N . LEU A 1 809 ? -0.112 23.169 18.413 1.00 85.56 809 LEU A N 1
ATOM 6086 C CA . LEU A 1 809 ? 1.103 22.479 18.858 1.00 85.56 809 LEU A CA 1
ATOM 6087 C C . LEU A 1 809 ? 0.914 20.953 18.780 1.00 85.56 809 LEU A C 1
ATOM 6089 O O . LEU A 1 809 ? 1.747 20.251 18.210 1.00 85.56 809 LEU A O 1
ATOM 6093 N N . LEU A 1 810 ? -0.214 20.450 19.292 1.00 84.31 810 LEU A N 1
ATOM 6094 C CA . LEU A 1 810 ? -0.550 19.024 19.298 1.00 84.31 810 LEU A CA 1
ATOM 6095 C C . LEU A 1 810 ? -0.774 18.466 17.890 1.00 84.31 810 LEU A C 1
ATOM 6097 O O . LEU A 1 810 ? -0.237 17.406 17.577 1.00 84.31 810 LEU A O 1
ATOM 6101 N N . TYR A 1 811 ? -1.478 19.194 17.018 1.00 80.44 811 TYR A N 1
ATOM 6102 C CA . TYR A 1 811 ? -1.588 18.825 15.600 1.00 80.44 811 TYR A CA 1
ATOM 6103 C C . TYR A 1 811 ? -0.235 18.818 14.885 1.00 80.44 811 TYR A C 1
ATOM 6105 O O . TYR A 1 811 ? 0.005 17.960 14.040 1.00 80.44 811 TYR A O 1
ATOM 6113 N N . THR A 1 812 ? 0.679 19.726 15.238 1.00 77.69 812 THR A N 1
ATOM 6114 C CA . THR A 1 812 ? 2.025 19.738 14.647 1.00 77.69 812 THR A CA 1
ATOM 6115 C C . THR A 1 812 ? 2.826 18.509 15.085 1.00 77.69 812 THR A C 1
ATOM 6117 O O . THR A 1 812 ? 3.424 17.849 14.237 1.00 77.69 812 THR A O 1
ATOM 6120 N N . ILE A 1 813 ? 2.775 18.134 16.371 1.00 76.50 813 ILE A N 1
ATOM 6121 C CA . ILE A 1 813 ? 3.362 16.878 16.879 1.00 76.50 813 ILE A CA 1
ATOM 6122 C C . ILE A 1 813 ? 2.752 15.672 16.146 1.00 76.50 813 ILE A C 1
ATOM 6124 O O . ILE A 1 813 ? 3.482 14.833 15.625 1.00 76.50 813 ILE A O 1
ATOM 6128 N N . GLN A 1 814 ? 1.422 15.614 16.055 1.00 75.69 814 GLN A N 1
ATOM 6129 C CA . GLN A 1 814 ? 0.680 14.520 15.431 1.00 75.69 814 GLN A CA 1
ATOM 6130 C C . GLN A 1 814 ? 1.019 14.338 13.942 1.00 75.69 814 GLN A C 1
ATOM 6132 O O . GLN A 1 814 ? 1.326 13.224 13.520 1.00 75.69 814 GLN A O 1
ATOM 6137 N N . ASN A 1 815 ? 1.003 15.418 13.154 1.00 71.56 815 ASN A N 1
ATOM 6138 C CA . ASN A 1 815 ? 1.333 15.380 11.727 1.00 71.56 815 ASN A CA 1
ATOM 6139 C C . ASN A 1 815 ? 2.797 14.974 11.501 1.00 71.56 815 ASN A C 1
ATOM 6141 O O . ASN A 1 815 ? 3.077 14.144 10.635 1.00 71.56 815 ASN A O 1
ATOM 6145 N N . THR A 1 816 ? 3.713 15.481 12.334 1.00 68.12 816 THR A N 1
ATOM 6146 C CA . THR A 1 816 ? 5.130 15.089 12.312 1.00 68.12 816 THR A CA 1
ATOM 6147 C C . THR A 1 816 ? 5.278 13.579 12.545 1.00 68.12 816 THR A C 1
ATOM 6149 O O . THR A 1 816 ? 5.989 12.916 11.794 1.00 68.12 816 THR A O 1
ATOM 6152 N N . CYS A 1 817 ? 4.536 12.997 13.497 1.00 64.50 817 CYS A N 1
ATOM 6153 C CA . CYS A 1 817 ? 4.507 11.546 13.739 1.00 64.50 817 CYS A CA 1
ATOM 6154 C C . CYS A 1 817 ? 3.916 10.704 12.588 1.00 64.50 817 CYS A C 1
ATOM 6156 O O . CYS A 1 817 ? 4.114 9.491 12.583 1.00 64.50 817 CYS A O 1
ATOM 6158 N N . LEU A 1 818 ? 3.224 11.315 11.617 1.00 62.50 818 LEU A N 1
ATOM 6159 C CA . LEU A 1 818 ? 2.774 10.673 10.370 1.00 62.50 818 LEU A CA 1
ATOM 6160 C C . LEU A 1 818 ? 3.726 10.919 9.183 1.00 62.50 818 LEU A C 1
ATOM 6162 O O . LEU A 1 818 ? 3.380 10.602 8.047 1.00 62.50 818 LEU A O 1
ATOM 6166 N N . GLY A 1 819 ? 4.895 11.527 9.412 1.00 55.06 819 GLY A N 1
ATOM 6167 C CA . GLY A 1 819 ? 5.825 11.927 8.351 1.00 55.06 819 GLY A CA 1
ATOM 6168 C C . GLY A 1 819 ? 5.372 13.151 7.542 1.00 55.06 819 GLY A C 1
ATOM 6169 O O . GLY A 1 819 ? 6.010 13.498 6.553 1.00 55.06 819 GLY A O 1
ATOM 6170 N N . ASN A 1 820 ? 4.298 13.833 7.951 1.00 59.34 820 ASN A N 1
ATOM 6171 C CA . ASN A 1 820 ? 3.803 15.039 7.293 1.00 59.34 820 ASN A CA 1
ATOM 6172 C C . ASN A 1 820 ? 4.280 16.292 8.043 1.00 59.34 820 ASN A C 1
ATOM 6174 O O . ASN A 1 820 ? 3.579 16.811 8.910 1.00 59.34 820 ASN A O 1
ATOM 6178 N N . ILE A 1 821 ? 5.463 16.804 7.692 1.00 54.75 821 ILE A N 1
ATOM 6179 C CA . ILE A 1 821 ? 5.990 18.067 8.246 1.00 54.75 821 ILE A CA 1
ATOM 6180 C C . ILE A 1 821 ? 5.609 19.281 7.388 1.00 54.75 821 ILE A C 1
ATOM 6182 O O . ILE A 1 821 ? 6.354 20.253 7.299 1.00 54.75 821 ILE A O 1
ATOM 6186 N N . ALA A 1 822 ? 4.422 19.278 6.780 1.00 46.81 822 ALA A N 1
ATOM 6187 C CA . ALA A 1 822 ? 3.741 20.549 6.607 1.00 46.81 822 ALA A CA 1
ATOM 6188 C C . ALA A 1 822 ? 3.266 20.994 8.005 1.00 46.81 822 ALA A C 1
ATOM 6190 O O . ALA A 1 822 ? 2.311 20.396 8.522 1.00 46.81 822 ALA A O 1
ATOM 6191 N N . PRO A 1 823 ? 3.863 22.026 8.646 1.00 47.72 823 PRO A N 1
ATOM 6192 C CA . PRO A 1 823 ? 3.170 22.688 9.739 1.00 47.72 823 PRO A CA 1
ATOM 6193 C C . PRO A 1 823 ? 1.838 23.141 9.153 1.00 47.72 823 PRO A C 1
ATOM 6195 O O . PRO A 1 823 ? 1.814 23.825 8.125 1.00 47.72 823 PRO A O 1
ATOM 6198 N N . MET A 1 824 ? 0.732 22.682 9.741 1.00 44.34 824 MET A N 1
ATOM 6199 C CA . MET A 1 824 ? -0.600 22.961 9.215 1.00 44.34 824 MET A CA 1
ATOM 6200 C C . MET A 1 824 ? -0.704 24.475 9.037 1.00 44.34 824 MET A C 1
ATOM 6202 O O . MET A 1 824 ? -0.628 25.196 10.032 1.00 44.34 824 MET A O 1
ATOM 6206 N N . LYS A 1 825 ? -0.799 24.962 7.784 1.00 44.25 825 LYS A N 1
ATOM 6207 C CA . LYS A 1 825 ? -1.026 26.387 7.497 1.00 44.25 825 LYS A CA 1
ATOM 6208 C C . LYS A 1 825 ? -2.280 26.745 8.268 1.00 44.25 825 LYS A C 1
ATOM 6210 O O . LYS A 1 825 ? -3.354 26.309 7.866 1.00 44.25 825 LYS A O 1
ATOM 6215 N N . VAL A 1 826 ? -2.115 27.413 9.409 1.00 46.19 826 VAL A N 1
ATOM 6216 C CA . VAL A 1 826 ? -3.157 27.499 10.433 1.00 46.19 826 VAL A CA 1
ATOM 6217 C C . VAL A 1 826 ? -4.386 28.093 9.754 1.00 46.19 826 VAL A C 1
ATOM 6219 O O . VAL A 1 826 ? -4.319 29.215 9.254 1.00 46.19 826 VAL A O 1
ATOM 6222 N N . ILE A 1 827 ? -5.463 27.304 9.626 1.00 42.69 827 ILE A N 1
ATOM 6223 C CA . ILE A 1 827 ? -6.606 27.593 8.727 1.00 42.69 827 ILE A CA 1
ATOM 6224 C C . ILE A 1 827 ? -7.560 28.598 9.407 1.00 42.69 827 ILE A C 1
ATOM 6226 O O . ILE A 1 827 ? -8.768 28.411 9.506 1.00 42.69 827 ILE A O 1
ATOM 6230 N N . ALA A 1 828 ? -6.949 29.622 9.992 1.00 51.53 828 ALA A N 1
ATOM 6231 C CA . ALA A 1 828 ? -7.462 30.518 11.005 1.00 51.53 828 ALA A CA 1
ATOM 6232 C C . ALA A 1 828 ? -6.425 31.640 11.166 1.00 51.53 828 ALA A C 1
ATOM 6234 O O . ALA A 1 828 ? -5.292 31.381 11.572 1.00 51.53 828 ALA A O 1
ATOM 6235 N N . ASN A 1 829 ? -6.793 32.891 10.871 1.00 63.31 829 ASN A N 1
ATOM 6236 C CA . ASN A 1 829 ? -5.894 34.057 10.959 1.00 63.31 829 ASN A CA 1
ATOM 6237 C C . ASN A 1 829 ? -5.678 34.529 12.418 1.00 63.31 829 ASN A C 1
ATOM 6239 O O . ASN A 1 829 ? -5.701 35.724 12.709 1.00 63.31 829 ASN A O 1
ATOM 6243 N N . VAL A 1 830 ? -5.509 33.578 13.338 1.00 78.94 830 VAL A N 1
ATOM 6244 C CA . VAL A 1 830 ? -5.342 33.777 14.783 1.00 78.94 830 VAL A CA 1
ATOM 6245 C C . VAL A 1 830 ? -3.890 34.132 15.080 1.00 78.94 830 VAL A C 1
ATOM 6247 O O . VAL A 1 830 ? -2.967 33.436 14.652 1.00 78.94 830 VAL A O 1
ATOM 6250 N N . ARG A 1 831 ? -3.672 35.217 15.827 1.00 81.88 831 ARG A N 1
ATOM 6251 C CA . ARG A 1 831 ? -2.335 35.600 16.293 1.00 81.88 831 ARG A CA 1
ATOM 6252 C C . ARG A 1 831 ? -1.855 34.604 17.351 1.00 81.88 831 ARG A C 1
ATOM 6254 O O . ARG A 1 831 ? -2.650 34.104 18.145 1.00 81.88 831 ARG A O 1
ATOM 6261 N N . LEU A 1 832 ? -0.546 34.350 17.390 1.00 83.62 832 LEU A N 1
ATOM 6262 C CA . LEU A 1 832 ? 0.060 33.648 18.525 1.00 83.62 832 LEU A CA 1
ATOM 6263 C C . LEU A 1 832 ? -0.237 34.418 19.829 1.00 83.62 832 LEU A C 1
ATOM 6265 O O . LEU A 1 832 ? -0.319 35.649 19.782 1.00 83.62 832 LEU A O 1
ATOM 6269 N N . PRO A 1 833 ? -0.407 33.720 20.968 1.00 86.56 833 PRO A N 1
ATOM 6270 C CA . PRO A 1 833 ? -0.656 34.365 22.250 1.00 86.56 833 PRO A CA 1
ATOM 6271 C C . PRO A 1 833 ? 0.514 35.258 22.667 1.00 86.56 833 PRO A C 1
ATOM 6273 O O . PRO A 1 833 ? 1.665 35.034 22.282 1.00 86.56 833 PRO A O 1
ATOM 6276 N N . ALA A 1 834 ? 0.220 36.260 23.483 1.00 83.00 834 ALA A N 1
ATOM 6277 C CA . ALA A 1 834 ? 1.222 37.135 24.060 1.00 83.00 834 ALA A CA 1
ATOM 6278 C C . ALA A 1 834 ? 2.121 36.374 25.055 1.00 83.00 834 ALA A C 1
ATOM 6280 O O . ALA A 1 834 ? 1.664 35.528 25.825 1.00 83.00 834 ALA A O 1
ATOM 6281 N N . ASP A 1 835 ? 3.415 36.711 25.067 1.00 85.44 835 ASP A N 1
ATOM 6282 C CA . ASP A 1 835 ? 4.391 36.201 26.041 1.00 85.44 835 ASP A CA 1
ATOM 6283 C C . ASP A 1 835 ? 4.224 36.932 27.389 1.00 85.44 835 ASP A C 1
ATOM 6285 O O . ASP A 1 835 ? 5.062 37.757 27.763 1.00 85.44 835 ASP A O 1
ATOM 6289 N N . VAL A 1 836 ? 3.075 36.724 28.040 1.00 80.50 836 VAL A N 1
ATOM 6290 C CA . VAL A 1 836 ? 2.670 37.267 29.350 1.00 80.50 836 VAL A CA 1
ATOM 6291 C C . VAL A 1 836 ? 1.779 36.260 30.086 1.00 80.50 836 VAL A C 1
ATOM 6293 O O . VAL A 1 836 ? 0.994 35.536 29.464 1.00 80.50 836 VAL A O 1
ATOM 6296 N N . ASP A 1 837 ? 1.872 36.244 31.414 1.00 77.50 837 ASP A N 1
ATOM 6297 C CA . ASP A 1 837 ? 0.941 35.516 32.283 1.00 77.50 837 ASP A CA 1
ATOM 6298 C C . ASP A 1 837 ? -0.309 36.351 32.591 1.00 77.50 837 ASP A C 1
ATOM 6300 O O . ASP A 1 837 ? -0.291 37.571 32.449 1.00 77.50 837 ASP A O 1
ATOM 6304 N N . ASP A 1 838 ? -1.411 35.699 32.979 1.00 70.25 838 ASP A N 1
ATOM 6305 C CA . ASP A 1 838 ? -2.714 36.362 33.183 1.00 70.25 838 ASP A CA 1
ATOM 6306 C C . ASP A 1 838 ? -2.675 37.463 34.241 1.00 70.25 838 ASP A C 1
ATOM 6308 O O . ASP A 1 838 ? -3.273 38.519 34.056 1.00 70.25 838 ASP A O 1
ATOM 6312 N N . ASP A 1 839 ? -1.882 37.253 35.289 1.00 68.38 839 ASP A N 1
ATOM 6313 C CA . ASP A 1 839 ? -1.661 38.186 36.398 1.00 68.38 839 ASP A CA 1
ATOM 6314 C C . ASP A 1 839 ? -0.983 39.505 35.948 1.00 68.38 839 ASP A C 1
ATOM 6316 O O . ASP A 1 839 ? -0.909 40.469 36.707 1.00 68.38 839 ASP A O 1
ATOM 6320 N N . HIS A 1 840 ? -0.500 39.556 34.698 1.00 68.62 840 HIS A N 1
ATOM 6321 C CA . HIS A 1 840 ? 0.141 40.705 34.054 1.00 68.62 840 HIS A CA 1
ATOM 6322 C C . HIS A 1 840 ? -0.707 41.323 32.919 1.00 68.62 840 HIS A C 1
ATOM 6324 O O . HIS A 1 840 ? -0.225 42.210 32.214 1.00 68.62 840 HIS A O 1
ATOM 6330 N N . ILE A 1 841 ? -1.949 40.868 32.706 1.00 71.06 841 ILE A N 1
ATOM 6331 C CA . ILE A 1 841 ? -2.864 41.411 31.690 1.00 71.06 841 ILE A CA 1
ATOM 6332 C C . ILE A 1 841 ? -3.809 42.423 32.352 1.00 71.06 841 ILE A C 1
ATOM 6334 O O . ILE A 1 841 ? -4.714 42.043 33.092 1.00 71.06 841 ILE A O 1
ATOM 6338 N N . THR A 1 842 ? -3.639 43.717 32.066 1.00 60.31 842 THR A N 1
ATOM 6339 C CA . THR A 1 842 ? -4.533 44.772 32.581 1.00 60.31 842 THR A CA 1
ATOM 6340 C C . THR A 1 842 ? -5.603 45.171 31.555 1.00 60.31 842 THR A C 1
ATOM 6342 O O . THR A 1 842 ? -5.488 44.900 30.360 1.00 60.31 842 THR A O 1
ATOM 6345 N N . MET A 1 843 ? -6.657 45.852 32.018 1.00 51.44 843 MET A N 1
ATOM 6346 C CA . MET A 1 843 ? -7.722 46.402 31.161 1.00 51.44 843 MET A CA 1
ATOM 6347 C C . MET A 1 843 ? -7.293 47.626 30.328 1.00 51.44 843 MET A C 1
ATOM 6349 O O . MET A 1 843 ? -8.059 48.062 29.470 1.00 51.44 843 MET A O 1
ATOM 6353 N N . TYR A 1 844 ? -6.112 48.204 30.583 1.00 43.91 844 TYR A N 1
ATOM 6354 C CA . TYR A 1 844 ? -5.692 49.490 30.006 1.00 43.91 844 TYR A CA 1
ATOM 6355 C C . TYR A 1 844 ? -4.332 49.451 29.291 1.00 43.91 844 TYR A C 1
ATOM 6357 O O . TYR A 1 844 ? -4.073 50.312 28.449 1.00 43.91 844 TYR A O 1
ATOM 6365 N N . ASP A 1 845 ? -3.484 48.457 29.563 1.00 41.34 845 ASP A N 1
ATOM 6366 C CA . ASP A 1 845 ? -2.168 48.343 28.937 1.00 41.34 845 ASP A CA 1
ATOM 6367 C C . ASP A 1 845 ? -2.246 47.659 27.570 1.00 41.34 845 ASP A C 1
ATOM 6369 O O . ASP A 1 845 ? -2.462 46.453 27.444 1.00 41.34 845 ASP A O 1
ATOM 6373 N N . ASN A 1 846 ? -1.977 48.431 26.518 1.00 43.66 846 ASN A N 1
ATOM 6374 C CA . ASN A 1 846 ? -1.590 47.873 25.229 1.00 43.66 846 ASN A CA 1
ATOM 6375 C C . ASN A 1 846 ? -0.219 47.171 25.405 1.00 43.66 846 ASN A C 1
ATOM 6377 O O . ASN A 1 846 ? 0.741 47.877 25.730 1.00 43.66 846 ASN A O 1
ATOM 6381 N N . PRO A 1 847 ? -0.065 45.845 25.172 1.00 44.84 847 PRO A N 1
ATOM 6382 C CA . PRO A 1 847 ? 1.148 45.074 25.524 1.00 44.84 847 PRO A CA 1
ATOM 6383 C C . PRO A 1 847 ? 2.453 45.429 24.778 1.00 44.84 847 PRO A C 1
ATOM 6385 O O . PRO A 1 847 ? 3.399 44.643 24.775 1.00 44.84 847 PRO A O 1
ATOM 6388 N N . LEU A 1 848 ? 2.490 46.586 24.116 1.00 42.72 848 LEU A N 1
ATOM 6389 C CA . LEU A 1 848 ? 3.564 47.109 23.273 1.00 42.72 848 LEU A CA 1
ATOM 6390 C C . LEU A 1 848 ? 4.230 48.380 23.843 1.00 42.72 848 LEU A C 1
ATOM 6392 O O . LEU A 1 848 ? 5.113 48.921 23.185 1.00 42.72 848 LEU A O 1
ATOM 6396 N N . LEU A 1 849 ? 3.801 48.895 25.007 1.00 39.91 849 LEU A N 1
ATOM 6397 C CA . LEU A 1 849 ? 4.223 50.223 25.502 1.00 39.91 849 LEU A CA 1
ATOM 6398 C C . LEU A 1 849 ? 5.137 50.245 26.741 1.00 39.91 849 LEU A C 1
ATOM 6400 O O . LEU A 1 849 ? 5.705 51.298 27.029 1.00 39.91 849 LEU A O 1
ATOM 6404 N N . HIS A 1 850 ? 5.335 49.126 27.448 1.00 42.69 850 HIS A N 1
ATOM 6405 C CA . HIS A 1 850 ? 6.151 49.092 28.672 1.00 42.69 850 HIS A CA 1
ATOM 6406 C C . HIS A 1 850 ? 7.123 47.901 28.750 1.00 42.69 850 HIS A C 1
ATOM 6408 O O . HIS A 1 850 ? 6.925 46.955 29.508 1.00 42.69 850 HIS A O 1
ATOM 6414 N N . THR A 1 851 ? 8.239 48.012 28.026 1.00 41.53 851 THR A N 1
ATOM 6415 C CA . THR A 1 851 ? 9.525 47.397 28.400 1.00 41.53 851 THR A CA 1
ATOM 6416 C C . THR A 1 851 ? 10.657 48.365 28.082 1.00 41.53 851 THR A C 1
ATOM 6418 O O . THR A 1 851 ? 10.737 48.862 26.961 1.00 41.53 851 THR A O 1
ATOM 6421 N N . ASP A 1 852 ? 11.542 48.600 29.048 1.00 42.22 852 ASP A N 1
ATOM 6422 C CA . ASP A 1 852 ? 12.870 49.164 28.798 1.00 42.22 852 ASP A CA 1
ATOM 6423 C C . ASP A 1 852 ? 13.650 48.173 27.913 1.00 42.22 852 ASP A C 1
ATOM 6425 O O . ASP A 1 852 ? 13.822 47.015 28.298 1.00 42.22 852 ASP A O 1
ATOM 6429 N N . GLU A 1 853 ? 14.089 48.600 26.723 1.00 46.19 853 GLU A N 1
ATOM 6430 C CA . GLU A 1 853 ? 14.785 47.731 25.755 1.00 46.19 853 GLU A CA 1
ATOM 6431 C C . GLU A 1 853 ? 16.115 47.165 26.292 1.00 46.19 853 GLU A C 1
ATOM 6433 O O . GLU A 1 853 ? 16.681 46.248 25.697 1.00 46.19 853 GLU A O 1
ATOM 6438 N N . THR A 1 854 ? 16.621 47.676 27.420 1.00 46.62 854 THR A N 1
ATOM 6439 C CA . THR A 1 854 ? 17.876 47.221 28.033 1.00 46.62 854 THR A CA 1
ATOM 6440 C C . THR A 1 854 ? 17.742 45.992 28.942 1.00 46.62 854 THR A C 1
ATOM 6442 O O . THR A 1 854 ? 18.772 45.453 29.354 1.00 46.62 854 THR A O 1
ATOM 6445 N N . GLN A 1 855 ? 16.527 45.506 29.246 1.00 49.69 855 GLN A N 1
ATOM 6446 C CA . GLN A 1 855 ? 16.326 44.327 30.107 1.00 49.69 855 GLN A CA 1
ATOM 6447 C C . GLN A 1 855 ? 15.609 43.155 29.406 1.00 49.69 855 GLN A C 1
ATOM 6449 O O . GLN A 1 855 ? 14.606 43.357 28.719 1.00 49.69 855 GLN A O 1
ATOM 6454 N N . PRO A 1 856 ? 16.067 41.899 29.601 1.00 57.41 856 PRO A N 1
ATOM 6455 C CA . PRO A 1 856 ? 15.420 40.729 29.017 1.00 57.41 856 PRO A CA 1
ATOM 6456 C C . PRO A 1 856 ? 14.052 40.475 29.665 1.00 57.41 856 PRO A C 1
ATOM 6458 O O . PRO A 1 856 ? 13.932 40.378 30.887 1.00 57.41 856 PRO A O 1
ATOM 6461 N N . LYS A 1 857 ? 13.013 40.319 28.837 1.00 68.88 857 LYS A N 1
ATOM 6462 C CA . LYS A 1 857 ? 11.640 40.076 29.306 1.00 68.88 857 LYS A CA 1
ATOM 6463 C C . LYS A 1 857 ? 11.565 38.795 30.166 1.00 68.88 857 LYS A C 1
ATOM 6465 O O . LYS A 1 857 ? 12.094 37.765 29.733 1.00 68.88 857 LYS A O 1
ATOM 6470 N N . PRO A 1 858 ? 10.886 38.796 31.332 1.00 73.56 858 PRO A N 1
ATOM 6471 C CA . PRO A 1 858 ? 10.723 37.592 32.151 1.00 73.56 858 PRO A CA 1
ATOM 6472 C C . PRO A 1 858 ? 10.047 36.450 31.379 1.00 73.56 858 PRO A C 1
ATOM 6474 O O . PRO A 1 858 ? 9.353 36.674 30.385 1.00 73.56 858 PRO A O 1
ATOM 6477 N N . LEU A 1 859 ? 10.269 35.209 31.813 1.00 83.75 859 LEU A N 1
ATOM 6478 C CA . LEU A 1 859 ? 9.569 34.039 31.276 1.00 83.75 859 LEU A CA 1
ATOM 6479 C C . LEU A 1 859 ? 8.107 34.041 31.733 1.00 83.75 859 LEU A C 1
ATOM 6481 O O . LEU A 1 859 ? 7.842 34.215 32.918 1.00 83.75 859 LEU A O 1
ATOM 6485 N N . SER A 1 860 ? 7.191 33.790 30.799 1.00 86.75 860 SER A N 1
ATOM 6486 C CA . SER A 1 860 ? 5.783 33.495 31.078 1.00 86.75 860 SER A CA 1
ATOM 6487 C C . SER A 1 860 ? 5.507 32.000 30.916 1.00 86.75 860 SER A C 1
ATOM 6489 O O . SER A 1 860 ? 6.254 31.289 30.231 1.00 86.75 860 SER A O 1
ATOM 6491 N N . LYS A 1 861 ? 4.372 31.514 31.429 1.00 82.56 861 LYS A N 1
ATOM 6492 C CA . LYS A 1 861 ? 3.887 30.141 31.185 1.00 82.56 861 LYS A CA 1
ATOM 6493 C C . LYS A 1 861 ? 3.783 29.833 29.677 1.00 82.56 861 LYS A C 1
ATOM 6495 O O . LYS A 1 861 ? 3.892 28.671 29.286 1.00 82.56 861 LYS A O 1
ATOM 6500 N N . MET A 1 862 ? 3.626 30.851 28.819 1.00 85.19 862 MET A N 1
ATOM 6501 C CA . MET A 1 862 ? 3.516 30.710 27.360 1.00 85.19 862 MET A CA 1
ATOM 6502 C C . MET A 1 862 ? 4.842 30.698 26.594 1.00 85.19 862 MET A C 1
ATOM 6504 O O . MET A 1 862 ? 4.850 30.220 25.455 1.00 85.19 862 MET A O 1
ATOM 6508 N N . SER A 1 863 ? 5.964 31.144 27.176 1.00 88.12 863 SER A N 1
ATOM 6509 C CA . SER A 1 863 ? 7.234 31.262 26.436 1.00 88.12 863 SER A CA 1
ATOM 6510 C C . SER A 1 863 ? 7.641 29.935 25.772 1.00 88.12 863 SER A C 1
ATOM 6512 O O . SER A 1 863 ? 8.022 29.920 24.604 1.00 88.12 863 SER A O 1
ATOM 6514 N N . TYR A 1 864 ? 7.461 28.799 26.464 1.00 88.75 864 TYR A N 1
ATOM 6515 C CA . TYR A 1 864 ? 7.734 27.454 25.929 1.00 88.75 864 TYR A CA 1
ATOM 6516 C C . TYR A 1 864 ? 6.989 27.147 24.618 1.00 88.75 864 TYR A C 1
ATOM 6518 O O . TYR A 1 864 ? 7.584 26.633 23.669 1.00 88.75 864 TYR A O 1
ATOM 6526 N N . ILE A 1 865 ? 5.696 27.478 24.550 1.00 86.38 865 ILE A N 1
ATOM 6527 C CA . ILE A 1 865 ? 4.853 27.216 23.375 1.00 86.38 865 ILE A CA 1
ATOM 6528 C C . ILE A 1 865 ? 5.295 28.103 22.207 1.00 86.38 865 ILE A C 1
ATOM 6530 O O . ILE A 1 865 ? 5.400 27.631 21.075 1.00 86.38 865 ILE A O 1
ATOM 6534 N N . LEU A 1 866 ? 5.627 29.368 22.479 1.00 88.31 866 LEU A N 1
ATOM 6535 C CA . LEU A 1 866 ? 6.107 30.310 21.468 1.00 88.31 866 LEU A CA 1
ATOM 6536 C C . LEU A 1 866 ? 7.454 29.872 20.873 1.00 88.31 866 LEU A C 1
ATOM 6538 O O . LEU A 1 866 ? 7.590 29.827 19.649 1.00 88.31 866 LEU A O 1
ATOM 6542 N N . PHE A 1 867 ? 8.405 29.445 21.710 1.00 90.56 867 PHE A N 1
ATOM 6543 C CA . PHE A 1 867 ? 9.667 28.851 21.257 1.00 90.56 867 PHE A CA 1
ATOM 6544 C C . PHE A 1 867 ? 9.449 27.584 20.421 1.00 90.56 867 PHE A C 1
ATOM 6546 O O . PHE A 1 867 ? 10.042 27.446 19.350 1.00 90.56 867 PHE A O 1
ATOM 6553 N N . LYS A 1 868 ? 8.540 26.686 20.831 1.00 88.00 868 LYS A N 1
ATOM 6554 C CA . LYS A 1 868 ? 8.173 25.518 20.013 1.00 88.00 868 LYS A CA 1
ATOM 6555 C C . LYS A 1 868 ? 7.629 25.916 18.639 1.00 88.00 868 LYS A C 1
ATOM 6557 O O . LYS A 1 868 ? 8.039 25.309 17.656 1.00 88.00 868 LYS A O 1
ATOM 6562 N N . PHE A 1 869 ? 6.792 26.951 18.528 1.00 87.44 869 PHE A N 1
ATOM 6563 C CA . PHE A 1 869 ? 6.308 27.418 17.221 1.00 87.44 869 PHE A CA 1
ATOM 6564 C C . PHE A 1 869 ? 7.408 27.982 16.319 1.00 87.44 869 PHE A C 1
ATOM 6566 O O . PHE A 1 869 ? 7.362 27.751 15.110 1.00 87.44 869 PHE A O 1
ATOM 6573 N N . LYS A 1 870 ? 8.411 28.677 16.870 1.00 89.12 870 LYS A N 1
ATOM 6574 C CA . LYS A 1 870 ? 9.590 29.081 16.090 1.00 89.12 870 LYS A CA 1
ATOM 6575 C C . LYS A 1 870 ? 10.381 27.859 15.609 1.00 89.12 870 LYS A C 1
ATOM 6577 O O . LYS A 1 870 ? 10.665 27.737 14.420 1.00 89.12 870 LYS A O 1
ATOM 6582 N N . LEU A 1 871 ? 10.661 26.917 16.510 1.00 90.75 871 LEU A N 1
ATOM 6583 C CA . LEU A 1 871 ? 11.408 25.695 16.201 1.00 90.75 871 LEU A CA 1
ATOM 6584 C C . LEU A 1 871 ? 10.665 24.777 15.214 1.00 90.75 871 LEU A C 1
ATOM 6586 O O . LEU A 1 871 ? 11.315 24.114 14.417 1.00 90.75 871 LEU A O 1
ATOM 6590 N N . TYR A 1 872 ? 9.328 24.766 15.195 1.00 87.06 872 TYR A N 1
ATOM 6591 C CA . TYR A 1 872 ? 8.545 24.046 14.181 1.00 87.06 872 TYR A CA 1
ATOM 6592 C C . TYR A 1 872 ? 8.588 24.704 12.795 1.00 87.06 872 TYR A C 1
ATOM 6594 O O . TYR A 1 872 ? 8.518 23.993 11.793 1.00 87.06 872 TYR A O 1
ATOM 6602 N N . ARG A 1 873 ? 8.760 26.032 12.705 1.00 85.81 873 ARG A N 1
ATOM 6603 C CA . ARG A 1 873 ? 9.066 26.687 11.420 1.00 85.81 873 ARG A CA 1
ATOM 6604 C C . ARG A 1 873 ? 10.448 26.266 10.934 1.00 85.81 873 ARG A C 1
ATOM 6606 O O . ARG A 1 873 ? 10.547 25.759 9.828 1.00 85.81 873 ARG A O 1
ATOM 6613 N N . LEU A 1 874 ? 11.466 26.331 11.798 1.00 89.19 874 LEU A N 1
ATOM 6614 C CA . LEU A 1 874 ? 12.809 25.850 11.451 1.00 89.19 874 LEU A CA 1
ATOM 6615 C C . LEU A 1 874 ? 12.820 24.359 11.083 1.00 89.19 874 LEU A C 1
ATOM 6617 O O . LEU A 1 874 ? 13.505 23.985 10.143 1.00 89.19 874 LEU A O 1
ATOM 6621 N N . ALA A 1 875 ? 12.022 23.514 11.742 1.00 87.75 875 ALA A N 1
ATOM 6622 C CA . ALA A 1 875 ? 11.861 22.113 11.351 1.00 87.75 875 ALA A CA 1
ATOM 6623 C C . ALA A 1 875 ? 11.308 21.970 9.921 1.00 87.75 875 ALA A C 1
ATOM 6625 O O . ALA A 1 875 ? 11.818 21.159 9.152 1.00 87.75 875 ALA A O 1
ATOM 6626 N N . SER A 1 876 ? 10.313 22.780 9.541 1.00 83.38 876 SER A N 1
ATOM 6627 C CA . SER A 1 876 ? 9.788 22.825 8.170 1.00 83.38 876 SER A CA 1
ATOM 6628 C C . SER A 1 876 ? 10.820 23.351 7.168 1.00 83.38 876 SER A C 1
ATOM 6630 O O . SER A 1 876 ? 10.954 22.775 6.091 1.00 83.38 876 SER A O 1
ATOM 6632 N N . ASP A 1 877 ? 11.548 24.416 7.515 1.00 86.06 877 ASP A N 1
ATOM 6633 C CA . ASP A 1 877 ? 12.565 25.034 6.655 1.00 86.06 877 ASP A CA 1
ATOM 6634 C C . ASP A 1 877 ? 13.719 24.053 6.388 1.00 86.06 877 ASP A C 1
ATOM 6636 O O . ASP A 1 877 ? 14.098 23.840 5.239 1.00 86.06 877 ASP A O 1
ATOM 6640 N N . ILE A 1 878 ? 14.219 23.390 7.440 1.00 87.19 878 ILE A N 1
ATOM 6641 C CA . ILE A 1 878 ? 15.246 22.341 7.364 1.00 87.19 878 ILE A CA 1
ATOM 6642 C C . ILE A 1 878 ? 14.743 21.159 6.533 1.00 87.19 878 ILE A C 1
ATOM 6644 O O . ILE A 1 878 ? 15.470 20.684 5.670 1.00 87.19 878 ILE A O 1
ATOM 6648 N N . THR A 1 879 ? 13.501 20.706 6.745 1.00 82.75 879 THR A N 1
ATOM 6649 C CA . THR A 1 879 ? 12.938 19.566 5.999 1.00 82.75 879 THR A CA 1
ATOM 6650 C C . THR A 1 879 ? 12.852 19.869 4.501 1.00 82.75 879 THR A C 1
ATOM 6652 O O . THR A 1 879 ? 13.260 19.044 3.685 1.00 82.75 879 THR A O 1
ATOM 6655 N N . ASN A 1 880 ? 12.376 21.061 4.123 1.00 81.81 880 ASN A N 1
ATOM 6656 C CA . ASN A 1 880 ? 12.326 21.477 2.719 1.00 81.81 880 ASN A CA 1
ATOM 6657 C C . ASN A 1 880 ? 13.741 21.611 2.129 1.00 81.81 880 ASN A C 1
ATOM 6659 O O . ASN A 1 880 ? 14.006 21.043 1.076 1.00 81.81 880 ASN A O 1
ATOM 6663 N N . PHE A 1 881 ? 14.679 22.231 2.852 1.00 83.50 881 PHE A N 1
ATOM 6664 C CA . PHE A 1 881 ? 16.089 22.321 2.452 1.00 83.50 881 PHE A CA 1
ATOM 6665 C C . PHE A 1 881 ? 16.746 20.943 2.240 1.00 83.50 881 PHE A C 1
ATOM 6667 O O . PHE A 1 881 ? 17.455 20.748 1.255 1.00 83.50 881 PHE A O 1
ATOM 6674 N N . THR A 1 882 ? 16.466 19.956 3.100 1.00 74.00 882 THR A N 1
ATOM 6675 C CA . THR A 1 882 ? 16.946 18.572 2.913 1.00 74.00 882 THR A CA 1
ATOM 6676 C C . THR A 1 882 ? 16.251 17.822 1.774 1.00 74.00 882 THR A C 1
ATOM 6678 O O . THR A 1 882 ? 16.769 16.802 1.335 1.00 74.00 882 THR A O 1
ATOM 6681 N N . ARG A 1 883 ? 15.096 18.300 1.289 1.00 70.31 883 ARG A N 1
ATOM 6682 C CA . ARG A 1 883 ? 14.349 17.705 0.166 1.00 70.31 883 ARG A CA 1
ATOM 6683 C C . ARG A 1 883 ? 14.699 18.342 -1.183 1.00 70.31 883 ARG A C 1
ATOM 6685 O O . ARG A 1 883 ? 14.584 17.693 -2.214 1.00 70.31 883 ARG A O 1
ATOM 6692 N N . GLU A 1 884 ? 15.131 19.599 -1.175 1.00 69.19 884 GLU A N 1
ATOM 6693 C CA . GLU A 1 884 ? 15.507 20.389 -2.358 1.00 69.19 884 GLU A CA 1
ATOM 6694 C C . GLU A 1 884 ? 17.018 20.301 -2.678 1.00 69.19 884 GLU A C 1
ATOM 6696 O O . GLU A 1 884 ? 17.543 21.139 -3.406 1.00 69.19 884 GLU A O 1
ATOM 6701 N N . ASN A 1 885 ? 17.727 19.297 -2.135 1.00 62.69 885 ASN A N 1
ATOM 6702 C CA . ASN A 1 885 ? 19.186 19.113 -2.244 1.00 62.69 885 ASN A CA 1
ATOM 6703 C C . ASN A 1 885 ? 19.972 20.397 -1.904 1.00 62.69 885 ASN A C 1
ATOM 6705 O O . ASN A 1 885 ? 20.806 20.883 -2.671 1.00 62.69 885 ASN A O 1
ATOM 6709 N N . GLY A 1 886 ? 19.654 20.969 -0.740 1.00 57.22 886 GLY A N 1
ATOM 6710 C CA . GLY A 1 886 ? 20.083 22.296 -0.317 1.00 57.22 886 GLY A CA 1
ATOM 6711 C C . GLY A 1 886 ? 21.598 22.544 -0.332 1.00 57.22 886 GLY A C 1
ATOM 6712 O O . GLY A 1 886 ? 22.381 21.838 0.302 1.00 57.22 886 GLY A O 1
ATOM 6713 N N . GLN A 1 887 ? 21.996 23.621 -1.014 1.00 67.19 887 GLN A N 1
ATOM 6714 C CA . GLN A 1 887 ? 23.386 24.069 -1.134 1.00 67.19 887 GLN A CA 1
ATOM 6715 C C . GLN A 1 887 ? 24.010 24.460 0.219 1.00 67.19 887 GLN A C 1
ATOM 6717 O O . GLN A 1 887 ? 23.339 25.001 1.103 1.00 67.19 887 GLN A O 1
ATOM 6722 N N . LEU A 1 888 ? 25.337 24.311 0.337 1.00 68.75 888 LEU A N 1
ATOM 6723 C CA . LEU A 1 888 ? 26.133 24.713 1.511 1.00 68.75 888 LEU A CA 1
ATOM 6724 C C . LEU A 1 888 ? 25.924 26.178 1.944 1.00 68.75 888 LEU A C 1
ATOM 6726 O O . LEU A 1 888 ? 26.042 26.494 3.126 1.00 68.75 888 LEU A O 1
ATOM 6730 N N . SER A 1 889 ? 25.568 27.067 1.016 1.00 68.75 889 SER A N 1
ATOM 6731 C CA . SER A 1 889 ? 25.179 28.456 1.295 1.00 68.75 889 SER A CA 1
ATOM 6732 C C . SER A 1 889 ? 23.959 28.556 2.225 1.00 68.75 889 SER A C 1
ATOM 6734 O O . SER A 1 889 ? 23.976 29.329 3.182 1.00 68.75 889 SER A O 1
ATOM 6736 N N . GLY A 1 890 ? 22.926 27.741 1.990 1.00 80.00 890 GLY A N 1
ATOM 6737 C CA . GLY A 1 890 ? 21.727 27.675 2.830 1.00 80.00 890 GLY A CA 1
ATOM 6738 C C . GLY A 1 890 ? 21.928 26.883 4.126 1.00 80.00 890 GLY A C 1
ATOM 6739 O O . GLY A 1 890 ? 21.277 27.191 5.125 1.00 80.00 890 GLY A O 1
ATOM 6740 N N . LEU A 1 891 ? 22.870 25.927 4.150 1.00 86.94 891 LEU A N 1
ATOM 6741 C CA . LEU A 1 891 ? 23.193 25.116 5.334 1.00 86.94 891 LEU A CA 1
ATOM 6742 C C . LEU A 1 891 ? 23.536 26.004 6.539 1.00 86.94 891 LEU A C 1
ATOM 6744 O O . LEU A 1 891 ? 22.902 25.918 7.591 1.00 86.94 891 LEU A O 1
ATOM 6748 N N . PHE A 1 892 ? 24.510 26.901 6.371 1.00 86.88 892 PHE A N 1
ATOM 6749 C CA . PHE A 1 892 ? 24.947 27.792 7.447 1.00 86.88 892 PHE A CA 1
ATOM 6750 C C . PHE A 1 892 ? 23.968 28.947 7.704 1.00 86.88 892 PHE A C 1
ATOM 6752 O O . PHE A 1 892 ? 23.953 29.485 8.809 1.00 86.88 892 PHE A O 1
ATOM 6759 N N . GLU A 1 893 ? 23.096 29.304 6.753 1.00 88.56 893 GLU A N 1
ATOM 6760 C CA . GLU A 1 893 ? 22.000 30.247 7.022 1.00 88.56 893 GLU A CA 1
ATOM 6761 C C . GLU A 1 893 ? 20.935 29.625 7.944 1.00 88.56 893 GLU A C 1
ATOM 6763 O O . GLU A 1 893 ? 20.406 30.297 8.836 1.00 88.56 893 GLU A O 1
ATOM 6768 N N . LEU A 1 894 ? 20.639 28.332 7.767 1.00 91.19 894 LEU A N 1
ATOM 6769 C CA . LEU A 1 894 ? 19.765 27.567 8.655 1.00 91.19 894 LEU A CA 1
ATOM 6770 C C . LEU A 1 894 ? 20.413 27.341 10.025 1.00 91.19 894 LEU A C 1
ATOM 6772 O O . LEU A 1 894 ? 19.752 27.587 11.034 1.00 91.19 894 LEU A O 1
ATOM 6776 N N . ASP A 1 895 ? 21.702 26.999 10.100 1.00 93.06 895 ASP A N 1
ATOM 6777 C CA . ASP A 1 895 ? 22.379 26.915 11.401 1.00 93.06 895 ASP A CA 1
ATOM 6778 C C . ASP A 1 895 ? 22.463 28.275 12.110 1.00 93.06 895 ASP A C 1
ATOM 6780 O O . ASP A 1 895 ? 22.252 28.358 13.319 1.00 93.06 895 ASP A O 1
ATOM 6784 N N . ALA A 1 896 ? 22.661 29.377 11.383 1.00 91.31 896 ALA A N 1
ATOM 6785 C CA . ALA A 1 896 ? 22.595 30.717 11.964 1.00 91.31 896 ALA A CA 1
ATOM 6786 C C . ALA A 1 896 ? 21.195 31.045 12.524 1.00 91.31 896 ALA A C 1
ATOM 6788 O O . ALA A 1 896 ? 21.083 31.791 13.500 1.00 91.31 896 ALA A O 1
ATOM 6789 N N . LYS A 1 897 ? 20.116 30.478 11.961 1.00 93.56 897 LYS A N 1
ATOM 6790 C CA . LYS A 1 897 ? 18.766 30.556 12.550 1.00 93.56 897 LYS A CA 1
ATOM 6791 C C . LYS A 1 897 ? 18.664 29.703 13.821 1.00 93.56 897 LYS A C 1
ATOM 6793 O O . LYS A 1 897 ? 18.218 30.231 14.836 1.00 93.56 897 LYS A O 1
ATOM 6798 N N . ILE A 1 898 ? 19.140 28.453 13.807 1.00 94.25 898 ILE A N 1
ATOM 6799 C CA . ILE A 1 898 ? 19.188 27.579 14.999 1.00 94.25 898 ILE A CA 1
ATOM 6800 C C . ILE A 1 898 ? 19.993 28.242 16.131 1.00 94.25 898 ILE A C 1
ATOM 6802 O O . ILE A 1 898 ? 19.531 28.289 17.268 1.00 94.25 898 ILE A O 1
ATOM 6806 N N . SER A 1 899 ? 21.158 28.810 15.814 1.00 93.25 899 SER A N 1
ATOM 6807 C CA . SER A 1 899 ? 22.050 29.514 16.743 1.00 93.25 899 SER A CA 1
ATOM 6808 C C . SER A 1 899 ? 21.406 30.748 17.376 1.00 93.25 899 SER A C 1
ATOM 6810 O O . SER A 1 899 ? 21.598 30.988 18.567 1.00 93.25 899 SER A O 1
ATOM 6812 N N . ARG A 1 900 ? 20.617 31.525 16.616 1.00 92.62 900 ARG A N 1
ATOM 6813 C CA . ARG A 1 900 ? 19.864 32.664 17.170 1.00 92.62 900 ARG A CA 1
ATOM 6814 C C . ARG A 1 900 ? 18.807 32.210 18.171 1.00 92.62 900 ARG A C 1
ATOM 6816 O O . ARG A 1 900 ? 18.722 32.795 19.245 1.00 92.62 900 ARG A O 1
ATOM 6823 N N . GLU A 1 901 ? 18.060 31.152 17.859 1.00 92.00 901 GLU A N 1
ATOM 6824 C CA . GLU A 1 901 ? 17.093 30.596 18.807 1.00 92.00 901 GLU A CA 1
ATOM 6825 C C . GLU A 1 901 ? 17.793 29.991 20.034 1.00 92.00 901 GLU A C 1
ATOM 6827 O O . GLU A 1 901 ? 17.377 30.258 21.154 1.00 92.00 901 GLU A O 1
ATOM 6832 N N . GLU A 1 902 ? 18.886 29.232 19.876 1.00 90.94 902 GLU A N 1
ATOM 6833 C CA . GLU A 1 902 ? 19.684 28.717 21.006 1.00 90.94 902 GLU A CA 1
ATOM 6834 C C . GLU A 1 902 ? 20.151 29.848 21.940 1.00 90.94 902 GLU A C 1
ATOM 6836 O O . GLU A 1 902 ? 19.970 29.745 23.153 1.00 90.94 902 GLU A O 1
ATOM 6841 N N . HIS A 1 903 ? 20.647 30.957 21.383 1.00 89.50 903 HIS A N 1
ATOM 6842 C CA . HIS A 1 903 ? 21.053 32.129 22.157 1.00 89.50 903 HIS A CA 1
ATOM 6843 C C . HIS A 1 903 ? 19.876 32.835 22.854 1.00 89.50 903 HIS A C 1
ATOM 6845 O O . HIS A 1 903 ? 20.004 33.221 24.015 1.00 89.50 903 HIS A O 1
ATOM 6851 N N . GLU A 1 904 ? 18.718 32.973 22.197 1.00 87.62 904 GLU A N 1
ATOM 6852 C CA . GLU A 1 904 ? 17.519 33.553 22.822 1.00 87.62 904 GLU A CA 1
ATOM 6853 C C . GLU A 1 904 ? 16.995 32.671 23.967 1.00 87.62 904 GLU A C 1
ATOM 6855 O O . GLU A 1 904 ? 16.614 33.190 25.018 1.00 87.62 904 GLU A O 1
ATOM 6860 N N . HIS A 1 905 ? 17.039 31.342 23.819 1.00 88.81 905 HIS A N 1
ATOM 6861 C CA . HIS A 1 905 ? 16.719 30.416 24.906 1.00 88.81 905 HIS A CA 1
ATOM 6862 C C . HIS A 1 905 ? 17.696 30.570 26.081 1.00 88.81 905 HIS A C 1
ATOM 6864 O O . HIS A 1 905 ? 17.253 30.722 27.217 1.00 88.81 905 HIS A O 1
ATOM 6870 N N . ASP A 1 906 ? 19.009 30.575 25.843 1.00 86.31 906 ASP A N 1
ATOM 6871 C CA . ASP A 1 906 ? 19.988 30.715 26.929 1.00 86.31 906 ASP A CA 1
ATOM 6872 C C . ASP A 1 906 ? 19.900 32.080 27.633 1.00 86.31 906 ASP A C 1
ATOM 6874 O O . ASP A 1 906 ? 19.999 32.141 28.858 1.00 86.31 906 ASP A O 1
ATOM 6878 N N . ALA A 1 907 ? 19.609 33.161 26.901 1.00 85.94 907 ALA A N 1
ATOM 6879 C CA . ALA A 1 907 ? 19.370 34.479 27.486 1.00 85.94 907 ALA A CA 1
ATOM 6880 C C . ALA A 1 907 ? 18.074 34.542 28.320 1.00 85.94 907 ALA A C 1
ATOM 6882 O O . ALA A 1 907 ? 18.068 35.112 29.412 1.00 85.94 907 ALA A O 1
ATOM 6883 N N . ARG A 1 908 ? 16.969 33.945 27.846 1.00 84.94 908 ARG A N 1
ATOM 6884 C CA . ARG A 1 908 ? 15.673 33.952 28.559 1.00 84.94 908 ARG A CA 1
ATOM 6885 C C . ARG A 1 908 ? 15.636 32.996 29.759 1.00 84.94 908 ARG A C 1
ATOM 6887 O O . ARG A 1 908 ? 14.839 33.213 30.665 1.00 84.94 908 ARG A O 1
ATOM 6894 N N . PHE A 1 909 ? 16.489 31.970 29.796 1.00 86.44 909 PHE A N 1
ATOM 6895 C CA . PHE A 1 909 ? 16.554 30.962 30.867 1.00 86.44 909 PHE A CA 1
ATOM 6896 C C . PHE A 1 909 ? 17.854 31.042 31.710 1.00 86.44 909 PHE A C 1
ATOM 6898 O O . PHE A 1 909 ? 18.259 30.051 32.318 1.00 86.44 909 PHE A O 1
ATOM 6905 N N . ALA A 1 910 ? 18.498 32.215 31.773 1.00 76.62 910 ALA A N 1
ATOM 6906 C CA . ALA A 1 910 ? 19.876 32.410 32.252 1.00 76.62 910 ALA A CA 1
ATOM 6907 C C . ALA A 1 910 ? 20.203 32.015 33.718 1.00 76.62 910 ALA A C 1
ATOM 6909 O O . ALA A 1 910 ? 21.381 31.908 34.057 1.00 76.62 910 ALA A O 1
ATOM 6910 N N . ASP A 1 911 ? 19.214 31.755 34.585 1.00 80.69 911 ASP A N 1
ATOM 6911 C CA . ASP A 1 911 ? 19.423 31.187 35.934 1.00 80.69 911 ASP A CA 1
ATOM 6912 C C . ASP A 1 911 ? 18.605 29.895 36.140 1.00 80.69 911 ASP A C 1
ATOM 6914 O O . ASP A 1 911 ? 17.550 29.913 36.786 1.00 80.69 911 ASP A O 1
ATOM 6918 N N . PRO A 1 912 ? 19.076 28.739 35.626 1.00 78.06 912 PRO A N 1
ATOM 6919 C CA . PRO A 1 912 ? 18.354 27.472 35.735 1.00 78.06 912 PRO A CA 1
ATOM 6920 C C . PRO A 1 912 ? 18.161 26.968 37.171 1.00 78.06 912 PRO A C 1
ATOM 6922 O O . PRO A 1 912 ? 17.311 26.107 37.405 1.00 78.06 912 PRO A O 1
ATOM 6925 N N . GLN A 1 913 ? 18.927 27.471 38.148 1.00 76.38 913 GLN A N 1
ATOM 6926 C CA . GLN A 1 913 ? 18.775 27.050 39.540 1.00 76.38 913 GLN A CA 1
ATOM 6927 C C . GLN A 1 913 ? 17.547 27.698 40.180 1.00 76.38 913 GLN A C 1
ATOM 6929 O O . GLN A 1 913 ? 16.768 26.984 40.822 1.00 76.38 913 GLN A O 1
ATOM 6934 N N . ARG A 1 914 ? 17.331 29.002 39.954 1.00 80.44 914 ARG A N 1
ATOM 6935 C CA . ARG A 1 914 ? 16.155 29.735 40.457 1.00 80.44 914 ARG A CA 1
ATOM 6936 C C . ARG A 1 914 ? 14.857 29.449 39.696 1.00 80.44 914 ARG A C 1
ATOM 6938 O O . ARG A 1 914 ? 13.788 29.723 40.237 1.00 80.44 914 ARG A O 1
ATOM 6945 N N . LEU A 1 915 ? 14.911 28.888 38.485 1.00 84.94 915 LEU A N 1
ATOM 6946 C CA . LEU A 1 915 ? 13.701 28.565 37.718 1.00 84.94 915 LEU A CA 1
ATOM 6947 C C . LEU A 1 915 ? 12.743 27.612 38.466 1.00 84.94 915 LEU A C 1
ATOM 6949 O O . LEU A 1 915 ? 13.192 26.625 39.065 1.00 84.94 915 LEU A O 1
ATOM 6953 N N . PRO A 1 916 ? 11.415 27.813 38.339 1.00 87.00 916 PRO A N 1
ATOM 6954 C CA . PRO A 1 916 ? 10.423 26.791 38.653 1.00 87.00 916 PRO A CA 1
ATOM 6955 C C . PRO A 1 916 ? 10.681 25.493 37.877 1.00 87.00 916 PRO A C 1
ATOM 6957 O O . PRO A 1 916 ? 11.137 25.509 36.733 1.00 87.00 916 PRO A O 1
ATOM 6960 N N . VAL A 1 917 ? 10.346 24.349 38.478 1.00 85.88 917 VAL A N 1
ATOM 6961 C CA . VAL A 1 917 ? 10.689 23.018 37.936 1.00 85.88 917 VAL A CA 1
ATOM 6962 C C . VAL A 1 917 ? 10.127 22.783 36.525 1.00 85.88 917 VAL A C 1
ATOM 6964 O O . VAL A 1 917 ? 10.799 22.168 35.701 1.00 85.88 917 VAL A O 1
ATOM 6967 N N . TYR A 1 918 ? 8.937 23.307 36.217 1.00 84.19 918 TYR A N 1
ATOM 6968 C CA . TYR A 1 918 ? 8.345 23.198 34.881 1.00 84.19 918 TYR A CA 1
ATOM 6969 C C . TYR A 1 918 ? 9.103 24.031 33.833 1.00 84.19 918 TYR A C 1
ATOM 6971 O O . TYR A 1 918 ? 9.337 23.540 32.734 1.00 84.19 918 TYR A O 1
ATOM 6979 N N . HIS A 1 919 ? 9.581 25.237 34.171 1.00 87.25 919 HIS A N 1
ATOM 6980 C CA . HIS A 1 919 ? 10.470 26.006 33.290 1.00 87.25 919 HIS A CA 1
ATOM 6981 C C . HIS A 1 919 ? 11.812 25.300 33.076 1.00 87.25 919 HIS A C 1
ATOM 6983 O O . HIS A 1 919 ? 12.300 25.260 31.949 1.00 87.25 919 HIS A O 1
ATOM 6989 N N . LEU A 1 920 ? 12.378 24.688 34.120 1.00 89.06 920 LEU A N 1
ATOM 6990 C CA . LEU A 1 920 ? 13.597 23.892 33.988 1.00 89.06 920 LEU A CA 1
ATOM 6991 C C . LEU A 1 920 ? 13.380 22.685 33.053 1.00 89.06 920 LEU A C 1
ATOM 6993 O O . LEU A 1 920 ? 14.197 22.443 32.172 1.00 89.06 920 LEU A O 1
ATOM 6997 N N . ALA A 1 921 ? 12.252 21.976 33.161 1.00 87.31 921 ALA A N 1
ATOM 6998 C CA . ALA A 1 921 ? 11.903 20.898 32.232 1.00 87.31 921 ALA A CA 1
ATOM 6999 C C . ALA A 1 921 ? 11.690 21.404 30.789 1.00 87.31 921 ALA A C 1
ATOM 7001 O O . ALA A 1 921 ? 12.200 20.805 29.841 1.00 87.31 921 ALA A O 1
ATOM 7002 N N . HIS A 1 922 ? 10.992 22.532 30.614 1.00 90.56 922 HIS A N 1
ATOM 7003 C CA . HIS A 1 922 ? 10.805 23.183 29.314 1.00 90.56 922 HIS A CA 1
ATOM 7004 C C . HIS A 1 922 ? 12.138 23.566 28.653 1.00 90.56 922 HIS A C 1
ATOM 7006 O O . HIS A 1 922 ? 12.273 23.381 27.443 1.00 90.56 922 HIS A O 1
ATOM 7012 N N . LEU A 1 923 ? 13.132 24.020 29.428 1.00 90.06 923 LEU A N 1
ATOM 7013 C CA . LEU A 1 923 ? 14.481 24.320 28.940 1.00 90.06 923 LEU A CA 1
ATOM 7014 C C . LEU A 1 923 ? 15.148 23.085 28.320 1.00 90.06 923 LEU A C 1
ATOM 7016 O O . LEU A 1 923 ? 15.597 23.156 27.179 1.00 90.06 923 LEU A O 1
ATOM 7020 N N . TYR A 1 924 ? 15.170 21.945 29.018 1.00 90.69 924 TYR A N 1
ATOM 7021 C CA . TYR A 1 924 ? 15.763 20.710 28.482 1.00 90.69 924 TYR A CA 1
ATOM 7022 C C . TYR A 1 924 ? 14.991 20.167 27.263 1.00 90.69 924 TYR A C 1
ATOM 7024 O O . TYR A 1 924 ? 15.606 19.733 26.289 1.00 90.69 924 TYR A O 1
ATOM 7032 N N . ILE A 1 925 ? 13.652 20.247 27.253 1.00 90.00 925 ILE A N 1
ATOM 7033 C CA . ILE A 1 925 ? 12.817 19.817 26.110 1.00 90.00 925 ILE A CA 1
ATOM 7034 C C . ILE A 1 925 ? 13.023 20.720 24.877 1.00 90.00 925 ILE A C 1
ATOM 7036 O O . ILE A 1 925 ? 12.953 20.248 23.736 1.00 90.00 925 ILE A O 1
ATOM 7040 N N . ILE A 1 926 ? 13.278 22.016 25.082 1.00 91.94 926 ILE A N 1
ATOM 7041 C CA . ILE A 1 926 ? 13.686 22.944 24.021 1.00 91.94 926 ILE A CA 1
ATOM 7042 C C . ILE A 1 926 ? 15.107 22.618 23.560 1.00 91.94 926 ILE A C 1
ATOM 7044 O O . ILE A 1 926 ? 15.292 22.351 22.376 1.00 91.94 926 ILE A O 1
ATOM 7048 N N . LYS A 1 927 ? 16.091 22.553 24.467 1.00 91.81 927 LYS A N 1
ATOM 7049 C CA . LYS A 1 927 ? 17.501 22.308 24.123 1.00 91.81 927 LYS A CA 1
ATOM 7050 C C . LYS A 1 927 ? 17.711 20.997 23.373 1.00 91.81 927 LYS A C 1
ATOM 7052 O O . LYS A 1 927 ? 18.442 21.003 22.382 1.00 91.81 927 LYS A O 1
ATOM 7057 N N . ASN A 1 928 ? 17.037 19.913 23.764 1.00 91.75 928 ASN A N 1
ATOM 7058 C CA . ASN A 1 928 ? 17.086 18.664 23.003 1.00 91.75 928 ASN A CA 1
ATOM 7059 C C . ASN A 1 928 ? 16.482 18.819 21.609 1.00 91.75 928 ASN A C 1
ATOM 7061 O O . ASN A 1 928 ? 17.077 18.347 20.651 1.00 91.75 928 ASN A O 1
ATOM 7065 N N . TYR A 1 929 ? 15.354 19.517 21.455 1.00 91.94 929 TYR A N 1
ATOM 7066 C CA . TYR A 1 929 ? 14.762 19.726 20.132 1.00 91.94 929 TYR A CA 1
ATOM 7067 C C . TYR A 1 929 ? 15.633 20.626 19.236 1.00 91.94 929 TYR A C 1
ATOM 7069 O O . TYR A 1 929 ? 15.855 20.280 18.082 1.00 91.94 929 TYR A O 1
ATOM 7077 N N . THR A 1 930 ? 16.204 21.713 19.763 1.00 94.75 930 THR A N 1
ATOM 7078 C CA . THR A 1 930 ? 17.122 22.608 19.034 1.00 94.75 930 THR A CA 1
ATOM 7079 C C . THR A 1 930 ? 18.388 21.879 18.570 1.00 94.75 930 THR A C 1
ATOM 7081 O O . THR A 1 930 ? 18.766 21.983 17.405 1.00 94.75 930 THR A O 1
ATOM 7084 N N . ASN A 1 931 ? 19.015 21.080 19.441 1.00 95.12 931 ASN A N 1
ATOM 7085 C CA . ASN A 1 931 ? 20.184 20.278 19.063 1.00 95.12 931 ASN A CA 1
ATOM 7086 C C . ASN A 1 931 ? 19.809 19.117 18.124 1.00 95.12 931 ASN A C 1
ATOM 7088 O O . ASN A 1 931 ? 20.597 18.763 17.253 1.00 95.12 931 ASN A O 1
ATOM 7092 N N . HIS A 1 932 ? 18.592 18.571 18.223 1.00 93.56 932 HIS A N 1
ATOM 7093 C CA . HIS A 1 932 ? 18.092 17.557 17.289 1.00 93.56 932 HIS A CA 1
ATOM 7094 C C . HIS A 1 932 ? 17.875 18.132 15.884 1.00 93.56 932 HIS A C 1
ATOM 7096 O O . HIS A 1 932 ? 18.245 17.494 14.905 1.00 93.56 932 HIS A O 1
ATOM 7102 N N . LEU A 1 933 ? 17.365 19.366 15.767 1.00 93.31 933 LEU A N 1
ATOM 7103 C CA . LEU A 1 933 ? 17.294 20.079 14.484 1.00 93.31 933 LEU A CA 1
ATOM 7104 C C . LEU A 1 933 ? 18.686 20.309 13.880 1.00 93.31 933 LEU A C 1
ATOM 7106 O O . LEU A 1 933 ? 18.863 20.104 12.682 1.00 93.31 933 LEU A O 1
ATOM 7110 N N . ARG A 1 934 ? 19.686 20.655 14.703 1.00 94.00 934 ARG A N 1
ATOM 7111 C CA . ARG A 1 934 ? 21.085 20.773 14.260 1.00 94.00 934 ARG A CA 1
ATOM 7112 C C . ARG A 1 934 ? 21.657 19.431 13.789 1.00 94.00 934 ARG A C 1
ATOM 7114 O O . ARG A 1 934 ? 22.280 19.392 12.733 1.00 94.00 934 ARG A O 1
ATOM 7121 N N . LEU A 1 935 ? 21.391 18.327 14.498 1.00 92.25 935 LEU A N 1
ATOM 7122 C CA . LEU A 1 935 ? 21.746 16.983 14.020 1.00 92.25 935 LEU A CA 1
ATOM 7123 C C . LEU A 1 935 ? 21.101 16.676 12.665 1.00 92.25 935 LEU A C 1
ATOM 7125 O O . LEU A 1 935 ? 21.790 16.226 11.759 1.00 92.25 935 LEU A O 1
ATOM 7129 N N . ILE A 1 936 ? 19.804 16.946 12.497 1.00 91.31 936 ILE A N 1
ATOM 7130 C CA . ILE A 1 936 ? 19.087 16.682 11.240 1.00 91.31 936 ILE A CA 1
ATOM 7131 C C . ILE A 1 936 ? 19.651 17.500 10.073 1.00 91.31 936 ILE A C 1
ATOM 7133 O O . ILE A 1 936 ? 19.759 16.972 8.970 1.00 91.31 936 ILE A O 1
ATOM 7137 N N . LEU A 1 937 ? 20.018 18.759 10.321 1.00 91.19 937 LEU A N 1
ATOM 7138 C CA . LEU A 1 937 ? 20.577 19.667 9.322 1.00 91.19 937 LEU A CA 1
ATOM 7139 C C . LEU A 1 937 ? 21.996 19.261 8.882 1.00 91.19 937 LEU A C 1
ATOM 7141 O O . LEU A 1 937 ? 22.308 19.322 7.695 1.00 91.19 937 LEU A O 1
ATOM 7145 N N . HIS A 1 938 ? 22.849 18.832 9.819 1.00 89.88 938 HIS A N 1
ATOM 7146 C CA . HIS A 1 938 ? 24.269 18.567 9.556 1.00 89.88 938 HIS A CA 1
ATOM 7147 C C . HIS A 1 938 ? 24.618 17.090 9.295 1.00 89.88 938 HIS A C 1
ATOM 7149 O O . HIS A 1 938 ? 25.645 16.816 8.667 1.00 89.88 938 HIS A O 1
ATOM 7155 N N . ARG A 1 939 ? 23.772 16.124 9.690 1.00 87.50 939 ARG A N 1
ATOM 7156 C CA . ARG A 1 939 ? 24.032 14.685 9.467 1.00 87.50 939 ARG A CA 1
ATOM 7157 C C . ARG A 1 939 ? 24.289 14.256 8.008 1.00 87.50 939 ARG A C 1
ATOM 7159 O O . ARG A 1 939 ? 25.060 13.312 7.861 1.00 87.50 939 ARG A O 1
ATOM 7166 N N . PRO A 1 940 ? 23.764 14.905 6.940 1.00 84.38 940 PRO A N 1
ATOM 7167 C CA . PRO A 1 940 ? 24.085 14.505 5.562 1.00 84.38 940 PRO A CA 1
ATOM 7168 C C . PRO A 1 940 ? 25.567 14.677 5.186 1.00 84.38 940 PRO A C 1
ATOM 7170 O O . PRO A 1 940 ? 26.005 14.148 4.174 1.00 84.38 940 PRO A O 1
ATOM 7173 N N . TYR A 1 941 ? 26.344 15.403 5.999 1.00 80.50 941 TYR A N 1
ATOM 7174 C CA . TYR A 1 941 ? 27.767 15.690 5.777 1.00 80.50 941 TYR A CA 1
ATOM 7175 C C . TYR A 1 941 ? 28.699 14.828 6.657 1.00 80.50 941 TYR A C 1
ATOM 7177 O O . TYR A 1 941 ? 29.916 15.055 6.704 1.00 80.50 941 TYR A O 1
ATOM 7185 N N . LEU A 1 942 ? 28.138 13.847 7.373 1.00 79.88 942 LEU A N 1
ATOM 7186 C CA . LEU A 1 942 ? 28.896 12.821 8.091 1.00 79.88 942 LEU A CA 1
ATOM 7187 C C . LEU A 1 942 ? 29.654 11.913 7.103 1.00 79.88 942 LEU A C 1
ATOM 7189 O O . LEU A 1 942 ? 29.203 11.723 5.975 1.00 79.88 942 LEU A O 1
ATOM 7193 N N . PRO A 1 943 ? 30.809 11.353 7.496 1.00 65.38 943 PRO A N 1
ATOM 7194 C CA . PRO A 1 943 ? 31.562 10.441 6.639 1.00 65.38 943 PRO A CA 1
ATOM 7195 C C . PRO A 1 943 ? 30.791 9.124 6.390 1.00 65.38 943 PRO A C 1
ATOM 7197 O O . PRO A 1 943 ? 30.334 8.502 7.355 1.00 65.38 943 PRO A O 1
ATOM 7200 N N . PRO A 1 944 ? 30.650 8.668 5.129 1.00 57.69 944 PRO A N 1
ATOM 7201 C CA . PRO A 1 944 ? 30.057 7.372 4.807 1.00 57.69 944 PRO A CA 1
ATOM 7202 C C . PRO A 1 944 ? 31.000 6.207 5.152 1.00 57.69 944 PRO A C 1
ATOM 7204 O O . PRO A 1 944 ? 32.204 6.382 5.329 1.00 57.69 944 PRO A O 1
ATOM 7207 N N . HIS A 1 945 ? 30.448 4.992 5.211 1.00 45.72 945 HIS A N 1
ATOM 7208 C CA . HIS A 1 945 ? 31.195 3.759 5.504 1.00 45.72 945 HIS A CA 1
ATOM 7209 C C . HIS A 1 945 ? 32.045 3.243 4.320 1.00 45.72 945 HIS A C 1
ATOM 7211 O O . HIS A 1 945 ? 32.881 2.359 4.494 1.00 45.72 945 HIS A O 1
ATOM 7217 N N . SER A 1 946 ? 31.843 3.775 3.110 1.00 42.78 946 SER A N 1
ATOM 7218 C CA . SER A 1 946 ? 32.542 3.375 1.883 1.00 42.78 946 SER A CA 1
ATOM 7219 C C . SER A 1 946 ? 33.431 4.500 1.343 1.00 42.78 946 SER A C 1
ATOM 7221 O O . SER A 1 946 ? 33.038 5.662 1.284 1.00 42.78 946 SER A O 1
ATOM 7223 N N . SER A 1 947 ? 34.634 4.148 0.883 1.00 40.94 947 SER A N 1
ATOM 7224 C CA . SER A 1 947 ? 35.632 5.071 0.316 1.00 40.94 947 SER A CA 1
ATOM 7225 C C . SER A 1 947 ? 35.347 5.482 -1.142 1.00 40.94 947 SER A C 1
ATOM 7227 O O . SER A 1 947 ? 36.268 5.699 -1.930 1.00 40.94 947 SER A O 1
ATOM 7229 N N . ALA A 1 948 ? 34.069 5.581 -1.516 1.00 35.62 948 ALA A N 1
ATOM 7230 C CA . ALA A 1 948 ? 33.625 6.009 -2.839 1.00 35.62 948 ALA A CA 1
ATOM 7231 C C . ALA A 1 948 ? 33.290 7.508 -2.804 1.00 35.62 948 ALA A C 1
ATOM 7233 O O . ALA A 1 948 ? 32.314 7.921 -2.182 1.00 35.62 948 ALA A O 1
ATOM 7234 N N . ALA A 1 949 ? 34.126 8.330 -3.438 1.00 36.72 949 ALA A N 1
ATOM 7235 C CA . ALA A 1 949 ? 33.981 9.780 -3.387 1.00 36.72 949 ALA A CA 1
ATOM 7236 C C . ALA A 1 949 ? 32.881 10.285 -4.334 1.00 36.72 949 ALA A C 1
ATOM 7238 O O . ALA A 1 949 ? 33.045 10.244 -5.554 1.00 36.72 949 ALA A O 1
ATOM 7239 N N . ASP A 1 950 ? 31.822 10.871 -3.773 1.00 40.31 950 ASP A N 1
ATOM 7240 C CA . ASP A 1 950 ? 31.088 11.926 -4.470 1.00 40.31 950 ASP A CA 1
ATOM 7241 C C . ASP A 1 950 ? 31.995 13.166 -4.505 1.00 40.31 950 ASP A C 1
ATOM 7243 O O . ASP A 1 950 ? 32.219 13.840 -3.494 1.00 40.31 950 ASP A O 1
ATOM 7247 N N . SER A 1 951 ? 32.601 13.423 -5.666 1.00 41.94 951 SER A N 1
ATOM 7248 C CA . SER A 1 951 ? 33.654 14.431 -5.816 1.00 41.94 951 SER A CA 1
ATOM 7249 C C . SER A 1 951 ? 33.161 15.873 -5.661 1.00 41.94 951 SER A C 1
ATOM 7251 O O . SER A 1 951 ? 33.987 16.779 -5.616 1.00 41.94 951 SER A O 1
ATOM 7253 N N . THR A 1 952 ? 31.846 16.096 -5.572 1.00 45.22 952 THR A N 1
ATOM 7254 C CA . THR A 1 952 ? 31.249 17.429 -5.388 1.00 45.22 952 THR A CA 1
ATOM 7255 C C . THR A 1 952 ? 31.343 17.922 -3.940 1.00 45.22 952 THR A C 1
ATOM 7257 O O . THR A 1 952 ? 31.639 19.089 -3.696 1.00 45.22 952 THR A O 1
ATOM 7260 N N . LEU A 1 953 ? 31.187 17.029 -2.956 1.00 47.50 953 LEU A N 1
ATOM 7261 C CA . LEU A 1 953 ? 31.281 17.378 -1.531 1.00 47.50 953 LEU A CA 1
ATOM 7262 C C . LEU A 1 953 ? 32.696 17.831 -1.125 1.00 47.50 953 LEU A C 1
ATOM 7264 O O . LEU A 1 953 ? 32.855 18.647 -0.217 1.00 47.50 953 LEU A O 1
ATOM 7268 N N . TYR A 1 954 ? 33.722 17.351 -1.832 1.00 48.41 954 TYR A N 1
ATOM 7269 C CA . TYR A 1 954 ? 35.128 17.656 -1.559 1.00 48.41 954 TYR A CA 1
ATOM 7270 C C . TYR A 1 954 ? 35.590 19.063 -1.990 1.00 48.41 954 TYR A C 1
ATOM 7272 O O . TYR A 1 954 ? 36.721 19.432 -1.676 1.00 48.41 954 TYR A O 1
ATOM 7280 N N . GLU A 1 955 ? 34.746 19.883 -2.632 1.00 50.47 955 GLU A N 1
ATOM 7281 C CA . GLU A 1 955 ? 35.080 21.293 -2.916 1.00 50.47 955 GLU A CA 1
ATOM 7282 C C . GLU A 1 955 ? 35.177 22.165 -1.643 1.00 50.47 955 GLU A C 1
ATOM 7284 O O . GLU A 1 955 ? 35.804 23.225 -1.669 1.00 50.47 955 GLU A O 1
ATOM 7289 N N . TYR A 1 956 ? 34.597 21.723 -0.516 1.00 62.56 956 TYR A N 1
ATOM 7290 C CA . TYR A 1 956 ? 34.414 22.537 0.697 1.00 62.56 956 TYR A CA 1
ATOM 7291 C C . TYR A 1 956 ? 34.829 21.811 2.002 1.00 62.56 956 TYR A C 1
ATOM 7293 O O . TYR A 1 956 ? 34.001 21.591 2.897 1.00 62.56 956 TYR A O 1
ATOM 7301 N N . PRO A 1 957 ? 36.111 21.415 2.152 1.00 69.94 957 PRO A N 1
ATOM 7302 C CA . PRO A 1 957 ? 36.561 20.551 3.249 1.00 69.94 957 PRO A CA 1
ATOM 7303 C C . PRO A 1 957 ? 36.444 21.188 4.644 1.00 69.94 957 PRO A C 1
ATOM 7305 O O . PRO A 1 957 ? 36.089 20.496 5.600 1.00 69.94 957 PRO A O 1
ATOM 7308 N N . GLU A 1 958 ? 36.680 22.498 4.784 1.00 74.88 958 GLU A N 1
ATOM 7309 C CA . GLU A 1 958 ? 36.530 23.199 6.073 1.00 74.88 958 GLU A CA 1
ATOM 7310 C C . GLU A 1 958 ? 35.065 23.214 6.534 1.00 74.88 958 GLU A C 1
ATOM 7312 O O . GLU A 1 958 ? 34.768 22.982 7.707 1.00 74.88 958 GLU A O 1
ATOM 7317 N N . GLN A 1 959 ? 34.136 23.416 5.598 1.00 78.94 959 GLN A N 1
ATOM 7318 C CA . GLN A 1 959 ? 32.697 23.432 5.845 1.00 78.94 959 GLN A CA 1
ATOM 7319 C C . GLN A 1 959 ? 32.182 22.042 6.240 1.00 78.94 959 GLN A C 1
ATOM 7321 O O . GLN A 1 959 ? 31.374 21.931 7.165 1.00 78.94 959 GLN A O 1
ATOM 7326 N N . MET A 1 960 ? 32.674 20.972 5.600 1.00 78.62 960 MET A N 1
ATOM 7327 C CA . MET A 1 960 ? 32.371 19.596 6.016 1.00 78.62 960 MET A CA 1
ATOM 7328 C C . MET A 1 960 ? 32.884 19.307 7.431 1.00 78.62 960 MET A C 1
ATOM 7330 O O . MET A 1 960 ? 32.139 18.774 8.256 1.00 78.62 960 MET A O 1
ATOM 7334 N N . LEU A 1 961 ? 34.126 19.699 7.740 1.00 81.12 961 LEU A N 1
ATOM 7335 C CA . LEU A 1 961 ? 34.714 19.535 9.071 1.00 81.12 961 LEU A CA 1
ATOM 7336 C C . LEU A 1 961 ? 33.895 20.287 10.134 1.00 81.12 961 LEU A C 1
ATOM 7338 O O . LEU A 1 961 ? 33.560 19.718 11.172 1.00 81.12 961 LEU A O 1
ATOM 7342 N N . GLN A 1 962 ? 33.494 21.528 9.851 1.00 84.62 962 GLN A N 1
ATOM 7343 C CA . GLN A 1 962 ? 32.625 22.327 10.719 1.00 84.62 962 GLN A CA 1
ATOM 7344 C C . GLN A 1 962 ? 31.246 21.667 10.920 1.00 84.62 962 GLN A C 1
ATOM 7346 O O . GLN A 1 962 ? 30.753 21.600 12.045 1.00 84.62 962 GLN A O 1
ATOM 7351 N N . SER A 1 963 ? 30.652 21.109 9.860 1.00 87.88 963 SER A N 1
ATOM 7352 C CA . SER A 1 963 ? 29.390 20.356 9.915 1.00 87.88 963 SER A CA 1
ATOM 7353 C C . SER A 1 963 ? 29.487 19.139 10.853 1.00 87.88 963 SER A C 1
ATOM 7355 O O . SER A 1 963 ? 28.620 18.913 11.701 1.00 87.88 963 SER A O 1
ATOM 7357 N N . ARG A 1 964 ? 30.602 18.400 10.790 1.00 87.62 964 ARG A N 1
ATOM 7358 C CA . ARG A 1 964 ? 30.891 17.247 11.663 1.00 87.62 964 ARG A CA 1
ATOM 7359 C C . ARG A 1 964 ? 31.130 17.660 13.120 1.00 87.62 964 ARG A C 1
ATOM 7361 O O . ARG A 1 964 ? 30.621 16.998 14.026 1.00 87.62 964 ARG A O 1
ATOM 7368 N N . GLN A 1 965 ? 31.796 18.795 13.360 1.00 87.25 965 GLN A N 1
ATOM 7369 C CA . GLN A 1 965 ? 31.903 19.388 14.701 1.00 87.25 965 GLN A CA 1
ATOM 7370 C C . GLN A 1 965 ? 30.521 19.753 15.271 1.00 87.25 965 GLN A C 1
ATOM 7372 O O . GLN A 1 965 ? 30.230 19.406 16.417 1.00 87.25 965 GLN A O 1
ATOM 7377 N N . TYR A 1 966 ? 29.630 20.363 14.477 1.00 91.12 966 TYR A N 1
ATOM 7378 C CA . TYR A 1 966 ? 28.253 20.634 14.908 1.00 91.12 966 TYR A CA 1
ATOM 7379 C C . TYR A 1 966 ? 27.479 19.350 15.233 1.00 91.12 966 TYR A C 1
ATOM 7381 O O . TYR A 1 966 ? 26.768 19.326 16.243 1.00 91.12 966 TYR A O 1
ATOM 7389 N N . CYS A 1 967 ? 27.655 18.268 14.466 1.00 91.56 967 CYS A N 1
ATOM 7390 C CA . CYS A 1 967 ? 27.098 16.956 14.806 1.00 91.56 967 CYS A CA 1
ATOM 7391 C C . CYS A 1 967 ? 27.611 16.442 16.161 1.00 91.56 967 CYS A C 1
ATOM 7393 O O . CYS A 1 967 ? 26.803 16.146 17.044 1.00 91.56 967 CYS A O 1
ATOM 7395 N N . LYS A 1 968 ? 28.937 16.403 16.366 1.00 91.88 968 LYS A N 1
ATOM 7396 C CA . LYS A 1 968 ? 29.565 15.965 17.627 1.00 91.88 968 LYS A CA 1
ATOM 7397 C C . LYS A 1 968 ? 29.042 16.765 18.826 1.00 91.88 968 LYS A C 1
ATOM 7399 O O . LYS A 1 968 ? 28.550 16.182 19.791 1.00 91.88 968 LYS A O 1
ATOM 7404 N N . MET A 1 969 ? 29.086 18.097 18.747 1.00 92.06 969 MET A N 1
ATOM 7405 C CA . MET A 1 969 ? 28.643 18.990 19.825 1.00 92.06 969 MET A CA 1
ATOM 7406 C C . MET A 1 969 ? 27.153 18.827 20.150 1.00 92.06 969 MET A C 1
ATOM 7408 O O . MET A 1 969 ? 26.777 18.820 21.321 1.00 92.06 969 MET A O 1
ATOM 7412 N N . SER A 1 970 ? 26.300 18.679 19.132 1.00 95.06 970 SER A N 1
ATOM 7413 C CA . SER A 1 970 ? 24.848 18.543 19.323 1.00 95.06 970 SER A CA 1
ATOM 7414 C C . SER A 1 970 ? 24.473 17.198 19.935 1.00 95.06 970 SER A C 1
ATOM 7416 O O . SER A 1 970 ? 23.615 17.139 20.815 1.00 95.06 970 SER A O 1
ATOM 7418 N N . ALA A 1 971 ? 25.133 16.119 19.506 1.00 94.75 971 ALA A N 1
ATOM 7419 C CA . ALA A 1 971 ? 24.894 14.789 20.045 1.00 94.75 971 ALA A CA 1
ATOM 7420 C C . ALA A 1 971 ? 25.352 14.667 21.508 1.00 94.75 971 ALA A C 1
ATOM 7422 O O . ALA A 1 971 ? 24.597 14.154 22.334 1.00 94.75 971 ALA A O 1
ATOM 7423 N N . MET A 1 972 ? 26.531 15.208 21.845 1.00 94.81 972 MET A N 1
ATOM 7424 C CA . MET A 1 972 ? 27.012 15.287 23.232 1.00 94.81 972 MET A CA 1
ATOM 7425 C C . MET A 1 972 ? 26.021 16.064 24.115 1.00 94.81 972 MET A C 1
ATOM 7427 O O . MET A 1 972 ? 25.521 15.512 25.093 1.00 94.81 972 MET A O 1
ATOM 7431 N N . LYS A 1 973 ? 25.608 17.274 23.696 1.00 94.88 973 LYS A N 1
ATOM 7432 C CA . LYS A 1 973 ? 24.586 18.078 24.398 1.00 94.88 973 LYS A CA 1
ATOM 7433 C C . LYS A 1 973 ? 23.283 17.307 24.658 1.00 94.88 973 LYS A C 1
ATOM 7435 O O . LYS A 1 973 ? 22.696 17.466 25.724 1.00 94.88 973 LYS A O 1
ATOM 7440 N N . ILE A 1 974 ? 22.807 16.490 23.713 1.00 95.94 974 ILE A N 1
ATOM 7441 C CA . ILE A 1 974 ? 21.579 15.690 23.892 1.00 95.94 974 ILE A CA 1
ATOM 7442 C C . ILE A 1 974 ? 21.778 14.577 24.932 1.00 95.94 974 ILE A C 1
ATOM 7444 O O . ILE A 1 974 ? 20.878 14.352 25.742 1.00 95.94 974 ILE A O 1
ATOM 7448 N N . ILE A 1 975 ? 22.937 13.909 24.942 1.00 95.44 975 ILE A N 1
ATOM 7449 C CA . ILE A 1 975 ? 23.269 12.873 25.935 1.00 95.44 975 ILE A CA 1
ATOM 7450 C C . ILE A 1 975 ? 23.413 13.485 27.336 1.00 95.44 975 ILE A C 1
ATOM 7452 O O . ILE A 1 975 ? 22.839 12.953 28.287 1.00 95.44 975 ILE A O 1
ATOM 7456 N N . ASP A 1 976 ? 24.090 14.627 27.462 1.00 94.06 976 ASP A N 1
ATOM 7457 C CA . ASP A 1 976 ? 24.241 15.336 28.739 1.00 94.06 976 ASP A CA 1
ATOM 7458 C C . ASP A 1 976 ? 22.886 15.817 29.283 1.00 94.06 976 ASP A C 1
ATOM 7460 O O . ASP A 1 976 ? 22.543 15.548 30.434 1.00 94.06 976 ASP A O 1
ATOM 7464 N N . ASN A 1 977 ? 22.050 16.431 28.437 1.00 92.81 977 ASN A N 1
ATOM 7465 C CA . ASN A 1 977 ? 20.684 16.823 28.799 1.00 92.81 977 ASN A CA 1
ATOM 7466 C C . ASN A 1 977 ? 19.809 15.618 29.202 1.00 92.81 977 ASN A C 1
ATOM 7468 O O . ASN A 1 977 ? 18.970 15.737 30.096 1.00 92.81 977 ASN A O 1
ATOM 7472 N N . HIS A 1 978 ? 19.963 14.464 28.539 1.00 92.44 978 HIS A N 1
ATOM 7473 C CA . HIS A 1 978 ? 19.241 13.236 28.887 1.00 92.44 978 HIS A CA 1
ATOM 7474 C C . HIS A 1 978 ? 19.658 12.723 30.266 1.00 92.44 978 HIS A C 1
ATOM 7476 O O . HIS A 1 978 ? 18.803 12.358 31.071 1.00 92.44 978 HIS A O 1
ATOM 7482 N N . GLU A 1 979 ? 20.956 12.714 30.555 1.00 90.69 979 GLU A N 1
ATOM 7483 C CA . GLU A 1 979 ? 21.486 12.337 31.861 1.00 90.69 979 GLU A CA 1
ATOM 7484 C C . GLU A 1 979 ? 21.041 13.315 32.961 1.00 90.69 979 GLU A C 1
ATOM 7486 O O . GLU A 1 979 ? 20.616 12.861 34.020 1.00 90.69 979 GLU A O 1
ATOM 7491 N N . ASP A 1 980 ? 21.030 14.628 32.712 1.00 89.88 980 ASP A N 1
ATOM 7492 C CA . ASP A 1 980 ? 20.487 15.625 33.648 1.00 89.88 980 ASP A CA 1
ATOM 7493 C C . ASP A 1 980 ? 18.993 15.380 33.932 1.00 89.88 980 ASP A C 1
ATOM 7495 O O . ASP A 1 980 ? 18.573 15.345 35.091 1.00 89.88 980 ASP A O 1
ATOM 7499 N N . LEU A 1 981 ? 18.182 15.131 32.896 1.00 89.06 981 LEU A N 1
ATOM 7500 C CA . LEU A 1 981 ? 16.768 14.747 33.032 1.00 89.06 981 LEU A CA 1
ATOM 7501 C C . LEU A 1 981 ? 16.580 13.425 33.806 1.00 89.06 981 LEU A C 1
ATOM 7503 O O . LEU A 1 981 ? 15.565 13.236 34.485 1.00 89.06 981 LEU A O 1
ATOM 7507 N N . CYS A 1 982 ? 17.546 12.508 33.726 1.00 86.75 982 CYS A N 1
ATOM 7508 C CA . CYS A 1 982 ? 17.540 11.260 34.483 1.00 86.75 982 CYS A CA 1
ATOM 7509 C C . CYS A 1 982 ? 17.929 11.466 35.947 1.00 86.75 982 CYS A C 1
ATOM 7511 O O . CYS A 1 982 ? 17.218 10.999 36.835 1.00 86.75 982 CYS A O 1
ATOM 7513 N N . CYS A 1 983 ? 19.038 12.150 36.207 1.00 87.31 983 CYS A N 1
ATOM 7514 C CA . CYS A 1 983 ? 19.717 12.153 37.501 1.00 87.31 983 CYS A CA 1
ATOM 7515 C C . CYS A 1 983 ? 19.322 13.336 38.401 1.00 87.31 983 CYS A C 1
ATOM 7517 O O . CYS A 1 983 ? 19.426 13.227 39.620 1.00 87.31 983 CYS A O 1
ATOM 7519 N N . ASN A 1 984 ? 18.791 14.434 37.854 1.00 89.25 984 ASN A N 1
ATOM 7520 C CA . ASN A 1 984 ? 18.280 15.547 38.653 1.00 89.25 984 ASN A CA 1
ATOM 7521 C C . ASN A 1 984 ? 16.904 15.203 39.252 1.00 89.25 984 ASN A C 1
ATOM 7523 O O . ASN A 1 984 ? 15.894 15.144 38.546 1.00 89.25 984 ASN A O 1
ATOM 7527 N N . ASP A 1 985 ? 16.830 15.005 40.570 1.00 85.62 985 ASP A N 1
ATOM 7528 C CA . ASP A 1 985 ? 15.573 14.636 41.234 1.00 85.62 985 ASP A CA 1
ATOM 7529 C C . ASP A 1 985 ? 14.498 15.735 41.219 1.00 85.62 985 ASP A C 1
ATOM 7531 O O . ASP A 1 985 ? 13.315 15.404 41.326 1.00 85.62 985 ASP A O 1
ATOM 7535 N N . ARG A 1 986 ? 14.844 17.011 40.962 1.00 88.56 986 ARG A N 1
ATOM 7536 C CA . ARG A 1 986 ? 13.829 18.046 40.672 1.00 88.56 986 ARG A CA 1
ATOM 7537 C C . ARG A 1 986 ? 13.023 17.681 39.421 1.00 88.56 986 ARG A C 1
ATOM 7539 O O . ARG A 1 986 ? 11.821 17.912 39.380 1.00 88.56 986 ARG A O 1
ATOM 7546 N N . LEU A 1 987 ? 13.663 17.073 38.419 1.00 87.62 987 LEU A N 1
ATOM 7547 C CA . LEU A 1 987 ? 13.061 16.718 37.128 1.00 87.62 987 LEU A CA 1
ATOM 7548 C C . LEU A 1 987 ? 12.370 15.345 37.129 1.00 87.62 987 LEU A C 1
ATOM 7550 O O . LEU A 1 987 ? 11.793 14.945 36.119 1.00 87.62 987 LEU A O 1
ATOM 7554 N N . LYS A 1 988 ? 12.331 14.647 38.273 1.00 84.81 988 LYS A N 1
ATOM 7555 C CA . LYS A 1 988 ? 11.659 13.349 38.449 1.00 84.81 988 LYS A CA 1
ATOM 7556 C C . LYS A 1 988 ? 10.219 13.276 37.893 1.00 84.81 988 LYS A C 1
ATOM 7558 O O . LYS A 1 988 ? 9.921 12.252 37.277 1.00 84.81 988 LYS A O 1
ATOM 7563 N N . PRO A 1 989 ? 9.346 14.305 38.011 1.00 84.50 989 PRO A N 1
ATOM 7564 C CA . PRO A 1 989 ? 8.008 14.286 37.400 1.00 84.50 989 PRO A CA 1
ATOM 7565 C C . PRO A 1 989 ? 8.004 14.306 35.862 1.00 84.50 989 PRO A C 1
ATOM 7567 O O . PRO A 1 989 ? 7.007 13.935 35.251 1.00 84.50 989 PRO A O 1
ATOM 7570 N N . TYR A 1 990 ? 9.108 14.718 35.231 1.00 82.69 990 TYR A N 1
ATOM 7571 C CA . TYR A 1 990 ? 9.246 14.907 33.781 1.00 82.69 990 TYR A CA 1
ATOM 7572 C C . TYR A 1 990 ? 10.000 13.761 33.089 1.00 82.69 990 TYR A C 1
ATOM 7574 O O . TYR A 1 990 ? 10.175 13.776 31.871 1.00 82.69 990 TYR A O 1
ATOM 7582 N N . ARG A 1 991 ? 10.384 12.711 33.835 1.00 83.75 991 ARG A N 1
ATOM 7583 C CA . ARG A 1 991 ? 11.055 11.511 33.295 1.00 83.75 991 ARG A CA 1
ATOM 7584 C C . ARG A 1 991 ? 10.212 10.744 32.256 1.00 83.75 991 ARG A C 1
ATOM 7586 O O . ARG A 1 991 ? 10.769 9.938 31.523 1.00 83.75 991 ARG A O 1
ATOM 7593 N N . TRP A 1 992 ? 8.917 11.044 32.096 1.00 81.19 992 TRP A N 1
ATOM 7594 C CA . TRP A 1 992 ? 8.126 10.572 30.945 1.00 81.19 992 TRP A CA 1
ATOM 7595 C C . TRP A 1 992 ? 8.737 10.991 29.597 1.00 81.19 992 TRP A C 1
ATOM 7597 O O . TRP A 1 992 ? 8.706 10.214 28.646 1.00 81.19 992 TRP A O 1
ATOM 7607 N N . PHE A 1 993 ? 9.365 12.171 29.512 1.00 82.12 993 PHE A N 1
ATOM 7608 C CA . PHE A 1 993 ? 10.015 12.633 28.281 1.00 82.12 993 PHE A CA 1
ATOM 7609 C C . PHE A 1 993 ? 11.218 11.751 27.930 1.00 82.12 993 PHE A C 1
ATOM 7611 O O . PHE A 1 993 ? 11.400 11.387 26.770 1.00 82.12 993 PHE A O 1
ATOM 7618 N N . VAL A 1 994 ? 11.987 11.348 28.946 1.00 84.25 994 VAL A N 1
ATOM 7619 C CA . VAL A 1 994 ? 13.125 10.423 28.837 1.00 84.25 994 VAL A CA 1
ATOM 7620 C C . VAL A 1 994 ? 12.674 9.048 28.336 1.00 84.25 994 VAL A C 1
ATOM 7622 O O . VAL A 1 994 ? 13.331 8.467 27.480 1.00 84.25 994 VAL A O 1
ATOM 7625 N N . TYR A 1 995 ? 11.542 8.537 28.831 1.00 82.81 995 TYR A N 1
ATOM 7626 C CA . TYR A 1 995 ? 11.036 7.213 28.451 1.00 82.81 995 TYR A CA 1
ATOM 7627 C C . TYR A 1 995 ? 10.462 7.159 27.026 1.00 82.81 995 TYR A C 1
ATOM 7629 O O . TYR A 1 995 ? 10.427 6.073 26.447 1.00 82.81 995 TYR A O 1
ATOM 7637 N N . GLY A 1 996 ? 10.049 8.310 26.480 1.00 78.38 996 GLY A N 1
ATOM 7638 C CA . GLY A 1 996 ? 9.517 8.484 25.127 1.00 78.38 996 GLY A CA 1
ATOM 7639 C C . GLY A 1 996 ? 10.464 9.249 24.189 1.00 78.38 996 GLY A C 1
ATOM 7640 O O . GLY A 1 996 ? 11.580 8.820 23.889 1.00 78.38 996 GLY A O 1
ATOM 7641 N N . LEU A 1 997 ? 10.000 10.407 23.701 1.00 80.38 997 LEU A N 1
ATOM 7642 C CA . LEU A 1 997 ? 10.654 11.207 22.652 1.00 80.38 997 LEU A CA 1
ATOM 7643 C C . LEU A 1 997 ? 12.110 11.608 22.967 1.00 80.38 997 LEU A C 1
ATOM 7645 O O . LEU A 1 997 ? 12.951 11.589 22.071 1.00 80.38 997 LEU A O 1
ATOM 7649 N N . GLY A 1 998 ? 12.422 11.939 24.220 1.00 84.44 998 GLY A N 1
ATOM 7650 C CA . GLY A 1 998 ? 13.774 12.301 24.648 1.00 84.44 998 GLY A CA 1
ATOM 7651 C C . GLY A 1 998 ? 14.745 11.120 24.590 1.00 84.44 998 GLY A C 1
ATOM 7652 O O . GLY A 1 998 ? 15.882 11.286 24.151 1.00 84.44 998 GLY A O 1
ATOM 7653 N N . GLY A 1 999 ? 14.297 9.913 24.950 1.00 87.00 999 GLY A N 1
ATOM 7654 C CA . GLY A 1 999 ? 15.078 8.683 24.790 1.00 87.00 999 GLY A CA 1
ATOM 7655 C C . GLY A 1 999 ? 15.378 8.372 23.325 1.00 87.00 999 GLY A C 1
ATOM 7656 O O . GLY A 1 999 ? 16.508 8.031 22.988 1.00 87.00 999 GLY A O 1
ATOM 7657 N N . TYR A 1 1000 ? 14.411 8.600 22.435 1.00 87.06 1000 TYR A N 1
ATOM 7658 C CA . TYR A 1 1000 ? 14.599 8.453 20.990 1.00 87.06 1000 TYR A CA 1
ATOM 7659 C C . TYR A 1 1000 ? 15.625 9.436 20.409 1.00 87.06 1000 TYR A C 1
ATOM 7661 O O . TYR A 1 1000 ? 16.561 9.011 19.734 1.00 87.06 1000 TYR A O 1
ATOM 7669 N N . GLN A 1 1001 ? 15.517 10.728 20.735 1.00 91.00 1001 GLN A N 1
ATOM 7670 C CA . GLN A 1 1001 ? 16.511 11.736 20.332 1.00 91.00 1001 GLN A CA 1
ATOM 7671 C C . GLN A 1 1001 ? 17.919 11.377 20.833 1.00 91.00 1001 GLN A C 1
ATOM 7673 O O . GLN A 1 1001 ? 18.904 11.557 20.122 1.00 91.00 1001 GLN A O 1
ATOM 7678 N N . THR A 1 1002 ? 18.009 10.803 22.035 1.00 93.94 1002 THR A N 1
ATOM 7679 C CA . THR A 1 1002 ? 19.279 10.380 22.644 1.00 93.94 1002 THR A CA 1
ATOM 7680 C C . THR A 1 1002 ? 19.866 9.138 21.971 1.00 93.94 1002 THR A C 1
ATOM 7682 O O . THR A 1 1002 ? 21.080 9.049 21.809 1.00 93.94 1002 THR A O 1
ATOM 7685 N N . PHE A 1 1003 ? 19.030 8.202 21.513 1.00 91.62 1003 PHE A N 1
ATOM 7686 C CA . PHE A 1 1003 ? 19.478 7.050 20.727 1.00 91.62 1003 PHE A CA 1
ATOM 7687 C C . PHE A 1 1003 ? 20.018 7.474 19.352 1.00 91.62 1003 PHE A C 1
ATOM 7689 O O . PHE A 1 1003 ? 21.060 6.976 18.923 1.00 91.62 1003 PHE A O 1
ATOM 7696 N N . LEU A 1 1004 ? 19.361 8.429 18.686 1.00 91.25 1004 LEU A N 1
ATOM 7697 C CA . LEU A 1 1004 ? 19.849 8.987 17.422 1.00 91.25 1004 LEU A CA 1
ATOM 7698 C C . LEU A 1 1004 ? 21.169 9.752 17.611 1.00 91.25 1004 LEU A C 1
ATOM 7700 O O . LEU A 1 1004 ? 22.122 9.495 16.881 1.00 91.25 1004 LEU A O 1
ATOM 7704 N N . ALA A 1 1005 ? 21.272 10.591 18.647 1.00 93.75 1005 ALA A N 1
ATOM 7705 C CA . ALA A 1 1005 ? 22.516 11.266 19.025 1.00 93.75 1005 ALA A CA 1
ATOM 7706 C C . ALA A 1 1005 ? 23.669 10.280 19.304 1.00 93.75 1005 ALA A C 1
ATOM 7708 O O . ALA A 1 1005 ? 24.769 10.440 18.774 1.00 93.75 1005 ALA A O 1
ATOM 7709 N N . ALA A 1 1006 ? 23.415 9.221 20.081 1.00 92.56 1006 ALA A N 1
ATOM 7710 C CA . ALA A 1 1006 ? 24.397 8.166 20.325 1.00 92.56 1006 ALA A CA 1
ATOM 7711 C C . ALA A 1 1006 ? 24.809 7.454 19.023 1.00 92.56 1006 ALA A C 1
ATOM 7713 O O . ALA A 1 1006 ? 25.993 7.209 18.804 1.00 92.56 1006 ALA A O 1
ATOM 7714 N N . SER A 1 1007 ? 23.861 7.189 18.120 1.00 90.56 1007 SER A N 1
ATOM 7715 C CA . SER A 1 1007 ? 24.145 6.578 16.814 1.00 90.56 1007 SER A CA 1
ATOM 7716 C C . SER A 1 1007 ? 25.032 7.475 15.937 1.00 90.56 1007 SER A C 1
ATOM 7718 O O . SER A 1 1007 ? 25.974 6.980 15.323 1.00 90.56 1007 SER A O 1
ATOM 7720 N N . THR A 1 1008 ? 24.813 8.796 15.940 1.00 90.75 1008 THR A N 1
ATOM 7721 C CA . THR A 1 1008 ? 25.684 9.768 15.253 1.00 90.75 1008 THR A CA 1
ATOM 7722 C C . THR A 1 1008 ? 27.115 9.763 15.800 1.00 90.75 1008 THR A C 1
ATOM 7724 O O . THR A 1 1008 ? 28.064 9.794 15.018 1.00 90.75 1008 THR A O 1
ATOM 7727 N N . LEU A 1 1009 ? 27.302 9.686 17.123 1.00 90.44 1009 LEU A N 1
ATOM 7728 C CA . LEU A 1 1009 ? 28.642 9.609 17.724 1.00 90.44 1009 LEU A CA 1
ATOM 7729 C C . LEU A 1 1009 ? 29.343 8.274 17.434 1.00 90.44 1009 LEU A C 1
ATOM 7731 O O . LEU A 1 1009 ? 30.554 8.256 17.235 1.00 90.44 1009 LEU A O 1
ATOM 7735 N N . VAL A 1 1010 ? 28.599 7.167 17.366 1.00 87.88 1010 VAL A N 1
ATOM 7736 C CA . VAL A 1 1010 ? 29.137 5.856 16.964 1.00 87.88 1010 VAL A CA 1
ATOM 7737 C C . VAL A 1 1010 ? 29.604 5.870 15.503 1.00 87.88 1010 VAL A C 1
ATOM 7739 O O . VAL A 1 1010 ? 30.698 5.386 15.218 1.00 87.88 1010 VAL A O 1
ATOM 7742 N N . VAL A 1 1011 ? 28.838 6.491 14.599 1.00 86.25 1011 VAL A N 1
ATOM 7743 C CA . VAL A 1 1011 ? 29.238 6.712 13.196 1.00 86.25 1011 VAL A CA 1
ATOM 7744 C C . VAL A 1 1011 ? 30.515 7.554 13.104 1.00 86.25 1011 VAL A C 1
ATOM 7746 O O . VAL A 1 1011 ? 31.466 7.135 12.447 1.00 86.25 1011 VAL A O 1
ATOM 7749 N N . LEU A 1 1012 ? 30.581 8.678 13.829 1.00 84.88 1012 LEU A N 1
ATOM 7750 C CA . LEU A 1 1012 ? 31.762 9.554 13.891 1.00 84.88 1012 LEU A CA 1
ATOM 7751 C C . LEU A 1 1012 ? 33.015 8.862 14.468 1.00 84.88 1012 LEU A C 1
ATOM 7753 O O . LEU A 1 1012 ? 34.132 9.179 14.065 1.00 84.88 1012 LEU A O 1
ATOM 7757 N N . LEU A 1 1013 ? 32.861 7.910 15.397 1.00 82.94 1013 LEU A N 1
ATOM 7758 C CA . LEU A 1 1013 ? 33.978 7.108 15.916 1.00 82.94 1013 LEU A CA 1
ATOM 7759 C C . LEU A 1 1013 ? 34.437 5.999 14.956 1.00 82.94 1013 LEU A C 1
ATOM 7761 O O . LEU A 1 1013 ? 35.604 5.600 15.028 1.00 82.94 1013 LEU A O 1
ATOM 7765 N N . GLY A 1 1014 ? 33.541 5.478 14.114 1.00 72.94 1014 GLY A N 1
ATOM 7766 C CA . GLY A 1 1014 ? 33.840 4.412 13.151 1.00 72.94 1014 GLY A CA 1
ATOM 7767 C C . GLY A 1 1014 ? 34.608 4.888 11.916 1.00 72.94 1014 GLY A C 1
ATOM 7768 O O . GLY A 1 1014 ? 35.347 4.114 11.318 1.00 72.94 1014 GLY A O 1
ATOM 7769 N N . SER A 1 1015 ? 34.470 6.164 11.559 1.00 68.12 1015 SER A N 1
ATOM 7770 C CA . SER A 1 1015 ? 35.238 6.817 10.495 1.00 68.12 1015 SER A CA 1
ATOM 7771 C C . SER A 1 1015 ? 36.667 7.191 10.908 1.00 68.12 1015 SER A C 1
ATOM 7773 O O . SER A 1 1015 ? 36.924 7.552 12.060 1.00 68.12 1015 SER A O 1
ATOM 7775 N N . GLU A 1 1016 ? 37.583 7.207 9.934 1.00 59.97 1016 GLU A N 1
ATOM 7776 C CA . GLU A 1 1016 ? 38.925 7.805 10.046 1.00 59.97 1016 GLU A CA 1
ATOM 7777 C C . GLU A 1 1016 ? 38.834 9.347 9.985 1.00 59.97 1016 GLU A C 1
ATOM 7779 O O . GLU A 1 1016 ? 39.271 9.980 9.028 1.00 59.97 1016 GLU A O 1
ATOM 7784 N N . ASP A 1 1017 ? 38.174 9.952 10.979 1.00 61.97 1017 ASP A N 1
ATOM 7785 C CA . ASP A 1 1017 ? 37.798 11.371 10.982 1.00 61.97 1017 ASP A CA 1
ATOM 7786 C C . ASP A 1 1017 ? 38.473 12.164 12.117 1.00 61.97 1017 ASP A C 1
ATOM 7788 O O . ASP A 1 1017 ? 38.206 11.955 13.307 1.00 61.97 1017 ASP A O 1
ATOM 7792 N N . ASP A 1 1018 ? 39.321 13.125 11.739 1.00 61.72 1018 ASP A N 1
ATOM 7793 C CA . ASP A 1 1018 ? 40.070 13.980 12.668 1.00 61.72 1018 ASP A CA 1
ATOM 7794 C C . ASP A 1 1018 ? 39.178 14.865 13.560 1.00 61.72 1018 ASP A C 1
ATOM 7796 O O . ASP A 1 1018 ? 39.619 15.306 14.624 1.00 61.72 1018 ASP A O 1
ATOM 7800 N N . SER A 1 1019 ? 37.905 15.097 13.206 1.00 64.50 1019 SER A N 1
ATOM 7801 C CA . SER A 1 1019 ? 36.989 15.921 14.015 1.00 64.50 1019 SER A CA 1
ATOM 7802 C C . SER A 1 1019 ? 36.736 15.368 15.421 1.00 64.50 1019 SER A C 1
ATOM 7804 O O . SER A 1 1019 ? 36.339 16.125 16.316 1.00 64.50 1019 SER A O 1
ATOM 7806 N N . VAL A 1 1020 ? 36.995 14.074 15.636 1.00 66.25 1020 VAL A N 1
ATOM 7807 C CA . VAL A 1 1020 ? 36.870 13.381 16.928 1.00 66.25 1020 VAL A CA 1
ATOM 7808 C C . VAL A 1 1020 ? 38.228 12.999 17.528 1.00 66.25 1020 VAL A C 1
ATOM 7810 O O . VAL A 1 1020 ? 38.263 12.449 18.625 1.00 66.25 1020 VAL A O 1
ATOM 7813 N N . ALA A 1 1021 ? 39.351 13.262 16.850 1.00 66.62 1021 ALA A N 1
ATOM 7814 C CA . ALA A 1 1021 ? 40.660 12.736 17.250 1.00 66.62 1021 ALA A CA 1
ATOM 7815 C C . ALA A 1 1021 ? 41.138 13.252 18.620 1.00 66.62 1021 ALA A C 1
ATOM 7817 O O . ALA A 1 1021 ? 41.670 12.470 19.408 1.00 66.62 1021 ALA A O 1
ATOM 7818 N N . SER A 1 1022 ? 40.905 14.532 18.934 1.00 71.56 1022 SER A N 1
ATOM 7819 C CA . SER A 1 1022 ? 41.254 15.129 20.233 1.00 71.56 1022 SER A CA 1
ATOM 7820 C C . SER A 1 1022 ? 40.383 14.623 21.388 1.00 71.56 1022 SER A C 1
ATOM 7822 O O . SER A 1 1022 ? 40.885 14.404 22.487 1.00 71.56 1022 SER A O 1
ATOM 7824 N N . ASP A 1 1023 ? 39.094 14.391 21.126 1.00 77.56 1023 ASP A N 1
ATOM 7825 C CA . ASP A 1 1023 ? 38.061 14.195 22.157 1.00 77.56 1023 ASP A CA 1
ATOM 7826 C C . ASP A 1 1023 ? 37.588 12.727 22.224 1.00 77.56 1023 ASP A C 1
ATOM 7828 O O . ASP A 1 1023 ? 36.558 12.404 22.824 1.00 77.56 1023 ASP A O 1
ATOM 7832 N N . ARG A 1 1024 ? 38.311 11.813 21.558 1.00 82.06 1024 ARG A N 1
ATOM 7833 C CA . ARG A 1 1024 ? 37.877 10.427 21.303 1.00 82.06 1024 ARG A CA 1
ATOM 7834 C C . ARG A 1 1024 ? 37.531 9.675 22.591 1.00 82.06 1024 ARG A C 1
ATOM 7836 O O . ARG A 1 1024 ? 36.580 8.896 22.609 1.00 82.06 1024 ARG A O 1
ATOM 7843 N N . ALA A 1 1025 ? 38.271 9.933 23.671 1.00 81.38 1025 ALA A N 1
ATOM 7844 C CA . ALA A 1 1025 ? 38.029 9.346 24.987 1.00 81.38 1025 ALA A CA 1
ATOM 7845 C C . ALA A 1 1025 ? 36.703 9.820 25.613 1.00 81.38 1025 ALA A C 1
ATOM 7847 O O . ALA A 1 1025 ? 35.944 8.994 26.122 1.00 81.38 1025 ALA A O 1
ATOM 7848 N N . ASP A 1 1026 ? 36.392 11.115 25.521 1.00 85.38 1026 ASP A N 1
ATOM 7849 C CA . ASP A 1 1026 ? 35.187 11.711 26.110 1.00 85.38 1026 ASP A CA 1
ATOM 7850 C C . ASP A 1 1026 ? 33.920 11.268 25.370 1.00 85.38 1026 ASP A C 1
ATOM 7852 O O . ASP A 1 1026 ? 32.910 10.944 25.996 1.00 85.38 1026 ASP A O 1
ATOM 7856 N N . VAL A 1 1027 ? 33.991 11.151 24.039 1.00 88.88 1027 VAL A N 1
ATOM 7857 C CA . VAL A 1 1027 ? 32.893 10.615 23.218 1.00 88.88 1027 VAL A CA 1
ATOM 7858 C C . VAL A 1 1027 ? 32.627 9.139 23.543 1.00 88.88 1027 VAL A C 1
ATOM 7860 O O . VAL A 1 1027 ? 31.471 8.744 23.714 1.00 88.88 1027 VAL A O 1
ATOM 7863 N N . ILE A 1 1028 ? 33.674 8.319 23.707 1.00 87.50 1028 ILE A N 1
ATOM 7864 C CA . ILE A 1 1028 ? 33.531 6.921 24.152 1.00 87.50 1028 ILE A CA 1
ATOM 7865 C C . ILE A 1 1028 ? 32.931 6.860 25.567 1.00 87.50 1028 ILE A C 1
ATOM 7867 O O . ILE A 1 1028 ? 32.036 6.049 25.819 1.00 87.50 1028 ILE A O 1
ATOM 7871 N N . TYR A 1 1029 ? 33.373 7.720 26.488 1.00 88.69 1029 TYR A N 1
ATOM 7872 C CA . TYR A 1 1029 ? 32.845 7.783 27.852 1.00 88.69 1029 TYR A CA 1
ATOM 7873 C C . TYR A 1 1029 ? 31.355 8.160 27.882 1.00 88.69 1029 TYR A C 1
ATOM 7875 O O . TYR A 1 1029 ? 30.559 7.464 28.520 1.00 88.69 1029 TYR A O 1
ATOM 7883 N N . ALA A 1 1030 ? 30.946 9.188 27.133 1.00 89.44 1030 ALA A N 1
ATOM 7884 C CA . ALA A 1 1030 ? 29.547 9.591 27.007 1.00 89.44 1030 ALA A CA 1
ATOM 7885 C C . ALA A 1 1030 ? 28.676 8.476 26.405 1.00 89.44 1030 ALA A C 1
ATOM 7887 O O . ALA A 1 1030 ? 27.592 8.195 26.921 1.00 89.44 1030 ALA A O 1
ATOM 7888 N N . LEU A 1 1031 ? 29.168 7.765 25.384 1.00 91.94 1031 LEU A N 1
ATOM 7889 C CA . LEU A 1 1031 ? 28.482 6.608 24.802 1.00 91.94 1031 LEU A CA 1
ATOM 7890 C C . LEU A 1 1031 ? 28.319 5.448 25.793 1.00 91.94 1031 LEU A C 1
ATOM 7892 O O . LEU A 1 1031 ? 27.238 4.864 25.871 1.00 91.94 1031 LEU A O 1
ATOM 7896 N N . ARG A 1 1032 ? 29.342 5.137 26.599 1.00 89.81 1032 ARG A N 1
ATOM 7897 C CA . ARG A 1 1032 ? 29.246 4.124 27.668 1.00 89.81 1032 ARG A CA 1
ATOM 7898 C C . ARG A 1 1032 ? 28.260 4.521 28.759 1.00 89.81 1032 ARG A C 1
ATOM 7900 O O . ARG A 1 1032 ? 27.474 3.687 29.209 1.00 89.81 1032 ARG A O 1
ATOM 7907 N N . LYS A 1 1033 ? 28.265 5.795 29.155 1.00 90.75 1033 LYS A N 1
ATOM 7908 C CA . LYS A 1 1033 ? 27.319 6.348 30.128 1.00 90.75 1033 LYS A CA 1
ATOM 7909 C C . LYS A 1 1033 ? 25.879 6.259 29.607 1.00 90.75 1033 LYS A C 1
ATOM 7911 O O . LYS A 1 1033 ? 24.996 5.782 30.316 1.00 90.75 1033 LYS A O 1
ATOM 7916 N N . CYS A 1 1034 ? 25.674 6.617 28.340 1.00 94.12 1034 CYS A N 1
ATOM 7917 C CA . CYS A 1 1034 ? 24.408 6.509 27.617 1.00 94.12 1034 CYS A CA 1
ATOM 7918 C C . CYS A 1 1034 ? 23.915 5.049 27.511 1.00 94.12 1034 CYS A C 1
ATOM 7920 O O . CYS A 1 1034 ? 22.768 4.761 27.853 1.00 94.12 1034 CYS A O 1
ATOM 7922 N N . GLN A 1 1035 ? 24.794 4.105 27.148 1.00 92.94 1035 GLN A N 1
ATOM 7923 C CA . GLN A 1 1035 ? 24.502 2.664 27.132 1.00 92.94 1035 GLN A CA 1
ATOM 7924 C C . GLN A 1 1035 ? 24.000 2.180 28.504 1.00 92.94 1035 GLN A C 1
ATOM 7926 O O . GLN A 1 1035 ? 22.907 1.622 28.598 1.00 92.94 1035 GLN A O 1
ATOM 7931 N N . ALA A 1 1036 ? 24.758 2.435 29.575 1.00 90.69 1036 ALA A N 1
ATOM 7932 C CA . ALA A 1 1036 ? 24.391 2.024 30.932 1.00 90.69 1036 ALA A CA 1
ATOM 7933 C C . ALA A 1 1036 ? 23.093 2.697 31.427 1.00 90.69 1036 ALA A C 1
ATOM 7935 O O . ALA A 1 1036 ? 22.317 2.095 32.176 1.00 90.69 1036 ALA A O 1
ATOM 7936 N N . ARG A 1 1037 ? 22.821 3.934 30.987 1.00 92.69 1037 ARG A N 1
ATOM 7937 C CA . ARG A 1 1037 ? 21.574 4.651 31.277 1.00 92.69 1037 ARG A CA 1
ATOM 7938 C C . ARG A 1 1037 ? 20.379 3.990 30.588 1.00 92.69 1037 ARG A C 1
ATOM 7940 O O . ARG A 1 1037 ? 19.409 3.677 31.277 1.00 92.69 1037 ARG A O 1
ATOM 7947 N N . PHE A 1 1038 ? 20.461 3.685 29.292 1.00 93.94 1038 PHE A N 1
ATOM 7948 C CA . PHE A 1 1038 ? 19.410 2.947 28.583 1.00 93.94 1038 PHE A CA 1
ATOM 7949 C C . PHE A 1 1038 ? 19.178 1.543 29.162 1.00 93.94 1038 PHE A C 1
ATOM 7951 O O . PHE A 1 1038 ? 18.027 1.135 29.324 1.00 93.94 1038 PHE A O 1
ATOM 7958 N N . GLU A 1 1039 ? 20.232 0.818 29.548 1.00 90.94 1039 GLU A N 1
ATOM 7959 C CA . GLU A 1 1039 ? 20.108 -0.494 30.203 1.00 90.94 1039 GLU A CA 1
ATOM 7960 C C . GLU A 1 1039 ? 19.297 -0.402 31.511 1.00 90.94 1039 GLU A C 1
ATOM 7962 O O . GLU A 1 1039 ? 18.363 -1.177 31.718 1.00 90.94 1039 GLU A O 1
ATOM 7967 N N . GLN A 1 1040 ? 19.560 0.604 32.353 1.00 90.50 1040 GLN A N 1
ATOM 7968 C CA . GLN A 1 1040 ? 18.796 0.836 33.589 1.00 90.50 1040 GLN A CA 1
ATOM 7969 C C . GLN A 1 1040 ? 17.354 1.328 33.356 1.00 90.50 1040 GLN A C 1
ATOM 7971 O O . GLN A 1 1040 ? 16.499 1.135 34.221 1.00 90.50 1040 GLN A O 1
ATOM 7976 N N . LEU A 1 1041 ? 17.064 1.966 32.216 1.00 89.25 1041 LEU A N 1
ATOM 7977 C CA . LEU A 1 1041 ? 15.714 2.426 31.855 1.00 89.25 1041 LEU A CA 1
ATOM 7978 C C . LEU A 1 1041 ? 14.902 1.399 31.053 1.00 89.25 1041 LEU A C 1
ATOM 7980 O O . LEU A 1 1041 ? 13.685 1.548 30.929 1.00 89.25 1041 LEU A O 1
ATOM 7984 N N . SER A 1 1042 ? 15.544 0.337 30.561 1.00 88.00 1042 SER A N 1
ATOM 7985 C CA . SER A 1 1042 ? 14.923 -0.718 29.750 1.00 88.00 1042 SER A CA 1
ATOM 7986 C C . SER A 1 1042 ? 13.641 -1.317 30.363 1.00 88.00 1042 SER A C 1
ATOM 7988 O O . SER A 1 1042 ? 12.675 -1.470 29.621 1.00 88.00 1042 SER A O 1
ATOM 7990 N N . PRO A 1 1043 ? 13.525 -1.564 31.690 1.00 85.06 1043 PRO A N 1
ATOM 7991 C CA . PRO A 1 1043 ? 12.287 -2.079 32.297 1.00 85.06 1043 PRO A CA 1
ATOM 7992 C C . PRO A 1 1043 ? 11.103 -1.090 32.331 1.00 85.06 1043 PRO A C 1
ATOM 7994 O O . PRO A 1 1043 ? 10.083 -1.388 32.952 1.00 85.06 1043 PRO A O 1
ATOM 7997 N N . ARG A 1 1044 ? 11.249 0.120 31.770 1.00 80.50 1044 ARG A N 1
ATOM 7998 C CA . ARG A 1 1044 ? 10.243 1.201 31.788 1.00 80.50 1044 ARG A CA 1
ATOM 7999 C C . ARG A 1 1044 ? 10.089 1.933 30.449 1.00 80.50 1044 ARG A C 1
ATOM 8001 O O . ARG A 1 1044 ? 9.366 2.923 30.385 1.00 80.50 1044 ARG A O 1
ATOM 8008 N N . SER A 1 1045 ? 10.797 1.503 29.406 1.00 82.19 1045 SER A N 1
ATOM 8009 C CA . SER A 1 1045 ? 10.814 2.162 28.099 1.00 82.19 1045 SER A CA 1
ATOM 8010 C C . SER A 1 1045 ? 11.303 1.180 27.036 1.00 82.19 1045 SER A C 1
ATOM 8012 O O . SER A 1 1045 ? 12.480 0.817 27.021 1.00 82.19 1045 SER A O 1
ATOM 8014 N N . ASP A 1 1046 ? 10.426 0.795 26.107 1.00 77.44 1046 ASP A N 1
ATOM 8015 C CA . ASP A 1 1046 ? 10.777 -0.096 24.989 1.00 77.44 1046 ASP A CA 1
ATOM 8016 C C . ASP A 1 1046 ? 11.838 0.525 24.072 1.00 77.44 1046 ASP A C 1
ATOM 8018 O O . ASP A 1 1046 ? 12.680 -0.175 23.509 1.00 77.44 1046 ASP A O 1
ATOM 8022 N N . ILE A 1 1047 ? 11.838 1.857 23.962 1.00 81.69 1047 ILE A N 1
ATOM 8023 C CA . ILE A 1 1047 ? 12.867 2.632 23.260 1.00 81.69 1047 ILE A CA 1
ATOM 8024 C C . ILE A 1 1047 ? 14.217 2.424 23.948 1.00 81.69 1047 ILE A C 1
ATOM 8026 O O . ILE A 1 1047 ? 15.200 2.120 23.279 1.00 81.69 1047 ILE A O 1
ATOM 8030 N N . SER A 1 1048 ? 14.254 2.511 25.282 1.00 86.81 1048 SER A N 1
ATOM 8031 C CA . SER A 1 1048 ? 15.468 2.259 26.065 1.00 86.81 1048 SER A CA 1
ATOM 8032 C C . SER A 1 1048 ? 15.922 0.803 25.957 1.00 86.81 1048 SER A C 1
ATOM 8034 O O . SER A 1 1048 ? 17.111 0.560 25.787 1.00 86.81 1048 SER A O 1
ATOM 8036 N N . ALA A 1 1049 ? 14.995 -0.161 25.964 1.00 82.62 1049 ALA A N 1
ATOM 8037 C CA . ALA A 1 1049 ? 15.301 -1.582 25.789 1.00 82.62 1049 ALA A CA 1
ATOM 8038 C C . ALA A 1 1049 ? 15.894 -1.902 24.404 1.00 82.62 1049 ALA A C 1
ATOM 8040 O O . ALA A 1 1049 ? 16.849 -2.677 24.300 1.00 82.62 1049 ALA A O 1
ATOM 8041 N N . LYS A 1 1050 ? 15.374 -1.277 23.338 1.00 83.75 1050 LYS A N 1
ATOM 8042 C CA . LYS A 1 1050 ? 15.925 -1.382 21.977 1.00 83.75 1050 LYS A CA 1
ATOM 8043 C C . LYS A 1 1050 ? 17.286 -0.683 21.866 1.00 83.75 1050 LYS A C 1
ATOM 8045 O O . LYS A 1 1050 ? 18.250 -1.305 21.423 1.00 83.75 1050 LYS A O 1
ATOM 8050 N N . ALA A 1 1051 ? 17.392 0.564 22.332 1.00 86.19 1051 ALA A N 1
ATOM 8051 C CA . ALA A 1 1051 ? 18.622 1.357 22.298 1.00 86.19 1051 ALA A CA 1
ATOM 8052 C C . ALA A 1 1051 ? 19.771 0.687 23.069 1.00 86.19 1051 ALA A C 1
ATOM 8054 O O . ALA A 1 1051 ? 20.870 0.545 22.535 1.00 86.19 1051 ALA A O 1
ATOM 8055 N N . ALA A 1 1052 ? 19.503 0.194 24.283 1.00 86.81 1052 ALA A N 1
ATOM 8056 C CA . ALA A 1 1052 ? 20.451 -0.573 25.087 1.00 86.81 1052 ALA A CA 1
ATOM 8057 C C . ALA A 1 1052 ? 20.992 -1.794 24.333 1.00 86.81 1052 ALA A C 1
ATOM 8059 O O . ALA A 1 1052 ? 22.197 -2.030 24.319 1.00 86.81 1052 ALA A O 1
ATOM 8060 N N . ARG A 1 1053 ? 20.113 -2.556 23.671 1.00 83.44 1053 ARG A N 1
ATOM 8061 C CA . ARG A 1 1053 ? 20.479 -3.770 22.929 1.00 83.44 1053 ARG A CA 1
ATOM 8062 C C . ARG A 1 1053 ? 21.345 -3.466 21.700 1.00 83.44 1053 ARG A C 1
ATOM 8064 O O . ARG A 1 1053 ? 22.324 -4.172 21.468 1.00 83.44 1053 ARG A O 1
ATOM 8071 N N . ILE A 1 1054 ? 21.026 -2.404 20.955 1.00 82.25 1054 ILE A N 1
ATOM 8072 C CA . ILE A 1 1054 ? 21.793 -1.951 19.780 1.00 82.25 1054 ILE A CA 1
ATOM 8073 C C . ILE A 1 1054 ? 23.175 -1.424 20.201 1.00 82.25 1054 ILE A C 1
ATOM 8075 O O . ILE A 1 1054 ? 24.198 -1.861 19.665 1.00 82.25 1054 ILE A O 1
ATOM 8079 N N . LEU A 1 1055 ? 23.229 -0.547 21.211 1.00 85.19 1055 LEU A N 1
ATOM 8080 C CA . LEU A 1 1055 ? 24.489 -0.020 21.742 1.00 85.19 1055 LEU A CA 1
ATOM 8081 C C . LEU A 1 1055 ? 25.345 -1.125 22.376 1.00 85.19 1055 LEU A C 1
ATOM 8083 O O . LEU A 1 1055 ? 26.554 -1.127 22.185 1.00 85.19 1055 LEU A O 1
ATOM 8087 N N . ARG A 1 1056 ? 24.745 -2.121 23.042 1.00 83.88 1056 ARG A N 1
ATOM 8088 C CA . ARG A 1 1056 ? 25.470 -3.294 23.559 1.00 83.88 1056 ARG A CA 1
ATOM 8089 C C . ARG A 1 1056 ? 26.072 -4.160 22.450 1.00 83.88 1056 ARG A C 1
ATOM 8091 O O . ARG A 1 1056 ? 27.161 -4.683 22.653 1.00 83.88 1056 ARG A O 1
ATOM 8098 N N . ARG A 1 1057 ? 25.422 -4.305 21.287 1.00 78.38 1057 ARG A N 1
ATOM 8099 C CA . ARG A 1 1057 ? 26.023 -5.014 20.138 1.00 78.38 1057 ARG A CA 1
ATOM 8100 C C . ARG A 1 1057 ? 27.189 -4.235 19.521 1.00 78.38 1057 ARG A C 1
ATOM 8102 O O . ARG A 1 1057 ? 28.188 -4.848 19.172 1.00 78.38 1057 ARG A O 1
ATOM 8109 N N . THR A 1 1058 ? 27.098 -2.907 19.444 1.00 75.69 1058 THR A N 1
ATOM 8110 C CA . THR A 1 1058 ? 28.137 -2.075 18.799 1.00 75.69 1058 THR A CA 1
ATOM 8111 C C . THR A 1 1058 ? 29.315 -1.734 19.718 1.00 75.69 1058 THR A C 1
ATOM 8113 O O . THR A 1 1058 ? 30.447 -1.613 19.263 1.00 75.69 1058 THR A O 1
ATOM 8116 N N . LEU A 1 1059 ? 29.068 -1.580 21.022 1.00 79.12 1059 LEU A N 1
ATOM 8117 C CA . LEU A 1 1059 ? 30.087 -1.228 22.013 1.00 79.12 1059 LEU A CA 1
ATOM 8118 C C . LEU A 1 1059 ? 30.550 -2.440 22.846 1.00 79.12 1059 LEU A C 1
ATOM 8120 O O . LEU A 1 1059 ? 31.547 -2.353 23.559 1.00 79.12 1059 LEU A O 1
ATOM 8124 N N . GLY A 1 1060 ? 29.838 -3.567 22.821 1.00 74.31 1060 GLY A N 1
ATOM 8125 C CA . GLY A 1 1060 ? 30.045 -4.679 23.756 1.00 74.31 1060 GLY A CA 1
ATOM 8126 C C . GLY A 1 1060 ? 29.410 -4.439 25.140 1.00 74.31 1060 GLY A C 1
ATOM 8127 O O . GLY A 1 1060 ? 28.867 -3.359 25.406 1.00 74.31 1060 GLY A O 1
ATOM 8128 N N . PRO A 1 1061 ? 29.448 -5.436 26.043 1.00 68.19 1061 PRO A N 1
ATOM 8129 C CA . PRO A 1 1061 ? 28.806 -5.369 27.357 1.00 68.19 1061 PRO A CA 1
ATOM 8130 C C . PRO A 1 1061 ? 29.409 -4.289 28.268 1.00 68.19 1061 PRO A C 1
ATOM 8132 O O . PRO A 1 1061 ? 30.609 -4.018 28.227 1.00 68.19 1061 PRO A O 1
ATOM 8135 N N . VAL A 1 1062 ? 28.579 -3.706 29.140 1.00 61.91 1062 VAL A N 1
ATOM 8136 C CA . VAL A 1 1062 ? 29.057 -2.858 30.241 1.00 61.91 1062 VAL A CA 1
ATOM 8137 C C . VAL A 1 1062 ? 29.702 -3.761 31.295 1.00 61.91 1062 VAL A C 1
ATOM 8139 O O . VAL A 1 1062 ? 29.015 -4.518 31.978 1.00 61.91 1062 VAL A O 1
ATOM 8142 N N . THR A 1 1063 ? 31.026 -3.698 31.437 1.00 47.00 1063 THR A N 1
ATOM 8143 C CA . THR A 1 1063 ? 31.756 -4.460 32.460 1.00 47.00 1063 THR A CA 1
ATOM 8144 C C . THR A 1 1063 ? 31.414 -3.942 33.856 1.00 47.00 1063 THR A C 1
ATOM 8146 O O . THR A 1 1063 ? 31.761 -2.815 34.213 1.00 47.00 1063 THR A O 1
ATOM 8149 N N . SER A 1 1064 ? 30.736 -4.764 34.657 1.00 34.91 1064 SER A N 1
ATOM 8150 C CA . SER A 1 1064 ? 30.251 -4.400 35.989 1.00 34.91 1064 SER A CA 1
ATOM 8151 C C . SER A 1 1064 ? 31.379 -4.365 37.028 1.00 34.91 1064 SER A C 1
ATOM 8153 O O . SER A 1 1064 ? 31.634 -5.350 37.721 1.00 34.91 1064 SER A O 1
ATOM 8155 N N . THR A 1 1065 ? 32.043 -3.218 37.175 1.00 30.50 1065 THR A N 1
ATOM 8156 C CA . THR A 1 1065 ? 33.028 -2.988 38.241 1.00 30.50 1065 THR A CA 1
ATOM 8157 C C . THR A 1 1065 ? 32.340 -2.846 39.602 1.00 30.50 1065 THR A C 1
ATOM 8159 O O . THR A 1 1065 ? 31.999 -1.742 40.021 1.00 30.50 1065 THR A O 1
ATOM 8162 N N . ASN A 1 1066 ? 32.150 -3.962 40.306 1.00 29.38 1066 ASN A N 1
ATOM 8163 C CA . ASN A 1 1066 ? 31.727 -3.991 41.707 1.00 29.38 1066 ASN A CA 1
ATOM 8164 C C . ASN A 1 1066 ? 32.461 -5.123 42.442 1.00 29.38 1066 ASN A C 1
ATOM 8166 O O . ASN A 1 1066 ? 32.142 -6.288 42.238 1.00 29.38 1066 ASN A O 1
ATOM 8170 N N . GLY A 1 1067 ? 33.415 -4.772 43.316 1.00 27.86 1067 GLY A N 1
ATOM 8171 C CA . GLY A 1 1067 ? 34.033 -5.724 44.254 1.00 27.86 1067 GLY A CA 1
ATOM 8172 C C . GLY A 1 1067 ? 35.533 -6.008 44.087 1.00 27.86 1067 GLY A C 1
ATOM 8173 O O . GLY A 1 1067 ? 35.906 -7.140 43.827 1.00 27.86 1067 GLY A O 1
ATOM 8174 N N . GLY A 1 1068 ? 36.385 -5.012 44.365 1.00 29.75 1068 GLY A N 1
ATOM 8175 C CA . GLY A 1 1068 ? 37.725 -5.234 44.939 1.00 29.75 1068 GLY A CA 1
ATOM 8176 C C . GLY A 1 1068 ? 38.891 -5.650 44.020 1.00 29.75 1068 GLY A C 1
ATOM 8177 O O . GLY A 1 1068 ? 38.940 -6.751 43.495 1.00 29.75 1068 GLY A O 1
ATOM 8178 N N . GLY A 1 1069 ? 39.944 -4.820 43.997 1.00 35.03 1069 GLY A N 1
ATOM 8179 C CA . GLY A 1 1069 ? 41.322 -5.336 43.937 1.00 35.03 1069 GLY A CA 1
ATOM 8180 C C . GLY A 1 1069 ? 41.923 -5.719 42.577 1.00 35.03 1069 GLY A C 1
ATOM 8181 O O . GLY A 1 1069 ? 42.724 -6.646 42.535 1.00 35.03 1069 GLY A O 1
ATOM 8182 N N . GLY A 1 1070 ? 41.625 -4.998 41.491 1.00 24.84 1070 GLY A N 1
ATOM 8183 C CA . GLY A 1 1070 ? 42.322 -5.147 40.202 1.00 24.84 1070 GLY A CA 1
ATOM 8184 C C . GLY A 1 1070 ? 42.485 -3.803 39.488 1.00 24.84 1070 GLY A C 1
ATOM 8185 O O . GLY A 1 1070 ? 41.529 -3.036 39.405 1.00 24.84 1070 GLY A O 1
ATOM 8186 N N . GLY A 1 1071 ? 43.697 -3.481 39.026 1.00 25.27 1071 GLY A N 1
ATOM 8187 C CA . GLY A 1 1071 ? 44.013 -2.186 38.409 1.00 25.27 1071 GLY A CA 1
ATOM 8188 C C . GLY A 1 1071 ? 43.730 -2.123 36.903 1.00 25.27 1071 GLY A C 1
ATOM 8189 O O . GLY A 1 1071 ? 43.845 -3.125 36.201 1.00 25.27 1071 GLY A O 1
ATOM 8190 N N . LEU A 1 1072 ? 43.422 -0.922 36.404 1.00 27.44 1072 LEU A N 1
ATOM 8191 C CA . LEU A 1 1072 ? 43.426 -0.613 34.968 1.00 27.44 1072 LEU A CA 1
ATOM 8192 C C . LEU A 1 1072 ? 44.845 -0.761 34.370 1.00 27.44 1072 LEU A C 1
ATOM 8194 O O . LEU A 1 1072 ? 45.826 -0.551 35.092 1.00 27.44 1072 LEU A O 1
ATOM 8198 N N . PRO A 1 1073 ? 44.983 -1.054 33.061 1.00 30.56 1073 PRO A N 1
ATOM 8199 C CA . PRO A 1 1073 ? 46.275 -1.056 32.376 1.00 30.56 1073 PRO A CA 1
ATOM 8200 C C . PRO A 1 1073 ? 47.044 0.265 32.554 1.00 30.56 1073 PRO A C 1
ATOM 8202 O O . PRO A 1 1073 ? 46.474 1.356 32.483 1.00 30.56 1073 PRO A O 1
ATOM 8205 N N . GLN A 1 1074 ? 48.358 0.170 32.781 1.00 27.73 1074 GLN A N 1
ATOM 8206 C CA . GLN A 1 1074 ? 49.173 1.289 33.283 1.00 27.73 1074 GLN A CA 1
ATOM 8207 C C . GLN A 1 1074 ? 49.295 2.496 32.336 1.00 27.73 1074 GLN A C 1
ATOM 8209 O O . GLN A 1 1074 ? 49.676 3.578 32.786 1.00 27.73 1074 GLN A O 1
ATOM 8214 N N . GLU A 1 1075 ? 48.976 2.356 31.050 1.00 29.75 1075 GLU A N 1
ATOM 8215 C CA . GLU A 1 1075 ? 49.058 3.465 30.091 1.00 29.75 1075 GLU A CA 1
ATOM 8216 C C . GLU A 1 1075 ? 47.955 4.510 30.321 1.00 29.75 1075 GLU A C 1
ATOM 8218 O O . GLU A 1 1075 ? 48.232 5.709 30.277 1.00 29.75 1075 GLU A O 1
ATOM 8223 N N . THR A 1 1076 ? 46.741 4.094 30.702 1.00 32.25 1076 THR A N 1
ATOM 8224 C CA . THR A 1 1076 ? 45.630 5.024 30.982 1.00 32.25 1076 THR A CA 1
ATOM 8225 C C . THR A 1 1076 ? 45.867 5.851 32.254 1.00 32.25 1076 THR A C 1
ATOM 8227 O O . THR A 1 1076 ? 45.435 6.999 32.341 1.00 32.25 1076 THR A O 1
ATOM 8230 N N . GLN A 1 1077 ? 46.604 5.315 33.237 1.00 28.05 1077 GLN A N 1
ATOM 8231 C CA . GLN A 1 1077 ? 46.916 6.033 34.482 1.00 28.05 1077 GLN A CA 1
ATOM 8232 C C . GLN A 1 1077 ? 47.971 7.140 34.315 1.00 28.05 1077 GLN A C 1
ATOM 8234 O O . GLN A 1 1077 ? 47.967 8.096 35.092 1.00 28.05 1077 GLN A O 1
ATOM 8239 N N . ARG A 1 1078 ? 48.857 7.060 33.310 1.00 25.91 1078 ARG A N 1
ATOM 8240 C CA . ARG A 1 1078 ? 49.909 8.079 33.110 1.00 25.91 1078 ARG A CA 1
ATOM 8241 C C . ARG A 1 1078 ? 49.365 9.418 32.616 1.00 25.91 1078 ARG A C 1
ATOM 8243 O O . ARG A 1 1078 ? 49.897 10.449 33.012 1.00 25.91 1078 ARG A O 1
ATOM 8250 N N . LEU A 1 1079 ? 48.301 9.408 31.812 1.00 30.38 1079 LEU A N 1
ATOM 8251 C CA . LEU A 1 1079 ? 47.639 10.633 31.345 1.00 30.38 1079 LEU A CA 1
ATOM 8252 C C . LEU A 1 1079 ? 46.804 11.298 32.453 1.00 30.38 1079 LEU A C 1
ATOM 8254 O O . LEU A 1 1079 ? 46.784 12.521 32.556 1.00 30.38 1079 LEU A O 1
ATOM 8258 N N . TYR A 1 1080 ? 46.181 10.510 33.336 1.00 28.39 1080 TYR A N 1
ATOM 8259 C CA . TYR A 1 1080 ? 45.368 11.039 34.439 1.00 28.39 1080 TYR A CA 1
ATOM 8260 C C . TYR A 1 1080 ? 46.188 11.801 35.496 1.00 28.39 1080 TYR A C 1
ATOM 8262 O O . TYR A 1 1080 ? 45.751 12.833 36.002 1.00 28.39 1080 TYR A O 1
ATOM 8270 N N . HIS A 1 1081 ? 47.402 11.335 35.807 1.00 25.92 1081 HIS A N 1
ATOM 8271 C CA . HIS A 1 1081 ? 48.242 11.941 36.848 1.00 25.92 1081 HIS A CA 1
ATOM 8272 C C . HIS A 1 1081 ? 48.961 13.246 36.447 1.00 25.92 1081 HIS A C 1
ATOM 8274 O O . HIS A 1 1081 ? 49.713 13.782 37.260 1.00 25.92 1081 HIS A O 1
ATOM 8280 N N . GLN A 1 1082 ? 48.723 13.786 35.245 1.00 26.55 1082 GLN A N 1
ATOM 8281 C CA . GLN A 1 1082 ? 49.180 15.133 34.859 1.00 26.55 1082 GLN A CA 1
ATOM 8282 C C . GLN A 1 1082 ? 48.055 16.176 34.744 1.00 26.55 1082 GLN A C 1
ATOM 8284 O O . GLN A 1 1082 ? 48.356 17.362 34.643 1.00 26.55 1082 GLN A O 1
ATOM 8289 N N . SER A 1 1083 ? 46.780 15.774 34.813 1.00 27.44 1083 SER A N 1
ATOM 8290 C CA . SER A 1 1083 ? 45.633 16.698 34.847 1.00 27.44 1083 SER A CA 1
ATOM 8291 C C . SER A 1 1083 ? 44.997 16.825 36.238 1.00 27.44 1083 SER A C 1
ATOM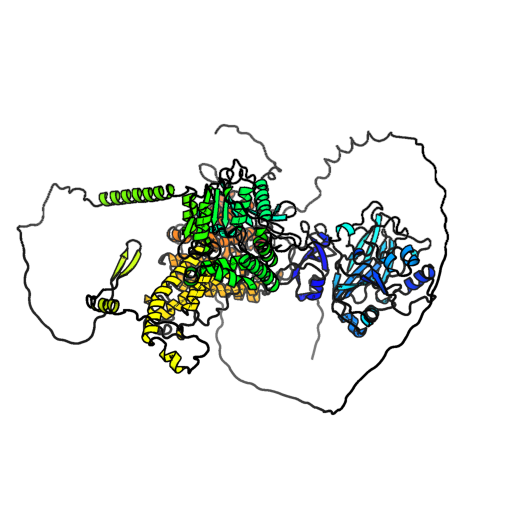 8293 O O . SER A 1 1083 ? 44.408 17.857 36.554 1.00 27.44 1083 SER A O 1
ATOM 8295 N N . SER A 1 1084 ? 45.149 15.822 37.111 1.00 23.98 1084 SER A N 1
ATOM 8296 C CA . SER A 1 1084 ? 44.530 15.778 38.444 1.00 23.98 1084 SER A CA 1
ATOM 8297 C C . SER A 1 1084 ? 45.246 16.630 39.517 1.00 23.98 1084 SER A C 1
ATOM 8299 O O . SER A 1 1084 ? 45.508 16.136 40.616 1.00 23.98 1084 SER A O 1
ATOM 8301 N N . SER A 1 1085 ? 45.617 17.883 39.219 1.00 24.81 1085 SER A N 1
ATOM 8302 C CA . SER A 1 1085 ? 46.317 18.763 40.179 1.00 24.81 1085 SER A CA 1
ATOM 8303 C C . SER A 1 1085 ? 46.001 20.266 40.066 1.00 24.81 1085 SER A C 1
ATOM 8305 O O . SER A 1 1085 ? 46.886 21.099 40.267 1.00 24.81 1085 SER A O 1
ATOM 8307 N N . ILE A 1 1086 ? 44.744 20.623 39.794 1.00 24.58 1086 ILE A N 1
ATOM 8308 C CA . ILE A 1 1086 ? 44.145 21.900 40.224 1.00 24.58 1086 ILE A CA 1
ATOM 8309 C C . ILE A 1 1086 ? 42.892 21.570 41.054 1.00 24.58 1086 ILE A C 1
ATOM 8311 O O . ILE A 1 1086 ? 42.226 20.565 40.808 1.00 24.58 1086 ILE A O 1
ATOM 8315 N N . SER A 1 1087 ? 42.640 22.369 42.091 1.00 22.84 1087 SER A N 1
ATOM 8316 C CA . SER A 1 1087 ? 41.565 22.200 43.076 1.00 22.84 1087 SER A CA 1
ATOM 8317 C C . SER A 1 1087 ? 40.208 22.746 42.603 1.00 22.84 1087 SER A C 1
ATOM 8319 O O . SER A 1 1087 ? 40.068 23.229 41.481 1.00 22.84 1087 SER A O 1
ATOM 8321 N N . ASP A 1 1088 ? 39.222 22.717 43.506 1.00 32.00 1088 ASP A N 1
ATOM 8322 C CA . ASP A 1 1088 ? 38.011 23.544 43.446 1.00 32.00 1088 ASP A CA 1
ATOM 8323 C C . ASP A 1 1088 ? 38.281 25.029 43.105 1.00 32.00 1088 ASP A C 1
ATOM 8325 O O . ASP A 1 1088 ? 39.399 25.528 43.245 1.00 32.00 1088 ASP A O 1
ATOM 8329 N N . GLU A 1 1089 ? 37.196 25.722 42.727 1.00 24.55 1089 GLU A N 1
ATOM 8330 C CA . GLU A 1 1089 ? 37.094 27.157 42.385 1.00 24.55 1089 GLU A CA 1
ATOM 8331 C C . GLU A 1 1089 ? 37.548 27.594 40.971 1.00 24.55 1089 GLU A C 1
ATOM 8333 O O . GLU A 1 1089 ? 38.407 28.458 40.815 1.00 24.55 1089 GLU A O 1
ATOM 8338 N N . SER A 1 1090 ? 36.895 27.102 39.903 1.00 23.23 1090 SER A N 1
ATOM 8339 C CA . SER A 1 1090 ? 36.905 27.801 38.590 1.00 23.23 1090 SER A CA 1
ATOM 8340 C C . SER A 1 1090 ? 35.753 27.447 37.619 1.00 23.23 1090 SER A C 1
ATOM 8342 O O . SER A 1 1090 ? 35.967 26.985 36.502 1.00 23.23 1090 SER A O 1
ATOM 8344 N N . LYS A 1 1091 ? 34.495 27.753 37.981 1.00 27.66 1091 LYS A N 1
ATOM 8345 C CA . LYS A 1 1091 ? 33.393 27.876 36.993 1.00 27.66 1091 LYS A CA 1
ATOM 8346 C C . LYS A 1 1091 ? 33.210 29.335 36.557 1.00 27.66 1091 LYS A C 1
ATOM 8348 O O . LYS A 1 1091 ? 32.318 30.018 37.053 1.00 27.66 1091 LYS A O 1
ATOM 8353 N N . VAL A 1 1092 ? 34.046 29.812 35.629 1.00 22.64 1092 VAL A N 1
ATOM 8354 C CA . VAL A 1 1092 ? 33.956 31.177 35.076 1.00 22.64 1092 VAL A CA 1
ATOM 8355 C C . VAL A 1 1092 ? 34.095 31.183 33.550 1.00 22.64 1092 VAL A C 1
ATOM 8357 O O . VAL A 1 1092 ? 35.083 30.711 33.004 1.00 22.64 1092 VAL A O 1
ATOM 8360 N N . VAL A 1 1093 ? 33.070 31.749 32.906 1.00 24.89 1093 VAL A N 1
ATOM 8361 C CA . VAL A 1 1093 ? 33.020 32.410 31.585 1.00 24.89 1093 VAL A CA 1
ATOM 8362 C C . VAL A 1 1093 ? 34.223 32.211 30.646 1.00 24.89 1093 VAL A C 1
ATOM 8364 O O . VAL A 1 1093 ? 35.251 32.867 30.798 1.00 24.89 1093 VAL A O 1
ATOM 8367 N N . TYR A 1 1094 ? 34.006 31.477 29.549 1.00 21.56 1094 TYR A N 1
ATOM 8368 C CA . TYR A 1 1094 ? 34.768 31.693 28.316 1.00 21.56 1094 TYR A CA 1
ATOM 8369 C C . TYR A 1 1094 ? 34.054 32.706 27.418 1.00 21.56 1094 TYR A C 1
ATOM 8371 O O . TYR A 1 1094 ? 33.087 32.398 26.727 1.00 21.56 1094 TYR A O 1
ATOM 8379 N N . SER A 1 1095 ? 34.588 33.923 27.396 1.00 22.98 1095 SER A N 1
ATOM 8380 C CA . SER A 1 1095 ? 34.412 34.857 26.290 1.00 22.98 1095 SER A CA 1
ATOM 8381 C C . SER A 1 1095 ? 35.779 35.418 25.941 1.00 22.98 1095 SER A C 1
ATOM 8383 O O . SER A 1 1095 ? 36.478 35.867 26.847 1.00 22.98 1095 SER A O 1
ATOM 8385 N N . MET A 1 1096 ? 36.125 35.491 24.658 1.00 22.84 1096 MET A N 1
ATOM 8386 C CA . MET A 1 1096 ? 36.882 36.635 24.155 1.00 22.84 1096 MET A CA 1
ATOM 8387 C C . MET A 1 1096 ? 36.761 36.748 22.641 1.00 22.84 1096 MET A C 1
ATOM 8389 O O . MET A 1 1096 ? 36.924 35.778 21.907 1.00 22.84 1096 MET A O 1
ATOM 8393 N N . SER A 1 1097 ? 36.502 37.965 22.174 1.00 22.16 1097 SER A N 1
ATOM 8394 C CA . SER A 1 1097 ? 36.676 38.321 20.770 1.00 22.16 1097 SER A CA 1
ATOM 8395 C C . SER A 1 1097 ? 38.167 38.419 20.440 1.00 22.16 1097 SER A C 1
ATOM 8397 O O . SER A 1 1097 ? 38.973 38.813 21.288 1.00 22.16 1097 SER A O 1
ATOM 8399 N N . HIS A 1 1098 ? 38.527 38.212 19.177 1.00 23.39 1098 HIS A N 1
ATOM 8400 C CA . HIS A 1 1098 ? 39.679 38.896 18.594 1.00 23.39 1098 HIS A CA 1
ATOM 8401 C C . HIS A 1 1098 ? 39.220 39.825 17.473 1.00 23.39 1098 HIS A C 1
ATOM 8403 O O . HIS A 1 1098 ? 38.210 39.588 16.814 1.00 23.39 1098 HIS A O 1
ATOM 8409 N N . ARG A 1 1099 ? 39.904 40.964 17.362 1.00 24.14 1099 ARG A N 1
ATOM 8410 C CA . ARG A 1 1099 ? 39.424 42.159 16.662 1.00 24.14 1099 ARG A CA 1
ATOM 8411 C C . ARG A 1 1099 ? 40.423 42.534 15.571 1.00 24.14 1099 ARG A C 1
ATOM 8413 O O . ARG A 1 1099 ? 41.610 42.678 15.855 1.00 24.14 1099 ARG A O 1
ATOM 8420 N N . HIS A 1 1100 ? 39.936 42.777 14.360 1.00 24.42 1100 HIS A N 1
ATOM 8421 C CA . HIS A 1 1100 ? 40.641 43.578 13.356 1.00 24.42 1100 HIS A CA 1
ATOM 8422 C C . HIS A 1 1100 ? 39.802 44.805 12.974 1.00 24.42 1100 HIS A C 1
ATOM 8424 O O . HIS A 1 1100 ? 38.639 44.917 13.363 1.00 24.42 1100 HIS A O 1
ATOM 8430 N N . GLN A 1 1101 ? 40.463 45.803 12.388 1.00 22.36 1101 GLN A N 1
ATOM 8431 C CA . GLN A 1 1101 ? 40.036 47.209 12.403 1.00 22.36 1101 GLN A CA 1
ATOM 8432 C C . GLN A 1 1101 ? 39.410 47.679 11.073 1.00 22.36 1101 GLN A C 1
ATOM 8434 O O . GLN A 1 1101 ? 39.291 46.906 10.131 1.00 22.36 1101 GLN A O 1
ATOM 8439 N N . MET A 1 1102 ? 39.121 48.989 11.016 1.00 22.56 1102 MET A N 1
ATOM 8440 C CA . MET A 1 1102 ? 38.536 49.793 9.925 1.00 22.56 1102 MET A CA 1
ATOM 8441 C C . MET A 1 1102 ? 36.995 49.782 9.929 1.00 22.56 1102 MET A C 1
ATOM 8443 O O . MET A 1 1102 ? 36.379 48.788 9.583 1.00 22.56 1102 MET A O 1
ATOM 8447 N N . SER A 1 1103 ? 36.282 50.773 10.482 1.00 21.75 1103 SER A N 1
ATOM 8448 C CA . SER A 1 1103 ? 36.339 52.253 10.383 1.00 21.75 1103 SER A CA 1
ATOM 8449 C C . SER A 1 1103 ? 35.552 52.823 9.195 1.00 21.75 1103 SER A C 1
ATOM 8451 O O . SER A 1 1103 ? 36.055 52.890 8.084 1.00 21.75 1103 SER A O 1
ATOM 8453 N N . SER A 1 1104 ? 34.348 53.322 9.509 1.00 22.98 1104 SER A N 1
ATOM 8454 C CA . SER A 1 1104 ? 33.678 54.495 8.913 1.00 22.98 1104 SER A CA 1
ATOM 8455 C C . SER A 1 1104 ? 33.662 54.675 7.381 1.00 22.98 1104 SER A C 1
ATOM 8457 O O . SER A 1 1104 ? 34.641 55.156 6.816 1.00 22.98 1104 SER A O 1
ATOM 8459 N N . ALA A 1 1105 ? 32.478 54.551 6.764 1.00 23.00 1105 ALA A N 1
ATOM 8460 C CA . ALA A 1 1105 ? 31.712 55.730 6.308 1.00 23.00 1105 ALA A CA 1
ATOM 8461 C C . ALA A 1 1105 ? 30.369 55.366 5.632 1.00 23.00 1105 ALA A C 1
ATOM 8463 O O . ALA A 1 1105 ? 30.290 54.493 4.775 1.00 23.00 1105 ALA A O 1
ATOM 8464 N N . SER A 1 1106 ? 29.329 56.129 5.966 1.00 23.20 1106 SER A N 1
ATOM 8465 C CA . SER A 1 1106 ? 28.174 56.437 5.099 1.00 23.20 1106 SER A CA 1
ATOM 8466 C C . SER A 1 1106 ? 28.257 57.940 4.746 1.00 23.20 1106 SER A C 1
ATOM 8468 O O . SER A 1 1106 ? 29.090 58.616 5.359 1.00 23.20 1106 SER A O 1
ATOM 8470 N N . PRO A 1 1107 ? 27.406 58.534 3.878 1.00 41.31 1107 PRO A N 1
ATOM 8471 C CA . PRO A 1 1107 ? 26.332 57.979 3.038 1.00 41.31 1107 PRO A CA 1
ATOM 8472 C C . PRO A 1 1107 ? 26.489 58.376 1.541 1.00 41.31 1107 PRO A C 1
ATOM 8474 O O . PRO A 1 1107 ? 27.499 58.960 1.162 1.00 41.31 1107 PRO A O 1
ATOM 8477 N N . GLY A 1 1108 ? 25.477 58.143 0.689 1.00 21.83 1108 GLY A N 1
ATOM 8478 C CA . GLY A 1 1108 ? 25.428 58.769 -0.648 1.00 21.83 1108 GLY A CA 1
ATOM 8479 C C . GLY A 1 1108 ? 24.391 58.189 -1.617 1.00 21.83 1108 GLY A C 1
ATOM 8480 O O . GLY A 1 1108 ? 24.614 57.146 -2.216 1.00 21.83 1108 GLY A O 1
ATOM 8481 N N . SER A 1 1109 ? 23.265 58.881 -1.783 1.00 24.20 1109 SER A N 1
ATOM 8482 C CA . SER A 1 1109 ? 22.230 58.639 -2.802 1.00 24.20 1109 SER A CA 1
ATOM 8483 C C . SER A 1 1109 ? 22.597 59.220 -4.185 1.00 24.20 1109 SER A C 1
ATOM 8485 O O . SER A 1 1109 ? 23.526 60.020 -4.252 1.00 24.20 1109 SER A O 1
ATOM 8487 N N . ILE A 1 1110 ? 21.781 58.906 -5.222 1.00 24.31 1110 ILE A N 1
ATOM 8488 C CA . ILE A 1 1110 ? 21.347 59.756 -6.380 1.00 24.31 1110 ILE A CA 1
ATOM 8489 C C . ILE A 1 1110 ? 21.507 59.123 -7.796 1.00 24.31 1110 ILE A C 1
ATOM 8491 O O . ILE A 1 1110 ? 22.602 58.732 -8.174 1.00 24.31 1110 ILE A O 1
ATOM 8495 N N . HIS A 1 1111 ? 20.407 59.175 -8.581 1.00 24.70 1111 HIS A N 1
ATOM 8496 C CA . HIS A 1 1111 ? 20.274 59.109 -10.064 1.00 24.70 1111 HIS A CA 1
ATOM 8497 C C . HIS A 1 1111 ? 20.743 57.856 -10.857 1.00 24.70 1111 HIS A C 1
ATOM 8499 O O . HIS A 1 1111 ? 21.540 57.064 -10.376 1.00 24.70 1111 HIS A O 1
ATOM 8505 N N . ASP A 1 1112 ? 20.350 57.657 -12.133 1.00 26.48 1112 ASP A N 1
ATOM 8506 C CA . ASP A 1 1112 ? 19.018 57.768 -12.790 1.00 26.48 1112 ASP A CA 1
ATOM 8507 C C . ASP A 1 1112 ? 19.049 57.227 -14.249 1.00 26.48 1112 ASP A C 1
ATOM 8509 O O . ASP A 1 1112 ? 20.114 56.945 -14.786 1.00 26.48 1112 ASP A O 1
ATOM 8513 N N . HIS A 1 1113 ? 17.875 57.211 -14.900 1.00 28.34 1113 HIS A N 1
ATOM 8514 C CA . HIS A 1 1113 ? 17.639 57.456 -16.341 1.00 28.34 1113 HIS A CA 1
ATOM 8515 C C . HIS A 1 1113 ? 18.220 56.532 -17.451 1.00 28.34 1113 HIS A C 1
ATOM 8517 O O . HIS A 1 1113 ? 19.394 56.590 -17.794 1.00 28.34 1113 HIS A O 1
ATOM 8523 N N . HIS A 1 1114 ? 17.271 55.956 -18.218 1.00 29.22 1114 HIS A N 1
ATOM 8524 C CA . HIS A 1 1114 ? 17.227 55.923 -19.705 1.00 29.22 1114 HIS A CA 1
ATOM 8525 C C . HIS A 1 1114 ? 18.234 55.043 -20.501 1.00 29.22 1114 HIS A C 1
ATOM 8527 O O . HIS A 1 1114 ? 19.251 54.616 -19.981 1.00 29.22 1114 HIS A O 1
ATOM 8533 N N . HIS A 1 1115 ? 17.991 54.655 -21.772 1.00 29.47 1115 HIS A N 1
ATOM 8534 C CA . HIS A 1 1115 ? 16.932 54.965 -22.771 1.00 29.47 1115 HIS A CA 1
ATOM 8535 C C . HIS A 1 1115 ? 16.582 53.689 -23.612 1.00 29.47 1115 HIS A C 1
ATOM 8537 O O . HIS A 1 1115 ? 17.369 52.753 -23.610 1.00 29.47 1115 HIS A O 1
ATOM 8543 N N . GLN A 1 1116 ? 15.345 53.487 -24.121 1.00 28.47 1116 GLN A N 1
ATOM 8544 C CA . GLN A 1 1116 ? 14.880 53.640 -25.541 1.00 28.47 1116 GLN A CA 1
ATOM 8545 C C . GLN A 1 1116 ? 15.660 52.844 -26.631 1.00 28.47 1116 GLN A C 1
ATOM 8547 O O . GLN A 1 1116 ? 16.856 52.657 -26.489 1.00 28.47 1116 GLN A O 1
ATOM 8552 N N . GLN A 1 1117 ? 15.097 52.352 -27.757 1.00 28.27 1117 GLN A N 1
ATOM 8553 C CA . GLN A 1 1117 ? 13.789 52.485 -28.463 1.00 28.27 1117 GLN A CA 1
ATOM 8554 C C . GLN A 1 1117 ? 13.562 51.206 -29.351 1.00 28.27 1117 GLN A C 1
ATOM 8556 O O . GLN A 1 1117 ? 14.536 50.529 -29.649 1.00 28.27 1117 GLN A O 1
ATOM 8561 N N . GLN A 1 1118 ? 12.339 50.682 -29.589 1.00 30.09 1118 GLN A N 1
ATOM 8562 C CA . GLN A 1 1118 ? 11.445 50.850 -30.782 1.00 30.09 1118 GLN A CA 1
ATOM 8563 C C . GLN A 1 1118 ? 12.026 50.400 -32.166 1.00 30.09 1118 GLN A C 1
ATOM 8565 O O . GLN A 1 1118 ? 13.230 50.452 -32.344 1.00 30.09 1118 GLN A O 1
ATOM 8570 N N . GLN A 1 1119 ? 11.275 49.950 -33.199 1.00 30.42 1119 GLN A N 1
ATOM 8571 C CA . GLN A 1 1119 ? 9.827 50.020 -33.522 1.00 30.42 1119 GLN A CA 1
ATOM 8572 C C . GLN A 1 1119 ? 9.399 48.967 -34.609 1.00 30.42 1119 GLN A C 1
ATOM 8574 O O . GLN A 1 1119 ? 10.184 48.723 -35.512 1.00 30.42 1119 GLN A O 1
ATOM 8579 N N . GLN A 1 1120 ? 8.182 48.387 -34.497 1.00 32.09 1120 GLN A N 1
ATOM 8580 C CA . GLN A 1 1120 ? 7.068 48.122 -35.481 1.00 32.09 1120 GLN A CA 1
ATOM 8581 C C . GLN A 1 1120 ? 7.346 47.782 -36.999 1.00 32.09 1120 GLN A C 1
ATOM 8583 O O . GLN A 1 1120 ? 8.427 48.027 -37.502 1.00 32.09 1120 GLN A O 1
ATOM 8588 N N . HIS A 1 1121 ? 6.451 47.197 -37.837 1.00 32.44 1121 HIS A N 1
ATOM 8589 C CA . HIS A 1 1121 ? 4.991 47.411 -38.018 1.00 32.44 1121 HIS A CA 1
ATOM 8590 C C . HIS A 1 1121 ? 4.186 46.268 -38.739 1.00 32.44 1121 HIS A C 1
ATOM 8592 O O . HIS A 1 1121 ? 4.729 45.401 -39.409 1.00 32.44 1121 HIS A O 1
ATOM 8598 N N . THR A 1 1122 ? 2.854 46.360 -38.597 1.00 29.83 1122 THR A N 1
ATOM 8599 C CA . THR A 1 1122 ? 1.644 45.581 -39.028 1.00 29.83 1122 THR A CA 1
ATOM 8600 C C . THR A 1 1122 ? 1.378 45.171 -40.504 1.00 29.83 1122 THR A C 1
ATOM 8602 O O . THR A 1 1122 ? 1.848 45.855 -41.409 1.00 29.83 1122 THR A O 1
ATOM 8605 N N . SER A 1 1123 ? 0.405 44.246 -40.740 1.00 25.17 1123 SER A N 1
ATOM 8606 C CA . SER A 1 1123 ? -0.676 44.322 -41.787 1.00 25.17 1123 SER A CA 1
ATOM 8607 C C . SER A 1 1123 ? -1.857 43.309 -41.588 1.00 25.17 1123 SER A C 1
ATOM 8609 O O . SER A 1 1123 ? -1.815 42.537 -40.635 1.00 25.17 1123 SER A O 1
ATOM 8611 N N . ILE A 1 1124 ? -2.942 43.368 -42.402 1.00 29.20 1124 ILE A N 1
ATOM 8612 C CA . ILE A 1 1124 ? -4.346 42.910 -42.104 1.00 29.20 1124 ILE A CA 1
ATOM 8613 C C . ILE A 1 1124 ? -5.035 42.102 -43.273 1.00 29.20 1124 ILE A C 1
ATOM 8615 O O . ILE A 1 1124 ? -4.628 42.300 -44.417 1.00 29.20 1124 ILE A O 1
ATOM 8619 N N . PRO A 1 1125 ? -6.055 41.216 -43.037 1.00 62.25 1125 PRO A N 1
ATOM 8620 C CA . PRO A 1 1125 ? -6.692 40.294 -44.033 1.00 62.25 1125 PRO A CA 1
ATOM 8621 C C . PRO A 1 1125 ? -8.101 40.703 -44.576 1.00 62.25 1125 PRO A C 1
ATOM 8623 O O . PRO A 1 1125 ? -8.610 41.754 -44.184 1.00 62.25 1125 PRO A O 1
ATOM 8626 N N . PRO A 1 1126 ? -8.757 39.892 -45.461 1.00 47.84 1126 PRO A N 1
ATOM 8627 C CA . PRO A 1 1126 ? -10.105 39.307 -45.172 1.00 47.84 1126 PRO A CA 1
ATOM 8628 C C . PRO A 1 1126 ? -10.458 37.920 -45.838 1.00 47.84 1126 PRO A C 1
ATOM 8630 O O . PRO A 1 1126 ? -9.654 37.369 -46.581 1.00 47.84 1126 PRO A O 1
ATOM 8633 N N . GLY A 1 1127 ? -11.663 37.351 -45.562 1.00 24.39 1127 GLY A N 1
ATOM 8634 C CA . GLY A 1 1127 ? -12.244 36.070 -46.102 1.00 24.39 1127 GLY A CA 1
ATOM 8635 C C . GLY A 1 1127 ? -13.284 36.246 -47.251 1.00 24.39 1127 GLY A C 1
ATOM 8636 O O . GLY A 1 1127 ? -13.072 37.190 -48.012 1.00 24.39 1127 GLY A O 1
ATOM 8637 N N . PRO A 1 1128 ? -14.423 35.482 -47.397 1.00 54.34 1128 PRO A N 1
ATOM 8638 C CA . PRO A 1 1128 ? -15.016 34.378 -46.576 1.00 54.34 1128 PRO A CA 1
ATOM 8639 C C . PRO A 1 1128 ? -15.793 33.212 -47.336 1.00 54.34 1128 PRO A C 1
ATOM 8641 O O . PRO A 1 1128 ? -15.842 33.196 -48.559 1.00 54.34 1128 PRO A O 1
ATOM 8644 N N . ALA A 1 1129 ? -16.514 32.332 -46.587 1.00 29.38 1129 ALA A N 1
ATOM 8645 C CA . ALA A 1 1129 ? -17.657 31.417 -46.958 1.00 29.38 1129 ALA A CA 1
ATOM 8646 C C . ALA A 1 1129 ? -17.426 30.149 -47.854 1.00 29.38 1129 ALA A C 1
ATOM 8648 O O . ALA A 1 1129 ? -16.491 30.126 -48.640 1.00 29.38 1129 ALA A O 1
ATOM 8649 N N . GLY A 1 1130 ? -18.235 29.055 -47.823 1.00 26.00 1130 GLY A N 1
ATOM 8650 C CA . GLY A 1 1130 ? -19.307 28.606 -46.888 1.00 26.00 1130 GLY A CA 1
ATOM 8651 C C . GLY A 1 1130 ? -20.175 27.376 -47.344 1.00 26.00 1130 GLY A C 1
ATOM 8652 O O . GLY A 1 1130 ? -20.367 27.187 -48.535 1.00 26.00 1130 GLY A O 1
ATOM 8653 N N . TYR A 1 1131 ? -20.754 26.625 -46.377 1.00 26.97 1131 TYR A N 1
ATOM 8654 C CA . TYR A 1 1131 ? -21.926 25.679 -46.407 1.00 26.97 1131 TYR A CA 1
ATOM 8655 C C . TYR A 1 1131 ? -21.982 24.308 -47.175 1.00 26.97 1131 TYR A C 1
ATOM 8657 O O . TYR A 1 1131 ? -21.655 24.215 -48.348 1.00 26.97 1131 TYR A O 1
ATOM 8665 N N . SER A 1 1132 ? -22.592 23.312 -46.477 1.00 26.97 1132 SER A N 1
ATOM 8666 C CA . SER A 1 1132 ? -23.392 22.112 -46.910 1.00 26.97 1132 SER A CA 1
ATOM 8667 C C . SER A 1 1132 ? -22.786 20.981 -47.790 1.00 26.97 1132 SER A C 1
ATOM 8669 O O . SER A 1 1132 ? -21.746 21.166 -48.399 1.00 26.97 1132 SER A O 1
ATOM 8671 N N . GLN A 1 1133 ? -23.401 19.786 -47.982 1.00 27.58 1133 GLN A N 1
ATOM 8672 C CA . GLN A 1 1133 ? -24.093 18.784 -47.107 1.00 27.58 1133 GLN A CA 1
ATOM 8673 C C . GLN A 1 1133 ? -24.415 17.498 -47.948 1.00 27.58 1133 GLN A C 1
ATOM 8675 O O . GLN A 1 1133 ? -24.689 17.633 -49.135 1.00 27.58 1133 GLN A O 1
ATOM 8680 N N . THR A 1 1134 ? -24.512 16.290 -47.344 1.00 27.92 1134 THR A N 1
ATOM 8681 C CA . THR A 1 1134 ? -24.938 14.979 -47.960 1.00 27.92 1134 THR A CA 1
ATOM 8682 C C . THR A 1 1134 ? -23.971 14.372 -49.012 1.00 27.92 1134 THR A C 1
ATOM 8684 O O . THR A 1 1134 ? -23.115 15.090 -49.508 1.00 27.92 1134 THR A O 1
ATOM 8687 N N . GLY A 1 1135 ? -23.986 13.078 -49.397 1.00 25.55 1135 GLY A N 1
ATOM 8688 C CA . GLY A 1 1135 ? -24.690 11.860 -48.925 1.00 25.55 1135 GLY A CA 1
ATOM 8689 C C . GLY A 1 1135 ? -24.650 10.700 -49.967 1.00 25.55 1135 GLY A C 1
ATOM 8690 O O . GLY A 1 1135 ? -24.380 10.975 -51.129 1.00 25.55 1135 GLY A O 1
ATOM 8691 N N . PHE A 1 1136 ? -24.994 9.451 -49.573 1.00 24.73 1136 PHE A N 1
ATOM 8692 C CA . PHE A 1 1136 ? -25.253 8.249 -50.434 1.00 24.73 1136 PHE A CA 1
ATOM 8693 C C . PHE A 1 1136 ? -24.063 7.624 -51.236 1.00 24.73 1136 PHE A C 1
ATOM 8695 O O . PHE A 1 1136 ? -23.105 8.322 -51.532 1.00 24.73 1136 PHE A O 1
ATOM 8702 N N . THR A 1 1137 ? -24.021 6.340 -51.674 1.00 27.58 1137 THR A N 1
ATOM 8703 C CA . THR A 1 1137 ? -24.468 5.023 -51.111 1.00 27.58 1137 THR A CA 1
ATOM 8704 C C . THR A 1 1137 ? -23.736 3.824 -51.775 1.00 27.58 1137 THR A C 1
ATOM 8706 O O . THR A 1 1137 ? -23.288 3.907 -52.911 1.00 27.58 1137 THR A O 1
ATOM 8709 N N . SER A 1 1138 ? -23.722 2.693 -51.057 1.00 32.12 1138 SER A N 1
ATOM 8710 C CA . SER A 1 1138 ? -23.436 1.272 -51.395 1.00 32.12 1138 SER A CA 1
ATOM 8711 C C . SER A 1 1138 ? -23.520 0.696 -52.834 1.00 32.12 1138 SER A C 1
ATOM 8713 O O . SER A 1 1138 ? -24.481 0.946 -53.558 1.00 32.12 1138 SER A O 1
ATOM 8715 N N . GLY A 1 1139 ? -22.663 -0.311 -53.094 1.00 24.67 1139 GLY A N 1
ATOM 8716 C CA . GLY A 1 1139 ? -22.830 -1.439 -54.046 1.00 24.67 1139 GLY A CA 1
ATOM 8717 C C . GLY A 1 1139 ? -21.490 -2.174 -54.298 1.00 24.67 1139 GLY A C 1
ATOM 8718 O O . GLY A 1 1139 ? -20.456 -1.524 -54.224 1.00 24.67 1139 GLY A O 1
ATOM 8719 N N . GLY A 1 1140 ? -21.377 -3.486 -54.569 1.00 25.11 1140 GLY A N 1
ATOM 8720 C CA . GLY A 1 1140 ? -22.338 -4.605 -54.586 1.00 25.11 1140 GLY A CA 1
ATOM 8721 C C . GLY A 1 1140 ? -21.663 -5.934 -55.039 1.00 25.11 1140 GLY A C 1
ATOM 8722 O O . GLY A 1 1140 ? -20.807 -5.910 -55.914 1.00 25.11 1140 GLY A O 1
ATOM 8723 N N . PHE A 1 1141 ? -22.029 -7.071 -54.425 1.00 28.47 1141 PHE A N 1
ATOM 8724 C CA . PHE A 1 1141 ? -21.593 -8.478 -54.690 1.00 28.47 1141 PHE A CA 1
ATOM 8725 C C . PHE A 1 1141 ? -21.920 -8.989 -56.136 1.00 28.47 1141 PHE A C 1
ATOM 8727 O O . PHE A 1 1141 ? -22.715 -8.289 -56.769 1.00 28.47 1141 PHE A O 1
ATOM 8734 N N . PRO A 1 1142 ? -21.442 -10.170 -56.676 1.00 47.12 1142 PRO A N 1
ATOM 8735 C CA . PRO A 1 1142 ? -21.380 -11.481 -55.965 1.00 47.12 1142 PRO A CA 1
ATOM 8736 C C . PRO A 1 1142 ? -20.469 -12.688 -56.426 1.00 47.12 1142 PRO A C 1
ATOM 8738 O O . PRO A 1 1142 ? -20.027 -12.794 -57.562 1.00 47.12 1142 PRO A O 1
ATOM 8741 N N . SER A 1 1143 ? -20.358 -13.683 -55.514 1.00 30.62 1143 SER A N 1
ATOM 8742 C CA . SER A 1 1143 ? -20.475 -15.177 -55.661 1.00 30.62 1143 SER A CA 1
ATOM 8743 C C . SER A 1 1143 ? -19.558 -16.106 -56.511 1.00 30.62 1143 SER A C 1
ATOM 8745 O O . SER A 1 1143 ? -19.342 -15.873 -57.694 1.00 30.62 1143 SER A O 1
ATOM 8747 N N . GLY A 1 1144 ? -19.254 -17.292 -55.930 1.00 26.02 1144 GLY A N 1
ATOM 8748 C CA . GLY A 1 1144 ? -18.799 -18.570 -56.555 1.00 26.02 1144 GLY A CA 1
ATOM 8749 C C . GLY A 1 1144 ? -17.649 -19.233 -55.751 1.00 26.02 1144 GLY A C 1
ATOM 8750 O O . GLY A 1 1144 ? -16.647 -18.560 -55.558 1.00 26.02 1144 GLY A O 1
ATOM 8751 N N . ALA A 1 1145 ? -17.677 -20.431 -55.126 1.00 30.03 1145 ALA A N 1
ATOM 8752 C CA . ALA A 1 1145 ? -18.334 -21.751 -55.322 1.00 30.03 1145 ALA A CA 1
ATOM 8753 C C . ALA A 1 1145 ? -17.721 -22.597 -56.477 1.00 30.03 1145 ALA A C 1
ATOM 8755 O O . ALA A 1 1145 ? -17.556 -22.047 -57.559 1.00 30.03 1145 ALA A O 1
ATOM 8756 N N . ASN A 1 1146 ? -17.382 -23.901 -56.356 1.00 29.88 1146 ASN A N 1
ATOM 8757 C CA . ASN A 1 1146 ? -17.471 -24.881 -55.242 1.00 29.88 1146 ASN A CA 1
ATOM 8758 C C . ASN A 1 1146 ? -16.488 -26.091 -55.439 1.00 29.88 1146 ASN A C 1
ATOM 8760 O O . ASN A 1 1146 ? -15.964 -26.239 -56.536 1.00 29.88 1146 ASN A O 1
ATOM 8764 N N . GLU A 1 1147 ? -16.354 -26.988 -54.435 1.00 29.97 1147 GLU A N 1
ATOM 8765 C CA . GLU A 1 1147 ? -15.894 -28.420 -54.517 1.00 29.97 1147 GLU A CA 1
ATOM 8766 C C . GLU A 1 1147 ? -14.431 -28.782 -54.956 1.00 29.97 1147 GLU A C 1
ATOM 8768 O O . GLU A 1 1147 ? -13.745 -27.960 -55.547 1.00 29.97 1147 GLU A O 1
ATOM 8773 N N . ALA A 1 1148 ? -13.870 -30.007 -54.774 1.00 30.59 1148 ALA A N 1
ATOM 8774 C CA . ALA A 1 1148 ? -13.879 -31.021 -53.677 1.00 30.59 1148 ALA A CA 1
ATOM 8775 C C . ALA A 1 1148 ? -12.923 -32.241 -53.985 1.00 30.59 1148 ALA A C 1
ATOM 8777 O O . ALA A 1 1148 ? -12.385 -32.332 -55.082 1.00 30.59 1148 ALA A O 1
ATOM 8778 N N . VAL A 1 1149 ? -12.814 -33.219 -53.050 1.00 30.72 1149 VAL A N 1
ATOM 8779 C CA . VAL A 1 1149 ? -12.445 -34.673 -53.223 1.00 30.72 1149 VAL A CA 1
ATOM 8780 C C . VAL A 1 1149 ? -10.957 -35.165 -53.177 1.00 30.72 1149 VAL A C 1
ATOM 8782 O O . VAL A 1 1149 ? -10.270 -35.161 -54.186 1.00 30.72 1149 VAL A O 1
ATOM 8785 N N . THR A 1 1150 ? -10.560 -35.722 -52.004 1.00 30.39 1150 THR A N 1
ATOM 8786 C CA . THR A 1 1150 ? -9.730 -36.946 -51.663 1.00 30.39 1150 THR A CA 1
ATOM 8787 C C . THR A 1 1150 ? -8.353 -37.252 -52.351 1.00 30.39 1150 THR A C 1
ATOM 8789 O O . THR A 1 1150 ? -8.030 -36.690 -53.379 1.00 30.39 1150 THR A O 1
ATOM 8792 N N . THR A 1 1151 ? -7.426 -38.122 -51.866 1.00 31.05 1151 THR A N 1
ATOM 8793 C CA . THR A 1 1151 ? -7.528 -39.374 -51.054 1.00 31.05 1151 THR A CA 1
ATOM 8794 C C . THR A 1 1151 ? -6.203 -39.824 -50.360 1.00 31.05 1151 THR A C 1
ATOM 8796 O O . THR A 1 1151 ? -5.127 -39.509 -50.845 1.00 31.05 1151 THR A O 1
ATOM 8799 N N . LYS A 1 1152 ? -6.348 -40.609 -49.266 1.00 29.48 1152 LYS A N 1
ATOM 8800 C CA . LYS A 1 1152 ? -5.470 -41.583 -48.519 1.00 29.48 1152 LYS A CA 1
ATOM 8801 C C . LYS A 1 1152 ? -4.160 -42.104 -49.195 1.00 29.48 1152 LYS A C 1
ATOM 8803 O O . LYS A 1 1152 ? -4.110 -42.155 -50.414 1.00 29.48 1152 LYS A O 1
ATOM 8808 N N . MET A 1 1153 ? -3.126 -42.632 -48.496 1.00 29.02 1153 MET A N 1
ATOM 8809 C CA . MET A 1 1153 ? -3.147 -43.735 -47.486 1.00 29.02 1153 MET A CA 1
ATOM 8810 C C . MET A 1 1153 ? -1.836 -43.898 -46.633 1.00 29.02 1153 MET A C 1
ATOM 8812 O O . MET A 1 1153 ? -1.008 -42.997 -46.625 1.00 29.02 1153 MET A O 1
ATOM 8816 N N . GLU A 1 1154 ? -1.680 -45.011 -45.885 1.00 32.47 1154 GLU A N 1
ATOM 8817 C CA . GLU A 1 1154 ? -0.804 -45.221 -44.689 1.00 32.47 1154 GLU A CA 1
ATOM 8818 C C . GLU A 1 1154 ? 0.441 -46.166 -44.859 1.00 32.47 1154 GLU A C 1
ATOM 8820 O O . GLU A 1 1154 ? 0.595 -46.755 -45.931 1.00 32.47 1154 GLU A O 1
ATOM 8825 N N . PRO A 1 1155 ? 1.345 -46.312 -43.842 1.00 64.75 1155 PRO A N 1
ATOM 8826 C CA . PRO A 1 1155 ? 2.716 -46.864 -43.990 1.00 64.75 1155 PRO A CA 1
ATOM 8827 C C . PRO A 1 1155 ? 2.996 -48.288 -43.403 1.00 64.75 1155 PRO A C 1
ATOM 8829 O O . PRO A 1 1155 ? 2.125 -48.872 -42.758 1.00 64.75 1155 PRO A O 1
ATOM 8832 N N . PRO A 1 1156 ? 4.232 -48.839 -43.557 1.00 42.50 1156 PRO A N 1
ATOM 8833 C CA . PRO A 1 1156 ? 4.734 -50.074 -42.913 1.00 42.50 1156 PRO A CA 1
ATOM 8834 C C . PRO A 1 1156 ? 5.765 -49.852 -41.752 1.00 42.50 1156 PRO A C 1
ATOM 8836 O O . PRO A 1 1156 ? 6.211 -48.722 -41.557 1.00 42.50 1156 PRO A O 1
ATOM 8839 N N . PRO A 1 1157 ? 6.162 -50.897 -40.969 1.00 44.12 1157 PRO A N 1
ATOM 8840 C CA . PRO A 1 1157 ? 6.704 -50.759 -39.595 1.00 44.12 1157 PRO A CA 1
ATOM 8841 C C . PRO A 1 1157 ? 8.173 -51.240 -39.337 1.00 44.12 1157 PRO A C 1
ATOM 8843 O O . PRO A 1 1157 ? 8.783 -51.843 -40.221 1.00 44.12 1157 PRO A O 1
ATOM 8846 N N . PRO A 1 1158 ? 8.744 -51.021 -38.119 1.00 61.03 1158 PRO A N 1
ATOM 8847 C CA . PRO A 1 1158 ? 10.160 -51.286 -37.770 1.00 61.03 1158 PRO A CA 1
ATOM 8848 C C . PRO A 1 1158 ? 10.450 -52.566 -36.933 1.00 61.03 1158 PRO A C 1
ATOM 8850 O O . PRO A 1 1158 ? 9.599 -53.010 -36.160 1.00 61.03 1158 PRO A O 1
ATOM 8853 N N . PRO A 1 1159 ? 11.682 -53.122 -37.021 1.00 39.22 1159 PRO A N 1
ATOM 8854 C CA . PRO A 1 1159 ? 12.324 -53.919 -35.942 1.00 39.22 1159 PRO A CA 1
ATOM 8855 C C . PRO A 1 1159 ? 13.881 -53.691 -35.843 1.00 39.22 1159 PRO A C 1
ATOM 8857 O O . PRO A 1 1159 ? 14.395 -52.841 -36.564 1.00 39.22 1159 PRO A O 1
ATOM 8860 N N . PRO A 1 1160 ? 14.693 -54.449 -35.055 1.00 36.03 1160 PRO A N 1
ATOM 8861 C CA . PRO A 1 1160 ? 14.802 -54.444 -33.580 1.00 36.03 1160 PRO A CA 1
ATOM 8862 C C . PRO A 1 1160 ? 16.274 -54.335 -33.018 1.00 36.03 1160 PRO A C 1
ATOM 8864 O O . PRO A 1 1160 ? 17.230 -54.460 -33.780 1.00 36.03 1160 PRO A O 1
ATOM 8867 N N . PRO A 1 1161 ? 16.488 -54.161 -31.688 1.00 53.88 1161 PRO A N 1
ATOM 8868 C CA . PRO A 1 1161 ? 17.804 -54.231 -30.983 1.00 53.88 1161 PRO A CA 1
ATOM 8869 C C . PRO A 1 1161 ? 18.144 -55.665 -30.460 1.00 53.88 1161 PRO A C 1
ATOM 8871 O O . PRO A 1 1161 ? 17.331 -56.559 -30.717 1.00 53.88 1161 PRO A O 1
ATOM 8874 N N . PRO A 1 1162 ? 19.226 -55.955 -29.665 1.00 48.06 1162 PRO A N 1
ATOM 8875 C CA . PRO A 1 1162 ? 20.401 -55.174 -29.201 1.00 48.06 1162 PRO A CA 1
ATOM 8876 C C . PRO A 1 1162 ? 21.726 -55.703 -29.861 1.00 48.06 1162 PRO A C 1
ATOM 8878 O O . PRO A 1 1162 ? 21.687 -55.639 -31.089 1.00 48.06 1162 PRO A O 1
ATOM 8881 N N . PRO A 1 1163 ? 22.862 -56.217 -29.263 1.00 37.22 1163 PRO A N 1
ATOM 8882 C CA . PRO A 1 1163 ? 23.350 -56.507 -27.875 1.00 37.22 1163 PRO A CA 1
ATOM 8883 C C . PRO A 1 1163 ? 24.675 -55.758 -27.451 1.00 37.22 1163 PRO A C 1
ATOM 8885 O O . PRO A 1 1163 ? 25.143 -54.918 -28.216 1.00 37.22 1163 PRO A O 1
ATOM 8888 N N . PRO A 1 1164 ? 25.305 -56.017 -26.263 1.00 49.06 1164 PRO A N 1
ATOM 8889 C CA . PRO A 1 1164 ? 26.429 -55.208 -25.721 1.00 49.06 1164 PRO A CA 1
ATOM 8890 C C . PRO A 1 1164 ? 27.777 -55.941 -25.455 1.00 49.06 1164 PRO A C 1
ATOM 8892 O O . PRO A 1 1164 ? 27.781 -57.149 -25.235 1.00 49.06 1164 PRO A O 1
ATOM 8895 N N . THR A 1 1165 ? 28.894 -55.197 -25.291 1.00 28.64 1165 THR A N 1
ATOM 8896 C CA . THR A 1 1165 ? 30.117 -55.670 -24.574 1.00 28.64 1165 THR A CA 1
ATOM 8897 C C . THR A 1 1165 ? 31.081 -54.561 -24.101 1.00 28.64 1165 THR A C 1
ATOM 8899 O O . THR A 1 1165 ? 31.719 -53.934 -24.936 1.00 28.64 1165 THR A O 1
ATOM 8902 N N . SER A 1 1166 ? 31.341 -54.515 -22.781 1.00 28.03 1166 SER A N 1
ATOM 8903 C CA . SER A 1 1166 ? 32.670 -54.308 -22.136 1.00 28.03 1166 SER A CA 1
ATOM 8904 C C . SER A 1 1166 ? 33.436 -52.965 -22.319 1.00 28.03 1166 SER A C 1
ATOM 8906 O O . SER A 1 1166 ? 33.262 -52.280 -23.312 1.00 28.03 1166 SER A O 1
ATOM 8908 N N . GLN A 1 1167 ? 34.324 -52.512 -21.420 1.00 28.16 1167 GLN A N 1
ATOM 8909 C CA . GLN A 1 1167 ? 34.869 -53.078 -20.170 1.00 28.16 1167 GLN A CA 1
ATOM 8910 C C . GLN A 1 1167 ? 34.775 -52.072 -19.003 1.00 28.16 1167 GLN A C 1
ATOM 8912 O O . GLN A 1 1167 ? 34.701 -50.865 -19.208 1.00 28.16 1167 GLN A O 1
ATOM 8917 N N . HIS A 1 1168 ? 34.846 -52.573 -17.766 1.00 30.98 1168 HIS A N 1
ATOM 8918 C CA . HIS A 1 1168 ? 34.853 -51.764 -16.545 1.00 30.98 1168 HIS A CA 1
ATOM 8919 C C . HIS A 1 1168 ? 36.090 -52.120 -15.702 1.00 30.98 1168 HIS A C 1
ATOM 8921 O O . HIS A 1 1168 ? 36.053 -53.095 -14.958 1.00 30.98 1168 HIS A O 1
ATOM 8927 N N . GLN A 1 1169 ? 37.198 -51.379 -15.852 1.00 30.86 1169 GLN A N 1
ATOM 8928 C CA . GLN A 1 1169 ? 38.377 -51.461 -14.967 1.00 30.86 1169 GLN A CA 1
ATOM 8929 C C . GLN A 1 1169 ? 39.376 -50.317 -15.242 1.00 30.86 1169 GLN A C 1
ATOM 8931 O O . GLN A 1 1169 ? 40.264 -50.473 -16.066 1.00 30.86 1169 GLN A O 1
ATOM 8936 N N . HIS A 1 1170 ? 39.222 -49.165 -14.568 1.00 31.61 1170 HIS A N 1
ATOM 8937 C CA . HIS A 1 1170 ? 40.311 -48.218 -14.222 1.00 31.61 1170 HIS A CA 1
ATOM 8938 C C . HIS A 1 1170 ? 39.800 -47.044 -13.347 1.00 31.61 1170 HIS A C 1
ATOM 8940 O O . HIS A 1 1170 ? 40.073 -45.874 -13.609 1.00 31.61 1170 HIS A O 1
ATOM 8946 N N . HIS A 1 1171 ? 39.019 -47.332 -12.295 1.00 35.34 1171 HIS A N 1
ATOM 8947 C CA . HIS A 1 1171 ? 38.477 -46.275 -11.425 1.00 35.34 1171 HIS A CA 1
ATOM 8948 C C . HIS A 1 1171 ? 38.318 -46.693 -9.954 1.00 35.34 1171 HIS A C 1
ATOM 8950 O O . HIS A 1 1171 ? 37.211 -46.787 -9.437 1.00 35.34 1171 HIS A O 1
ATOM 8956 N N . LEU A 1 1172 ? 39.439 -46.983 -9.279 1.00 35.75 1172 LEU A N 1
ATOM 8957 C CA . LEU A 1 1172 ? 39.458 -47.192 -7.818 1.00 35.75 1172 LEU A CA 1
ATOM 8958 C C . LEU A 1 1172 ? 40.821 -46.930 -7.136 1.00 35.75 1172 LEU A C 1
ATOM 8960 O O . LEU A 1 1172 ? 41.006 -47.294 -5.980 1.00 35.75 1172 LEU A O 1
ATOM 8964 N N . GLN A 1 1173 ? 41.792 -46.312 -7.826 1.00 32.09 1173 GLN A N 1
ATOM 8965 C CA . GLN A 1 1173 ? 43.156 -46.140 -7.289 1.00 32.09 1173 GLN A CA 1
ATOM 8966 C C . GLN A 1 1173 ? 43.844 -44.827 -7.718 1.00 32.09 1173 GLN A C 1
ATOM 8968 O O . GLN A 1 1173 ? 45.052 -44.786 -7.911 1.00 32.09 1173 GLN A O 1
ATOM 8973 N N . TYR A 1 1174 ? 43.072 -43.743 -7.877 1.00 31.48 1174 TYR A N 1
ATOM 8974 C CA . TYR A 1 1174 ? 43.619 -42.385 -8.081 1.00 31.48 1174 TYR A CA 1
ATOM 8975 C C . TYR A 1 1174 ? 42.822 -41.272 -7.365 1.00 31.48 1174 TYR A C 1
ATOM 8977 O O . TYR A 1 1174 ? 42.973 -40.092 -7.662 1.00 31.48 1174 TYR A O 1
ATOM 8985 N N . GLN A 1 1175 ? 41.966 -41.637 -6.401 1.00 35.31 1175 GLN A N 1
ATOM 8986 C CA . GLN A 1 1175 ? 41.158 -40.699 -5.601 1.00 35.31 1175 GLN A CA 1
ATOM 8987 C C . GLN A 1 1175 ? 41.532 -40.676 -4.107 1.00 35.31 1175 GLN A C 1
ATOM 8989 O O . GLN A 1 1175 ? 40.789 -40.119 -3.310 1.00 35.31 1175 GLN A O 1
ATOM 8994 N N . HIS A 1 1176 ? 42.681 -41.244 -3.715 1.00 33.81 1176 HIS A N 1
ATOM 8995 C CA . HIS A 1 1176 ? 43.072 -41.332 -2.298 1.00 33.81 1176 HIS A CA 1
ATOM 8996 C C . HIS A 1 1176 ? 44.442 -40.725 -1.934 1.00 33.81 1176 HIS A C 1
ATOM 8998 O O . HIS A 1 1176 ? 44.765 -40.653 -0.752 1.00 33.81 1176 HIS A O 1
ATOM 9004 N N . GLU A 1 1177 ? 45.221 -40.240 -2.911 1.00 32.12 1177 GLU A N 1
ATOM 9005 C CA . GLU A 1 1177 ? 46.526 -39.588 -2.665 1.00 32.12 1177 GLU A CA 1
ATOM 9006 C C . GLU A 1 1177 ? 46.543 -38.083 -3.003 1.00 32.12 1177 GLU A C 1
ATOM 9008 O O . GLU A 1 1177 ? 47.369 -37.344 -2.475 1.00 32.12 1177 GLU A O 1
ATOM 9013 N N . LEU A 1 1178 ? 45.583 -37.576 -3.791 1.00 34.59 1178 LEU A N 1
ATOM 9014 C CA . LEU A 1 1178 ? 45.501 -36.145 -4.136 1.00 34.59 1178 LEU A CA 1
ATOM 9015 C C . LEU A 1 1178 ? 44.761 -35.268 -3.107 1.00 34.59 1178 LEU A C 1
ATOM 9017 O O . LEU A 1 1178 ? 44.849 -34.045 -3.187 1.00 34.59 1178 LEU A O 1
ATOM 9021 N N . GLN A 1 1179 ? 44.085 -35.852 -2.111 1.00 35.81 1179 GLN A N 1
ATOM 9022 C CA . GLN A 1 1179 ? 43.416 -35.086 -1.044 1.00 35.81 1179 GLN A CA 1
ATOM 9023 C C . GLN A 1 1179 ? 44.315 -34.756 0.162 1.00 35.81 1179 GLN A C 1
ATOM 9025 O O . GLN A 1 1179 ? 43.920 -33.942 0.989 1.00 35.81 1179 GLN A O 1
ATOM 9030 N N . HIS A 1 1180 ? 45.532 -35.313 0.253 1.00 32.59 1180 HIS A N 1
ATOM 9031 C CA . HIS A 1 1180 ? 46.404 -35.143 1.429 1.00 32.59 1180 HIS A CA 1
ATOM 9032 C C . HIS A 1 1180 ? 47.646 -34.254 1.227 1.00 32.59 1180 HIS A C 1
ATOM 9034 O O . HIS A 1 1180 ? 48.410 -34.078 2.175 1.00 32.59 1180 HIS A O 1
ATOM 9040 N N . GLN A 1 1181 ? 47.853 -33.661 0.040 1.00 31.39 1181 GLN A N 1
ATOM 9041 C CA . GLN A 1 1181 ? 49.055 -32.853 -0.254 1.00 31.39 1181 GLN A CA 1
ATOM 9042 C C . GLN A 1 1181 ? 48.831 -31.397 -0.702 1.00 31.39 1181 GLN A C 1
ATOM 9044 O O . GLN A 1 1181 ? 49.811 -30.683 -0.886 1.00 31.39 1181 GLN A O 1
ATOM 9049 N N . HIS A 1 1182 ? 47.588 -30.910 -0.813 1.00 30.83 1182 HIS A N 1
ATOM 9050 C CA . HIS A 1 1182 ? 47.316 -29.488 -1.118 1.00 30.83 1182 HIS A CA 1
ATOM 9051 C C . HIS A 1 1182 ? 46.835 -28.645 0.076 1.00 30.83 1182 HIS A C 1
ATOM 9053 O O . HIS A 1 1182 ? 46.656 -27.439 -0.053 1.00 30.83 1182 HIS A O 1
ATOM 9059 N N . GLN A 1 1183 ? 46.720 -29.231 1.272 1.00 34.19 1183 GLN A N 1
ATOM 9060 C CA . GLN A 1 1183 ? 46.304 -28.515 2.488 1.00 34.19 1183 GLN A CA 1
ATOM 9061 C C . GLN A 1 1183 ? 47.416 -27.672 3.154 1.00 34.19 1183 GLN A C 1
ATOM 9063 O O . GLN A 1 1183 ? 47.213 -27.168 4.254 1.00 34.19 1183 GLN A O 1
ATOM 9068 N N . HIS A 1 1184 ? 48.586 -27.509 2.514 1.00 30.17 1184 HIS A N 1
ATOM 9069 C CA . HIS A 1 1184 ? 49.763 -26.877 3.134 1.00 30.17 1184 HIS A CA 1
ATOM 9070 C C . HIS A 1 1184 ? 50.518 -25.829 2.293 1.00 30.17 1184 HIS A C 1
ATOM 9072 O O . HIS A 1 1184 ? 51.520 -25.299 2.775 1.00 30.17 1184 HIS A O 1
ATOM 9078 N N . HIS A 1 1185 ? 50.068 -25.490 1.078 1.00 32.28 1185 HIS A N 1
ATOM 9079 C CA . HIS A 1 1185 ? 50.726 -24.489 0.218 1.00 32.28 1185 HIS A CA 1
ATOM 9080 C C . HIS A 1 1185 ? 49.725 -23.556 -0.490 1.00 32.28 1185 HIS A C 1
ATOM 9082 O O . HIS A 1 1185 ? 49.554 -23.611 -1.700 1.00 32.28 1185 HIS A O 1
ATOM 9088 N N . HIS A 1 1186 ? 49.080 -22.678 0.289 1.00 30.58 1186 HIS A N 1
ATOM 9089 C CA . HIS A 1 1186 ? 48.781 -21.294 -0.129 1.00 30.58 1186 HIS A CA 1
ATOM 9090 C C . HIS A 1 1186 ? 48.435 -20.383 1.070 1.00 30.58 1186 HIS A C 1
ATOM 9092 O O . HIS A 1 1186 ? 47.467 -19.627 1.069 1.00 30.58 1186 HIS A O 1
ATOM 9098 N N . GLN A 1 1187 ? 49.277 -20.411 2.108 1.00 31.50 1187 GLN A N 1
ATOM 9099 C CA . GLN A 1 1187 ? 49.464 -19.210 2.928 1.00 31.50 1187 GLN A CA 1
ATOM 9100 C C . GLN A 1 1187 ? 50.413 -18.244 2.196 1.00 31.50 1187 GLN A C 1
ATOM 9102 O O . GLN A 1 1187 ? 51.279 -18.679 1.443 1.00 31.50 1187 GLN A O 1
ATOM 9107 N N . GLN A 1 1188 ? 50.263 -16.946 2.472 1.00 31.16 1188 GLN A N 1
ATOM 9108 C CA . GLN A 1 1188 ? 51.155 -15.854 2.053 1.00 31.16 1188 GLN A CA 1
ATOM 9109 C C . GLN A 1 1188 ? 51.308 -15.611 0.536 1.00 31.16 1188 GLN A C 1
ATOM 9111 O O . GLN A 1 1188 ? 52.324 -15.941 -0.071 1.00 31.16 1188 GLN A O 1
ATOM 9116 N N . GLN A 1 1189 ? 50.390 -14.814 -0.026 1.00 27.72 1189 GLN A N 1
ATOM 9117 C CA . GLN A 1 1189 ? 50.827 -13.688 -0.864 1.00 27.72 1189 GLN A CA 1
ATOM 9118 C C . GLN A 1 1189 ? 49.879 -12.476 -0.755 1.00 27.72 1189 GLN A C 1
ATOM 9120 O O . GLN A 1 1189 ? 48.920 -12.328 -1.498 1.00 27.72 1189 GLN A O 1
ATOM 9125 N N . GLN A 1 1190 ? 50.193 -11.632 0.234 1.00 27.45 1190 GLN A N 1
ATOM 9126 C CA . GLN A 1 1190 ? 49.941 -10.184 0.300 1.00 27.45 1190 GLN A CA 1
ATOM 9127 C C . GLN A 1 1190 ? 48.520 -9.669 -0.018 1.00 27.45 1190 GLN A C 1
ATOM 9129 O O . GLN A 1 1190 ? 48.241 -9.140 -1.089 1.00 27.45 1190 GLN A O 1
ATOM 9134 N N . GLN A 1 1191 ? 47.681 -9.652 1.022 1.00 28.62 1191 GLN A N 1
ATOM 9135 C CA . GLN A 1 1191 ? 46.813 -8.490 1.260 1.00 28.62 1191 GLN A CA 1
ATOM 9136 C C . GLN A 1 1191 ? 47.687 -7.242 1.536 1.00 28.62 1191 GLN A C 1
ATOM 9138 O O . GLN A 1 1191 ? 48.807 -7.402 2.039 1.00 28.62 1191 GLN A O 1
ATOM 9143 N N . PRO A 1 1192 ? 47.200 -6.009 1.293 1.00 27.36 1192 PRO A N 1
ATOM 9144 C CA . PRO A 1 1192 ? 47.779 -4.827 1.930 1.00 27.36 1192 PRO A CA 1
ATOM 9145 C C . PRO A 1 1192 ? 47.652 -4.942 3.465 1.00 27.36 1192 PRO A C 1
ATOM 9147 O O . PRO A 1 1192 ? 46.733 -5.607 3.952 1.00 27.36 1192 PRO A O 1
ATOM 9150 N N . PRO A 1 1193 ? 48.555 -4.326 4.249 1.00 26.16 1193 PRO A N 1
ATOM 9151 C CA . PRO A 1 1193 ? 48.475 -4.385 5.705 1.00 26.16 1193 PRO A CA 1
ATOM 9152 C C . PRO A 1 1193 ? 47.219 -3.658 6.219 1.00 26.16 1193 PRO A C 1
ATOM 9154 O O . PRO A 1 1193 ? 46.842 -2.628 5.655 1.00 26.16 1193 PRO A O 1
ATOM 9157 N N . PRO A 1 1194 ? 46.583 -4.132 7.306 1.00 29.88 1194 PRO A N 1
ATOM 9158 C CA . PRO A 1 1194 ? 45.511 -3.384 7.953 1.00 29.88 1194 PRO A CA 1
ATOM 9159 C C . PRO A 1 1194 ? 46.066 -2.082 8.548 1.00 29.88 1194 PRO A C 1
ATOM 9161 O O . PRO A 1 1194 ? 47.060 -2.101 9.279 1.00 29.88 1194 PRO A O 1
ATOM 9164 N N . HIS A 1 1195 ? 45.415 -0.952 8.263 1.00 27.89 1195 HIS A N 1
ATOM 9165 C CA . HIS A 1 1195 ? 45.752 0.326 8.890 1.00 27.89 1195 HIS A CA 1
ATOM 9166 C C . HIS A 1 1195 ? 45.404 0.269 10.396 1.00 27.89 1195 HIS A C 1
ATOM 9168 O O . HIS A 1 1195 ? 44.269 -0.058 10.749 1.00 27.89 1195 HIS A O 1
ATOM 9174 N N . PRO A 1 1196 ? 46.354 0.534 11.315 1.00 30.77 1196 PRO A N 1
ATOM 9175 C CA . PRO A 1 1196 ? 46.261 0.060 12.701 1.00 30.77 1196 PRO A CA 1
ATOM 9176 C C . PRO A 1 1196 ? 45.460 0.979 13.653 1.00 30.77 1196 PRO A C 1
ATOM 9178 O O . PRO A 1 1196 ? 45.863 1.159 14.801 1.00 30.77 1196 PRO A O 1
ATOM 9181 N N . HIS A 1 1197 ? 44.342 1.575 13.209 1.00 34.44 1197 HIS A N 1
ATOM 9182 C CA . HIS A 1 1197 ? 43.630 2.607 13.992 1.00 34.44 1197 HIS A CA 1
ATOM 9183 C C . HIS A 1 1197 ? 42.090 2.524 14.084 1.00 34.44 1197 HIS A C 1
ATOM 9185 O O . HIS A 1 1197 ? 41.516 3.241 14.909 1.00 34.44 1197 HIS A O 1
ATOM 9191 N N . SER A 1 1198 ? 41.396 1.644 13.350 1.00 38.25 1198 SER A N 1
ATOM 9192 C CA . SER A 1 1198 ? 39.921 1.533 13.386 1.00 38.25 1198 SER A CA 1
ATOM 9193 C C . SER A 1 1198 ? 39.379 0.829 14.649 1.00 38.25 1198 SER A C 1
ATOM 9195 O O . SER A 1 1198 ? 38.862 -0.284 14.622 1.00 38.25 1198 SER A O 1
ATOM 9197 N N . PHE A 1 1199 ? 39.462 1.510 15.796 1.00 46.22 1199 PHE A N 1
ATOM 9198 C CA . PHE A 1 1199 ? 39.095 0.979 17.123 1.00 46.22 1199 PHE A CA 1
ATOM 9199 C C . PHE A 1 1199 ? 37.605 0.623 17.331 1.00 46.22 1199 PHE A C 1
ATOM 9201 O O . PHE A 1 1199 ? 37.267 0.067 18.373 1.00 46.22 1199 PHE A O 1
ATOM 9208 N N . PHE A 1 1200 ? 36.715 0.959 16.390 1.00 54.78 1200 PHE A N 1
ATOM 9209 C CA . PHE A 1 1200 ? 35.282 0.643 16.445 1.00 54.78 1200 PHE A CA 1
ATOM 9210 C C . PHE A 1 1200 ? 34.744 0.301 15.045 1.00 54.78 1200 PHE A C 1
ATOM 9212 O O . PHE A 1 1200 ? 34.651 1.201 14.212 1.00 54.78 1200 PHE A O 1
ATOM 9219 N N . PRO A 1 1201 ? 34.328 -0.950 14.772 1.00 55.78 1201 PRO A N 1
ATOM 9220 C CA . PRO A 1 1201 ? 33.565 -1.267 13.570 1.00 55.78 1201 PRO A CA 1
ATOM 9221 C C . PRO A 1 1201 ? 32.120 -0.772 13.742 1.00 55.78 1201 PRO A C 1
ATOM 9223 O O . PRO A 1 1201 ? 31.316 -1.403 14.428 1.00 55.78 1201 PRO A O 1
ATOM 9226 N N . CYS A 1 1202 ? 31.783 0.371 13.140 1.00 64.00 1202 CYS A N 1
ATOM 9227 C CA . CYS A 1 1202 ? 30.409 0.875 13.129 1.00 64.00 1202 CYS A CA 1
ATOM 9228 C C . CYS A 1 1202 ? 29.547 0.031 12.160 1.00 64.00 1202 CYS A C 1
ATOM 9230 O O . CYS A 1 1202 ? 29.887 -0.064 10.981 1.00 64.00 1202 CYS A O 1
ATOM 9232 N N . PRO A 1 1203 ? 28.444 -0.604 12.601 1.00 67.69 1203 PRO A N 1
ATOM 9233 C CA . PRO A 1 1203 ? 27.661 -1.474 11.727 1.00 67.69 1203 PRO A CA 1
ATOM 9234 C C . PRO A 1 1203 ? 26.844 -0.710 10.674 1.00 67.69 1203 PRO A C 1
ATOM 9236 O O . PRO A 1 1203 ? 26.204 0.294 10.987 1.00 67.69 1203 PRO A O 1
ATOM 9239 N N . GLN A 1 1204 ? 26.787 -1.251 9.451 1.00 68.81 1204 GLN A N 1
ATOM 9240 C CA . GLN A 1 1204 ? 26.135 -0.646 8.277 1.00 68.81 1204 GLN A CA 1
ATOM 9241 C C . GLN A 1 1204 ? 24.741 -0.018 8.550 1.00 68.81 1204 GLN A C 1
ATOM 9243 O O . GLN A 1 1204 ? 24.541 1.127 8.145 1.00 68.81 1204 GLN A O 1
ATOM 9248 N N . PRO A 1 1205 ? 23.805 -0.640 9.302 1.00 70.94 1205 PRO A N 1
ATOM 9249 C CA . PRO A 1 1205 ? 22.490 -0.037 9.551 1.00 70.94 1205 PRO A CA 1
ATOM 9250 C C . PRO A 1 1205 ? 22.489 1.229 10.422 1.00 70.94 1205 PRO A C 1
ATOM 9252 O O . PRO A 1 1205 ? 21.501 1.961 10.426 1.00 70.94 1205 PRO A O 1
ATOM 9255 N N . LEU A 1 1206 ? 23.576 1.536 11.145 1.00 75.12 1206 LEU A N 1
ATOM 9256 C CA . LEU A 1 1206 ? 23.722 2.840 11.804 1.00 75.12 1206 LEU A CA 1
ATOM 9257 C C . LEU A 1 1206 ? 24.075 3.950 10.804 1.00 75.12 1206 LEU A C 1
ATOM 9259 O O . LEU A 1 1206 ? 23.691 5.094 11.032 1.00 75.12 1206 LEU A O 1
ATOM 9263 N N . TYR A 1 1207 ? 24.722 3.626 9.678 1.00 74.75 1207 TYR A N 1
ATOM 9264 C CA . TYR A 1 1207 ? 24.880 4.554 8.554 1.00 74.75 1207 TYR A CA 1
ATOM 9265 C C . TYR A 1 1207 ? 23.564 4.711 7.781 1.00 74.75 1207 TYR A C 1
ATOM 9267 O O . TYR A 1 1207 ? 23.159 5.835 7.510 1.00 74.75 1207 TYR A O 1
ATOM 9275 N N . GLU A 1 1208 ? 22.832 3.621 7.521 1.00 74.94 1208 GLU A N 1
ATOM 9276 C CA . GLU A 1 1208 ? 21.491 3.676 6.901 1.00 74.94 1208 GLU A CA 1
ATOM 9277 C C . GLU A 1 1208 ? 20.522 4.558 7.715 1.00 74.94 1208 GLU A C 1
ATOM 9279 O O . GLU A 1 1208 ? 19.761 5.348 7.154 1.00 74.94 1208 GLU A O 1
ATOM 9284 N N . LEU A 1 1209 ? 20.613 4.503 9.049 1.00 78.94 1209 LEU A N 1
ATOM 9285 C CA . LEU A 1 1209 ? 19.898 5.389 9.971 1.00 78.94 1209 LEU A CA 1
ATOM 9286 C C . LEU A 1 1209 ? 20.291 6.873 9.805 1.00 78.94 1209 LEU A C 1
ATOM 9288 O O . LEU A 1 1209 ? 19.418 7.742 9.888 1.00 78.94 1209 LEU A O 1
ATOM 9292 N N . MET A 1 1210 ? 21.569 7.181 9.538 1.00 83.06 1210 MET A N 1
ATOM 9293 C CA . MET A 1 1210 ? 22.021 8.547 9.217 1.00 83.06 1210 MET A CA 1
ATOM 9294 C C . MET A 1 1210 ? 21.534 9.032 7.845 1.00 83.06 1210 MET A C 1
ATOM 9296 O O . MET A 1 1210 ? 21.420 10.243 7.671 1.00 83.06 1210 MET A O 1
ATOM 9300 N N . SER A 1 1211 ? 21.199 8.132 6.913 1.00 75.00 1211 SER A N 1
ATOM 9301 C CA . SER A 1 1211 ? 20.732 8.456 5.552 1.00 75.00 1211 SER A CA 1
ATOM 9302 C C . SER A 1 1211 ? 19.215 8.664 5.418 1.00 75.00 1211 SER A C 1
ATOM 9304 O O . SER A 1 1211 ? 18.735 9.007 4.341 1.00 75.00 1211 SER A O 1
ATOM 9306 N N . LEU A 1 1212 ? 18.432 8.482 6.488 1.00 78.12 1212 LEU A N 1
ATOM 9307 C CA . LEU A 1 1212 ? 16.969 8.635 6.441 1.00 78.12 1212 LEU A CA 1
ATOM 9308 C C . LEU A 1 1212 ? 16.490 10.060 6.074 1.00 78.12 1212 LEU A C 1
ATOM 9310 O O . LEU A 1 1212 ? 17.198 11.038 6.322 1.00 78.12 1212 LEU A O 1
ATOM 9314 N N . PRO A 1 1213 ? 15.245 10.237 5.588 1.00 75.88 1213 PRO A N 1
ATOM 9315 C CA . PRO A 1 1213 ? 14.630 11.559 5.444 1.00 75.88 1213 PRO A CA 1
ATOM 9316 C C . PRO A 1 1213 ? 14.494 12.305 6.785 1.00 75.88 1213 PRO A C 1
ATOM 9318 O O . PRO A 1 1213 ? 14.338 11.689 7.847 1.00 75.88 1213 PRO A O 1
ATOM 9321 N N . ALA A 1 1214 ? 14.523 13.642 6.751 1.00 78.56 1214 ALA A N 1
ATOM 9322 C CA . ALA A 1 1214 ? 14.343 14.491 7.938 1.00 78.56 1214 ALA A CA 1
ATOM 9323 C C . ALA A 1 1214 ? 12.985 14.247 8.624 1.00 78.56 1214 ALA A C 1
ATOM 9325 O O . ALA A 1 1214 ? 12.890 14.251 9.853 1.00 78.56 1214 ALA A O 1
ATOM 9326 N N . GLU A 1 1215 ? 11.973 13.921 7.821 1.00 75.19 1215 GLU A N 1
ATOM 9327 C CA . GLU A 1 1215 ? 10.638 13.464 8.195 1.00 75.19 1215 GLU A CA 1
ATOM 9328 C C . GLU A 1 1215 ? 10.666 12.343 9.239 1.00 75.19 1215 GLU A C 1
ATOM 9330 O O . GLU A 1 1215 ? 9.969 12.411 10.252 1.00 75.19 1215 GLU A O 1
ATOM 9335 N N . GLN A 1 1216 ? 11.513 11.333 9.034 1.00 74.50 1216 GLN A N 1
ATOM 9336 C CA . GLN A 1 1216 ? 11.571 10.158 9.905 1.00 74.50 1216 GLN A CA 1
ATOM 9337 C C . GLN A 1 1216 ? 12.358 10.447 11.191 1.00 74.50 1216 GLN A C 1
ATOM 9339 O O . GLN A 1 1216 ? 11.957 10.028 12.278 1.00 74.50 1216 GLN A O 1
ATOM 9344 N N . TRP A 1 1217 ? 13.414 11.262 11.103 1.00 78.75 1217 TRP A N 1
ATOM 9345 C CA . TRP A 1 1217 ? 14.147 11.754 12.276 1.00 78.75 1217 TRP A CA 1
ATOM 9346 C C . TRP A 1 1217 ? 13.286 12.639 13.193 1.00 78.75 1217 TRP A C 1
ATOM 9348 O O . TRP A 1 1217 ? 13.512 12.670 14.404 1.00 78.75 1217 TRP A O 1
ATOM 9358 N N . LEU A 1 1218 ? 12.294 13.346 12.647 1.00 76.31 1218 LEU A N 1
ATOM 9359 C CA . LEU A 1 1218 ? 11.383 14.207 13.407 1.00 76.31 1218 LEU A CA 1
ATOM 9360 C C . LEU A 1 1218 ? 10.131 13.479 13.912 1.00 76.31 1218 LEU A C 1
ATOM 9362 O O . LEU A 1 1218 ? 9.660 13.798 15.003 1.00 76.31 1218 LEU A O 1
ATOM 9366 N N . GLY A 1 1219 ? 9.628 12.482 13.176 1.00 63.94 1219 GLY A N 1
ATOM 9367 C CA . GLY A 1 1219 ? 8.394 11.741 13.482 1.00 63.94 1219 GLY A CA 1
ATOM 9368 C C . GLY A 1 1219 ? 8.413 10.841 14.724 1.00 63.94 1219 GLY A C 1
ATOM 9369 O O . GLY A 1 1219 ? 7.416 10.187 15.037 1.00 63.94 1219 GLY A O 1
ATOM 9370 N N . GLY A 1 1220 ? 9.518 10.816 15.468 1.00 64.25 1220 GLY A N 1
ATOM 9371 C CA . GLY A 1 1220 ? 9.574 10.154 16.766 1.00 64.25 1220 GLY A CA 1
ATOM 9372 C C . GLY A 1 1220 ? 9.503 8.618 16.705 1.00 64.25 1220 GLY A C 1
ATOM 9373 O O . GLY A 1 1220 ? 9.619 8.012 15.638 1.00 64.25 1220 GLY A O 1
ATOM 9374 N N . PRO A 1 1221 ? 9.274 7.967 17.862 1.00 53.66 1221 PRO A N 1
ATOM 9375 C CA . PRO A 1 1221 ? 9.303 6.506 17.984 1.00 53.66 1221 PRO A CA 1
ATOM 9376 C C . PRO A 1 1221 ? 8.257 5.762 17.145 1.00 53.66 1221 PRO A C 1
ATOM 9378 O O . PRO A 1 1221 ? 8.438 4.586 16.855 1.00 53.66 1221 PRO A O 1
ATOM 9381 N N . SER A 1 1222 ? 7.153 6.426 16.789 1.00 51.78 1222 SER A N 1
ATOM 9382 C CA . SER A 1 1222 ? 6.047 5.843 16.020 1.00 51.78 1222 SER A CA 1
ATOM 9383 C C . SER A 1 1222 ? 6.233 5.933 14.505 1.00 51.78 1222 SER A C 1
ATOM 9385 O O . SER A 1 1222 ? 5.691 5.092 13.795 1.00 51.78 1222 SER A O 1
ATOM 9387 N N . ALA A 1 1223 ? 6.990 6.918 14.003 1.00 45.47 1223 ALA A N 1
ATOM 9388 C CA . ALA A 1 1223 ? 7.298 7.008 12.574 1.00 45.47 1223 ALA A CA 1
ATOM 9389 C C . ALA A 1 1223 ? 8.309 5.930 12.149 1.00 45.47 1223 ALA A C 1
ATOM 9391 O O . ALA A 1 1223 ? 8.180 5.351 11.072 1.00 45.47 1223 ALA A O 1
ATOM 9392 N N . LEU A 1 1224 ? 9.267 5.593 13.023 1.00 46.84 1224 LEU A N 1
ATOM 9393 C CA . LEU A 1 1224 ? 10.136 4.428 12.844 1.00 46.84 1224 LEU A CA 1
ATOM 9394 C C . LEU A 1 1224 ? 9.431 3.134 13.277 1.00 46.84 1224 LEU A C 1
ATOM 9396 O O . LEU A 1 1224 ? 9.843 2.464 14.226 1.00 46.84 1224 LEU A O 1
ATOM 9400 N N . ALA A 1 1225 ? 8.415 2.728 12.514 1.00 41.53 1225 ALA A N 1
ATOM 9401 C CA . ALA A 1 1225 ? 7.848 1.375 12.539 1.00 41.53 1225 ALA A CA 1
ATOM 9402 C C . ALA A 1 1225 ? 8.823 0.338 11.924 1.00 41.53 1225 ALA A C 1
ATOM 9404 O O . ALA A 1 1225 ? 8.456 -0.485 11.086 1.00 41.53 1225 ALA A O 1
ATOM 9405 N N . TRP A 1 1226 ? 10.095 0.419 12.316 1.00 48.31 1226 TRP A N 1
ATOM 9406 C CA . TRP A 1 1226 ? 11.199 -0.405 11.847 1.00 48.31 1226 TRP A CA 1
ATOM 9407 C C . TRP A 1 1226 ? 11.392 -1.614 12.752 1.00 48.31 1226 TRP A C 1
ATOM 9409 O O . TRP A 1 1226 ? 11.595 -1.498 13.967 1.00 48.31 1226 TRP A O 1
ATOM 9419 N N . ASP A 1 1227 ? 11.338 -2.785 12.127 1.00 43.50 1227 ASP A N 1
ATOM 9420 C CA . ASP A 1 1227 ? 11.508 -4.055 12.804 1.00 43.50 1227 ASP A CA 1
ATOM 9421 C C . ASP A 1 1227 ? 12.983 -4.467 12.844 1.00 43.50 1227 ASP A C 1
ATOM 9423 O O . ASP A 1 1227 ? 13.522 -5.077 11.921 1.00 43.50 1227 ASP A O 1
ATOM 9427 N N . TRP A 1 1228 ? 13.630 -4.125 13.956 1.00 51.34 1228 TRP A N 1
ATOM 9428 C CA . TRP A 1 1228 ? 14.995 -4.540 14.266 1.00 51.34 1228 TRP A CA 1
ATOM 9429 C C . TRP A 1 1228 ? 15.085 -6.007 14.748 1.00 51.34 1228 TRP A C 1
ATOM 9431 O O . TRP A 1 1228 ? 16.142 -6.398 15.234 1.00 51.34 1228 TRP A O 1
ATOM 9441 N N . SER A 1 1229 ? 14.032 -6.835 14.626 1.00 45.97 1229 SER A N 1
ATOM 9442 C CA . SER A 1 1229 ? 14.067 -8.290 14.902 1.00 45.97 1229 SER A CA 1
ATOM 9443 C C . SER A 1 1229 ? 15.209 -9.000 14.168 1.00 45.97 1229 SER A C 1
ATOM 9445 O O . SER A 1 1229 ? 15.982 -9.738 14.773 1.00 45.97 1229 SER A O 1
ATOM 9447 N N . SER A 1 1230 ? 15.428 -8.659 12.896 1.00 42.66 1230 SER A N 1
ATOM 9448 C CA . SER A 1 1230 ? 16.564 -9.100 12.065 1.00 42.66 1230 SER A CA 1
ATOM 9449 C C . SER A 1 1230 ? 17.945 -8.825 12.687 1.00 42.66 1230 SER A C 1
ATOM 9451 O O . SER A 1 1230 ? 18.931 -9.476 12.349 1.00 42.66 1230 SER A O 1
ATOM 9453 N N . TRP A 1 1231 ? 18.008 -7.879 13.623 1.00 46.19 1231 TRP A N 1
ATOM 9454 C CA . TRP A 1 1231 ? 19.189 -7.436 14.362 1.00 46.19 1231 TRP A CA 1
ATOM 9455 C C . TRP A 1 1231 ? 19.241 -7.936 15.813 1.00 46.19 1231 TRP A C 1
ATOM 9457 O O . TRP A 1 1231 ? 20.156 -7.591 16.566 1.00 46.19 1231 TRP A O 1
ATOM 9467 N N . VAL A 1 1232 ? 18.260 -8.741 16.214 1.00 44.53 1232 VAL A N 1
ATOM 9468 C CA . VAL A 1 1232 ? 18.063 -9.267 17.569 1.00 44.53 1232 VAL A CA 1
ATOM 9469 C C . VAL A 1 1232 ? 18.054 -10.790 17.546 1.00 44.53 1232 VAL A C 1
ATOM 9471 O O . VAL A 1 1232 ? 18.819 -11.402 18.287 1.00 44.53 1232 VAL A O 1
ATOM 9474 N N . ASP A 1 1233 ? 17.267 -11.381 16.651 1.00 37.84 1233 ASP A N 1
ATOM 9475 C CA . ASP A 1 1233 ? 16.892 -12.799 16.636 1.00 37.84 1233 ASP A CA 1
ATOM 9476 C C . ASP A 1 1233 ? 17.843 -13.671 15.791 1.00 37.84 1233 ASP A C 1
ATOM 9478 O O . ASP A 1 1233 ? 17.494 -14.755 15.327 1.00 37.84 1233 ASP A O 1
ATOM 9482 N N . VAL A 1 1234 ? 19.087 -13.211 15.622 1.00 38.38 1234 VAL A N 1
ATOM 9483 C CA . VAL A 1 1234 ? 20.212 -14.072 15.230 1.00 38.38 1234 VAL A CA 1
ATOM 9484 C C . VAL A 1 1234 ? 20.685 -14.817 16.487 1.00 38.38 1234 VAL A C 1
ATOM 9486 O O . VAL A 1 1234 ? 21.067 -14.139 17.448 1.00 38.38 1234 VAL A O 1
ATOM 9489 N N . PRO A 1 1235 ? 20.688 -16.167 16.513 1.00 33.75 1235 PRO A N 1
ATOM 9490 C CA . PRO A 1 1235 ? 21.176 -16.939 17.657 1.00 33.75 1235 PRO A CA 1
ATOM 9491 C C . PRO A 1 1235 ? 22.639 -16.623 17.999 1.00 33.75 1235 PRO A C 1
ATOM 9493 O O . PRO A 1 1235 ? 23.430 -16.313 17.112 1.00 33.75 1235 PRO A O 1
ATOM 9496 N N . GLU A 1 1236 ? 23.042 -16.810 19.259 1.00 35.62 1236 GLU A N 1
ATOM 9497 C CA . GLU A 1 1236 ? 24.432 -16.588 19.722 1.00 35.62 1236 GLU A CA 1
ATOM 9498 C C . GLU A 1 1236 ? 25.470 -17.560 19.105 1.00 35.62 1236 GLU A C 1
ATOM 9500 O O . GLU A 1 1236 ? 26.672 -17.451 19.349 1.00 35.62 1236 GLU A O 1
ATOM 9505 N N . ALA A 1 1237 ? 25.027 -18.485 18.250 1.00 33.09 1237 ALA A N 1
ATOM 9506 C CA . ALA A 1 1237 ? 25.819 -19.507 17.571 1.00 33.09 1237 ALA A CA 1
ATOM 9507 C C . ALA A 1 1237 ? 26.667 -18.977 16.388 1.00 33.09 1237 ALA A C 1
ATOM 9509 O O . ALA A 1 1237 ? 26.645 -19.546 15.297 1.00 33.09 1237 ALA A O 1
ATOM 9510 N N . SER A 1 1238 ? 27.437 -17.903 16.596 1.00 28.69 1238 SER A N 1
ATOM 9511 C CA . SER A 1 1238 ? 28.515 -17.499 15.671 1.00 28.69 1238 SER A CA 1
ATOM 9512 C C . SER A 1 1238 ? 29.749 -16.856 16.322 1.00 28.69 1238 SER A C 1
ATOM 9514 O O . SER A 1 1238 ? 30.742 -16.645 15.629 1.00 28.69 1238 SER A O 1
ATOM 9516 N N . ILE A 1 1239 ? 29.765 -16.620 17.643 1.00 32.66 1239 ILE A N 1
ATOM 9517 C CA . ILE A 1 1239 ? 30.964 -16.149 18.371 1.00 32.66 1239 ILE A CA 1
ATOM 9518 C C . ILE A 1 1239 ? 31.688 -17.345 19.015 1.00 32.66 1239 ILE A C 1
ATOM 9520 O O . ILE A 1 1239 ? 31.853 -17.440 20.227 1.00 32.66 1239 ILE A O 1
ATOM 9524 N N . ALA A 1 1240 ? 32.094 -18.294 18.170 1.00 32.88 1240 ALA A N 1
ATOM 9525 C CA . ALA A 1 1240 ? 32.889 -19.465 18.536 1.00 32.88 1240 ALA A CA 1
ATOM 9526 C C . ALA A 1 1240 ? 33.775 -19.855 17.340 1.00 32.88 1240 ALA A C 1
ATOM 9528 O O . ALA A 1 1240 ? 33.387 -20.685 16.520 1.00 32.88 1240 ALA A O 1
ATOM 9529 N N . GLY A 1 1241 ? 34.928 -19.191 17.178 1.00 25.16 1241 GLY A N 1
ATOM 9530 C CA . GLY A 1 1241 ? 35.697 -19.321 15.931 1.00 25.16 1241 GLY A CA 1
ATOM 9531 C C . GLY A 1 1241 ? 37.077 -18.662 15.832 1.00 25.16 1241 GLY A C 1
ATOM 9532 O O . GLY A 1 1241 ? 37.595 -18.587 14.722 1.00 25.16 1241 GLY A O 1
ATOM 9533 N N . SER A 1 1242 ? 37.695 -18.192 16.924 1.00 25.23 1242 SER A N 1
ATOM 9534 C CA . SER A 1 1242 ? 39.089 -17.704 16.881 1.00 25.23 1242 SER A CA 1
ATOM 9535 C C . SER A 1 1242 ? 39.789 -17.731 18.249 1.00 25.23 1242 SER A C 1
ATOM 9537 O O . SER A 1 1242 ? 40.194 -16.692 18.771 1.00 25.23 1242 SER A O 1
ATOM 9539 N N . ASP A 1 1243 ? 39.946 -18.920 18.833 1.00 27.16 1243 ASP A N 1
ATOM 9540 C CA . ASP A 1 1243 ? 40.867 -19.108 19.960 1.00 27.16 1243 ASP A CA 1
ATOM 9541 C C . ASP A 1 1243 ? 42.323 -19.001 19.485 1.00 27.16 1243 ASP A C 1
ATOM 9543 O O . ASP A 1 1243 ? 42.811 -19.845 18.734 1.00 27.16 1243 ASP A O 1
ATOM 9547 N N . MET A 1 1244 ? 43.042 -17.995 19.983 1.00 24.41 1244 MET A N 1
ATOM 9548 C CA . MET A 1 1244 ? 44.506 -17.984 20.019 1.00 24.41 1244 MET A CA 1
ATOM 9549 C C . MET A 1 1244 ? 44.989 -17.242 21.271 1.00 24.41 1244 MET A C 1
ATOM 9551 O O . MET A 1 1244 ? 45.306 -16.060 21.211 1.00 24.41 1244 MET A O 1
ATOM 9555 N N . PHE A 1 1245 ? 44.979 -17.951 22.408 1.00 23.44 1245 PHE A N 1
ATOM 9556 C CA . PHE A 1 1245 ? 46.061 -18.049 23.414 1.00 23.44 1245 PHE A CA 1
ATOM 9557 C C . PHE A 1 1245 ? 45.533 -18.509 24.793 1.00 23.44 1245 PHE A C 1
ATOM 9559 O O . PHE A 1 1245 ? 45.495 -17.750 25.758 1.00 23.44 1245 PHE A O 1
ATOM 9566 N N . MET A 1 1246 ? 45.219 -19.804 24.908 1.00 24.34 1246 MET A N 1
ATOM 9567 C CA . MET A 1 1246 ? 45.626 -20.570 26.101 1.00 24.34 1246 MET A CA 1
ATOM 9568 C C . MET A 1 1246 ? 47.139 -20.835 25.950 1.00 24.34 1246 MET A C 1
ATOM 9570 O O . MET A 1 1246 ? 47.603 -21.050 24.833 1.00 24.34 1246 MET A O 1
ATOM 9574 N N . ASP A 1 1247 ? 47.990 -20.791 26.971 1.00 22.64 1247 ASP A N 1
ATOM 9575 C CA . ASP A 1 1247 ? 47.839 -21.395 28.296 1.00 22.64 1247 ASP A CA 1
ATOM 9576 C C . ASP A 1 1247 ? 48.850 -20.773 29.286 1.00 22.64 1247 ASP A C 1
ATOM 9578 O O . ASP A 1 1247 ? 50.003 -20.530 28.923 1.00 22.64 1247 ASP A O 1
ATOM 9582 N N . THR A 1 1248 ? 48.448 -20.556 30.543 1.00 24.05 1248 THR A N 1
ATOM 9583 C CA . THR A 1 1248 ? 49.236 -21.013 31.710 1.00 24.05 1248 THR A CA 1
ATOM 9584 C C . THR A 1 1248 ? 48.417 -20.951 33.005 1.00 24.05 1248 THR A C 1
ATOM 9586 O O . THR A 1 1248 ? 48.352 -19.933 33.687 1.00 24.05 1248 THR A O 1
ATOM 9589 N N . SER A 1 1249 ? 47.834 -22.094 33.368 1.00 24.20 1249 SER A N 1
ATOM 9590 C CA . SER A 1 1249 ? 47.696 -22.596 34.752 1.00 24.20 1249 SER A CA 1
ATOM 9591 C C . SER A 1 1249 ? 47.353 -21.626 35.913 1.00 24.20 1249 SER A C 1
ATOM 9593 O O . SER A 1 1249 ? 48.248 -20.992 36.472 1.00 24.20 1249 SER A O 1
ATOM 9595 N N . ALA A 1 1250 ? 46.131 -21.723 36.460 1.00 25.09 1250 ALA A N 1
ATOM 9596 C CA . ALA A 1 1250 ? 45.919 -21.852 37.916 1.00 25.09 1250 ALA A CA 1
ATOM 9597 C C . ALA A 1 1250 ? 44.495 -22.333 38.265 1.00 25.09 1250 ALA A C 1
ATOM 9599 O O . ALA A 1 1250 ? 43.498 -21.660 38.037 1.00 25.09 1250 ALA A O 1
ATOM 9600 N N . SER A 1 1251 ? 44.420 -23.513 38.871 1.00 24.92 1251 SER A N 1
ATOM 9601 C CA . SER A 1 1251 ? 43.225 -24.156 39.427 1.00 24.92 1251 SER A CA 1
ATOM 9602 C C . SER A 1 1251 ? 42.520 -23.385 40.558 1.00 24.92 1251 SER A C 1
ATOM 9604 O O . SER A 1 1251 ? 43.200 -22.959 41.492 1.00 24.92 1251 SER A O 1
ATOM 9606 N N . GLY A 1 1252 ? 41.181 -23.465 40.625 1.00 22.05 1252 GLY A N 1
ATOM 9607 C CA . GLY A 1 1252 ? 40.524 -23.772 41.909 1.00 22.05 1252 GLY A CA 1
ATOM 9608 C C . GLY A 1 1252 ? 39.151 -23.160 42.234 1.00 22.05 1252 GLY A C 1
ATOM 9609 O O . GLY A 1 1252 ? 39.046 -21.957 42.403 1.00 22.05 1252 GLY A O 1
ATOM 9610 N N . VAL A 1 1253 ? 38.202 -24.061 42.544 1.00 21.28 1253 VAL A N 1
ATOM 9611 C CA . VAL A 1 1253 ? 37.166 -23.944 43.605 1.00 21.28 1253 VAL A CA 1
ATOM 9612 C C . VAL A 1 1253 ? 35.974 -22.980 43.390 1.00 21.28 1253 VAL A C 1
ATOM 9614 O O . VAL A 1 1253 ? 36.160 -21.810 43.114 1.00 21.28 1253 VAL A O 1
ATOM 9617 N N . MET A 1 1254 ? 34.766 -23.540 43.600 1.00 21.55 1254 MET A N 1
ATOM 9618 C CA . MET A 1 1254 ? 33.462 -22.986 44.064 1.00 21.55 1254 MET A CA 1
ATOM 9619 C C . MET A 1 1254 ? 33.174 -21.470 43.899 1.00 21.55 1254 MET A C 1
ATOM 9621 O O . MET A 1 1254 ? 33.977 -20.625 44.272 1.00 21.55 1254 MET A O 1
ATOM 9625 N N . MET A 1 1255 ? 31.959 -21.069 43.509 1.00 25.08 1255 MET A N 1
ATOM 9626 C CA . MET A 1 1255 ? 30.666 -21.651 43.923 1.00 25.08 1255 MET A CA 1
ATOM 9627 C C . MET A 1 1255 ? 29.554 -21.430 42.893 1.00 25.08 1255 MET A C 1
ATOM 9629 O O . MET A 1 1255 ? 29.561 -20.352 42.263 1.00 25.08 1255 MET A O 1
#